Protein AF-0000000083209938 (afdb_homodimer)

Solvent-accessible surface area (backbone atoms only — not comparable to full-atom values): 76998 Å² total; per-residue (Å²): 127,81,77,77,72,76,79,45,46,26,78,59,35,55,93,40,58,71,62,52,54,50,41,40,48,50,58,47,51,44,37,54,56,54,29,53,53,51,48,52,48,28,53,51,32,37,50,50,14,53,53,43,36,55,52,38,52,55,51,51,53,55,46,64,75,40,44,52,48,70,21,43,37,85,83,45,68,52,85,83,86,76,76,69,24,39,56,56,51,21,52,51,48,40,43,50,37,49,39,51,47,17,49,46,33,37,51,49,21,50,47,46,43,60,68,35,33,48,43,35,55,52,51,36,54,52,54,50,51,46,51,52,53,53,50,52,46,54,54,48,54,53,50,54,54,49,49,45,48,47,51,31,52,51,30,46,48,50,21,40,51,28,49,51,50,35,54,54,42,52,56,51,44,73,66,46,81,53,74,69,51,40,52,52,37,50,52,49,43,52,53,36,46,43,49,21,39,34,28,43,37,50,26,55,49,31,37,55,36,38,40,51,50,51,51,42,41,71,69,44,54,48,23,50,52,36,35,49,48,51,49,52,43,41,50,51,46,52,51,50,40,53,44,53,50,47,49,39,51,55,51,50,55,48,52,52,52,49,52,51,38,43,51,50,36,44,56,29,50,68,56,48,42,53,66,63,31,49,41,48,24,49,71,30,46,49,58,92,75,77,81,77,79,74,69,72,88,71,63,44,92,90,45,95,68,71,94,63,74,50,62,83,49,64,60,32,34,33,37,50,30,46,48,35,47,50,30,46,53,53,35,60,64,46,49,61,56,48,52,52,39,54,50,50,37,54,53,35,51,52,49,39,55,51,21,71,76,35,64,85,76,45,63,49,66,60,40,49,45,53,32,52,50,40,48,53,52,39,53,56,52,48,50,54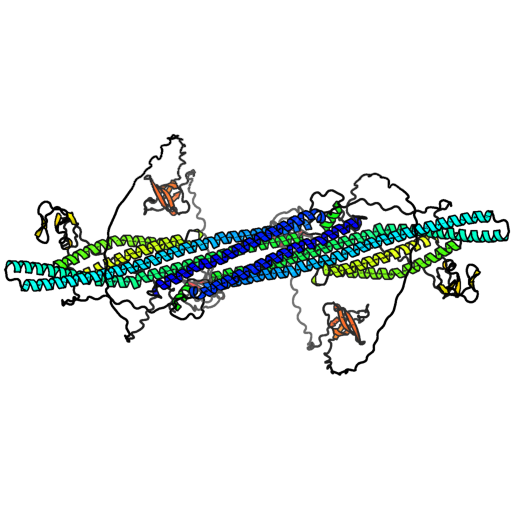,39,49,48,27,49,44,48,31,53,54,43,46,66,71,40,55,89,67,43,69,61,29,5,64,67,56,66,37,80,33,60,33,92,58,76,39,60,19,75,80,84,60,46,70,42,67,40,83,55,69,57,24,28,34,19,76,66,68,66,49,39,26,38,62,83,46,46,66,52,52,68,30,65,32,82,66,38,71,61,64,70,73,73,72,72,65,73,70,76,60,71,82,69,76,76,65,63,73,43,55,77,76,80,71,82,73,83,82,75,82,82,78,85,79,81,85,86,95,80,86,92,84,92,85,87,90,84,85,90,83,84,90,84,86,88,81,87,81,88,84,90,81,92,83,88,87,78,85,84,79,85,74,88,78,78,82,77,80,78,72,88,61,55,45,21,32,22,74,44,64,39,77,49,89,51,94,61,32,37,63,42,50,54,72,37,60,23,34,37,76,40,74,57,84,78,82,52,41,20,35,31,29,39,84,84,72,46,72,17,36,36,55,38,91,31,50,46,73,62,78,79,72,79,76,78,75,82,80,78,77,76,75,83,75,78,81,75,82,82,82,78,80,85,78,72,52,37,25,31,21,70,38,70,39,78,49,88,50,93,57,34,47,63,40,49,60,71,43,74,38,34,43,41,92,66,12,80,67,68,48,100,57,33,24,28,30,38,56,97,89,36,77,23,35,36,57,42,89,36,46,40,82,99,126,25,49,77,60,78,79,46,46,24,78,58,33,55,92,41,58,72,64,53,53,50,41,39,47,51,58,46,52,46,37,54,57,54,28,53,54,50,49,53,49,28,52,52,32,37,51,50,14,53,53,44,37,53,51,36,51,55,51,50,53,55,48,65,73,41,43,53,47,71,22,44,37,84,82,44,68,51,84,83,86,75,75,69,24,40,55,56,52,22,50,50,48,39,44,51,37,49,39,50,47,17,49,46,34,38,50,51,21,51,48,47,43,60,66,36,34,50,44,36,54,52,50,38,54,52,54,50,52,47,50,52,55,52,51,52,45,53,54,49,54,52,50,53,54,49,49,46,48,49,52,31,51,50,30,46,50,52,21,42,49,28,48,51,50,34,52,53,43,53,56,49,46,74,66,46,79,54,72,68,53,39,52,53,36,49,52,49,44,52,52,35,46,42,49,21,38,34,28,42,38,52,25,55,50,32,38,55,35,39,40,49,51,52,52,40,41,69,68,45,54,48,23,50,51,36,35,48,49,52,47,51,42,41,51,51,48,50,52,49,40,52,44,53,48,49,50,38,51,53,51,49,55,48,53,52,52,48,52,50,38,43,51,49,36,45,56,29,50,69,55,47,42,53,66,61,31,50,41,47,24,47,70,30,47,48,59,92,76,77,80,79,79,74,68,73,88,73,62,46,91,88,44,95,67,72,94,63,73,50,62,82,48,65,60,33,32,32,36,52,29,45,48,34,47,50,28,45,54,53,36,62,64,47,49,61,57,48,52,52,41,52,51,50,37,54,53,35,52,51,49,36,54,51,21,71,77,35,64,87,76,46,64,48,67,59,40,50,45,52,32,52,52,41,48,52,52,39,53,56,52,48,52,55,38,50,48,27,48,45,48,31,53,55,42,46,66,72,41,54,87,67,42,69,63,31,5,63,67,55,65,39,79,32,59,32,93,56,75,39,59,17,76,81,83,62,45,71,42,68,38,84,54,67,57,24,27,35,21,76,65,70,66,48,37,26,37,60,86,48,45,68,51,51,68,29,64,32,82,66,38,71,61,64,70,72,73,71,73,61,73,67,75,58,72,81,68,74,78,70,83,70,83,64,79,70,77,78,76,84,78,75,85,76,75,78,80,88,79,89,86,90,86,88,81,84,86,85,89,88,85,90,83,87,90,82,83,81,85,78,83,79,87,73,81,75,80,82,84,89,78,84,83,77,84,79,82,80,75,81,76,78,77,71,87,61,54,42,22,32,22,74,45,63,40,78,49,89,52,95,62,31,36,62,44,50,52,70,39,60,22,36,39,77,41,74,59,85,80,82,52,41,20,35,30,27,40,84,86,72,47,71,17,36,36,57,38,91,31,52,47,75,57,79,76,75,77,78,76,72,80,80,71,77,79,71,79,74,74,79,67,80,77,78,74,73,82,72,60,51,33,24,32,20,72,40,73,39,78,49,88,48,94,58,33,47,62,40,50,59,71,42,76,38,32,40,40,92,67,12,79,67,70,48,100,58,32,24,28,30,39,59,97,90,37,77,22,35,34,57,40,89,36,42,41,80,100

pLDDT: mean 80.4, std 26.32, range [13.74, 98.69]

Nearest PDB structures (foldseek):
  5i6r-assembly1_A-2  TM=5.014E-01  e=6.071E-10  Homo sapiens
  5c1f-assembly1_B  TM=7.187E-01  e=3.461E-07  Schizosaccharomyces pombe 972h-
  5i6j-assembly1_A-2  TM=4.526E-01  e=1.290E-10  Homo sapiens
  3qwe-assembly1_A-2  TM=7.228E-01  e=3.972E-04  Homo sapiens
  2d1l-assembly1_A  TM=3.333E-01  e=7.574E-03  Mus musculus

Foldseek 3Di:
DPPPPPDACLVPPFPPQPVLLVVLLVLLCVLVVVLVVLLVVLVVLLVVLVVLLVVLVVVVVVLVVCQCCQQARDDWPDDDPPDGALVSQLVNLLSVLSNVLSVLSNVLSVCCVPQFNVVSVVSSVVLVVVSVVLVVVLVVLVVVLVVLVVVLVVLVVQLVVLVVVLVVLVVVLVVDDDPVRNVVSVVVNVVSVVSNVVSVVVNVVSVVVSVVSVCCVRNPVVSVSSRVSVVSSVVSVVVNVVSVVVSVVSVVVSVVSSVVSVVSSVVSVVSRDPVRSVVSNCVGHDDDDDDDDDDDDDDDPVDDDDPAQDCPDQQSVLLLLLLLLVLLVVLVVLVVVLVVLVVVLVVLVVVLVVCVVPVVVDDNVVSVVVNVVSVVVNVVSVVSSVVSVVSNVVSCVRCPPNSAQQAAFAKDQDADCDFDAAPPPRGTDHDRPSQWIAGPQQGHIHGPVCRSSDHRPRPRGDHDDPPPCPVPVPDPPPPPDDDDDDPPDDDDDDDDDDDDDDDDDDDDDDDDDDDYDDDDDDDDDDDDDDDDDDDDPDPPPPPDQFFKKFFCAFDDDPDPQADTDHHRWIWTFPAADPPPQWTWTQTPVRDTHIDGNVGIGTDDPDDDPPDDPDDPPDDDDDDPDPDDFWKKAFCDFADDPDPQADTHDHGDIWGFDDCQVVPDDQWGWTADPNDTHIGGNVRIGID/DPPPDPDACLVPPFPPQPVLLVVLLVLLCVLVVVLVVLLVVLVVLLVVLVVLLVVLVVVVVVLVVCQCCQQARDDWPDDDPPDGALVSQLVVLLSVLSNVLSVLSNVLSVCCVPQFNVVSVVSSVVLVVVSVVLVVVLVVLVVVLVVLVVVLVVLVVQLVVLVVVLVVLVVVLVVDDDPVVNVVSVVVNVVSVVSNVVSVVVNVVSVVVSVVSVCCVRNPVVSVSSRVSVVSSVVSVVVNVVSVVVSVVSVVVSVVSSVVSVVSSVVSVVSRDPVRSVVSNCVGHDDDDDDDDDDDDDDDPVDDDDPADDCPDQQSVLLLLLLLLVLLVVLVVLVVVLVVLVVVLVVLVVVLVVCVVPVVVDDNVVSVVVNVVSVVVNVVSVVSNVVSVVSNVVSCVRCPPNSAQQQAFAKDQDADCDFDAAPPPRGTDHDRPSQKIAGPQQGHIHGPVCRSRDHRPGPRGDHDDDDPCPVPVPPPPPPDDCPPPPPDDDDDDPDDDDDDYDDDDDDDDDDDDDYDDDDDDDDDDPDDDDDDDDDDPPPDPPPDQFWKKFFQAFDDDPDPQADTDHHRWIWGFPAADPPPQWTWTQTPVRDTHIDGNVGIGTDDPDDDPPDDPDPPDPPPPDDPDPPDQWKKAFCDFADDPDPQADTHDHGDIWGFDDCQVVPDDQWGWTADPNDIHIHGNVRIGTD

Structure (mmCIF, N/CA/C/O backbone):
data_AF-0000000083209938-model_v1
#
loop_
_entity.id
_entity.type
_entity.pdbx_description
1 polymer 'Uncharacterized protein'
#
loop_
_atom_site.group_PDB
_atom_site.id
_atom_site.type_symbol
_atom_site.label_atom_id
_atom_site.label_alt_id
_atom_site.label_comp_id
_atom_site.label_asym_id
_atom_site.label_entity_id
_atom_site.label_seq_id
_atom_site.pdbx_PDB_ins_code
_atom_site.Cartn_x
_atom_site.Cartn_y
_atom_site.Cartn_z
_atom_site.occupancy
_atom_site.B_iso_or_equiv
_atom_site.auth_seq_id
_atom_site.auth_comp_id
_atom_site.auth_asym_id
_atom_site.auth_atom_id
_atom_site.pdbx_PDB_model_num
ATOM 1 N N . MET A 1 1 ? -8.195 -50.188 11.664 1 29.23 1 MET A N 1
ATOM 2 C CA . MET A 1 1 ? -8.602 -49.062 10.828 1 29.23 1 MET A CA 1
ATOM 3 C C . MET A 1 1 ? -7.801 -49.031 9.531 1 29.23 1 MET A C 1
ATOM 5 O O . MET A 1 1 ? -6.57 -49 9.555 1 29.23 1 MET A O 1
ATOM 9 N N . ALA A 1 2 ? -8.273 -49.625 8.523 1 42.94 2 ALA A N 1
ATOM 10 C CA . ALA A 1 2 ? -7.543 -49.906 7.285 1 42.94 2 ALA A CA 1
ATOM 11 C C . ALA A 1 2 ? -6.781 -48.688 6.797 1 42.94 2 ALA A C 1
ATOM 13 O O . ALA A 1 2 ? -7.355 -47.594 6.684 1 42.94 2 ALA A O 1
ATOM 14 N N . LEU A 1 3 ? -5.621 -48.5 7.059 1 46.94 3 LEU A N 1
ATOM 15 C CA . LEU A 1 3 ? -4.715 -47.438 6.625 1 46.94 3 LEU A CA 1
ATOM 16 C C . LEU A 1 3 ? -5.031 -47 5.199 1 46.94 3 LEU A C 1
ATOM 18 O O . LEU A 1 3 ? -5.035 -47.812 4.277 1 46.94 3 LEU A O 1
ATOM 22 N N . ALA A 1 4 ? -5.926 -46.031 5.039 1 58.09 4 ALA A N 1
ATOM 23 C CA . ALA A 1 4 ? -6.523 -45.531 3.799 1 58.09 4 ALA A CA 1
ATOM 24 C C . ALA A 1 4 ? -5.469 -45.375 2.711 1 58.09 4 ALA A C 1
ATOM 26 O O . ALA A 1 4 ? -4.484 -44.656 2.906 1 58.09 4 ALA A O 1
ATOM 27 N N . GLN A 1 5 ? -5.156 -46.188 1.823 1 77 5 GLN A N 1
ATOM 28 C CA . GLN A 1 5 ? -4.238 -46.125 0.692 1 77 5 GLN A CA 1
ATOM 29 C C . GLN A 1 5 ? -4.355 -44.812 -0.048 1 77 5 GLN A C 1
ATOM 31 O O . GLN A 1 5 ? -5.453 -44.25 -0.161 1 77 5 GLN A O 1
ATOM 36 N N . PRO A 1 6 ? -3.221 -44.062 -0.327 1 87.31 6 PRO A N 1
ATOM 37 C CA . PRO A 1 6 ? -3.275 -42.812 -1.073 1 87.31 6 PRO A CA 1
ATOM 38 C C . PRO A 1 6 ? -4.055 -42.938 -2.381 1 87.31 6 PRO A C 1
ATOM 40 O O . PRO A 1 6 ? -4.105 -44.031 -2.975 1 87.31 6 PRO A O 1
ATOM 43 N N . PRO A 1 7 ? -4.781 -41.938 -2.699 1 92 7 PRO A N 1
ATOM 44 C CA . PRO A 1 7 ? -5.543 -41.969 -3.949 1 92 7 PRO A CA 1
ATOM 45 C C . PRO A 1 7 ? -4.672 -42.281 -5.16 1 92 7 PRO A C 1
ATOM 47 O O . PRO A 1 7 ? -3.535 -41.812 -5.254 1 92 7 PRO A O 1
ATOM 50 N N . SER A 1 8 ? -5.07 -43.219 -5.988 1 96.19 8 SER A N 1
ATOM 51 C CA . SER A 1 8 ? -4.422 -43.594 -7.242 1 96.19 8 SER A CA 1
ATOM 52 C C . SER A 1 8 ? -5.414 -43.562 -8.398 1 96.19 8 SER A C 1
ATOM 54 O O . SER A 1 8 ? -6.414 -44.281 -8.375 1 96.19 8 SER A O 1
ATOM 56 N N . PHE A 1 9 ? -5.129 -42.844 -9.391 1 97.88 9 PHE A N 1
ATOM 57 C CA . PHE A 1 9 ? -6.027 -42.781 -10.539 1 97.88 9 PHE A CA 1
ATOM 58 C C . PHE A 1 9 ? -6.07 -44.094 -11.281 1 97.88 9 PHE A C 1
ATOM 60 O O . PHE A 1 9 ? -7.141 -44.562 -11.711 1 97.88 9 PHE A O 1
ATOM 67 N N . GLY A 1 10 ? -4.852 -44.688 -11.375 1 96.88 10 GLY A N 1
ATOM 68 C CA . GLY A 1 10 ? -4.789 -45.969 -12.062 1 96.88 10 GLY A CA 1
ATOM 69 C C . GLY A 1 10 ? -5.641 -47.031 -11.414 1 96.88 10 GLY A C 1
ATOM 70 O O . GLY A 1 10 ? -6.293 -47.812 -12.102 1 96.88 10 GLY A O 1
ATOM 71 N N . ARG A 1 11 ? -5.707 -47.094 -10.133 1 95.06 11 ARG A N 1
ATOM 72 C CA . ARG A 1 11 ? -6.434 -48.094 -9.367 1 95.06 11 ARG A CA 1
ATOM 73 C C . ARG A 1 11 ? -7.91 -47.75 -9.242 1 95.06 11 ARG A C 1
ATOM 75 O O . ARG A 1 11 ? -8.781 -48.594 -9.422 1 95.06 11 ARG A O 1
ATOM 82 N N . ASP A 1 12 ? -8.195 -46.5 -9.016 1 96.25 12 ASP A N 1
ATOM 83 C CA . ASP A 1 12 ? -9.531 -46.094 -8.586 1 96.25 12 ASP A CA 1
ATOM 84 C C . ASP A 1 12 ? -10.375 -45.625 -9.781 1 96.25 12 ASP A C 1
ATOM 86 O O . ASP A 1 12 ? -11.602 -45.562 -9.68 1 96.25 12 ASP A O 1
ATOM 90 N N . LEU A 1 13 ? -9.703 -45.312 -10.883 1 97.06 13 LEU A N 1
ATOM 91 C CA . LEU A 1 13 ? -10.414 -44.844 -12.07 1 97.06 13 LEU A CA 1
ATOM 92 C C . LEU A 1 13 ? -10.008 -45.656 -13.297 1 97.06 13 LEU A C 1
ATOM 94 O O . LEU A 1 13 ? -9.445 -45.094 -14.25 1 97.06 13 LEU A O 1
ATOM 98 N N . PRO A 1 14 ? -10.391 -46.844 -13.336 1 95.5 14 PRO A N 1
ATOM 99 C CA . PRO A 1 14 ? -9.961 -47.688 -14.445 1 95.5 14 PRO A CA 1
ATOM 100 C C . PRO A 1 14 ? -10.516 -47.219 -15.789 1 95.5 14 PRO A C 1
ATOM 102 O O . PRO A 1 14 ? -11.695 -46.875 -15.891 1 95.5 14 PRO A O 1
ATOM 105 N N . ASP A 1 15 ? -9.688 -47.156 -16.828 1 95.12 15 ASP A N 1
ATOM 106 C CA . ASP A 1 15 ? -10.016 -46.906 -18.234 1 95.12 15 ASP A CA 1
ATOM 107 C C . ASP A 1 15 ? -10.648 -45.531 -18.406 1 95.12 15 ASP A C 1
ATOM 109 O O . ASP A 1 15 ? -11.711 -45.406 -19.031 1 95.12 15 ASP A O 1
ATOM 113 N N . GLN A 1 16 ? -10.125 -44.562 -17.797 1 95.88 16 GLN A N 1
ATOM 114 C CA . GLN A 1 16 ? -10.656 -43.219 -17.891 1 95.88 16 GLN A CA 1
ATOM 115 C C . GLN A 1 16 ? -9.57 -42.219 -18.266 1 95.88 16 GLN A C 1
ATOM 117 O O . GLN A 1 16 ? -9.531 -41.094 -17.734 1 95.88 16 GLN A O 1
ATOM 122 N N . LEU A 1 17 ? -8.688 -42.594 -19.078 1 96.12 17 LEU A N 1
ATOM 123 C CA . LEU A 1 17 ? -7.523 -41.781 -19.469 1 96.12 17 LEU A CA 1
ATOM 124 C C . LEU A 1 17 ? -7.949 -40.438 -20.016 1 96.12 17 LEU A C 1
ATOM 126 O O . LEU A 1 17 ? -7.371 -39.406 -19.656 1 96.12 17 LEU A O 1
ATOM 130 N N . ASN A 1 18 ? -8.977 -40.375 -20.859 1 95.44 18 ASN A N 1
ATOM 131 C CA . ASN A 1 18 ? -9.406 -39.125 -21.5 1 95.44 18 ASN A CA 1
ATOM 132 C C . ASN A 1 18 ? -9.922 -38.125 -20.469 1 95.44 18 ASN A C 1
ATOM 134 O O . ASN A 1 18 ? -9.594 -36.938 -20.531 1 95.44 18 ASN A O 1
ATOM 138 N N . ARG A 1 19 ? -10.695 -38.5 -19.531 1 96.12 19 ARG A N 1
ATOM 139 C CA . ARG A 1 19 ? -11.234 -37.625 -18.484 1 96.12 19 ARG A CA 1
ATOM 140 C C . ARG A 1 19 ? -10.125 -37.156 -17.562 1 96.12 19 ARG A C 1
ATOM 142 O O . ARG A 1 19 ? -10.117 -36 -17.141 1 96.12 19 ARG A O 1
ATOM 149 N N . ILE A 1 20 ? -9.195 -38.062 -17.281 1 97.25 20 ILE A N 1
ATOM 150 C CA . ILE A 1 20 ? -8.102 -37.75 -16.375 1 97.25 20 ILE A CA 1
ATOM 151 C C . ILE A 1 20 ? -7.195 -36.688 -17 1 97.25 20 ILE A C 1
ATOM 153 O O . ILE A 1 20 ? -6.828 -35.719 -16.344 1 97.25 20 ILE A O 1
ATOM 157 N N . GLN A 1 21 ? -6.828 -36.875 -18.25 1 96.88 21 GLN A N 1
ATOM 158 C CA . GLN A 1 21 ? -5.941 -35.906 -18.875 1 96.88 21 GLN A CA 1
ATOM 159 C C . GLN A 1 21 ? -6.621 -34.531 -19.016 1 96.88 21 GLN A C 1
ATOM 161 O O . GLN A 1 21 ? -5.965 -33.5 -18.922 1 96.88 21 GLN A O 1
ATOM 166 N N . ASN A 1 22 ? -7.957 -34.469 -19.156 1 96.81 22 ASN A N 1
ATOM 167 C CA . ASN A 1 22 ? -8.688 -33.219 -19.266 1 96.81 22 ASN A CA 1
ATOM 168 C C . ASN A 1 22 ? -8.656 -32.438 -17.953 1 96.81 22 ASN A C 1
ATOM 170 O O . ASN A 1 22 ? -8.5 -31.219 -17.953 1 96.81 22 ASN A O 1
ATOM 174 N N . VAL A 1 23 ? -8.875 -33.094 -16.828 1 97 23 VAL A N 1
ATOM 175 C CA . VAL A 1 23 ? -8.859 -32.406 -15.555 1 97 23 VAL A CA 1
ATOM 176 C C . VAL A 1 23 ? -7.453 -31.875 -15.273 1 97 23 VAL A C 1
ATOM 178 O O . VAL A 1 23 ? -7.293 -30.797 -14.695 1 97 23 VAL A O 1
ATOM 181 N N . VAL A 1 24 ? -6.43 -32.688 -15.641 1 97.81 24 VAL A N 1
ATOM 182 C CA . VAL A 1 24 ? -5.059 -32.219 -15.445 1 97.81 24 VAL A CA 1
ATOM 183 C C . VAL A 1 24 ? -4.801 -30.984 -16.312 1 97.81 24 VAL A C 1
ATOM 185 O O . VAL A 1 24 ? -4.133 -30.047 -15.875 1 97.81 24 VAL A O 1
ATOM 188 N N . HIS A 1 25 ? -5.367 -31.016 -17.531 1 97.69 25 HIS A N 1
ATOM 189 C CA . HIS A 1 25 ? -5.289 -29.828 -18.391 1 97.69 25 HIS A CA 1
ATOM 190 C C . HIS A 1 25 ? -5.895 -28.609 -17.719 1 97.69 25 HIS A C 1
ATOM 192 O O . HIS A 1 25 ? -5.32 -27.516 -17.766 1 97.69 25 HIS A O 1
ATOM 198 N N . ASP A 1 26 ? -6.996 -28.766 -17.109 1 96.88 26 ASP A N 1
ATOM 199 C CA . ASP A 1 26 ? -7.68 -27.656 -16.453 1 96.88 26 ASP A CA 1
ATOM 200 C C . ASP A 1 26 ? -6.855 -27.125 -15.281 1 96.88 26 ASP A C 1
ATOM 202 O O . ASP A 1 26 ? -6.809 -25.922 -15.047 1 96.88 26 ASP A O 1
ATOM 206 N N . GLN A 1 27 ? -6.277 -28.062 -14.539 1 97.31 27 GLN A N 1
ATOM 207 C CA . GLN A 1 27 ? -5.426 -27.656 -13.422 1 97.31 27 GLN A CA 1
ATOM 208 C C . GLN A 1 27 ? -4.242 -26.828 -13.906 1 97.31 27 GLN A C 1
ATOM 210 O O . GLN A 1 27 ? -3.879 -25.828 -13.281 1 97.31 27 GLN A O 1
ATOM 215 N N . ILE A 1 28 ? -3.641 -27.234 -15.016 1 97.94 28 ILE A N 1
ATOM 216 C CA . ILE A 1 28 ? -2.508 -26.516 -15.586 1 97.94 28 ILE A CA 1
ATOM 217 C C . ILE A 1 28 ? -2.977 -25.156 -16.125 1 97.94 28 ILE A C 1
ATOM 219 O O . ILE A 1 28 ? -2.318 -24.141 -15.922 1 97.94 28 ILE A O 1
ATOM 223 N N . ALA A 1 29 ? -4.121 -25.141 -16.75 1 97.19 29 ALA A N 1
ATOM 224 C CA . ALA A 1 29 ? -4.668 -23.938 -17.344 1 97.19 29 ALA A CA 1
ATOM 225 C C . ALA A 1 29 ? -4.98 -22.891 -16.281 1 97.19 29 ALA A C 1
ATOM 227 O O . ALA A 1 29 ? -4.996 -21.688 -16.562 1 97.19 29 ALA A O 1
ATOM 228 N N . PHE A 1 30 ? -5.168 -23.328 -15.07 1 97.88 30 PHE A N 1
ATOM 229 C CA . PHE A 1 30 ? -5.457 -22.422 -13.969 1 97.88 30 PHE A CA 1
ATOM 230 C C . PHE A 1 30 ? -4.281 -21.484 -13.719 1 97.88 30 PHE A C 1
ATOM 232 O O . PHE A 1 30 ? -4.465 -20.359 -13.227 1 97.88 30 PHE A O 1
ATOM 239 N N . TYR A 1 31 ? -3.055 -21.922 -14.055 1 98.06 31 TYR A N 1
ATOM 240 C CA . TYR A 1 31 ? -1.893 -21.031 -14 1 98.06 31 TYR A CA 1
ATOM 241 C C . TYR A 1 31 ? -2.152 -19.75 -14.766 1 98.06 31 TYR A C 1
ATOM 243 O O . TYR A 1 31 ? -1.738 -18.672 -14.328 1 98.06 31 TYR A O 1
ATOM 251 N N . GLY A 1 32 ? -2.799 -19.859 -15.891 1 97.81 32 GLY A N 1
ATOM 252 C CA . GLY A 1 32 ? -3.107 -18.688 -16.703 1 97.81 32 GLY A CA 1
ATOM 253 C C . GLY A 1 32 ? -4.02 -17.703 -16 1 97.81 32 GLY A C 1
ATOM 254 O O . GLY A 1 32 ? -3.828 -16.5 -16.109 1 97.81 32 GLY A O 1
ATOM 255 N N . ASP A 1 33 ? -4.973 -18.156 -15.281 1 97.25 33 ASP A N 1
ATOM 256 C CA . ASP A 1 33 ? -5.879 -17.297 -14.531 1 97.25 33 ASP A CA 1
ATOM 257 C C . ASP A 1 33 ? -5.137 -16.547 -13.43 1 97.25 33 ASP A C 1
ATOM 259 O O . ASP A 1 33 ? -5.352 -15.344 -13.234 1 97.25 33 ASP A O 1
ATOM 263 N N . VAL A 1 34 ? -4.328 -17.281 -12.719 1 98.31 34 VAL A N 1
ATOM 264 C CA . VAL A 1 34 ? -3.551 -16.672 -11.648 1 98.31 34 VAL A CA 1
ATOM 265 C C . VAL A 1 34 ? -2.586 -15.641 -12.227 1 98.31 34 VAL A C 1
ATOM 267 O O . VAL A 1 34 ? -2.449 -14.539 -11.688 1 98.31 34 VAL A O 1
ATOM 270 N N . ARG A 1 35 ? -1.945 -15.984 -13.32 1 98.44 35 ARG A N 1
ATOM 271 C CA . ARG A 1 35 ? -1.018 -15.078 -13.992 1 98.44 35 ARG A CA 1
ATOM 272 C C . ARG A 1 35 ? -1.717 -13.789 -14.406 1 98.44 35 ARG A C 1
ATOM 274 O O . ARG A 1 35 ? -1.2 -12.695 -14.172 1 98.44 35 ARG A O 1
ATOM 281 N N . ASP A 1 36 ? -2.877 -13.891 -15.008 1 97.94 36 ASP A N 1
ATOM 282 C CA . ASP A 1 36 ? -3.625 -12.727 -15.461 1 97.94 36 ASP A CA 1
ATOM 283 C C . ASP A 1 36 ? -3.98 -11.812 -14.289 1 97.94 36 ASP A C 1
ATOM 285 O O . ASP A 1 36 ? -3.893 -10.586 -14.406 1 97.94 36 ASP A O 1
ATOM 289 N N . TYR A 1 37 ? -4.391 -12.422 -13.195 1 98.5 37 TYR A N 1
ATOM 290 C CA . TYR A 1 37 ? -4.707 -11.641 -12 1 98.5 37 TYR A CA 1
ATOM 291 C C . TYR A 1 37 ? -3.49 -10.852 -11.523 1 98.5 37 TYR A C 1
ATOM 293 O O . TYR A 1 37 ? -3.584 -9.656 -11.266 1 98.5 37 TYR A O 1
ATOM 301 N N . PHE A 1 38 ? -2.365 -11.492 -11.43 1 98.62 38 PHE A N 1
ATOM 302 C CA . PHE A 1 38 ? -1.188 -10.82 -10.883 1 98.62 38 PHE A CA 1
ATOM 303 C C . PHE A 1 38 ? -0.609 -9.844 -11.898 1 98.62 38 PHE A C 1
ATOM 305 O O . PHE A 1 38 ? -0.019 -8.828 -11.516 1 98.62 38 PHE A O 1
ATOM 312 N N . LYS A 1 39 ? -0.765 -10.125 -13.172 1 98.5 39 LYS A N 1
ATOM 313 C CA . LYS A 1 39 ? -0.349 -9.156 -14.18 1 98.5 39 LYS A CA 1
ATOM 314 C C . LYS A 1 39 ? -1.095 -7.832 -14.016 1 98.5 39 LYS A C 1
ATOM 316 O O . LYS A 1 39 ? -0.5 -6.758 -14.133 1 98.5 39 LYS A O 1
ATOM 321 N N . GLU A 1 40 ? -2.361 -7.922 -13.828 1 98.5 40 GLU A N 1
ATOM 322 C CA . GLU A 1 40 ? -3.148 -6.715 -13.609 1 98.5 40 GLU A CA 1
ATOM 323 C C . GLU A 1 40 ? -2.783 -6.051 -12.281 1 98.5 40 GLU A C 1
ATOM 325 O O . GLU A 1 40 ? -2.807 -4.824 -12.172 1 98.5 40 GLU A O 1
ATOM 330 N N . ARG A 1 41 ? -2.486 -6.879 -11.25 1 98.12 41 ARG A N 1
ATOM 331 C CA . ARG A 1 41 ? -1.996 -6.34 -9.984 1 98.12 41 ARG A CA 1
ATOM 332 C C . ARG A 1 41 ? -0.7 -5.562 -10.188 1 98.12 41 ARG A C 1
ATOM 334 O O . ARG A 1 41 ? -0.508 -4.5 -9.594 1 98.12 41 ARG A O 1
ATOM 341 N N . VAL A 1 42 ? 0.173 -6.121 -10.992 1 98.5 42 VAL A N 1
ATOM 342 C CA . VAL A 1 42 ? 1.444 -5.484 -11.32 1 98.5 42 VAL A CA 1
ATOM 343 C C . VAL A 1 42 ? 1.188 -4.137 -11.984 1 98.5 42 VAL A C 1
ATOM 345 O O . VAL A 1 42 ? 1.828 -3.137 -11.648 1 98.5 42 VAL A O 1
ATOM 348 N N . ALA A 1 43 ? 0.274 -4.059 -12.898 1 98.44 43 ALA A N 1
ATOM 349 C CA . ALA A 1 43 ? -0.059 -2.818 -13.594 1 98.44 43 ALA A CA 1
ATOM 350 C C . ALA A 1 43 ? -0.591 -1.771 -12.617 1 98.44 43 ALA A C 1
ATOM 352 O O . ALA A 1 43 ? -0.263 -0.586 -12.727 1 98.44 43 ALA A O 1
ATOM 353 N N . LEU A 1 44 ? -1.431 -2.174 -11.664 1 98 44 LEU A N 1
ATOM 354 C CA . LEU A 1 44 ? -1.982 -1.267 -10.664 1 98 44 LEU A CA 1
ATOM 355 C C . LEU A 1 44 ? -0.878 -0.695 -9.781 1 98 44 LEU A C 1
ATOM 357 O O . LEU A 1 44 ? -0.872 0.501 -9.484 1 98 44 LEU A O 1
ATOM 361 N N . GLU A 1 45 ? 0.037 -1.551 -9.359 1 97.94 45 GLU A N 1
ATOM 362 C CA . GLU A 1 45 ? 1.146 -1.121 -8.516 1 97.94 45 GLU A CA 1
ATOM 363 C C . GLU A 1 45 ? 2.049 -0.133 -9.242 1 97.94 45 GLU A C 1
ATOM 365 O O . GLU A 1 45 ? 2.51 0.847 -8.656 1 97.94 45 GLU A O 1
ATOM 370 N N . ARG A 1 46 ? 2.299 -0.389 -10.484 1 97.69 46 ARG A N 1
ATOM 371 C CA . ARG A 1 46 ? 3.123 0.497 -11.297 1 97.69 46 ARG A CA 1
ATOM 372 C C . ARG A 1 46 ? 2.471 1.866 -11.453 1 97.69 46 ARG A C 1
ATOM 374 O O . ARG A 1 46 ? 3.145 2.895 -11.367 1 97.69 46 ARG A O 1
ATOM 381 N N . GLN A 1 47 ? 1.227 1.859 -11.703 1 97.94 47 GLN A N 1
ATOM 382 C CA . GLN A 1 47 ? 0.493 3.111 -11.859 1 97.94 47 GLN A CA 1
ATOM 383 C C . GLN A 1 47 ? 0.497 3.918 -10.57 1 97.94 47 GLN A C 1
ATOM 385 O O . GLN A 1 47 ? 0.691 5.133 -10.586 1 97.94 47 GLN A O 1
ATOM 390 N N . TYR A 1 48 ? 0.264 3.285 -9.461 1 98 48 TYR A N 1
ATOM 391 C CA . TYR A 1 48 ? 0.272 3.959 -8.172 1 98 48 TYR A CA 1
ATOM 392 C C . TYR A 1 48 ? 1.64 4.57 -7.879 1 98 48 TYR A C 1
ATOM 394 O O . TYR A 1 48 ? 1.736 5.734 -7.488 1 98 48 TYR A O 1
ATOM 402 N N . GLY A 1 49 ? 2.697 3.762 -8.047 1 98 49 GLY A N 1
ATOM 403 C CA . GLY A 1 49 ? 4.043 4.262 -7.82 1 98 49 GLY A CA 1
ATOM 404 C C . GLY A 1 49 ? 4.387 5.461 -8.68 1 98 49 GLY A C 1
ATOM 405 O O . GLY A 1 49 ? 4.945 6.445 -8.195 1 98 49 GLY A O 1
ATOM 406 N N . ALA A 1 50 ? 4.043 5.445 -9.938 1 97.88 50 ALA A N 1
ATOM 407 C CA . ALA A 1 50 ? 4.328 6.527 -10.867 1 97.88 50 ALA A CA 1
ATOM 408 C C . ALA A 1 50 ? 3.562 7.793 -10.492 1 97.88 50 ALA A C 1
ATOM 410 O O . ALA A 1 50 ? 4.113 8.898 -10.547 1 97.88 50 ALA A O 1
ATOM 411 N N . SER A 1 51 ? 2.268 7.668 -10.164 1 98.5 51 SER A N 1
ATOM 412 C CA . SER A 1 51 ? 1.438 8.812 -9.797 1 98.5 51 SER A CA 1
ATOM 413 C C . SER A 1 51 ? 1.932 9.453 -8.5 1 98.5 51 SER A C 1
ATOM 415 O O . SER A 1 51 ? 1.914 10.672 -8.359 1 98.5 51 SER A O 1
ATOM 417 N N . LEU A 1 52 ? 2.34 8.609 -7.531 1 98.06 52 LEU A N 1
ATOM 418 C CA . LEU A 1 52 ? 2.871 9.133 -6.277 1 98.06 52 LEU A CA 1
ATOM 419 C C . LEU A 1 52 ? 4.176 9.883 -6.512 1 98.06 52 LEU A C 1
ATOM 421 O O . LEU A 1 52 ? 4.41 10.93 -5.898 1 98.06 52 LEU A O 1
ATOM 425 N N . GLN A 1 53 ? 4.996 9.391 -7.387 1 97.94 53 GLN A N 1
ATOM 426 C CA . GLN A 1 53 ? 6.246 10.07 -7.719 1 97.94 53 GLN A CA 1
ATOM 427 C C . GLN A 1 53 ? 5.988 11.438 -8.336 1 97.94 53 GLN A C 1
ATOM 429 O O . GLN A 1 53 ? 6.695 12.406 -8.031 1 97.94 53 GLN A O 1
ATOM 434 N N . LEU A 1 54 ? 5.031 11.516 -9.211 1 98.19 54 LEU A N 1
ATOM 435 C CA . LEU A 1 54 ? 4.66 12.789 -9.828 1 98.19 54 LEU A CA 1
ATOM 436 C C . LEU A 1 54 ? 4.152 13.773 -8.781 1 98.19 54 LEU A C 1
ATOM 438 O O . LEU A 1 54 ? 4.484 14.961 -8.828 1 98.19 54 LEU A O 1
ATOM 442 N N . LEU A 1 55 ? 3.348 13.281 -7.867 1 98.31 55 LEU A N 1
ATOM 443 C CA . LEU A 1 55 ? 2.82 14.109 -6.789 1 98.31 55 LEU A CA 1
ATOM 444 C C . LEU A 1 55 ? 3.951 14.656 -5.922 1 98.31 55 LEU A C 1
ATOM 446 O O . LEU A 1 55 ? 3.938 15.828 -5.551 1 98.31 55 LEU A O 1
ATOM 450 N N . VAL A 1 56 ? 4.934 13.844 -5.582 1 98.5 56 VAL A N 1
ATOM 451 C CA . VAL A 1 56 ? 6.051 14.234 -4.734 1 98.5 56 VAL A CA 1
ATOM 452 C C . VAL A 1 56 ? 6.898 15.289 -5.453 1 98.5 56 VAL A C 1
ATOM 454 O O . VAL A 1 56 ? 7.332 16.266 -4.844 1 98.5 56 VAL A O 1
ATOM 457 N N . ARG A 1 57 ? 7.105 15.148 -6.727 1 97.81 57 ARG A N 1
ATOM 458 C CA . ARG A 1 57 ? 7.875 16.109 -7.508 1 97.81 57 ARG A CA 1
ATOM 459 C C . ARG A 1 57 ? 7.203 17.484 -7.504 1 97.81 57 ARG A C 1
ATOM 461 O O . ARG A 1 57 ? 7.871 18.5 -7.34 1 97.81 57 ARG A O 1
ATOM 468 N N . LYS A 1 58 ? 5.938 17.484 -7.684 1 98.06 58 LYS A N 1
ATOM 469 C CA . LYS A 1 58 ? 5.172 18.734 -7.645 1 98.06 58 LYS A CA 1
ATOM 470 C C . LYS A 1 58 ? 5.281 19.406 -6.277 1 98.06 58 LYS A C 1
ATOM 472 O O . LYS A 1 58 ? 5.457 20.625 -6.188 1 98.06 58 LYS A O 1
ATOM 477 N N . ALA A 1 59 ? 5.184 18.609 -5.215 1 98 59 ALA A N 1
ATOM 478 C CA . ALA A 1 59 ? 5.258 19.125 -3.854 1 98 59 ALA A CA 1
ATOM 479 C C . ALA A 1 59 ? 6.66 19.641 -3.545 1 98 59 ALA A C 1
ATOM 481 O O . ALA A 1 59 ? 6.82 20.641 -2.842 1 98 59 ALA A O 1
ATOM 482 N N . MET A 1 60 ? 7.68 18.984 -4.074 1 97.56 60 MET A N 1
ATOM 483 C CA . MET A 1 60 ? 9.062 19.406 -3.877 1 97.56 60 MET A CA 1
ATOM 484 C C . MET A 1 60 ? 9.328 20.75 -4.566 1 97.56 60 MET A C 1
ATOM 486 O O . MET A 1 60 ? 10.07 21.578 -4.047 1 97.56 60 MET A O 1
ATOM 490 N N . GLU A 1 61 ? 8.75 20.938 -5.723 1 97.19 61 GLU A N 1
ATOM 491 C CA . GLU A 1 61 ? 8.883 22.203 -6.43 1 97.19 61 GLU A CA 1
ATOM 492 C C . GLU A 1 61 ? 8.234 23.344 -5.648 1 97.19 61 GLU A C 1
ATOM 494 O O . GLU A 1 61 ? 8.805 24.422 -5.535 1 97.19 61 GLU A O 1
ATOM 499 N N . LYS A 1 62 ? 7.062 23.094 -5.145 1 96.81 62 LYS A N 1
ATOM 500 C CA . LYS A 1 62 ? 6.371 24.094 -4.328 1 96.81 62 LYS A CA 1
ATOM 501 C C . LYS A 1 62 ? 7.176 24.422 -3.072 1 96.81 62 LYS A C 1
ATOM 503 O O . LYS A 1 62 ? 7.266 25.578 -2.674 1 96.81 62 LYS A O 1
ATOM 508 N N . ARG A 1 63 ? 7.762 23.406 -2.42 1 96.31 63 ARG A N 1
ATOM 509 C CA . ARG A 1 63 ? 8.586 23.578 -1.229 1 96.31 63 ARG A CA 1
ATOM 510 C C . ARG A 1 63 ? 9.789 24.469 -1.525 1 96.31 63 ARG A C 1
ATOM 512 O O . ARG A 1 63 ? 10.102 25.375 -0.754 1 96.31 63 ARG A O 1
ATOM 519 N N . THR A 1 64 ? 10.484 24.219 -2.648 1 95.69 64 THR A N 1
ATOM 520 C CA . THR A 1 64 ? 11.688 24.953 -3.012 1 95.69 64 THR A CA 1
ATOM 521 C C . THR A 1 64 ? 11.375 26.438 -3.225 1 95.69 64 THR A C 1
ATOM 523 O O . THR A 1 64 ? 12.164 27.297 -2.846 1 95.69 64 THR A O 1
ATOM 526 N N . LYS A 1 65 ? 10.203 26.797 -3.723 1 94.38 65 LYS A N 1
ATOM 527 C CA . LYS A 1 65 ? 9.789 28.172 -3.969 1 94.38 65 LYS A CA 1
ATOM 528 C C . LYS A 1 65 ? 9.5 28.906 -2.66 1 94.38 65 LYS A C 1
ATOM 530 O O . LYS A 1 65 ? 9.672 30.125 -2.57 1 94.38 65 LYS A O 1
ATOM 535 N N . ARG A 1 66 ? 9.125 28.156 -1.623 1 93.62 66 ARG A N 1
ATOM 536 C CA . ARG A 1 66 ? 8.695 28.781 -0.371 1 93.62 66 ARG A CA 1
ATOM 537 C C . ARG A 1 66 ? 9.781 28.656 0.699 1 93.62 66 ARG A C 1
ATOM 539 O O . ARG A 1 66 ? 9.609 29.125 1.821 1 93.62 66 ARG A O 1
ATOM 546 N N . GLU A 1 67 ? 10.867 28.031 0.424 1 94.38 67 GLU A N 1
ATOM 547 C CA . GLU A 1 67 ? 11.891 27.688 1.409 1 94.38 67 GLU A CA 1
ATOM 548 C C . GLU A 1 67 ? 12.406 28.922 2.127 1 94.38 67 GLU A C 1
ATOM 550 O O . GLU A 1 67 ? 12.492 28.938 3.357 1 94.38 67 GLU A O 1
ATOM 555 N N . GLU A 1 68 ? 12.711 29.938 1.355 1 94.25 68 GLU A N 1
ATOM 556 C CA . GLU A 1 68 ? 13.25 31.172 1.939 1 94.25 68 GLU A CA 1
ATOM 557 C C . GLU A 1 68 ? 12.211 31.859 2.812 1 94.25 68 GLU A C 1
ATOM 559 O O . GLU A 1 68 ? 12.5 32.25 3.947 1 94.25 68 GLU A O 1
ATOM 564 N N . ALA A 1 69 ? 11 32 2.33 1 93.88 69 ALA A N 1
ATOM 565 C CA . ALA A 1 69 ? 9.914 32.688 3.037 1 93.88 69 ALA A CA 1
ATOM 566 C C . ALA A 1 69 ? 9.594 31.969 4.355 1 93.88 69 ALA A C 1
ATOM 568 O O . ALA A 1 69 ? 9.344 32.625 5.371 1 93.88 69 ALA A O 1
ATOM 569 N N . LEU A 1 70 ? 9.672 30.641 4.406 1 94.19 70 LEU A N 1
ATOM 570 C CA . LEU A 1 70 ? 9.289 29.859 5.578 1 94.19 70 LEU A CA 1
ATOM 571 C C . LEU A 1 70 ? 10.453 29.766 6.562 1 94.19 70 LEU A C 1
ATOM 573 O O . LEU A 1 70 ? 10.242 29.5 7.75 1 94.19 70 LEU A O 1
ATOM 577 N N . SER A 1 71 ? 11.68 30 6.07 1 95.56 71 SER A N 1
ATOM 578 C CA . SER A 1 71 ? 12.836 29.828 6.938 1 95.56 71 SER A CA 1
ATOM 579 C C . SER A 1 71 ? 13.266 31.156 7.559 1 95.56 71 SER A C 1
ATOM 581 O O . SER A 1 71 ? 13.391 31.266 8.781 1 95.56 71 SER A O 1
ATOM 583 N N . VAL A 1 72 ? 13.406 32.188 6.672 1 95.75 72 VAL A N 1
ATOM 584 C CA . VAL A 1 72 ? 14.008 33.406 7.184 1 95.75 72 VAL A CA 1
ATOM 585 C C . VAL A 1 72 ? 13.156 34.594 6.781 1 95.75 72 VAL A C 1
ATOM 587 O O . VAL A 1 72 ? 13.43 35.75 7.188 1 95.75 72 VAL A O 1
ATOM 590 N N . GLY A 1 73 ? 12.125 34.469 6.078 1 94.06 73 GLY A N 1
ATOM 591 C CA . GLY A 1 73 ? 11.336 35.562 5.57 1 94.06 73 GLY A CA 1
ATOM 592 C C . GLY A 1 73 ? 11.883 36.156 4.285 1 94.06 73 GLY A C 1
ATOM 593 O O . GLY A 1 73 ? 13 35.812 3.869 1 94.06 73 GLY A O 1
ATOM 594 N N . LEU A 1 74 ? 11.141 37.062 3.529 1 90.5 74 LEU A N 1
ATOM 595 C CA . LEU A 1 74 ? 11.523 37.562 2.219 1 90.5 74 LEU A CA 1
ATOM 596 C C . LEU A 1 74 ? 12.281 38.906 2.35 1 90.5 74 LEU A C 1
ATOM 598 O O . LEU A 1 74 ? 13.031 39.281 1.451 1 90.5 74 LEU A O 1
ATOM 602 N N . GLU A 1 75 ? 12.102 39.625 3.396 1 90.44 75 GLU A N 1
ATOM 603 C CA . GLU A 1 75 ? 12.758 40.906 3.574 1 90.44 75 GLU A CA 1
ATOM 604 C C . GLU A 1 75 ? 13.758 40.875 4.723 1 90.44 75 GLU A C 1
ATOM 606 O O . GLU A 1 75 ? 13.695 41.656 5.648 1 90.44 75 GLU A O 1
ATOM 611 N N . THR A 1 76 ? 14.844 40.125 4.527 1 93.44 76 THR A N 1
ATOM 612 C CA . THR A 1 76 ? 15.805 39.875 5.605 1 93.44 76 THR A CA 1
ATOM 613 C C . THR A 1 76 ? 16.812 41.031 5.68 1 93.44 76 THR A C 1
ATOM 615 O O . THR A 1 76 ? 17 41.75 4.707 1 93.44 76 THR A O 1
ATOM 618 N N . SER A 1 77 ? 17.328 41.219 6.844 1 94.44 77 SER A N 1
ATOM 619 C CA . SER A 1 77 ? 18.344 42.219 7.074 1 94.44 77 SER A CA 1
ATOM 620 C C . SER A 1 77 ? 19.703 41.781 6.574 1 94.44 77 SER A C 1
ATOM 622 O O . SER A 1 77 ? 20.578 42.594 6.281 1 94.44 77 SER A O 1
ATOM 624 N N . LYS A 1 78 ? 19.938 40.438 6.43 1 92.44 78 LYS A N 1
ATOM 625 C CA . LYS A 1 78 ? 21.156 39.875 5.871 1 92.44 78 LYS A CA 1
ATOM 626 C C . LYS A 1 78 ? 20.828 38.844 4.789 1 92.44 78 LYS A C 1
ATOM 628 O O . LYS A 1 78 ? 19.719 38.312 4.754 1 92.44 78 LYS A O 1
ATOM 633 N N . SER A 1 79 ? 21.828 38.625 3.977 1 92.69 79 SER A N 1
ATOM 634 C CA . SER A 1 79 ? 21.625 37.719 2.863 1 92.69 79 SER A CA 1
ATOM 635 C C . SER A 1 79 ? 21.438 36.281 3.354 1 92.69 79 SER A C 1
ATOM 637 O O . SER A 1 79 ? 22.141 35.844 4.258 1 92.69 79 SER A O 1
ATOM 639 N N . TRP A 1 80 ? 20.516 35.688 2.805 1 92.69 80 TRP A N 1
ATOM 640 C CA . TRP A 1 80 ? 20.203 34.312 3.162 1 92.69 80 TRP A CA 1
ATOM 641 C C . TRP A 1 80 ? 21.266 33.344 2.621 1 92.69 80 TRP A C 1
ATOM 643 O O . TRP A 1 80 ? 21.625 33.438 1.443 1 92.69 80 TRP A O 1
ATOM 653 N N . ASN A 1 81 ? 21.812 32.406 3.357 1 92.06 81 ASN A N 1
ATOM 654 C CA . ASN A 1 81 ? 22.906 31.531 2.969 1 92.06 81 ASN A CA 1
ATOM 655 C C . ASN A 1 81 ? 22.406 30.125 2.67 1 92.06 81 ASN A C 1
ATOM 657 O O . ASN A 1 81 ? 23.203 29.188 2.514 1 92.06 81 ASN A O 1
ATOM 661 N N . GLY A 1 82 ? 21.141 29.875 2.779 1 91.31 82 GLY A N 1
ATOM 662 C CA . GLY A 1 82 ? 20.609 28.562 2.473 1 91.31 82 GLY A CA 1
ATOM 663 C C . GLY A 1 82 ? 20.219 27.766 3.709 1 91.31 82 GLY A C 1
ATOM 664 O O . GLY A 1 82 ? 19.844 26.594 3.611 1 91.31 82 GLY A O 1
ATOM 665 N N . THR A 1 83 ? 20.328 28.406 4.836 1 91.56 83 THR A N 1
ATOM 666 C CA . THR A 1 83 ? 19.938 27.734 6.066 1 91.56 83 THR A CA 1
ATOM 667 C C . THR A 1 83 ? 18.422 27.484 6.09 1 91.56 83 THR A C 1
ATOM 669 O O . THR A 1 83 ? 17.641 28.375 5.785 1 91.56 83 THR A O 1
ATOM 672 N N . SER A 1 84 ? 18.109 26.25 6.414 1 93.69 84 SER A N 1
ATOM 673 C CA . SER A 1 84 ? 16.703 25.875 6.391 1 93.69 84 SER A CA 1
ATOM 674 C C . SER A 1 84 ? 16.141 25.734 7.805 1 93.69 84 SER A C 1
ATOM 676 O O . SER A 1 84 ? 16.859 25.359 8.727 1 93.69 84 SER A O 1
ATOM 678 N N . SER A 1 85 ? 14.93 26.094 7.941 1 96.69 85 SER A N 1
ATOM 679 C CA . SER A 1 85 ? 14.227 25.891 9.203 1 96.69 85 SER A CA 1
ATOM 680 C C . SER A 1 85 ? 14.008 24.406 9.484 1 96.69 85 SER A C 1
ATOM 682 O O . SER A 1 85 ? 14.172 23.562 8.586 1 96.69 85 SER A O 1
ATOM 684 N N . THR A 1 86 ? 13.703 24.031 10.742 1 97.88 86 THR A N 1
ATOM 685 C CA . THR A 1 86 ? 13.375 22.656 11.078 1 97.88 86 THR A CA 1
ATOM 686 C C . THR A 1 86 ? 12.102 22.203 10.375 1 97.88 86 THR A C 1
ATOM 688 O O . THR A 1 86 ? 11.945 21.031 10.055 1 97.88 86 THR A O 1
ATOM 691 N N . LEU A 1 87 ? 11.172 23.125 10.164 1 97.75 87 LEU A N 1
ATOM 692 C CA . LEU A 1 87 ? 9.938 22.828 9.453 1 97.75 87 LEU A CA 1
ATOM 693 C C . LEU A 1 87 ? 10.227 22.422 8.008 1 97.75 87 LEU A C 1
ATOM 695 O O . LEU A 1 87 ? 9.727 21.391 7.535 1 97.75 87 LEU A O 1
ATOM 699 N N . ASP A 1 88 ? 11 23.203 7.348 1 97.19 88 ASP A N 1
ATOM 700 C CA . ASP A 1 88 ? 11.328 22.906 5.957 1 97.19 88 ASP A CA 1
ATOM 701 C C . ASP A 1 88 ? 12.117 21.609 5.848 1 97.19 88 ASP A C 1
ATOM 703 O O . ASP A 1 88 ? 11.883 20.812 4.93 1 97.19 88 ASP A O 1
ATOM 707 N N . THR A 1 89 ? 13.07 21.406 6.703 1 97.56 89 THR A N 1
ATOM 708 C CA . THR A 1 89 ? 13.867 20.172 6.699 1 97.56 89 THR A CA 1
ATOM 709 C C . THR A 1 89 ? 12.984 18.953 6.914 1 97.56 89 THR A C 1
ATOM 711 O O . THR A 1 89 ? 13.156 17.938 6.242 1 97.56 89 THR A O 1
ATOM 714 N N . ALA A 1 90 ? 12.094 19.078 7.875 1 98.25 90 ALA A N 1
ATOM 715 C CA . ALA A 1 90 ? 11.18 17.969 8.148 1 98.25 90 ALA A CA 1
ATOM 716 C C . ALA A 1 90 ? 10.281 17.688 6.949 1 98.25 90 ALA A C 1
ATOM 718 O O . ALA A 1 90 ? 10.086 16.531 6.57 1 98.25 90 ALA A O 1
ATOM 719 N N . TRP A 1 91 ? 9.727 18.734 6.367 1 98.19 91 TRP A N 1
ATOM 720 C CA . TRP A 1 91 ? 8.836 18.562 5.219 1 98.19 91 TRP A CA 1
ATOM 721 C C . TRP A 1 91 ? 9.586 17.953 4.039 1 98.19 91 TRP A C 1
ATOM 723 O O . TRP A 1 91 ? 9.047 17.094 3.332 1 98.19 91 TRP A O 1
ATOM 733 N N . SER A 1 92 ? 10.828 18.391 3.846 1 97.81 92 SER A N 1
ATOM 734 C CA . SER A 1 92 ? 11.664 17.797 2.809 1 97.81 92 SER A CA 1
ATOM 735 C C . SER A 1 92 ? 11.875 16.312 3.047 1 97.81 92 SER A C 1
ATOM 737 O O . SER A 1 92 ? 11.812 15.516 2.111 1 97.81 92 SER A O 1
ATOM 739 N N . LYS A 1 93 ? 12.133 15.992 4.258 1 98.25 93 LYS A N 1
ATOM 740 C CA . LYS A 1 93 ? 12.344 14.594 4.602 1 98.25 93 LYS A CA 1
ATOM 741 C C . LYS A 1 93 ? 11.062 13.781 4.398 1 98.25 93 LYS A C 1
ATOM 743 O O . LYS A 1 93 ? 11.109 12.648 3.908 1 98.25 93 LYS A O 1
ATOM 748 N N . ILE A 1 94 ? 9.945 14.289 4.77 1 98.5 94 ILE A N 1
ATOM 749 C CA . ILE A 1 94 ? 8.656 13.625 4.605 1 98.5 94 ILE A CA 1
ATOM 750 C C . ILE A 1 94 ? 8.398 13.352 3.125 1 98.5 94 ILE A C 1
ATOM 752 O O . ILE A 1 94 ? 8 12.25 2.752 1 98.5 94 ILE A O 1
ATOM 756 N N . LEU A 1 95 ? 8.672 14.328 2.285 1 98.5 95 LEU A N 1
ATOM 757 C CA . LEU A 1 95 ? 8.477 14.164 0.848 1 98.5 95 LEU A CA 1
ATOM 758 C C . LEU A 1 95 ? 9.461 13.156 0.276 1 98.5 95 LEU A C 1
ATOM 760 O O . LEU A 1 95 ? 9.117 12.375 -0.618 1 98.5 95 LEU A O 1
ATOM 764 N N . SER A 1 96 ? 10.695 13.172 0.796 1 98.56 96 SER A N 1
ATOM 765 C CA . SER A 1 96 ? 11.688 12.203 0.347 1 98.56 96 SER A CA 1
ATOM 766 C C . SER A 1 96 ? 11.258 10.781 0.686 1 98.56 96 SER A C 1
ATOM 768 O O . SER A 1 96 ? 11.469 9.859 -0.109 1 98.56 96 SER A O 1
ATOM 770 N N . GLU A 1 97 ? 10.727 10.625 1.871 1 98.56 97 GLU A N 1
ATOM 771 C CA . GLU A 1 97 ? 10.227 9.312 2.254 1 98.56 97 GLU A CA 1
ATOM 772 C C . GLU A 1 97 ? 9.086 8.867 1.341 1 98.56 97 GLU A C 1
ATOM 774 O O . GLU A 1 97 ? 8.961 7.68 1.026 1 98.56 97 GLU A O 1
ATOM 779 N N . ALA A 1 98 ? 8.219 9.766 0.959 1 98.44 98 ALA A N 1
ATOM 780 C CA . ALA A 1 98 ? 7.137 9.453 0.026 1 98.44 98 ALA A CA 1
ATOM 781 C C . ALA A 1 98 ? 7.691 9.039 -1.335 1 98.44 98 ALA A C 1
ATOM 783 O O . ALA A 1 98 ? 7.125 8.18 -2.01 1 98.44 98 ALA A O 1
ATOM 784 N N . ASP A 1 99 ? 8.734 9.695 -1.761 1 98.5 99 ASP A N 1
ATOM 785 C CA . ASP A 1 99 ? 9.391 9.32 -3.012 1 98.5 99 ASP A CA 1
ATOM 786 C C . ASP A 1 99 ? 9.922 7.891 -2.949 1 98.5 99 ASP A C 1
ATOM 788 O O . ASP A 1 99 ? 9.836 7.148 -3.928 1 98.5 99 ASP A O 1
ATOM 792 N N . GLU A 1 100 ? 10.539 7.508 -1.84 1 98.56 100 GLU A N 1
ATOM 793 C CA . GLU A 1 100 ? 11.008 6.145 -1.641 1 98.56 100 GLU A CA 1
ATOM 794 C C . GLU A 1 100 ? 9.852 5.152 -1.631 1 98.56 100 GLU A C 1
ATOM 796 O O . GLU A 1 100 ? 9.969 4.039 -2.145 1 98.56 100 GLU A O 1
ATOM 801 N N . GLU A 1 101 ? 8.781 5.551 -0.964 1 98.31 101 GLU A N 1
ATOM 802 C CA . GLU A 1 101 ? 7.574 4.734 -1.01 1 98.31 101 GLU A CA 1
ATOM 803 C C . GLU A 1 101 ? 7.148 4.457 -2.449 1 98.31 101 GLU A C 1
ATOM 805 O O . GLU A 1 101 ? 6.785 3.33 -2.787 1 98.31 101 GLU A O 1
ATOM 810 N N . ALA A 1 102 ? 7.133 5.484 -3.305 1 98.19 102 ALA A N 1
ATOM 811 C CA . ALA A 1 102 ? 6.797 5.328 -4.719 1 98.19 102 ALA A CA 1
ATOM 812 C C . ALA A 1 102 ? 7.715 4.312 -5.395 1 98.19 102 ALA A C 1
ATOM 814 O O . ALA A 1 102 ? 7.258 3.467 -6.164 1 98.19 102 ALA A O 1
ATOM 815 N N . SER A 1 103 ? 8.977 4.355 -5.109 1 98.31 103 SER A N 1
ATOM 816 C CA . SER A 1 103 ? 9.953 3.424 -5.668 1 98.31 103 SER A CA 1
ATOM 817 C C . SER A 1 103 ? 9.695 2 -5.184 1 98.31 103 SER A C 1
ATOM 819 O O . SER A 1 103 ? 9.898 1.041 -5.934 1 98.31 103 SER A O 1
ATOM 821 N N . ASP A 1 104 ? 9.297 1.862 -3.918 1 98.5 104 ASP A N 1
ATOM 822 C CA . ASP A 1 104 ? 8.984 0.544 -3.375 1 98.5 104 ASP A CA 1
ATOM 823 C C . ASP A 1 104 ? 7.844 -0.115 -4.148 1 98.5 104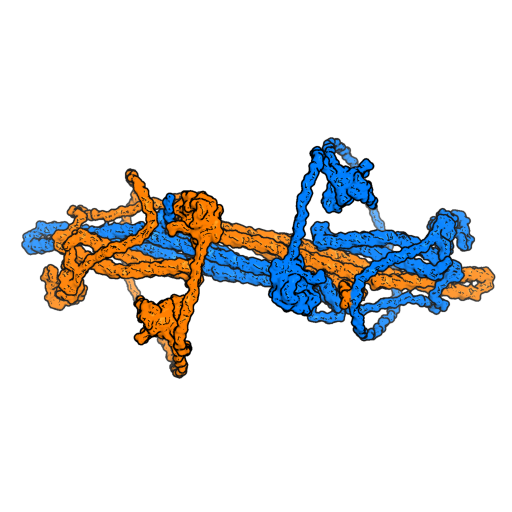 ASP A C 1
ATOM 825 O O . ASP A 1 104 ? 7.891 -1.314 -4.426 1 98.5 104 ASP A O 1
ATOM 829 N N . HIS A 1 105 ? 6.848 0.622 -4.453 1 98.19 105 HIS A N 1
ATOM 830 C CA . HIS A 1 105 ? 5.73 0.09 -5.23 1 98.19 105 HIS A CA 1
ATOM 831 C C . HIS A 1 105 ? 6.184 -0.331 -6.625 1 98.19 105 HIS A C 1
ATOM 833 O O . HIS A 1 105 ? 5.762 -1.374 -7.129 1 98.19 105 HIS A O 1
ATOM 839 N N . THR A 1 106 ? 7.012 0.451 -7.234 1 97.88 106 THR A N 1
ATOM 840 C CA . THR A 1 106 ? 7.543 0.12 -8.547 1 97.88 106 THR A CA 1
ATOM 841 C C . THR A 1 106 ? 8.406 -1.137 -8.484 1 97.88 106 THR A C 1
ATOM 843 O O . THR A 1 106 ? 8.328 -1.998 -9.359 1 97.88 106 THR A O 1
ATOM 846 N N . ASN A 1 107 ? 9.211 -1.244 -7.48 1 98.19 107 ASN A N 1
ATOM 847 C CA . ASN A 1 107 ? 10.055 -2.418 -7.289 1 98.19 107 ASN A CA 1
ATOM 848 C C . ASN A 1 107 ? 9.227 -3.674 -7.043 1 98.19 107 ASN A C 1
ATOM 850 O O . ASN A 1 107 ? 9.555 -4.75 -7.539 1 98.19 107 ASN A O 1
ATOM 854 N N . LEU A 1 108 ? 8.195 -3.539 -6.223 1 98.44 108 LEU A N 1
ATOM 855 C CA . LEU A 1 108 ? 7.293 -4.668 -6 1 98.44 108 LEU A CA 1
ATOM 856 C C . LEU A 1 108 ? 6.68 -5.137 -7.316 1 98.44 108 LEU A C 1
ATOM 858 O O . LEU A 1 108 ? 6.621 -6.336 -7.586 1 98.44 108 LEU A O 1
ATOM 862 N N . ALA A 1 109 ? 6.211 -4.176 -8.125 1 98.44 109 ALA A N 1
ATOM 863 C CA . ALA A 1 109 ? 5.629 -4.5 -9.43 1 98.44 109 ALA A CA 1
ATOM 864 C C . ALA A 1 109 ? 6.621 -5.27 -10.297 1 98.44 109 ALA A C 1
ATOM 866 O O . ALA A 1 109 ? 6.27 -6.277 -10.906 1 98.44 109 ALA A O 1
ATOM 867 N N . GLU A 1 110 ? 7.832 -4.852 -10.289 1 98.5 110 GLU A N 1
ATOM 868 C CA . GLU A 1 110 ? 8.859 -5.5 -11.102 1 98.5 110 GLU A CA 1
ATOM 869 C C . GLU A 1 110 ? 9.164 -6.906 -10.586 1 98.5 110 GLU A C 1
ATOM 871 O O . GLU A 1 110 ? 9.312 -7.84 -11.375 1 98.5 110 GLU A O 1
ATOM 876 N N . SER A 1 111 ? 9.258 -7.074 -9.32 1 98.62 111 SER A N 1
ATOM 877 C CA . SER A 1 111 ? 9.523 -8.383 -8.727 1 98.62 111 SER A CA 1
ATOM 878 C C . SER A 1 111 ? 8.375 -9.352 -9 1 98.62 111 SER A C 1
ATOM 880 O O . SER A 1 111 ? 8.609 -10.516 -9.344 1 98.62 111 SER A O 1
ATOM 882 N N . LEU A 1 112 ? 7.145 -8.922 -8.844 1 98.69 112 LEU A N 1
ATOM 883 C CA . LEU A 1 112 ? 5.984 -9.766 -9.125 1 98.69 112 LEU A CA 1
ATOM 884 C C . LEU A 1 112 ? 5.945 -10.164 -10.594 1 98.69 112 LEU A C 1
ATOM 886 O O . LEU A 1 112 ? 5.594 -11.305 -10.922 1 98.69 112 LEU A O 1
ATOM 890 N N . GLN A 1 113 ? 6.32 -9.242 -11.477 1 98.5 113 GLN A N 1
ATOM 891 C CA . GLN A 1 113 ? 6.34 -9.516 -12.906 1 98.5 113 GLN A CA 1
ATOM 892 C C . GLN A 1 113 ? 7.379 -10.578 -13.25 1 98.5 113 GLN A C 1
ATOM 894 O O . GLN A 1 113 ? 7.082 -11.539 -13.969 1 98.5 113 GLN A O 1
ATOM 899 N N . ASN A 1 114 ? 8.531 -10.484 -12.711 1 98.19 114 ASN A N 1
ATOM 900 C CA . ASN A 1 114 ? 9.656 -11.328 -13.094 1 98.19 114 ASN A CA 1
ATOM 901 C C . ASN A 1 114 ? 9.641 -12.656 -12.344 1 98.19 114 ASN A C 1
ATOM 903 O O . ASN A 1 114 ? 9.953 -13.703 -12.914 1 98.19 114 ASN A O 1
ATOM 907 N N . GLU A 1 115 ? 9.234 -12.648 -11.094 1 97.5 115 GLU A N 1
ATOM 908 C CA . GLU A 1 115 ? 9.398 -13.828 -10.25 1 97.5 115 GLU A CA 1
ATOM 909 C C . GLU A 1 115 ? 8.109 -14.641 -10.18 1 97.5 115 GLU A C 1
ATOM 911 O O . GLU A 1 115 ? 8.125 -15.797 -9.758 1 97.5 115 GLU A O 1
ATOM 916 N N . VAL A 1 116 ? 7.031 -14.023 -10.57 1 98.25 116 VAL A N 1
ATOM 917 C CA . VAL A 1 116 ? 5.773 -14.75 -10.438 1 98.25 116 VAL A CA 1
ATOM 918 C C . VAL A 1 116 ? 5.102 -14.875 -11.805 1 98.25 116 VAL A C 1
ATOM 920 O O . VAL A 1 116 ? 4.938 -15.984 -12.32 1 98.25 116 VAL A O 1
ATOM 923 N N . CYS A 1 117 ? 4.809 -13.773 -12.484 1 98.38 117 CYS A N 1
ATOM 924 C CA . CYS A 1 117 ? 4.051 -13.797 -13.727 1 98.38 117 CYS A CA 1
ATOM 925 C C . CYS A 1 117 ? 4.824 -14.523 -14.828 1 98.38 117 CYS A C 1
ATOM 927 O O . CYS A 1 117 ? 4.289 -15.422 -15.477 1 98.38 117 CYS A O 1
ATOM 929 N N . GLU A 1 118 ? 6.094 -14.164 -14.984 1 98.25 118 GLU A N 1
ATOM 930 C CA . GLU A 1 118 ? 6.895 -14.805 -16.016 1 98.25 118 GLU A CA 1
ATOM 931 C C . GLU A 1 118 ? 7.129 -16.281 -15.711 1 98.25 118 GLU A C 1
ATOM 933 O O . GLU A 1 118 ? 7.141 -17.109 -16.625 1 98.25 118 GLU A O 1
ATOM 938 N N . VAL A 1 119 ? 7.312 -16.594 -14.492 1 96.94 119 VAL A N 1
ATOM 939 C CA . VAL A 1 119 ? 7.523 -17.984 -14.086 1 96.94 119 VAL A CA 1
ATOM 940 C C . VAL A 1 119 ? 6.246 -18.797 -14.305 1 96.94 119 VAL A C 1
ATOM 942 O O . VAL A 1 119 ? 6.293 -19.906 -14.812 1 96.94 119 VAL A O 1
ATOM 945 N N . LEU A 1 120 ? 5.082 -18.25 -13.938 1 97.94 120 LEU A N 1
ATOM 946 C CA . LEU A 1 120 ? 3.797 -18.906 -14.18 1 97.94 120 LEU A CA 1
ATOM 947 C C . LEU A 1 120 ? 3.604 -19.203 -15.656 1 97.94 120 LEU A C 1
ATOM 949 O O . LEU A 1 120 ? 3.16 -20.281 -16.031 1 97.94 120 LEU A O 1
ATOM 953 N N . LYS A 1 121 ? 3.955 -18.25 -16.5 1 98 121 LYS A N 1
ATOM 954 C CA . LYS A 1 121 ? 3.83 -18.406 -17.938 1 98 121 LYS A CA 1
ATOM 955 C C . LYS A 1 121 ? 4.699 -19.562 -18.438 1 98 121 LYS A C 1
ATOM 957 O O . LYS A 1 121 ? 4.227 -20.422 -19.188 1 98 121 LYS A O 1
ATOM 962 N N . ASN A 1 122 ? 5.941 -19.625 -18.047 1 96.81 122 ASN A N 1
ATOM 963 C CA . ASN A 1 122 ? 6.883 -20.656 -18.484 1 96.81 122 ASN A CA 1
ATOM 964 C C . ASN A 1 122 ? 6.484 -22.047 -17.969 1 96.81 122 ASN A C 1
ATOM 966 O O . ASN A 1 122 ? 6.539 -23.031 -18.703 1 96.81 122 ASN A O 1
ATOM 970 N N . CYS A 1 123 ? 6.082 -22.109 -16.672 1 95.81 123 CYS A N 1
ATOM 971 C CA . CYS A 1 123 ? 5.664 -23.375 -16.078 1 95.81 123 CYS A CA 1
ATOM 972 C C . CYS A 1 123 ? 4.426 -23.906 -16.781 1 95.81 123 CYS A C 1
ATOM 974 O O . CYS A 1 123 ? 4.328 -25.109 -17.031 1 95.81 123 CYS A O 1
ATOM 976 N N . GLU A 1 124 ? 3.469 -23.031 -17.047 1 97.38 124 GLU A N 1
ATOM 977 C CA . GLU A 1 124 ? 2.258 -23.438 -17.75 1 97.38 124 GLU A CA 1
ATOM 978 C C . GLU A 1 124 ? 2.59 -24.062 -19.109 1 97.38 124 GLU A C 1
ATOM 980 O O . GLU A 1 124 ? 2.072 -25.125 -19.453 1 97.38 124 GLU A O 1
ATOM 985 N N . LYS A 1 125 ? 3.449 -23.438 -19.875 1 97.5 125 LYS A N 1
ATOM 986 C CA . LYS A 1 125 ? 3.838 -23.906 -21.203 1 97.5 125 LYS A CA 1
ATOM 987 C C . LYS A 1 125 ? 4.543 -25.25 -21.141 1 97.5 125 LYS A C 1
ATOM 989 O O . LYS A 1 125 ? 4.215 -26.172 -21.891 1 97.5 125 LYS A O 1
ATOM 994 N N . LYS A 1 126 ? 5.469 -25.438 -20.234 1 96.75 126 LYS A N 1
ATOM 995 C CA . LYS A 1 126 ? 6.242 -26.672 -20.109 1 96.75 126 LYS A CA 1
ATOM 996 C C . LYS A 1 126 ? 5.359 -27.828 -19.656 1 96.75 126 LYS A C 1
ATOM 998 O O . LYS A 1 126 ? 5.422 -28.922 -20.219 1 96.75 126 LYS A O 1
ATOM 1003 N N . LYS A 1 127 ? 4.547 -27.625 -18.625 1 97.44 127 LYS A N 1
ATOM 1004 C CA . LYS A 1 127 ? 3.691 -28.688 -18.094 1 97.44 127 LYS A CA 1
ATOM 1005 C C . LYS A 1 127 ? 2.641 -29.109 -19.109 1 97.44 127 LYS A C 1
ATOM 1007 O O . LYS A 1 127 ? 2.281 -30.297 -19.188 1 97.44 127 LYS A O 1
ATOM 1012 N N . GLU A 1 128 ? 2.143 -28.062 -19.844 1 97.5 128 GLU A N 1
ATOM 1013 C CA . GLU A 1 128 ? 1.184 -28.391 -20.891 1 97.5 128 GLU A CA 1
ATOM 1014 C C . GLU A 1 128 ? 1.841 -29.203 -22.016 1 97.5 128 GLU A C 1
ATOM 1016 O O . GLU A 1 128 ? 1.237 -30.141 -22.547 1 97.5 128 GLU A O 1
ATOM 1021 N N . ALA A 1 129 ? 3.08 -28.906 -22.375 1 97.44 129 ALA A N 1
ATOM 1022 C CA . ALA A 1 129 ? 3.812 -29.688 -23.375 1 97.44 129 ALA A CA 1
ATOM 1023 C C . ALA A 1 129 ? 4.031 -31.125 -22.906 1 97.44 129 ALA A C 1
ATOM 1025 O O . ALA A 1 129 ? 3.879 -32.062 -23.672 1 97.44 129 ALA A O 1
ATOM 1026 N N . THR A 1 130 ? 4.379 -31.25 -21.656 1 96.81 130 THR A N 1
ATOM 1027 C CA . THR A 1 130 ? 4.582 -32.562 -21.078 1 96.81 130 THR A CA 1
ATOM 1028 C C . THR A 1 130 ? 3.285 -33.375 -21.078 1 96.81 130 THR A C 1
ATOM 1030 O O . THR A 1 130 ? 3.281 -34.562 -21.438 1 96.81 130 THR A O 1
ATOM 1033 N N . ARG A 1 131 ? 2.199 -32.75 -20.625 1 97.12 131 ARG A N 1
ATOM 1034 C CA . ARG A 1 131 ? 0.897 -33.406 -20.641 1 97.12 131 ARG A CA 1
ATOM 1035 C C . ARG A 1 131 ? 0.545 -33.906 -22.031 1 97.12 131 ARG A C 1
ATOM 1037 O O . ARG A 1 131 ? 0.134 -35.062 -22.203 1 97.12 131 ARG A O 1
ATOM 1044 N N . LYS A 1 132 ? 0.734 -33.062 -23.078 1 97.56 132 LYS A N 1
ATOM 1045 C CA . LYS A 1 132 ? 0.387 -33.406 -24.453 1 97.56 132 LYS A CA 1
ATOM 1046 C C . LYS A 1 132 ? 1.205 -34.594 -24.953 1 97.56 132 LYS A C 1
ATOM 1048 O O . LYS A 1 132 ? 0.682 -35.469 -25.641 1 97.56 132 LYS A O 1
ATOM 1053 N N . ARG A 1 133 ? 2.486 -34.688 -24.641 1 96.94 133 ARG A N 1
ATOM 1054 C CA . ARG A 1 133 ? 3.334 -35.812 -25.031 1 96.94 133 ARG A CA 1
ATOM 1055 C C . ARG A 1 133 ? 2.848 -37.094 -24.422 1 96.94 133 ARG A C 1
ATOM 1057 O O . ARG A 1 133 ? 2.887 -38.156 -25.047 1 96.94 133 ARG A O 1
ATOM 1064 N N . HIS A 1 134 ? 2.398 -37 -23.188 1 96.38 134 HIS A N 1
ATOM 1065 C CA . HIS A 1 134 ? 1.924 -38.188 -22.5 1 96.38 134 HIS A CA 1
ATOM 1066 C C . HIS A 1 134 ? 0.571 -38.625 -23.047 1 96.38 134 HIS A C 1
ATOM 1068 O O . HIS A 1 134 ? 0.268 -39.844 -23.062 1 96.38 134 HIS A O 1
ATOM 1074 N N . VAL A 1 135 ? -0.23 -37.656 -23.469 1 97.25 135 VAL A N 1
ATOM 1075 C CA . VAL A 1 135 ? -1.491 -37.969 -24.125 1 97.25 135 VAL A CA 1
ATOM 1076 C C . VAL A 1 135 ? -1.216 -38.688 -25.438 1 97.25 135 VAL A C 1
ATOM 1078 O O . VAL A 1 135 ? -1.849 -39.719 -25.75 1 97.25 135 VAL A O 1
ATOM 1081 N N . GLU A 1 136 ? -0.242 -38.188 -26.219 1 97.31 136 GLU A N 1
ATOM 1082 C CA . GLU A 1 136 ? 0.131 -38.812 -27.484 1 97.31 136 GLU A CA 1
ATOM 1083 C C . GLU A 1 136 ? 0.638 -40.25 -27.266 1 97.31 136 GLU A C 1
ATOM 1085 O O . GLU A 1 136 ? 0.34 -41.156 -28.062 1 97.31 136 GLU A O 1
ATOM 1090 N N . PHE A 1 137 ? 1.306 -40.438 -26.203 1 97.62 137 PHE A N 1
ATOM 1091 C CA . PHE A 1 137 ? 1.804 -41.781 -25.891 1 97.62 137 PHE A CA 1
ATOM 1092 C C . PHE A 1 137 ? 0.654 -42.719 -25.562 1 97.62 137 PHE A C 1
ATOM 1094 O O . PHE A 1 137 ? 0.685 -43.906 -25.922 1 97.62 137 PHE A O 1
ATOM 1101 N N . GLY A 1 138 ? -0.297 -42.219 -24.766 1 96.5 138 GLY A N 1
ATOM 1102 C CA . GLY A 1 138 ? -1.481 -43 -24.5 1 96.5 138 GLY A CA 1
ATOM 1103 C C . GLY A 1 138 ? -2.164 -43.5 -25.766 1 96.5 138 GLY A C 1
ATOM 1104 O O . GLY A 1 138 ? -2.574 -44.656 -25.859 1 96.5 138 GLY A O 1
ATOM 1105 N N . VAL A 1 139 ? -2.221 -42.656 -26.781 1 96.12 139 VAL A N 1
ATOM 1106 C CA . VAL A 1 139 ? -2.809 -43 -28.078 1 96.12 139 VAL A CA 1
ATOM 1107 C C . VAL A 1 139 ? -1.941 -44.062 -28.766 1 96.12 139 VAL A C 1
ATOM 1109 O O . VAL A 1 139 ? -2.459 -45 -29.344 1 96.12 139 VAL A O 1
ATOM 1112 N N . LYS A 1 140 ? -0.649 -43.875 -28.688 1 96.81 140 LYS A N 1
ATOM 1113 C CA . LYS A 1 140 ? 0.278 -44.812 -29.297 1 96.81 140 LYS A CA 1
ATOM 1114 C C . LYS A 1 140 ? 0.155 -46.188 -28.656 1 96.81 140 LYS A C 1
ATOM 1116 O O . LYS A 1 140 ? 0.223 -47.219 -29.328 1 96.81 140 LYS A O 1
ATOM 1121 N N . LEU A 1 141 ? 0.046 -46.219 -27.344 1 95.94 141 LEU A N 1
ATOM 1122 C CA . LEU A 1 141 ? -0.092 -47.469 -26.609 1 95.94 141 LEU A CA 1
ATOM 1123 C C . LEU A 1 141 ? -1.351 -48.219 -27.047 1 95.94 141 LEU A C 1
ATOM 1125 O O . LEU A 1 141 ? -1.335 -49.438 -27.188 1 95.94 141 LEU A O 1
ATOM 1129 N N . LEU A 1 142 ? -2.396 -47.531 -27.219 1 95.19 142 LEU A N 1
ATOM 1130 C CA . LEU A 1 142 ? -3.641 -48.125 -27.703 1 95.19 142 LEU A CA 1
ATOM 1131 C C . LEU A 1 142 ? -3.463 -48.656 -29.125 1 95.19 142 LEU A C 1
ATOM 1133 O O . LEU A 1 142 ? -3.975 -49.75 -29.438 1 95.19 142 LEU A O 1
ATOM 1137 N N . ALA A 1 143 ? -2.754 -47.969 -29.969 1 96.69 143 ALA A N 1
ATOM 1138 C CA . ALA A 1 143 ? -2.498 -48.406 -31.344 1 96.69 143 ALA A CA 1
ATOM 1139 C C . ALA A 1 143 ? -1.673 -49.688 -31.359 1 96.69 143 ALA A C 1
ATOM 1141 O O . ALA A 1 143 ? -1.891 -50.531 -32.219 1 96.69 143 ALA A O 1
ATOM 1142 N N . GLU A 1 144 ? -0.699 -49.719 -30.469 1 96.19 144 GLU A N 1
ATOM 1143 C CA . GLU A 1 144 ? 0.13 -50.906 -30.391 1 96.19 144 GLU A CA 1
ATOM 1144 C C . GLU A 1 144 ? -0.694 -52.125 -29.969 1 96.19 144 GLU A C 1
ATOM 1146 O O . GLU A 1 144 ? -0.496 -53.219 -30.484 1 96.19 144 GLU A O 1
ATOM 1151 N N . ARG A 1 145 ? -1.542 -52 -28.984 1 95.38 145 ARG A N 1
ATOM 1152 C CA . ARG A 1 145 ? -2.449 -53.062 -28.594 1 95.38 145 ARG A CA 1
ATOM 1153 C C . ARG A 1 145 ? -3.311 -53.531 -29.766 1 95.38 145 ARG A C 1
ATOM 1155 O O . ARG A 1 145 ? -3.43 -54.719 -30.031 1 95.38 145 ARG A O 1
ATOM 1162 N N . ASP A 1 146 ? -3.875 -52.562 -30.516 1 96.69 146 ASP A N 1
ATOM 1163 C CA . ASP A 1 146 ? -4.758 -52.875 -31.641 1 96.69 146 ASP A CA 1
ATOM 1164 C C . ASP A 1 146 ? -3.996 -53.562 -32.781 1 96.69 146 ASP A C 1
ATOM 1166 O O . ASP A 1 146 ? -4.559 -54.406 -33.469 1 96.69 146 ASP A O 1
ATOM 1170 N N . LYS A 1 147 ? -2.764 -53.219 -32.938 1 97.75 147 LYS A N 1
ATOM 1171 C CA . LYS A 1 147 ? -1.938 -53.875 -33.938 1 97.75 147 LYS A CA 1
ATOM 1172 C C . LYS A 1 147 ? -1.823 -55.375 -33.625 1 97.75 147 LYS A C 1
ATOM 1174 O O . LYS A 1 147 ? -1.897 -56.219 -34.531 1 97.75 147 LYS A O 1
ATOM 1179 N N . ILE A 1 148 ? -1.633 -55.688 -32.344 1 97.62 148 ILE A N 1
ATOM 1180 C CA . ILE A 1 148 ? -1.524 -57.094 -31.938 1 97.62 148 ILE A CA 1
ATOM 1181 C C . ILE A 1 148 ? -2.854 -57.812 -32.156 1 97.62 148 ILE A C 1
ATOM 1183 O O . ILE A 1 148 ? -2.875 -58.969 -32.594 1 97.62 148 ILE A O 1
ATOM 1187 N N . TYR A 1 149 ? -3.951 -57.188 -31.906 1 97.38 149 TYR A N 1
ATOM 1188 C CA . TYR A 1 149 ? -5.273 -57.75 -32.188 1 97.38 149 TYR A CA 1
ATOM 1189 C C . TYR A 1 149 ? -5.445 -58 -33.688 1 97.38 149 TYR A C 1
ATOM 1191 O O . TYR A 1 149 ? -6.012 -59 -34.094 1 97.38 149 TYR A O 1
ATOM 1199 N N . HIS A 1 150 ? -4.969 -57.031 -34.469 1 97.69 150 HIS A N 1
ATOM 1200 C CA . HIS A 1 150 ? -5.043 -57.188 -35.906 1 97.69 150 HIS A CA 1
ATOM 1201 C C . HIS A 1 150 ? -4.215 -58.344 -36.406 1 97.69 150 HIS A C 1
ATOM 1203 O O . HIS A 1 150 ? -4.637 -59.094 -37.281 1 97.69 150 HIS A O 1
ATOM 1209 N N . ASP A 1 151 ? -3.037 -58.5 -35.844 1 97.44 151 ASP A N 1
ATOM 1210 C CA . ASP A 1 151 ? -2.188 -59.625 -36.188 1 97.44 151 ASP A CA 1
ATOM 1211 C C . ASP A 1 151 ? -2.883 -60.938 -35.844 1 97.44 151 ASP A C 1
ATOM 1213 O O . ASP A 1 151 ? -2.748 -61.938 -36.594 1 97.44 151 ASP A O 1
ATOM 1217 N N . ARG A 1 152 ? -3.559 -61.031 -34.719 1 97.69 152 ARG A N 1
ATOM 1218 C CA . ARG A 1 152 ? -4.34 -62.219 -34.375 1 97.69 152 ARG A CA 1
ATOM 1219 C C . ARG A 1 152 ? -5.422 -62.5 -35.406 1 97.69 152 ARG A C 1
ATOM 1221 O O . ARG A 1 152 ? -5.621 -63.625 -35.812 1 97.69 152 ARG A O 1
ATOM 1228 N N . ALA A 1 153 ? -6.066 -61.469 -35.844 1 97.62 153 ALA A N 1
ATOM 1229 C CA . ALA A 1 153 ? -7.117 -61.594 -36.844 1 97.62 153 ALA A CA 1
ATOM 1230 C C . ALA A 1 153 ? -6.543 -62.094 -38.156 1 97.62 153 ALA A C 1
ATOM 1232 O O . ALA A 1 153 ? -7.164 -62.906 -38.844 1 97.62 153 ALA A O 1
ATOM 1233 N N . LYS A 1 154 ? -5.434 -61.594 -38.531 1 98.06 154 LYS A N 1
ATOM 1234 C CA . LYS A 1 154 ? -4.766 -62.031 -39.75 1 98.06 154 LYS A CA 1
ATOM 1235 C C . LYS A 1 154 ? -4.379 -63.5 -39.688 1 98.06 154 LYS A C 1
ATOM 1237 O O . LYS A 1 154 ? -4.473 -64.188 -40.656 1 98.06 154 LYS A O 1
ATOM 1242 N N . ALA A 1 155 ? -3.879 -63.875 -38.5 1 97.81 155 ALA A N 1
ATOM 1243 C CA . ALA A 1 155 ? -3.531 -65.25 -38.281 1 97.81 155 ALA A CA 1
ATOM 1244 C C . ALA A 1 155 ? -4.758 -66.188 -38.438 1 97.81 155 ALA A C 1
ATOM 1246 O O . ALA A 1 155 ? -4.668 -67.25 -39 1 97.81 155 ALA A O 1
ATOM 1247 N N . LYS A 1 156 ? -5.852 -65.75 -37.906 1 97.5 156 LYS A N 1
ATOM 1248 C CA . LYS A 1 156 ? -7.09 -66.5 -38.094 1 97.5 156 LYS A CA 1
ATOM 1249 C C . LYS A 1 156 ? -7.469 -66.625 -39.562 1 97.5 156 LYS A C 1
ATOM 1251 O O . LYS A 1 156 ? -7.871 -67.688 -40.031 1 97.5 156 LYS A O 1
ATOM 1256 N N . GLN A 1 157 ? -7.328 -65.625 -40.312 1 97.44 157 GLN A N 1
ATOM 1257 C CA . GLN A 1 157 ? -7.645 -65.625 -41.719 1 97.44 157 GLN A CA 1
ATOM 1258 C C . GLN A 1 157 ? -6.762 -66.562 -42.5 1 97.44 157 GLN A C 1
ATOM 1260 O O . GLN A 1 157 ? -7.242 -67.312 -43.375 1 97.44 157 GLN A O 1
ATOM 1265 N N . ARG A 1 158 ? -5.477 -66.5 -42.188 1 97.56 158 ARG A N 1
ATOM 1266 C CA . ARG A 1 158 ? -4.547 -67.438 -42.812 1 97.56 158 ARG A CA 1
ATOM 1267 C C . ARG A 1 158 ? -4.914 -68.875 -42.531 1 97.56 158 ARG A C 1
ATOM 1269 O O . ARG A 1 158 ? -4.812 -69.75 -43.406 1 97.56 158 ARG A O 1
ATOM 1276 N N . TYR A 1 159 ? -5.27 -69.125 -41.281 1 97.25 159 TYR A N 1
ATOM 1277 C CA . TYR A 1 159 ? -5.719 -70.5 -40.906 1 97.25 159 TYR A CA 1
ATOM 1278 C C . TYR A 1 159 ? -6.961 -70.875 -41.688 1 97.25 159 TYR A C 1
ATOM 1280 O O . TYR A 1 159 ? -7.027 -72 -42.219 1 97.25 159 TYR A O 1
ATOM 1288 N N . ASP A 1 160 ? -7.938 -70 -41.812 1 96.94 160 ASP A N 1
ATOM 1289 C CA . ASP A 1 160 ? -9.164 -70.25 -42.562 1 96.94 160 ASP A CA 1
ATOM 1290 C C . ASP A 1 160 ? -8.867 -70.562 -44.031 1 96.94 160 ASP A C 1
ATOM 1292 O O . ASP A 1 160 ? -9.445 -71.438 -44.625 1 96.94 160 ASP A O 1
ATOM 1296 N N . GLU A 1 161 ? -7.969 -69.812 -44.594 1 96.69 161 GLU A N 1
ATOM 1297 C CA . GLU A 1 161 ? -7.59 -69.938 -46 1 96.69 161 GLU A CA 1
ATOM 1298 C C . GLU A 1 161 ? -6.883 -71.312 -46.219 1 96.69 161 GLU A C 1
ATOM 1300 O O . GLU A 1 161 ? -7.117 -71.938 -47.219 1 96.69 161 GLU A O 1
ATOM 1305 N N . ALA A 1 162 ? -5.973 -71.562 -45.281 1 96.38 162 ALA A N 1
ATOM 1306 C CA . ALA A 1 162 ? -5.266 -72.875 -45.375 1 96.38 162 ALA A CA 1
ATOM 1307 C C . ALA A 1 162 ? -6.23 -74.062 -45.25 1 96.38 162 ALA A C 1
ATOM 1309 O O . ALA A 1 162 ? -6.051 -75.062 -45.938 1 96.38 162 ALA A O 1
ATOM 1310 N N . CYS A 1 163 ? -7.242 -73.938 -44.438 1 95.38 163 CYS A N 1
ATOM 1311 C CA . CYS A 1 163 ? -8.266 -74.938 -44.312 1 95.38 163 CYS A CA 1
ATOM 1312 C C . CYS A 1 163 ? -9.031 -75.125 -45.625 1 95.38 163 CYS A C 1
ATOM 1314 O O . CYS A 1 163 ? -9.281 -76.25 -46.062 1 95.38 163 CYS A O 1
ATOM 1316 N N . SER A 1 164 ? -9.367 -74.062 -46.25 1 95.06 164 SER A N 1
ATOM 1317 C CA . SER A 1 164 ? -10.086 -74.062 -47.531 1 95.06 164 SER A CA 1
ATOM 1318 C C . SER A 1 164 ? -9.234 -74.688 -48.625 1 95.06 164 SER A C 1
ATOM 1320 O O . SER A 1 164 ? -9.75 -75.438 -49.5 1 95.06 164 SER A O 1
ATOM 1322 N N . LEU A 1 165 ? -7.965 -74.438 -48.594 1 95 165 LEU A N 1
ATOM 1323 C CA . LEU A 1 165 ? -7.055 -74.938 -49.594 1 95 165 LEU A CA 1
ATOM 1324 C C . LEU A 1 165 ? -6.938 -76.5 -49.438 1 95 165 LEU A C 1
ATOM 1326 O O . LEU A 1 165 ? -6.879 -77.188 -50.438 1 95 165 LEU A O 1
ATOM 1330 N N . VAL A 1 166 ? -6.852 -76.938 -48.219 1 94.56 166 VAL A N 1
ATOM 1331 C CA . VAL A 1 166 ? -6.793 -78.375 -47.969 1 94.56 166 VAL A CA 1
ATOM 1332 C C . VAL A 1 166 ? -8.062 -79.062 -48.469 1 94.56 166 VAL A C 1
ATOM 1334 O O . VAL A 1 166 ? -8.008 -80.125 -49.094 1 94.56 166 VAL A O 1
ATOM 1337 N N . GLU A 1 167 ? -9.172 -78.438 -48.219 1 92.25 167 GLU A N 1
ATOM 1338 C CA . GLU A 1 167 ? -10.445 -79 -48.688 1 92.25 167 GLU A CA 1
ATOM 1339 C C . GLU A 1 167 ? -10.523 -79 -50.219 1 92.25 167 GLU A C 1
ATOM 1341 O O . GLU A 1 167 ? -10.984 -79.938 -50.812 1 92.25 167 GLU A O 1
ATOM 1346 N N . SER A 1 168 ? -10.039 -78 -50.875 1 92.56 168 SER A N 1
ATOM 1347 C CA . SER A 1 168 ? -10.031 -77.938 -52.344 1 92.56 168 SER A CA 1
ATOM 1348 C C . SER A 1 168 ? -9.109 -79 -52.938 1 92.56 168 SER A C 1
ATOM 1350 O O . SER A 1 168 ? -9.414 -79.625 -53.969 1 92.56 168 SER A O 1
ATOM 1352 N N . THR A 1 169 ? -7.973 -79.188 -52.281 1 93.38 169 THR A N 1
ATOM 1353 C CA . THR A 1 169 ? -7.023 -80.188 -52.75 1 93.38 169 THR A CA 1
ATOM 1354 C C . THR A 1 169 ? -7.582 -81.562 -52.531 1 93.38 169 THR A C 1
ATOM 1356 O O . THR A 1 169 ? -7.336 -82.5 -53.344 1 93.38 169 THR A O 1
ATOM 1359 N N . ARG A 1 170 ? -8.281 -81.812 -51.469 1 90.69 170 ARG A N 1
ATOM 1360 C CA . ARG A 1 170 ? -8.914 -83.125 -51.188 1 90.69 170 ARG A CA 1
ATOM 1361 C C . ARG A 1 170 ? -9.922 -83.438 -52.281 1 90.69 170 ARG A C 1
ATOM 1363 O O . ARG A 1 170 ? -9.969 -84.625 -52.75 1 90.69 170 ARG A O 1
ATOM 1370 N N . VAL A 1 171 ? -10.625 -82.5 -52.781 1 89 171 VAL A N 1
ATOM 1371 C CA . VAL A 1 171 ? -11.617 -82.688 -53.812 1 89 171 VAL A CA 1
ATOM 1372 C C . VAL A 1 171 ? -10.914 -83 -55.125 1 89 171 VAL A C 1
ATOM 1374 O O . VAL A 1 171 ? -11.336 -83.875 -55.875 1 89 171 VAL A O 1
ATOM 1377 N N . LYS A 1 172 ? -9.836 -82.438 -55.406 1 87.38 172 LYS A N 1
ATOM 1378 C CA . LYS A 1 172 ? -9.078 -82.625 -56.656 1 87.38 172 LYS A CA 1
ATOM 1379 C C . LYS A 1 172 ? -8.406 -84 -56.625 1 87.38 172 LYS A C 1
ATOM 1381 O O . LYS A 1 172 ? -8.32 -84.688 -57.688 1 87.38 172 LYS A O 1
ATOM 1386 N N . GLN A 1 173 ? -7.883 -84.375 -55.5 1 86.44 173 GLN A N 1
ATOM 1387 C CA . GLN A 1 173 ? -7.258 -85.688 -55.375 1 86.44 173 GLN A CA 1
ATOM 1388 C C . GLN A 1 173 ? -8.266 -86.812 -55.625 1 86.44 173 GLN A C 1
ATOM 1390 O O . GLN A 1 173 ? -7.922 -87.875 -56.219 1 86.44 173 GLN A O 1
ATOM 1395 N N . GLY A 1 174 ? -9.5 -86.688 -55.188 1 83.94 174 GLY A N 1
ATOM 1396 C CA . GLY A 1 174 ? -10.547 -87.625 -55.406 1 83.94 174 GLY A CA 1
ATOM 1397 C C . GLY A 1 174 ? -10.922 -87.812 -56.875 1 83.94 174 GLY A C 1
ATOM 1398 O O . GLY A 1 174 ? -11.375 -88.875 -57.312 1 83.94 174 GLY A O 1
ATOM 1399 N N . GLN A 1 175 ? -10.531 -86.875 -57.688 1 83.5 175 GLN A N 1
ATOM 1400 C CA . GLN A 1 175 ? -10.914 -86.875 -59.094 1 83.5 175 GLN A CA 1
ATOM 1401 C C . GLN A 1 175 ? -9.758 -87.312 -60 1 83.5 175 GLN A C 1
ATOM 1403 O O . GLN A 1 175 ? -9.938 -87.5 -61.188 1 83.5 175 GLN A O 1
ATOM 1408 N N . ALA A 1 176 ? -8.5 -87.438 -59.375 1 81.62 176 ALA A N 1
ATOM 1409 C CA . ALA A 1 176 ? -7.312 -87.75 -60.125 1 81.62 176 ALA A CA 1
ATOM 1410 C C . ALA A 1 176 ? -7.352 -89.25 -60.594 1 81.62 176 ALA A C 1
ATOM 1412 O O . ALA A 1 176 ? -7.594 -90.125 -59.781 1 81.62 176 ALA A O 1
ATOM 1413 N N . LYS A 1 177 ? -7.34 -89.562 -61.906 1 83.56 177 LYS A N 1
ATOM 1414 C CA . LYS A 1 177 ? -7.48 -90.875 -62.469 1 83.56 177 LYS A CA 1
ATOM 1415 C C . LYS A 1 177 ? -6.129 -91.438 -62.906 1 83.56 177 LYS A C 1
ATOM 1417 O O . LYS A 1 177 ? -5.887 -92.688 -62.812 1 83.56 177 LYS A O 1
ATOM 1422 N N . ASP A 1 178 ? -5.309 -90.625 -63.438 1 80.19 178 ASP A N 1
ATOM 1423 C CA . ASP A 1 178 ? -4.02 -91.125 -63.938 1 80.19 178 ASP A CA 1
ATOM 1424 C C . ASP A 1 178 ? -2.994 -91.188 -62.812 1 80.19 178 ASP A C 1
ATOM 1426 O O . ASP A 1 178 ? -3.062 -90.438 -61.844 1 80.19 178 ASP A O 1
ATOM 1430 N N . ASP A 1 179 ? -1.979 -92.125 -62.812 1 78.88 179 ASP A N 1
ATOM 1431 C CA . ASP A 1 179 ? -1.038 -92.438 -61.75 1 78.88 179 ASP A CA 1
ATOM 1432 C C . ASP A 1 179 ? -0.144 -91.25 -61.438 1 78.88 179 ASP A C 1
ATOM 1434 O O . ASP A 1 179 ? 0.187 -91 -60.281 1 78.88 179 ASP A O 1
ATOM 1438 N N . ARG A 1 180 ? 0.207 -90.438 -62.344 1 73.5 180 ARG A N 1
ATOM 1439 C CA . ARG A 1 180 ? 1.111 -89.312 -62.156 1 73.5 180 ARG A CA 1
ATOM 1440 C C . ARG A 1 180 ? 0.419 -88.188 -61.438 1 73.5 180 ARG A C 1
ATOM 1442 O O . ARG A 1 180 ? 1.028 -87.5 -60.594 1 73.5 180 ARG A O 1
ATOM 1449 N N . HIS A 1 181 ? -0.677 -88.188 -61.75 1 80.81 181 HIS A N 1
ATOM 1450 C CA . HIS A 1 181 ? -1.489 -87.125 -61.188 1 80.81 181 HIS A CA 1
ATOM 1451 C C . HIS A 1 181 ? -1.898 -87.438 -59.75 1 80.81 181 HIS A C 1
ATOM 1453 O O . HIS A 1 181 ? -2.049 -86.562 -58.906 1 80.81 181 HIS A O 1
ATOM 1459 N N . VAL A 1 182 ? -1.989 -88.688 -59.469 1 83.19 182 VAL A N 1
ATOM 1460 C CA . VAL A 1 182 ? -2.34 -89.125 -58.125 1 83.19 182 VAL A CA 1
ATOM 1461 C C . VAL A 1 182 ? -1.173 -88.875 -57.188 1 83.19 182 VAL A C 1
ATOM 1463 O O . VAL A 1 182 ? -1.373 -88.438 -56.031 1 83.19 182 VAL A O 1
ATOM 1466 N N . GLU A 1 183 ? -0.027 -89.125 -57.656 1 83.06 183 GLU A N 1
ATOM 1467 C CA . GLU A 1 183 ? 1.153 -88.875 -56.812 1 83.06 183 GLU A CA 1
ATOM 1468 C C . GLU A 1 183 ? 1.368 -87.438 -56.531 1 83.06 183 GLU A C 1
ATOM 1470 O O . GLU A 1 183 ? 1.7 -87.062 -55.406 1 83.06 183 GLU A O 1
ATOM 1475 N N . LYS A 1 184 ? 1.25 -86.688 -57.562 1 83.75 184 LYS A N 1
ATOM 1476 C CA . LYS A 1 184 ? 1.391 -85.25 -57.406 1 83.75 184 LYS A CA 1
ATOM 1477 C C . LYS A 1 184 ? 0.313 -84.688 -56.469 1 83.75 184 LYS A C 1
ATOM 1479 O O . LYS A 1 184 ? 0.588 -83.812 -55.656 1 83.75 184 LYS A O 1
ATOM 1484 N N . ALA A 1 185 ? -0.877 -85.125 -56.625 1 84 185 ALA A N 1
ATOM 1485 C CA . ALA A 1 185 ? -1.987 -84.688 -55.781 1 84 185 ALA A CA 1
ATOM 1486 C C . ALA A 1 185 ? -1.759 -85.062 -54.312 1 84 185 ALA A C 1
ATOM 1488 O O . ALA A 1 185 ? -2.123 -84.312 -53.406 1 84 185 ALA A O 1
ATOM 1489 N N . ALA A 1 186 ? -1.143 -86.188 -54.156 1 85.94 186 ALA A N 1
ATOM 1490 C CA . ALA A 1 186 ? -0.842 -86.688 -52.812 1 85.94 186 ALA A CA 1
ATOM 1491 C C . ALA A 1 186 ? 0.23 -85.812 -52.156 1 85.94 186 ALA A C 1
ATOM 1493 O O . ALA A 1 186 ? 0.146 -85.5 -50.969 1 85.94 186 ALA A O 1
ATOM 1494 N N . LYS A 1 187 ? 1.159 -85.5 -52.875 1 86.44 187 LYS A N 1
ATOM 1495 C CA . LYS A 1 187 ? 2.215 -84.625 -52.375 1 86.44 187 LYS A CA 1
ATOM 1496 C C . LYS A 1 187 ? 1.67 -83.25 -52.031 1 86.44 187 LYS A C 1
ATOM 1498 O O . LYS A 1 187 ? 2.025 -82.688 -51 1 86.44 187 LYS A O 1
ATOM 1503 N N . ASN A 1 188 ? 0.826 -82.75 -52.906 1 89.38 188 ASN A N 1
ATOM 1504 C CA . ASN A 1 188 ? 0.2 -81.5 -52.625 1 89.38 188 ASN A CA 1
ATOM 1505 C C . ASN A 1 188 ? -0.679 -81.5 -51.375 1 89.38 188 ASN A C 1
ATOM 1507 O O . ASN A 1 188 ? -0.735 -80.562 -50.625 1 89.38 188 ASN A O 1
ATOM 1511 N N . MET A 1 189 ? -1.352 -82.562 -51.219 1 91.75 189 MET A N 1
ATOM 1512 C CA . MET A 1 189 ? -2.201 -82.75 -50.062 1 91.75 189 MET A CA 1
ATOM 1513 C C . MET A 1 189 ? -1.372 -82.688 -48.781 1 91.75 189 MET A C 1
ATOM 1515 O O . MET A 1 189 ? -1.782 -82.125 -47.781 1 91.75 189 MET A O 1
ATOM 1519 N N . ASP A 1 190 ? -0.258 -83.25 -48.812 1 90.75 190 ASP A N 1
ATOM 1520 C CA . ASP A 1 190 ? 0.622 -83.312 -47.656 1 90.75 190 ASP A CA 1
ATOM 1521 C C . ASP A 1 190 ? 1.149 -81.875 -47.344 1 90.75 190 ASP A C 1
ATOM 1523 O O . ASP A 1 190 ? 1.167 -81.438 -46.188 1 90.75 190 ASP A O 1
ATOM 1527 N N . VAL A 1 191 ? 1.539 -81.188 -48.344 1 91.06 191 VAL A N 1
ATOM 1528 C CA . VAL A 1 191 ? 2.086 -79.875 -48.188 1 91.06 191 VAL A CA 1
ATOM 1529 C C . VAL A 1 191 ? 1.014 -78.938 -47.625 1 91.06 191 VAL A C 1
ATOM 1531 O O . VAL A 1 191 ? 1.262 -78.188 -46.688 1 91.06 191 VAL A O 1
ATOM 1534 N N . HIS A 1 192 ? -0.197 -79 -48.188 1 94.25 192 HIS A N 1
ATOM 1535 C CA . HIS A 1 192 ? -1.275 -78.125 -47.781 1 94.25 192 HIS A CA 1
ATOM 1536 C C . HIS A 1 192 ? -1.755 -78.438 -46.344 1 94.25 192 HIS A C 1
ATOM 1538 O O . HIS A 1 192 ? -2.152 -77.562 -45.594 1 94.25 192 HIS A O 1
ATOM 1544 N N . THR A 1 193 ? -1.762 -79.688 -46.062 1 94.62 193 THR A N 1
ATOM 1545 C CA . THR A 1 193 ? -2.143 -80.125 -44.719 1 94.62 193 THR A CA 1
ATOM 1546 C C . THR A 1 193 ? -1.137 -79.562 -43.688 1 94.62 193 THR A C 1
ATOM 1548 O O . THR A 1 193 ? -1.521 -79.062 -42.625 1 94.62 193 THR A O 1
ATOM 1551 N N . ASN A 1 194 ? 0.133 -79.625 -43.969 1 94 194 ASN A N 1
ATOM 1552 C CA . ASN A 1 194 ? 1.166 -79.125 -43.094 1 94 194 ASN A CA 1
ATOM 1553 C C . ASN A 1 194 ? 1.057 -77.625 -42.938 1 94 194 ASN A C 1
ATOM 1555 O O . ASN A 1 194 ? 1.252 -77.062 -41.844 1 94 194 ASN A O 1
ATOM 1559 N N . ASP A 1 195 ? 0.764 -77 -43.969 1 94.12 195 ASP A N 1
ATOM 1560 C CA . ASP A 1 195 ? 0.58 -75.5 -43.938 1 94.12 195 ASP A CA 1
ATOM 1561 C C . ASP A 1 195 ? -0.608 -75.125 -43.031 1 94.12 195 ASP A C 1
ATOM 1563 O O . ASP A 1 195 ? -0.553 -74.188 -42.312 1 94.12 195 ASP A O 1
ATOM 1567 N N . MET A 1 196 ? -1.684 -75.875 -43.188 1 95.75 196 MET A N 1
ATOM 1568 C CA . MET A 1 196 ? -2.873 -75.625 -42.375 1 95.75 196 MET A CA 1
ATOM 1569 C C . MET A 1 196 ? -2.574 -75.812 -40.875 1 95.75 196 MET A C 1
ATOM 1571 O O . MET A 1 196 ? -2.959 -75 -40.062 1 95.75 196 MET A O 1
ATOM 1575 N N . LEU A 1 197 ? -1.841 -76.938 -40.594 1 95.94 197 LEU A N 1
ATOM 1576 C CA . LEU A 1 197 ? -1.503 -77.188 -39.219 1 95.94 197 LEU A CA 1
ATOM 1577 C C . LEU A 1 197 ? -0.562 -76.125 -38.656 1 95.94 197 LEU A C 1
ATOM 1579 O O . LEU A 1 197 ? -0.677 -75.75 -37.5 1 95.94 197 LEU A O 1
ATOM 1583 N N . SER A 1 198 ? 0.336 -75.688 -39.469 1 96.06 198 SER A N 1
ATOM 1584 C CA . SER A 1 198 ? 1.232 -74.625 -39.062 1 96.06 198 SER A CA 1
ATOM 1585 C C . SER A 1 198 ? 0.466 -73.312 -38.812 1 96.06 198 SER A C 1
ATOM 1587 O O . SER A 1 198 ? 0.748 -72.562 -37.875 1 96.06 198 SER A O 1
ATOM 1589 N N . ALA A 1 199 ? -0.435 -73 -39.688 1 96.38 199 ALA A N 1
ATOM 1590 C CA . ALA A 1 199 ? -1.258 -71.812 -39.531 1 96.38 199 ALA A CA 1
ATOM 1591 C C . ALA A 1 199 ? -2.113 -71.875 -38.281 1 96.38 199 ALA A C 1
ATOM 1593 O O . ALA A 1 199 ? -2.324 -70.875 -37.594 1 96.38 199 ALA A O 1
ATOM 1594 N N . LYS A 1 200 ? -2.674 -73.062 -38.031 1 97 200 LYS A N 1
ATOM 1595 C CA . LYS A 1 200 ? -3.443 -73.25 -36.812 1 97 200 LYS A CA 1
ATOM 1596 C C . LYS A 1 200 ? -2.596 -72.938 -35.562 1 97 200 LYS A C 1
ATOM 1598 O O . LYS A 1 200 ? -3.043 -72.25 -34.656 1 97 200 LYS A O 1
ATOM 1603 N N . ASN A 1 201 ? -1.42 -73.562 -35.562 1 97.38 201 ASN A N 1
ATOM 1604 C CA . ASN A 1 201 ? -0.502 -73.312 -34.438 1 97.38 201 ASN A CA 1
ATOM 1605 C C . ASN A 1 201 ? -0.229 -71.812 -34.25 1 97.38 201 ASN A C 1
ATOM 1607 O O . ASN A 1 201 ? -0.239 -71.312 -33.125 1 97.38 201 ASN A O 1
ATOM 1611 N N . ALA A 1 202 ? 0.033 -71.125 -35.312 1 97.06 202 ALA A N 1
ATOM 1612 C CA . ALA A 1 202 ? 0.29 -69.688 -35.25 1 97.06 202 ALA A CA 1
ATOM 1613 C C . ALA A 1 202 ? -0.925 -68.938 -34.719 1 97.06 202 ALA A C 1
ATOM 1615 O O . ALA A 1 202 ? -0.783 -68 -33.938 1 97.06 202 ALA A O 1
ATOM 1616 N N . TYR A 1 203 ? -2.096 -69.312 -35.125 1 97.69 203 TYR A N 1
ATOM 1617 C CA . TYR A 1 203 ? -3.336 -68.688 -34.656 1 97.69 203 TYR A CA 1
ATOM 1618 C C . TYR A 1 203 ? -3.523 -68.938 -33.156 1 97.69 203 TYR A C 1
ATOM 1620 O O . TYR A 1 203 ? -3.826 -68 -32.438 1 97.69 203 TYR A O 1
ATOM 1628 N N . LEU A 1 204 ? -3.307 -70.062 -32.781 1 97.81 204 LEU A N 1
ATOM 1629 C CA . LEU A 1 204 ? -3.428 -70.375 -31.359 1 97.81 204 LEU A CA 1
ATOM 1630 C C . LEU A 1 204 ? -2.439 -69.562 -30.531 1 97.81 204 LEU A C 1
ATOM 1632 O O . LEU A 1 204 ? -2.795 -69 -29.484 1 97.81 204 LEU A O 1
ATOM 1636 N N . LEU A 1 205 ? -1.282 -69.5 -30.984 1 97.69 205 LEU A N 1
ATOM 1637 C CA . LEU A 1 205 ? -0.262 -68.688 -30.312 1 97.69 205 LEU A CA 1
ATOM 1638 C C . LEU A 1 205 ? -0.658 -67.25 -30.266 1 97.69 205 LEU A C 1
ATOM 1640 O O . LEU A 1 205 ? -0.487 -66.562 -29.234 1 97.69 205 LEU A O 1
ATOM 1644 N N . SER A 1 206 ? -1.165 -66.75 -31.375 1 97.94 206 SER A N 1
ATOM 1645 C CA . SER A 1 206 ? -1.557 -65.312 -31.453 1 97.94 206 SER A CA 1
ATOM 1646 C C . SER A 1 206 ? -2.674 -65 -30.469 1 97.94 206 SER A C 1
ATOM 1648 O O . SER A 1 206 ? -2.762 -63.906 -29.969 1 97.94 206 SER A O 1
ATOM 1650 N N . ILE A 1 207 ? -3.588 -65.875 -30.203 1 98.19 207 ILE A N 1
ATOM 1651 C CA . ILE A 1 207 ? -4.668 -65.688 -29.234 1 98.19 207 ILE A CA 1
ATOM 1652 C C . ILE A 1 207 ? -4.082 -65.5 -27.828 1 98.19 207 ILE A C 1
ATOM 1654 O O . ILE A 1 207 ? -4.484 -64.625 -27.109 1 98.19 207 ILE A O 1
ATOM 1658 N N . SER A 1 208 ? -3.127 -66.375 -27.516 1 98 208 SER A N 1
ATOM 1659 C CA . SER A 1 208 ? -2.498 -66.312 -26.203 1 98 208 SER A CA 1
ATOM 1660 C C . SER A 1 208 ? -1.77 -65 -26.016 1 98 208 SER A C 1
ATOM 1662 O O . SER A 1 208 ? -1.853 -64.375 -24.969 1 98 208 SER A O 1
ATOM 1664 N N . VAL A 1 209 ? -1.095 -64.625 -27.016 1 97.88 209 VAL A N 1
ATOM 1665 C CA . VAL A 1 209 ? -0.349 -63.375 -26.969 1 97.88 209 VAL A CA 1
ATOM 1666 C C . VAL A 1 209 ? -1.318 -62.188 -26.875 1 97.88 209 VAL A C 1
ATOM 1668 O O . VAL A 1 209 ? -1.103 -61.281 -26.078 1 97.88 209 VAL A O 1
ATOM 1671 N N . ALA A 1 210 ? -2.348 -62.156 -27.656 1 98.25 210 ALA A N 1
ATOM 1672 C CA . ALA A 1 210 ? -3.336 -61.062 -27.641 1 98.25 210 ALA A CA 1
ATOM 1673 C C . ALA A 1 210 ? -3.969 -60.938 -26.25 1 98.25 210 ALA A C 1
ATOM 1675 O O . ALA A 1 210 ? -4.184 -59.812 -25.766 1 98.25 210 ALA A O 1
ATOM 1676 N N . ASN A 1 211 ? -4.305 -62.031 -25.625 1 98.06 211 ASN A N 1
ATOM 1677 C CA . ASN A 1 211 ? -4.918 -62 -24.297 1 98.06 211 ASN A CA 1
ATOM 1678 C C . ASN A 1 211 ? -3.947 -61.469 -23.25 1 98.06 211 ASN A C 1
ATOM 1680 O O . ASN A 1 211 ? -4.352 -60.781 -22.312 1 98.06 211 ASN A O 1
ATOM 1684 N N . GLU A 1 212 ? -2.697 -61.875 -23.406 1 97.94 212 GLU A N 1
ATOM 1685 C CA . GLU A 1 212 ? -1.691 -61.344 -22.484 1 97.94 212 GLU A CA 1
ATOM 1686 C C . GLU A 1 212 ? -1.531 -59.844 -22.625 1 97.94 212 GLU A C 1
ATOM 1688 O O . GLU A 1 212 ? -1.429 -59.125 -21.625 1 97.94 212 GLU A O 1
ATOM 1693 N N . VAL A 1 213 ? -1.472 -59.375 -23.812 1 97.62 213 VAL A N 1
ATOM 1694 C CA . VAL A 1 213 ? -1.303 -57.969 -24.062 1 97.62 213 VAL A CA 1
ATOM 1695 C C . VAL A 1 213 ? -2.527 -57.188 -23.562 1 97.62 213 VAL A C 1
ATOM 1697 O O . VAL A 1 213 ? -2.402 -56.094 -23.047 1 97.62 213 VAL A O 1
ATOM 1700 N N . LYS A 1 214 ? -3.719 -57.719 -23.75 1 97 214 LYS A N 1
ATOM 1701 C CA . LYS A 1 214 ? -4.938 -57.125 -23.219 1 97 214 LYS A CA 1
ATOM 1702 C C . LYS A 1 214 ? -4.852 -56.938 -21.703 1 97 214 LYS A C 1
ATOM 1704 O O . LYS A 1 214 ? -5.164 -55.875 -21.172 1 97 214 LYS A O 1
ATOM 1709 N N . GLU A 1 215 ? -4.402 -58.031 -21.031 1 96.94 215 GLU A N 1
ATOM 1710 C CA . GLU A 1 215 ? -4.277 -57.969 -19.578 1 96.94 215 GLU A CA 1
ATOM 1711 C C . GLU A 1 215 ? -3.262 -56.938 -19.141 1 96.94 215 GLU A C 1
ATOM 1713 O O . GLU A 1 215 ? -3.514 -56.156 -18.219 1 96.94 215 GLU A O 1
ATOM 1718 N N . ARG A 1 216 ? -2.184 -56.906 -19.797 1 97.12 216 ARG A N 1
ATOM 1719 C CA . ARG A 1 216 ? -1.152 -55.906 -19.469 1 97.12 216 ARG A CA 1
ATOM 1720 C C . ARG A 1 216 ? -1.645 -54.5 -19.703 1 97.12 216 ARG A C 1
ATOM 1722 O O . ARG A 1 216 ? -1.396 -53.594 -18.891 1 97.12 216 ARG A O 1
ATOM 1729 N N . PHE A 1 217 ? -2.283 -54.281 -20.797 1 96.69 217 PHE A N 1
ATOM 1730 C CA . PHE A 1 217 ? -2.758 -52.969 -21.156 1 96.69 217 PHE A CA 1
ATOM 1731 C C . PHE A 1 217 ? -3.674 -52.406 -20.078 1 96.69 217 PHE A C 1
ATOM 1733 O O . PHE A 1 217 ? -3.457 -51.281 -19.578 1 96.69 217 PHE A O 1
ATOM 1740 N N . TYR A 1 218 ? -4.66 -53.156 -19.625 1 96.5 218 TYR A N 1
ATOM 1741 C CA . TYR A 1 218 ? -5.707 -52.625 -18.75 1 96.5 218 TYR A CA 1
ATOM 1742 C C . TYR A 1 218 ? -5.27 -52.656 -17.297 1 96.5 218 TYR A C 1
ATOM 1744 O O . TYR A 1 218 ? -5.797 -51.906 -16.453 1 96.5 218 TYR A O 1
ATOM 1752 N N . HIS A 1 219 ? -4.246 -53.406 -17 1 96.44 219 HIS A N 1
ATOM 1753 C CA . HIS A 1 219 ? -3.963 -53.594 -15.578 1 96.44 219 HIS A CA 1
ATOM 1754 C C . HIS A 1 219 ? -2.553 -53.125 -15.234 1 96.44 219 HIS A C 1
ATOM 1756 O O . HIS A 1 219 ? -2.219 -52.969 -14.055 1 96.44 219 HIS A O 1
ATOM 1762 N N . VAL A 1 220 ? -1.753 -52.812 -16.234 1 96.94 220 VAL A N 1
ATOM 1763 C CA . VAL A 1 220 ? -0.394 -52.375 -15.938 1 96.94 220 VAL A CA 1
ATOM 1764 C C . VAL A 1 220 ? -0.115 -51.031 -16.641 1 96.94 220 VAL A C 1
ATOM 1766 O O . VAL A 1 220 ? 0.058 -50 -15.977 1 96.94 220 VAL A O 1
ATOM 1769 N N . ASP A 1 221 ? -0.226 -50.969 -17.922 1 96.5 221 ASP A N 1
ATOM 1770 C CA . ASP A 1 221 ? 0.221 -49.812 -18.703 1 96.5 221 ASP A CA 1
ATOM 1771 C C . ASP A 1 221 ? -0.732 -48.625 -18.516 1 96.5 221 ASP A C 1
ATOM 1773 O O . ASP A 1 221 ? -0.3 -47.531 -18.219 1 96.5 221 ASP A O 1
ATOM 1777 N N . LEU A 1 222 ? -1.981 -48.906 -18.703 1 96.19 222 LEU A N 1
ATOM 1778 C CA . LEU A 1 222 ? -2.965 -47.844 -18.625 1 96.19 222 LEU A CA 1
ATOM 1779 C C . LEU A 1 222 ? -3.02 -47.25 -17.219 1 96.19 222 LEU A C 1
ATOM 1781 O O . LEU A 1 222 ? -2.973 -46.031 -17.031 1 96.19 222 LEU A O 1
ATOM 1785 N N . PRO A 1 223 ? -3.131 -48.062 -16.172 1 96.5 223 PRO A N 1
ATOM 1786 C CA . PRO A 1 223 ? -3.111 -47.5 -14.82 1 96.5 223 PRO A CA 1
ATOM 1787 C C . PRO A 1 223 ? -1.837 -46.719 -14.523 1 96.5 223 PRO A C 1
ATOM 1789 O O . PRO A 1 223 ? -1.888 -45.688 -13.852 1 96.5 223 PRO A O 1
ATOM 1792 N N . SER A 1 224 ? -0.736 -47.188 -15.062 1 95.69 224 SER A N 1
ATOM 1793 C CA . SER A 1 224 ? 0.521 -46.469 -14.867 1 95.69 224 SER A CA 1
ATOM 1794 C C . SER A 1 224 ? 0.481 -45.094 -15.523 1 95.69 224 SER A C 1
ATOM 1796 O O . SER A 1 224 ? 0.964 -44.094 -14.945 1 95.69 224 SER A O 1
ATOM 1798 N N . LEU A 1 225 ? -0.048 -45.031 -16.672 1 96.19 225 LEU A N 1
ATOM 1799 C CA . LEU A 1 225 ? -0.195 -43.75 -17.375 1 96.19 225 LEU A CA 1
ATOM 1800 C C . LEU A 1 225 ? -1.11 -42.812 -16.594 1 96.19 225 LEU A C 1
ATOM 1802 O O . LEU A 1 225 ? -0.834 -41.594 -16.5 1 96.19 225 LEU A O 1
ATOM 1806 N N . GLU A 1 226 ? -2.191 -43.312 -16.141 1 97.44 226 GLU A N 1
ATOM 1807 C CA . GLU A 1 226 ? -3.15 -42.531 -15.375 1 97.44 226 GLU A CA 1
ATOM 1808 C C . GLU A 1 226 ? -2.525 -41.969 -14.102 1 97.44 226 GLU A C 1
ATOM 1810 O O . GLU A 1 226 ? -2.771 -40.812 -13.727 1 97.44 226 GLU A O 1
ATOM 1815 N N . ASP A 1 227 ? -1.725 -42.75 -13.492 1 97.12 227 ASP A N 1
ATOM 1816 C CA . ASP A 1 227 ? -1.016 -42.281 -12.305 1 97.12 227 ASP A CA 1
ATOM 1817 C C . ASP A 1 227 ? 0.015 -41.219 -12.656 1 97.12 227 ASP A C 1
ATOM 1819 O O . ASP A 1 227 ? 0.301 -40.344 -11.844 1 97.12 227 ASP A O 1
ATOM 1823 N N . ASP A 1 228 ? 0.621 -41.312 -13.789 1 96.75 228 ASP A N 1
ATOM 1824 C CA . ASP A 1 228 ? 1.55 -40.281 -14.234 1 96.75 228 ASP A CA 1
ATOM 1825 C C . ASP A 1 228 ? 0.853 -38.938 -14.344 1 96.75 228 ASP A C 1
ATOM 1827 O O . ASP A 1 228 ? 1.42 -37.906 -13.961 1 96.75 228 ASP A O 1
ATOM 1831 N N . PHE A 1 229 ? -0.314 -38.969 -14.867 1 97.62 229 PHE A N 1
ATOM 1832 C CA . PHE A 1 229 ? -1.081 -37.719 -14.945 1 97.62 229 PHE A CA 1
ATOM 1833 C C . PHE A 1 229 ? -1.375 -37.188 -13.547 1 97.62 229 PHE A C 1
ATOM 1835 O O . PHE A 1 229 ? -1.362 -35.969 -13.336 1 97.62 229 PHE A O 1
ATOM 1842 N N . GLN A 1 230 ? -1.678 -38.094 -12.641 1 96.88 230 GLN A N 1
ATOM 1843 C CA . GLN A 1 230 ? -1.872 -37.688 -11.25 1 96.88 230 GLN A CA 1
ATOM 1844 C C . GLN A 1 230 ? -0.634 -37 -10.695 1 96.88 230 GLN A C 1
ATOM 1846 O O . GLN A 1 230 ? -0.745 -36 -9.977 1 96.88 230 GLN A O 1
ATOM 1851 N N . SER A 1 231 ? 0.476 -37.5 -11.047 1 94.75 231 SER A N 1
ATOM 1852 C CA . SER A 1 231 ? 1.739 -36.906 -10.609 1 94.75 231 SER A CA 1
ATOM 1853 C C . SER A 1 231 ? 1.938 -35.531 -11.211 1 94.75 231 SER A C 1
ATOM 1855 O O . SER A 1 231 ? 2.439 -34.625 -10.531 1 94.75 231 SER A O 1
ATOM 1857 N N . ILE A 1 232 ? 1.617 -35.406 -12.445 1 95.94 232 ILE A N 1
ATOM 1858 C CA . ILE A 1 232 ? 1.721 -34.094 -13.086 1 95.94 232 ILE A CA 1
ATOM 1859 C C . ILE A 1 232 ? 0.855 -33.094 -12.344 1 95.94 232 ILE A C 1
ATOM 1861 O O . ILE A 1 232 ? 1.28 -31.953 -12.102 1 95.94 232 ILE A O 1
ATOM 1865 N N . TRP A 1 233 ? -0.334 -33.5 -11.969 1 96.94 233 TRP A N 1
ATOM 1866 C CA . TRP A 1 233 ? -1.238 -32.656 -11.195 1 96.94 233 TRP A CA 1
ATOM 1867 C C . TRP A 1 233 ? -0.608 -32.281 -9.867 1 96.94 233 TRP A C 1
ATOM 1869 O O . TRP A 1 233 ? -0.629 -31.094 -9.484 1 96.94 233 TRP A O 1
ATOM 1879 N N . SER A 1 234 ? -0.073 -33.188 -9.188 1 95.19 234 SER A N 1
ATOM 1880 C CA . SER A 1 234 ? 0.544 -32.938 -7.891 1 95.19 234 SER A CA 1
ATOM 1881 C C . SER A 1 234 ? 1.702 -31.953 -8.008 1 95.19 234 SER A C 1
ATOM 1883 O O . SER A 1 234 ? 1.854 -31.047 -7.176 1 95.19 234 SER A O 1
ATOM 1885 N N . LEU A 1 235 ? 2.457 -32.094 -8.992 1 92.38 235 LEU A N 1
ATOM 1886 C CA . LEU A 1 235 ? 3.6 -31.219 -9.203 1 92.38 235 LEU A CA 1
ATOM 1887 C C . LEU A 1 235 ? 3.139 -29.812 -9.578 1 92.38 235 LEU A C 1
ATOM 1889 O O . LEU A 1 235 ? 3.742 -28.828 -9.156 1 92.38 235 LEU A O 1
ATOM 1893 N N . ALA A 1 236 ? 2.15 -29.781 -10.406 1 95.5 236 ALA A N 1
ATOM 1894 C CA . ALA A 1 236 ? 1.582 -28.484 -10.758 1 95.5 236 ALA A CA 1
ATOM 1895 C C . ALA A 1 236 ? 1.062 -27.75 -9.523 1 95.5 236 ALA A C 1
ATOM 1897 O O . ALA A 1 236 ? 1.288 -26.547 -9.359 1 95.5 236 ALA A O 1
ATOM 1898 N N . ALA A 1 237 ? 0.35 -28.453 -8.656 1 96.38 237 ALA A N 1
ATOM 1899 C CA . ALA A 1 237 ? -0.183 -27.844 -7.438 1 96.38 237 ALA A CA 1
ATOM 1900 C C . ALA A 1 237 ? 0.943 -27.375 -6.523 1 96.38 237 ALA A C 1
ATOM 1902 O O . ALA A 1 237 ? 0.866 -26.281 -5.953 1 96.38 237 ALA A O 1
ATOM 1903 N N . SER A 1 238 ? 1.948 -28.156 -6.395 1 94.19 238 SER A N 1
ATOM 1904 C CA . SER A 1 238 ? 3.076 -27.812 -5.539 1 94.19 238 SER A CA 1
ATOM 1905 C C . SER A 1 238 ? 3.775 -26.547 -6.035 1 94.19 238 SER A C 1
ATOM 1907 O O . SER A 1 238 ? 4.16 -25.688 -5.234 1 94.19 238 SER A O 1
ATOM 1909 N N . LYS A 1 239 ? 4.027 -26.516 -7.301 1 94.19 239 LYS A N 1
ATOM 1910 C CA . LYS A 1 239 ? 4.672 -25.328 -7.867 1 94.19 239 LYS A CA 1
ATOM 1911 C C . LYS A 1 239 ? 3.811 -24.078 -7.672 1 94.19 239 LYS A C 1
ATOM 1913 O O . LYS A 1 239 ? 4.328 -23 -7.391 1 94.19 239 LYS A O 1
ATOM 1918 N N . LEU A 1 240 ? 2.527 -24.188 -7.883 1 97.12 240 LEU A N 1
ATOM 1919 C CA . LEU A 1 240 ? 1.615 -23.062 -7.668 1 97.12 240 LEU A CA 1
ATOM 1920 C C . LEU A 1 240 ? 1.714 -22.547 -6.238 1 97.12 240 LEU A C 1
ATOM 1922 O O . LEU A 1 240 ? 1.78 -21.344 -6.016 1 97.12 240 LEU A O 1
ATOM 1926 N N . VAL A 1 241 ? 1.691 -23.469 -5.293 1 96.88 241 VAL A N 1
ATOM 1927 C CA . VAL A 1 241 ? 1.802 -23.094 -3.885 1 96.88 241 VAL A CA 1
ATOM 1928 C C . VAL A 1 241 ? 3.107 -22.344 -3.652 1 96.88 241 VAL A C 1
ATOM 1930 O O . VAL A 1 241 ? 3.125 -21.312 -2.971 1 96.88 241 VAL A O 1
ATOM 1933 N N . SER A 1 242 ? 4.168 -22.844 -4.207 1 95.31 242 SER A N 1
ATOM 1934 C CA . SER A 1 242 ? 5.469 -22.203 -4.066 1 95.31 242 SER A CA 1
ATOM 1935 C C . SER A 1 242 ? 5.445 -20.781 -4.605 1 95.31 242 SER A C 1
ATOM 1937 O O . SER A 1 242 ? 5.988 -19.859 -3.986 1 95.31 242 SER A O 1
ATOM 1939 N N . LEU A 1 243 ? 4.828 -20.578 -5.695 1 97.06 243 LEU A N 1
ATOM 1940 C CA . LEU A 1 243 ? 4.77 -19.266 -6.32 1 97.06 243 LEU A CA 1
ATOM 1941 C C . LEU A 1 243 ? 3.9 -18.312 -5.504 1 97.06 243 LEU A C 1
ATOM 1943 O O . LEU A 1 243 ? 4.23 -17.125 -5.355 1 97.06 243 LEU A O 1
ATOM 1947 N N . LEU A 1 244 ? 2.795 -18.781 -4.988 1 98.31 244 LEU A N 1
ATOM 1948 C CA . LEU A 1 244 ? 1.938 -17.953 -4.148 1 98.31 244 LEU A CA 1
ATOM 1949 C C . LEU A 1 244 ? 2.654 -17.562 -2.859 1 98.31 244 LEU A C 1
ATOM 1951 O O . LEU A 1 244 ? 2.477 -16.438 -2.357 1 98.31 244 LEU A O 1
ATOM 1955 N N . LYS A 1 245 ? 3.43 -18.5 -2.336 1 97.25 245 LYS A N 1
ATOM 1956 C CA . LYS A 1 245 ? 4.246 -18.172 -1.171 1 97.25 245 LYS A CA 1
ATOM 1957 C C . LYS A 1 245 ? 5.266 -17.094 -1.502 1 97.25 245 LYS A C 1
ATOM 1959 O O . LYS A 1 245 ? 5.547 -16.219 -0.673 1 97.25 245 LYS A O 1
ATOM 1964 N N . THR A 1 246 ? 5.832 -17.156 -2.68 1 97.69 246 THR A N 1
ATOM 1965 C CA . THR A 1 246 ? 6.738 -16.109 -3.141 1 97.69 246 THR A CA 1
ATOM 1966 C C . THR A 1 246 ? 6.035 -14.758 -3.17 1 97.69 246 THR A C 1
ATOM 1968 O O . THR A 1 246 ? 6.617 -13.75 -2.775 1 97.69 246 THR A O 1
ATOM 1971 N N . VAL A 1 247 ? 4.801 -14.719 -3.65 1 98.56 247 VAL A N 1
ATOM 1972 C CA . VAL A 1 247 ? 4.023 -13.484 -3.674 1 98.56 247 VAL A CA 1
ATOM 1973 C C . VAL A 1 247 ? 3.906 -12.922 -2.26 1 98.56 247 VAL A C 1
ATOM 1975 O O . VAL A 1 247 ? 4.109 -11.727 -2.045 1 98.56 247 VAL A O 1
ATOM 1978 N N . SER A 1 248 ? 3.533 -13.766 -1.312 1 98.44 248 SER A N 1
ATOM 1979 C CA . SER A 1 248 ? 3.385 -13.344 0.075 1 98.44 248 SER A CA 1
ATOM 1980 C C . SER A 1 248 ? 4.688 -12.773 0.623 1 98.44 248 SER A C 1
ATOM 1982 O O . SER A 1 248 ? 4.68 -11.766 1.337 1 98.44 248 SER A O 1
ATOM 1984 N N . THR A 1 249 ? 5.766 -13.391 0.265 1 98.44 249 THR A N 1
ATOM 1985 C CA . THR A 1 249 ? 7.074 -12.945 0.729 1 98.44 249 THR A CA 1
ATOM 1986 C C . THR A 1 249 ? 7.418 -11.578 0.149 1 98.44 249 THR A C 1
ATOM 1988 O O . THR A 1 249 ? 7.918 -10.703 0.86 1 98.44 249 THR A O 1
ATOM 1991 N N . LEU A 1 250 ? 7.184 -11.414 -1.13 1 98.56 250 LEU A N 1
ATOM 1992 C CA . LEU A 1 250 ? 7.434 -10.133 -1.782 1 98.56 250 LEU A CA 1
ATOM 1993 C C . LEU A 1 250 ? 6.57 -9.039 -1.171 1 98.56 250 LEU A C 1
ATOM 1995 O O . LEU A 1 250 ? 7.055 -7.926 -0.925 1 98.56 250 LEU A O 1
ATOM 1999 N N . ASN A 1 251 ? 5.297 -9.328 -0.942 1 98.31 251 ASN A N 1
ATOM 2000 C CA . ASN A 1 251 ? 4.398 -8.375 -0.301 1 98.31 251 ASN A CA 1
ATOM 2001 C C . ASN A 1 251 ? 4.898 -7.984 1.087 1 98.31 251 ASN A C 1
ATOM 2003 O O . ASN A 1 251 ? 4.875 -6.805 1.449 1 98.31 251 ASN A O 1
ATOM 2007 N N . LEU A 1 252 ? 5.293 -8.961 1.861 1 97.62 252 LEU A N 1
ATOM 2008 C CA . LEU A 1 252 ? 5.754 -8.711 3.223 1 97.62 252 LEU A CA 1
ATOM 2009 C C . LEU A 1 252 ? 6.98 -7.805 3.221 1 97.62 252 LEU A C 1
ATOM 2011 O O . LEU A 1 252 ? 7.086 -6.895 4.043 1 97.62 252 LEU A O 1
ATOM 2015 N N . ARG A 1 253 ? 7.906 -8.055 2.352 1 97.81 253 ARG A N 1
ATOM 2016 C CA . ARG A 1 253 ? 9.094 -7.223 2.227 1 97.81 253 ARG A CA 1
ATOM 2017 C C . ARG A 1 253 ? 8.727 -5.777 1.912 1 97.81 253 ARG A C 1
ATOM 2019 O O . ARG A 1 253 ? 9.289 -4.844 2.484 1 97.81 253 ARG A O 1
ATOM 2026 N N . CYS A 1 254 ? 7.832 -5.57 0.99 1 98.12 254 CYS A N 1
ATOM 2027 C CA . CYS A 1 254 ? 7.367 -4.234 0.631 1 98.12 254 CYS A CA 1
ATOM 2028 C C . CYS A 1 254 ? 6.715 -3.545 1.822 1 98.12 254 CYS A C 1
ATOM 2030 O O . CYS A 1 254 ? 6.98 -2.373 2.092 1 98.12 254 CYS A O 1
ATOM 2032 N N . LEU A 1 255 ? 5.84 -4.273 2.564 1 98 255 LEU A N 1
ATOM 2033 C CA . LEU A 1 255 ? 5.145 -3.717 3.719 1 98 255 LEU A CA 1
ATOM 2034 C C . LEU A 1 255 ? 6.133 -3.293 4.801 1 98 255 LEU A C 1
ATOM 2036 O O . LEU A 1 255 ? 5.938 -2.27 5.461 1 98 255 LEU A O 1
ATOM 2040 N N . ASP A 1 256 ? 7.18 -4.016 4.973 1 98.06 256 ASP A N 1
ATOM 2041 C CA . ASP A 1 256 ? 8.203 -3.682 5.953 1 98.06 256 ASP A CA 1
ATOM 2042 C C . ASP A 1 256 ? 8.93 -2.393 5.574 1 98.06 256 ASP A C 1
ATOM 2044 O O . ASP A 1 256 ? 9.227 -1.565 6.438 1 98.06 256 ASP A O 1
ATOM 2048 N N . GLN A 1 257 ? 9.242 -2.26 4.316 1 98.44 257 GLN A N 1
ATOM 2049 C CA . GLN A 1 257 ? 9.867 -1.027 3.846 1 98.44 257 GLN A CA 1
ATOM 2050 C C . GLN A 1 257 ? 8.945 0.17 4.059 1 98.44 257 GLN A C 1
ATOM 2052 O O . GLN A 1 257 ? 9.391 1.233 4.496 1 98.44 257 GLN A O 1
ATOM 2057 N N . LEU A 1 258 ? 7.672 0.024 3.758 1 98.38 258 LEU A N 1
ATOM 2058 C CA . LEU A 1 258 ? 6.695 1.095 3.936 1 98.38 258 LEU A CA 1
ATOM 2059 C C . LEU A 1 258 ? 6.578 1.487 5.402 1 98.38 258 LEU A C 1
ATOM 2061 O O . LEU A 1 258 ? 6.422 2.668 5.727 1 98.38 258 LEU A O 1
ATOM 2065 N N . ARG A 1 259 ? 6.613 0.494 6.289 1 97.88 259 ARG A N 1
ATOM 2066 C CA . ARG A 1 259 ? 6.578 0.761 7.723 1 97.88 259 ARG A CA 1
ATOM 2067 C C . ARG A 1 259 ? 7.781 1.587 8.156 1 97.88 259 ARG A C 1
ATOM 2069 O O . ARG A 1 259 ? 7.652 2.512 8.961 1 97.88 259 ARG A O 1
ATOM 2076 N N . THR A 1 260 ? 8.922 1.272 7.617 1 98.62 260 THR A N 1
ATOM 2077 C CA . THR A 1 260 ? 10.141 2.014 7.926 1 98.62 260 THR A CA 1
ATOM 2078 C C . THR A 1 260 ? 10.023 3.463 7.461 1 98.62 260 THR A C 1
ATOM 2080 O O . THR A 1 260 ? 10.414 4.387 8.18 1 98.62 260 THR A O 1
ATOM 2083 N N . HIS A 1 261 ? 9.492 3.693 6.277 1 98.56 261 HIS A N 1
ATOM 2084 C CA . HIS A 1 261 ? 9.297 5.047 5.77 1 98.56 261 HIS A CA 1
ATOM 2085 C C . HIS A 1 261 ? 8.344 5.836 6.66 1 98.56 261 HIS A C 1
ATOM 2087 O O . HIS A 1 261 ? 8.531 7.035 6.867 1 98.56 261 HIS A O 1
ATOM 2093 N N . ASN A 1 262 ? 7.262 5.195 7.176 1 98.44 262 ASN A N 1
ATOM 2094 C CA . ASN A 1 262 ? 6.328 5.863 8.078 1 98.44 262 ASN A CA 1
ATOM 2095 C C . ASN A 1 262 ? 6.988 6.234 9.398 1 98.44 262 ASN A C 1
ATOM 2097 O O . ASN A 1 262 ? 6.684 7.277 9.984 1 98.44 262 ASN A O 1
ATOM 2101 N N . GLU A 1 263 ? 7.887 5.359 9.852 1 98.38 263 GLU A N 1
ATOM 2102 C CA . GLU A 1 263 ? 8.648 5.664 11.062 1 98.38 263 GLU A CA 1
ATOM 2103 C C . GLU A 1 263 ? 9.555 6.871 10.852 1 98.38 263 GLU A C 1
ATOM 2105 O O . GLU A 1 263 ? 9.688 7.723 11.734 1 98.38 263 GLU A O 1
ATOM 2110 N N . ASN A 1 264 ? 10.164 6.918 9.719 1 98.69 264 ASN A N 1
ATOM 2111 C CA . ASN A 1 264 ? 11 8.062 9.367 1 98.69 264 ASN A CA 1
ATOM 2112 C C . ASN A 1 264 ? 10.172 9.336 9.242 1 98.69 264 ASN A C 1
ATOM 2114 O O . ASN A 1 264 ? 10.617 10.422 9.625 1 98.69 264 ASN A O 1
ATOM 2118 N N . PHE A 1 265 ? 8.969 9.195 8.648 1 98.56 265 PHE A N 1
ATOM 2119 C CA . PHE A 1 265 ? 8.008 10.289 8.578 1 98.56 265 PHE A CA 1
ATOM 2120 C C . PHE A 1 265 ? 7.715 10.852 9.961 1 98.56 265 PHE A C 1
ATOM 2122 O O . PHE A 1 265 ? 7.766 12.062 10.172 1 98.56 265 PHE A O 1
ATOM 2129 N N . LEU A 1 266 ? 7.465 9.977 10.891 1 98.38 266 LEU A N 1
ATOM 2130 C CA . LEU A 1 266 ? 7.152 10.375 12.258 1 98.38 266 LEU A CA 1
ATOM 2131 C C . LEU A 1 266 ? 8.359 11.023 12.922 1 98.38 266 LEU A C 1
ATOM 2133 O O . LEU A 1 266 ? 8.227 12.039 13.609 1 98.38 266 LEU A O 1
ATOM 2137 N N . ALA A 1 267 ? 9.523 10.469 12.711 1 98.5 267 ALA A N 1
ATOM 2138 C CA . ALA A 1 267 ? 10.758 11.016 13.273 1 98.5 267 ALA A CA 1
ATOM 2139 C C . ALA A 1 267 ? 11.016 12.43 12.75 1 98.5 267 ALA A C 1
ATOM 2141 O O . ALA A 1 267 ? 11.406 13.312 13.516 1 98.5 267 ALA A O 1
ATOM 2142 N N . ALA A 1 268 ? 10.797 12.609 11.43 1 98.5 268 ALA A N 1
ATOM 2143 C CA . ALA A 1 268 ? 10.969 13.93 10.828 1 98.5 268 ALA A CA 1
ATOM 2144 C C . ALA A 1 268 ? 9.977 14.93 11.414 1 98.5 268 ALA A C 1
ATOM 2146 O O . ALA A 1 268 ? 10.336 16.078 11.688 1 98.5 268 ALA A O 1
ATOM 2147 N N . THR A 1 269 ? 8.695 14.531 11.609 1 98.56 269 THR A N 1
ATOM 2148 C CA . THR A 1 269 ? 7.645 15.367 12.18 1 98.56 269 THR A CA 1
ATOM 2149 C C . THR A 1 269 ? 8.031 15.844 13.578 1 98.56 269 THR A C 1
ATOM 2151 O O . THR A 1 269 ? 7.797 17 13.922 1 98.56 269 THR A O 1
ATOM 2154 N N . ASN A 1 270 ? 8.719 15.047 14.32 1 98 270 ASN A N 1
ATOM 2155 C CA . ASN A 1 270 ? 9.078 15.336 15.703 1 98 270 ASN A CA 1
ATOM 2156 C C . ASN A 1 270 ? 10.242 16.312 15.789 1 98 270 ASN A C 1
ATOM 2158 O O . ASN A 1 270 ? 10.508 16.891 16.844 1 98 270 ASN A O 1
ATOM 2162 N N . THR A 1 271 ? 10.93 16.578 14.68 1 98.25 271 THR A N 1
ATOM 2163 C CA . THR A 1 271 ? 12.07 17.5 14.68 1 98.25 271 THR A CA 1
ATOM 2164 C C . THR A 1 271 ? 11.617 18.938 14.492 1 98.25 271 THR A C 1
ATOM 2166 O O . THR A 1 271 ? 12.406 19.875 14.656 1 98.25 271 THR A O 1
ATOM 2169 N N . ILE A 1 272 ? 10.328 19.156 14.164 1 98 272 ILE A N 1
ATOM 2170 C CA . ILE A 1 272 ? 9.812 20.5 13.945 1 98 272 ILE A CA 1
ATOM 2171 C C . ILE A 1 272 ? 9.773 21.266 15.266 1 98 272 ILE A C 1
ATOM 2173 O O . ILE A 1 272 ? 9.109 20.828 16.219 1 98 272 ILE A O 1
ATOM 2177 N N . ASP A 1 273 ? 10.484 22.375 15.336 1 97 273 ASP A N 1
ATOM 2178 C CA . ASP A 1 273 ? 10.586 23.172 16.547 1 97 273 ASP A CA 1
ATOM 2179 C C . ASP A 1 273 ? 10.367 24.656 16.266 1 97 273 ASP A C 1
ATOM 2181 O O . ASP A 1 273 ? 11.25 25.328 15.727 1 97 273 ASP A O 1
ATOM 2185 N N . ALA A 1 274 ? 9.234 25.156 16.75 1 95.69 274 ALA A N 1
ATOM 2186 C CA . ALA A 1 274 ? 8.852 26.547 16.469 1 95.69 274 ALA A CA 1
ATOM 2187 C C . ALA A 1 274 ? 9.859 27.516 17.078 1 95.69 274 ALA A C 1
ATOM 2189 O O . ALA A 1 274 ? 10.18 28.547 16.469 1 95.69 274 ALA A O 1
ATOM 2190 N N . GLN A 1 275 ? 10.398 27.266 18.25 1 96.06 275 GLN A N 1
ATOM 2191 C CA . GLN A 1 275 ? 11.336 28.156 18.922 1 96.06 275 GLN A CA 1
ATOM 2192 C C . GLN A 1 275 ? 12.633 28.297 18.141 1 96.06 275 GLN A C 1
ATOM 2194 O O . GLN A 1 275 ? 13.164 29.391 17.984 1 96.06 275 GLN A O 1
ATOM 2199 N N . SER A 1 276 ? 13.117 27.172 17.656 1 96.69 276 SER A N 1
ATOM 2200 C CA . SER A 1 276 ? 14.32 27.203 16.844 1 96.69 276 SER A CA 1
ATOM 2201 C C . SER A 1 276 ? 14.094 27.969 15.547 1 96.69 276 SER A C 1
ATOM 2203 O O . SER A 1 276 ? 14.992 28.672 15.07 1 96.69 276 SER A O 1
ATOM 2205 N N . ASN A 1 277 ? 12.953 27.828 14.984 1 97.5 277 ASN A N 1
ATOM 2206 C CA . ASN A 1 277 ? 12.625 28.531 13.75 1 97.5 277 ASN A CA 1
ATOM 2207 C C . ASN A 1 277 ? 12.5 30.031 13.977 1 97.5 277 ASN A C 1
ATOM 2209 O O . ASN A 1 277 ? 12.938 30.828 13.148 1 97.5 277 ASN A O 1
ATOM 2213 N N . GLN A 1 278 ? 11.859 30.359 15.062 1 97.44 278 GLN A N 1
ATOM 2214 C CA . GLN A 1 278 ? 11.711 31.766 15.414 1 97.44 278 GLN A CA 1
ATOM 2215 C C . GLN A 1 278 ? 13.062 32.406 15.703 1 97.44 278 GLN A C 1
ATOM 2217 O O . GLN A 1 278 ? 13.312 33.562 15.328 1 97.44 278 GLN A O 1
ATOM 2222 N N . ALA A 1 279 ? 13.953 31.688 16.391 1 97 279 ALA A N 1
ATOM 2223 C CA . ALA A 1 279 ? 15.305 32.156 16.656 1 97 279 ALA A CA 1
ATOM 2224 C C . ALA A 1 279 ? 16.062 32.406 15.344 1 97 279 ALA A C 1
ATOM 2226 O O . ALA A 1 279 ? 16.797 33.406 15.219 1 97 279 ALA A O 1
ATOM 2227 N N . LEU A 1 280 ? 15.875 31.469 14.445 1 96.69 280 LEU A N 1
ATOM 2228 C CA . LEU A 1 280 ? 16.5 31.641 13.141 1 96.69 280 LEU A CA 1
ATOM 2229 C C . LEU A 1 280 ? 15.977 32.906 12.445 1 96.69 280 LEU A C 1
ATOM 2231 O O . LEU A 1 280 ? 16.766 33.656 11.859 1 96.69 280 LEU A O 1
ATOM 2235 N N . TYR A 1 281 ? 14.688 33.062 12.484 1 97.5 281 TYR A N 1
ATOM 2236 C CA . TYR A 1 281 ? 14.094 34.281 11.891 1 97.5 281 TYR A CA 1
ATOM 2237 C C . TYR A 1 281 ? 14.672 35.531 12.516 1 97.5 281 TYR A C 1
ATOM 2239 O O . TYR A 1 281 ? 15.008 36.5 11.805 1 97.5 281 TYR A O 1
ATOM 2247 N N . ILE A 1 282 ? 14.742 35.594 13.859 1 97.38 282 ILE A N 1
ATOM 2248 C CA . ILE A 1 282 ? 15.266 36.75 14.578 1 97.38 282 ILE A CA 1
ATOM 2249 C C . ILE A 1 282 ? 16.703 37.031 14.125 1 97.38 282 ILE A C 1
ATOM 2251 O O . ILE A 1 282 ? 17.062 38.188 13.891 1 97.38 282 ILE A O 1
ATOM 2255 N N . GLU A 1 283 ? 17.484 36.031 13.969 1 95.88 283 GLU A N 1
ATOM 2256 C CA . GLU A 1 283 ? 18.891 36.156 13.562 1 95.88 283 GLU A CA 1
ATOM 2257 C C . GLU A 1 283 ? 19 36.875 12.219 1 95.88 283 GLU A C 1
ATOM 2259 O O . GLU A 1 283 ? 19.906 37.688 12.023 1 95.88 283 GLU A O 1
ATOM 2264 N N . TYR A 1 284 ? 18.094 36.656 11.359 1 96.69 284 TYR A N 1
ATOM 2265 C CA . TYR A 1 284 ? 18.188 37.188 10.008 1 96.69 284 TYR A CA 1
ATOM 2266 C C . TYR A 1 284 ? 17.422 38.5 9.875 1 96.69 284 TYR A C 1
ATOM 2268 O O . TYR A 1 284 ? 17.469 39.156 8.828 1 96.69 284 TYR A O 1
ATOM 2276 N N . ASN A 1 285 ? 16.672 38.906 10.914 1 96.62 285 ASN A N 1
ATOM 2277 C CA . ASN A 1 285 ? 15.82 40.094 10.758 1 96.62 285 ASN A CA 1
ATOM 2278 C C . ASN A 1 285 ? 16.062 41.094 11.867 1 96.62 285 ASN A C 1
ATOM 2280 O O . ASN A 1 285 ? 15.227 41.969 12.109 1 96.62 285 ASN A O 1
ATOM 2284 N N . ARG A 1 286 ? 17.125 41 12.57 1 95.5 286 ARG A N 1
ATOM 2285 C CA . ARG A 1 286 ? 17.5 42 13.547 1 95.5 286 ARG A CA 1
ATOM 2286 C C . ARG A 1 286 ? 17.844 43.344 12.852 1 95.5 286 ARG A C 1
ATOM 2288 O O . ARG A 1 286 ? 18.609 43.344 11.891 1 95.5 286 ARG A O 1
ATOM 2295 N N . ARG A 1 287 ? 17.25 44.438 13.273 1 94.69 287 ARG A N 1
ATOM 2296 C CA . ARG A 1 287 ? 17.484 45.781 12.742 1 94.69 287 ARG A CA 1
ATOM 2297 C C . ARG A 1 287 ? 17.641 46.781 13.875 1 94.69 287 ARG A C 1
ATOM 2299 O O . ARG A 1 287 ? 17 46.656 14.922 1 94.69 287 ARG A O 1
ATOM 2306 N N . PRO A 1 288 ? 18.547 47.688 13.68 1 92.94 288 PRO A N 1
ATOM 2307 C CA . PRO A 1 288 ? 18.703 48.688 14.711 1 92.94 288 PRO A CA 1
ATOM 2308 C C . PRO A 1 288 ? 17.469 49.594 14.852 1 92.94 288 PRO A C 1
ATOM 2310 O O . PRO A 1 288 ? 16.812 49.906 13.852 1 92.94 288 PRO A O 1
ATOM 2313 N N . PHE A 1 289 ? 17.109 49.906 16.078 1 93.88 289 PHE A N 1
ATOM 2314 C CA . PHE A 1 289 ? 15.969 50.75 16.359 1 93.88 289 PHE A CA 1
ATOM 2315 C C . PHE A 1 289 ? 16.328 51.844 17.359 1 93.88 289 PHE A C 1
ATOM 2317 O O . PHE A 1 289 ? 17 51.594 18.359 1 93.88 289 PHE A O 1
ATOM 2324 N N . THR A 1 290 ? 15.992 53.094 16.984 1 94.06 290 THR A N 1
ATOM 2325 C CA . THR A 1 290 ? 16.141 54.219 17.875 1 94.06 290 THR A CA 1
ATOM 2326 C C . THR A 1 290 ? 14.789 54.875 18.172 1 94.06 290 THR A C 1
ATOM 2328 O O . THR A 1 290 ? 14.008 55.125 17.25 1 94.06 290 THR A O 1
ATOM 2331 N N . ASP A 1 291 ? 14.539 55.156 19.406 1 92.75 291 ASP A N 1
ATOM 2332 C CA . ASP A 1 291 ? 13.281 55.781 19.812 1 92.75 291 ASP A CA 1
ATOM 2333 C C . ASP A 1 291 ? 13.133 57.156 19.203 1 92.75 291 ASP A C 1
ATOM 2335 O O . ASP A 1 291 ? 14.109 57.906 19.094 1 92.75 291 ASP A O 1
ATOM 2339 N N . PRO A 1 292 ? 11.953 57.438 18.844 1 94.19 292 PRO A N 1
ATOM 2340 C CA . PRO A 1 292 ? 11.719 58.812 18.453 1 94.19 292 PRO A CA 1
ATOM 2341 C C . PRO A 1 292 ? 12.008 59.812 19.578 1 94.19 292 PRO A C 1
ATOM 2343 O O . PRO A 1 292 ? 11.734 59.5 20.75 1 94.19 292 PRO A O 1
ATOM 2346 N N . PRO A 1 293 ? 12.484 60.938 19.266 1 95.5 293 PRO A N 1
ATOM 2347 C CA . PRO A 1 293 ? 12.805 61.906 20.312 1 95.5 293 PRO A CA 1
ATOM 2348 C C . PRO A 1 293 ? 11.562 62.438 21.047 1 95.5 293 PRO A C 1
ATOM 2350 O O . PRO A 1 293 ? 10.469 62.469 20.469 1 95.5 293 PRO A O 1
ATOM 2353 N N . ASP A 1 294 ? 11.719 62.812 22.281 1 96 294 ASP A N 1
ATOM 2354 C CA . ASP A 1 294 ? 10.625 63.375 23.094 1 96 294 ASP A CA 1
ATOM 2355 C C . ASP A 1 294 ? 10.164 64.688 22.562 1 96 294 ASP A C 1
ATOM 2357 O O . ASP A 1 294 ? 10.961 65.5 22.031 1 96 294 ASP A O 1
ATOM 2361 N N . PHE A 1 295 ? 8.906 64.938 22.734 1 97 295 PHE A N 1
ATOM 2362 C CA . PHE A 1 295 ? 8.367 66.25 22.469 1 97 295 PHE A CA 1
ATOM 2363 C C . PHE A 1 295 ? 8.812 67.25 23.531 1 97 295 PHE A C 1
ATOM 2365 O O . PHE A 1 295 ? 8.898 66.938 24.719 1 97 295 PHE A O 1
ATOM 2372 N N . VAL A 1 296 ? 9.172 68.438 23.094 1 96.06 296 VAL A N 1
ATOM 2373 C CA . VAL A 1 296 ? 9.617 69.5 24.031 1 96.06 296 VAL A CA 1
ATOM 2374 C C . VAL A 1 296 ? 8.781 70.75 23.828 1 96.06 296 VAL A C 1
ATOM 2376 O O . VAL A 1 296 ? 8.164 70.938 22.766 1 96.06 296 VAL A O 1
ATOM 2379 N N . PHE A 1 297 ? 8.688 71.562 24.891 1 96.88 297 PHE A N 1
ATOM 2380 C CA . PHE A 1 297 ? 7.934 72.812 24.844 1 96.88 297 PHE A CA 1
ATOM 2381 C C . PHE A 1 297 ? 8.562 73.75 23.859 1 96.88 297 PHE A C 1
ATOM 2383 O O . PHE A 1 297 ? 9.766 74 23.922 1 96.88 297 PHE A O 1
ATOM 2390 N N . GLU A 1 298 ? 7.777 74.25 22.938 1 95.31 298 GLU A N 1
ATOM 2391 C CA . GLU A 1 298 ? 8.164 75.312 22 1 95.31 298 GLU A CA 1
ATOM 2392 C C . GLU A 1 298 ? 7.379 76.562 22.234 1 95.31 298 GLU A C 1
ATOM 2394 O O . GLU A 1 298 ? 6.168 76.625 22.016 1 95.31 298 GLU A O 1
ATOM 2399 N N . PRO A 1 299 ? 8.086 77.5 22.688 1 93.75 299 PRO A N 1
ATOM 2400 C CA . PRO A 1 299 ? 7.363 78.75 22.969 1 93.75 299 PRO A CA 1
ATOM 2401 C C . PRO A 1 299 ? 6.789 79.375 21.703 1 93.75 299 PRO A C 1
ATOM 2403 O O . PRO A 1 299 ? 7.246 79.125 20.594 1 93.75 299 PRO A O 1
ATOM 2406 N N . CYS A 1 300 ? 5.711 80.188 21.969 1 92.81 300 CYS A N 1
ATOM 2407 C CA . CYS A 1 300 ? 5.152 81 20.859 1 92.81 300 CYS A CA 1
ATOM 2408 C C . CYS A 1 300 ? 6.199 81.875 20.25 1 92.81 300 CYS A C 1
ATOM 2410 O O . CYS A 1 300 ? 7 82.5 20.984 1 92.81 300 CYS A O 1
ATOM 2412 N N . PRO A 1 301 ? 6.207 82.125 19 1 90.06 301 PRO A N 1
ATOM 2413 C CA . PRO A 1 301 ? 7.227 82.938 18.344 1 90.06 301 PRO A CA 1
ATOM 2414 C C . PRO A 1 301 ? 7.129 84.438 18.719 1 90.06 301 PRO A C 1
ATOM 2416 O O . PRO A 1 301 ? 8.141 85.125 18.719 1 90.06 301 PRO A O 1
ATOM 2419 N N . ILE A 1 302 ? 6.016 84.812 19.094 1 89.31 302 ILE A N 1
ATOM 2420 C CA . ILE A 1 302 ? 5.848 86.25 19.344 1 89.31 302 ILE A CA 1
ATOM 2421 C C . ILE A 1 302 ? 5.93 86.562 20.844 1 89.31 302 ILE A C 1
ATOM 2423 O O . ILE A 1 302 ? 5.816 87.688 21.266 1 89.31 302 ILE A O 1
ATOM 2427 N N . TRP A 1 303 ? 6.023 85.562 21.609 1 82.25 303 TRP A N 1
ATOM 2428 C CA . TRP A 1 303 ? 5.965 85.688 23.062 1 82.25 303 TRP A CA 1
ATOM 2429 C C . TRP A 1 303 ? 7.113 84.875 23.719 1 82.25 303 TRP A C 1
ATOM 2431 O O . TRP A 1 303 ? 7.359 83.75 23.375 1 82.25 303 TRP A O 1
ATOM 2441 N N . HIS A 1 304 ? 7.953 85.625 24.453 1 83.75 304 HIS A N 1
ATOM 2442 C CA . HIS A 1 304 ? 9 84.938 25.188 1 83.75 304 HIS A CA 1
ATOM 2443 C C . HIS A 1 304 ? 8.43 84.25 26.422 1 83.75 304 HIS A C 1
ATOM 2445 O O . HIS A 1 304 ? 7.809 84.875 27.266 1 83.75 304 HIS A O 1
ATOM 2451 N N . ASP A 1 305 ? 8.508 82.938 26.453 1 89.69 305 ASP A N 1
ATOM 2452 C CA . ASP A 1 305 ? 7.945 82.125 27.562 1 89.69 305 ASP A CA 1
ATOM 2453 C C . ASP A 1 305 ? 8.844 80.938 27.906 1 89.69 305 ASP A C 1
ATOM 2455 O O . ASP A 1 305 ? 9.742 80.625 27.141 1 89.69 305 ASP A O 1
ATOM 2459 N N . SER A 1 306 ? 8.68 80.438 29.141 1 91.69 306 SER A N 1
ATOM 2460 C CA . SER A 1 306 ? 9.414 79.25 29.625 1 91.69 306 SER A CA 1
ATOM 2461 C C . SER A 1 306 ? 8.492 78.062 29.828 1 91.69 306 SER A C 1
ATOM 2463 O O . SER A 1 306 ? 7.27 78.25 29.844 1 91.69 306 SER A O 1
ATOM 2465 N N . ALA A 1 307 ? 9.133 76.938 30.031 1 93 307 ALA A N 1
ATOM 2466 C CA . ALA A 1 307 ? 8.383 75.688 30.172 1 93 307 ALA A CA 1
ATOM 2467 C C . ALA A 1 307 ? 7.887 75.5 31.609 1 93 307 ALA A C 1
ATOM 2469 O O . ALA A 1 307 ? 7.688 74.375 32.062 1 93 307 ALA A O 1
ATOM 2470 N N . GLU A 1 308 ? 7.598 76.5 32.219 1 93.25 308 GLU A N 1
ATOM 2471 C CA . GLU A 1 308 ? 7.086 76.438 33.594 1 93.25 308 GLU A CA 1
ATOM 2472 C C . GLU A 1 308 ? 5.574 76.625 33.625 1 93.25 308 GLU A C 1
ATOM 2474 O O . GLU A 1 308 ? 5.035 77.5 32.906 1 93.25 308 GLU A O 1
ATOM 2479 N N . TYR A 1 309 ? 4.918 75.938 34.406 1 95.5 309 TYR A N 1
ATOM 2480 C CA . TYR A 1 309 ? 3.475 76.062 34.562 1 95.5 309 TYR A CA 1
ATOM 2481 C C . TYR A 1 309 ? 3.111 77.438 35.188 1 95.5 309 TYR A C 1
ATOM 2483 O O . TYR A 1 309 ? 3.818 77.938 36.062 1 95.5 309 TYR A O 1
ATOM 2491 N N . ALA A 1 310 ? 2.027 77.938 34.656 1 94.25 310 ALA A N 1
ATOM 2492 C CA . ALA A 1 310 ? 1.519 79.188 35.219 1 94.25 310 ALA A CA 1
ATOM 2493 C C . ALA A 1 310 ? 0.663 78.938 36.469 1 94.25 310 ALA A C 1
ATOM 2495 O O . ALA A 1 310 ? -0.527 78.625 36.344 1 94.25 310 ALA A O 1
ATOM 2496 N N . LEU A 1 311 ? 1.247 79.188 37.688 1 93.94 311 LEU A N 1
ATOM 2497 C CA . LEU A 1 311 ? 0.562 78.875 38.938 1 93.94 311 LEU A CA 1
ATOM 2498 C C . LEU A 1 311 ? 0.277 80.125 39.75 1 93.94 311 LEU A C 1
ATOM 2500 O O . LEU A 1 311 ? -0.454 80.062 40.75 1 93.94 311 LEU A O 1
ATOM 2504 N N . SER A 1 312 ? 0.821 81.125 39.281 1 90.94 312 SER A N 1
ATOM 2505 C CA . SER A 1 312 ? 0.674 82.375 40.031 1 90.94 312 SER A CA 1
ATOM 2506 C C . SER A 1 312 ? -0.719 82.938 39.875 1 90.94 312 SER A C 1
ATOM 2508 O O . SER A 1 312 ? -1.253 83.562 40.781 1 90.94 312 SER A O 1
ATOM 2510 N N . ALA A 1 313 ? -1.225 82.75 38.75 1 90.94 313 ALA A N 1
ATOM 2511 C CA . ALA A 1 313 ? -2.572 83.312 38.5 1 90.94 313 ALA A CA 1
ATOM 2512 C C . ALA A 1 313 ? -3.627 82.312 39.062 1 90.94 313 ALA A C 1
ATOM 2514 O O . ALA A 1 313 ? -3.506 81.125 38.906 1 90.94 313 ALA A O 1
ATOM 2515 N N . PRO A 1 314 ? -4.621 82.75 39.688 1 90.69 314 PRO A N 1
ATOM 2516 C CA . PRO A 1 314 ? -5.594 81.875 40.375 1 90.69 314 PRO A CA 1
ATOM 2517 C C . PRO A 1 314 ? -6.422 81.062 39.375 1 90.69 314 PRO A C 1
ATOM 2519 O O . PRO A 1 314 ? -6.598 79.875 39.594 1 90.69 314 PRO A O 1
ATOM 2522 N N . GLU A 1 315 ? -6.891 81.625 38.344 1 90.69 315 GLU A N 1
ATOM 2523 C CA . GLU A 1 315 ? -7.785 80.938 37.438 1 90.69 315 GLU A CA 1
ATOM 2524 C C . GLU A 1 315 ? -7.078 79.812 36.75 1 90.69 315 GLU A C 1
ATOM 2526 O O . GLU A 1 315 ? -7.574 78.688 36.75 1 90.69 315 GLU A O 1
ATOM 2531 N N . PRO A 1 316 ? -5.875 80 36.125 1 94.56 316 PRO A N 1
ATOM 2532 C CA . PRO A 1 316 ? -5.16 78.875 35.531 1 94.56 316 PRO A CA 1
ATOM 2533 C C . PRO A 1 316 ? -4.828 77.75 36.531 1 94.56 316 PRO A C 1
ATOM 2535 O O . PRO A 1 316 ? -4.836 76.562 36.156 1 94.56 316 PRO A O 1
ATOM 2538 N N . LYS A 1 317 ? -4.543 78.062 37.688 1 94.94 317 LYS A N 1
ATOM 2539 C CA . LYS A 1 317 ? -4.227 77.125 38.75 1 94.94 317 LYS A CA 1
ATOM 2540 C C . LYS A 1 317 ? -5.449 76.25 39.094 1 94.94 317 LYS A C 1
ATOM 2542 O O . LYS A 1 317 ? -5.344 75.062 39.25 1 94.94 317 LYS A O 1
ATOM 2547 N N . VAL A 1 318 ? -6.59 76.938 39.219 1 94.06 318 VAL A N 1
ATOM 2548 C CA . VAL A 1 318 ? -7.82 76.25 39.562 1 94.06 318 VAL A CA 1
ATOM 2549 C C . VAL A 1 318 ? -8.188 75.25 38.469 1 94.06 318 VAL A C 1
ATOM 2551 O O . VAL A 1 318 ? -8.664 74.125 38.75 1 94.06 318 VAL A O 1
ATOM 2554 N N . LEU A 1 319 ? -7.988 75.625 37.281 1 94.5 319 LEU A N 1
ATOM 2555 C CA . LEU A 1 319 ? -8.258 74.75 36.156 1 94.5 319 LEU A CA 1
ATOM 2556 C C . LEU A 1 319 ? -7.395 73.5 36.25 1 94.5 319 LEU A C 1
ATOM 2558 O O . LEU A 1 319 ? -7.859 72.375 35.938 1 94.5 319 LEU A O 1
ATOM 2562 N N . LEU A 1 320 ? -6.133 73.625 36.562 1 95.94 320 LEU A N 1
ATOM 2563 C CA . LEU A 1 320 ? -5.238 72.5 36.75 1 95.94 320 LEU A CA 1
ATOM 2564 C C . LEU A 1 320 ? -5.695 71.625 37.906 1 95.94 320 LEU A C 1
ATOM 2566 O O . LEU A 1 320 ? -5.637 70.375 37.812 1 95.94 320 LEU A O 1
ATOM 2570 N N . GLN A 1 321 ? -6.121 72.25 39 1 94.69 321 GLN A N 1
ATOM 2571 C CA . GLN A 1 321 ? -6.602 71.5 40.156 1 94.69 321 GLN A CA 1
ATOM 2572 C C . GLN A 1 321 ? -7.84 70.688 39.812 1 94.69 321 GLN A C 1
ATOM 2574 O O . GLN A 1 321 ? -7.969 69.562 40.25 1 94.69 321 GLN A O 1
ATOM 2579 N N . ASN A 1 322 ? -8.742 71.312 39.094 1 93.81 322 ASN A N 1
ATOM 2580 C CA . ASN A 1 322 ? -9.945 70.562 38.688 1 93.81 322 ASN A CA 1
ATOM 2581 C C . ASN A 1 322 ? -9.625 69.438 37.75 1 93.81 322 ASN A C 1
ATOM 2583 O O . ASN A 1 322 ? -10.234 68.375 37.844 1 93.81 322 ASN A O 1
ATOM 2587 N N . ARG A 1 323 ? -8.75 69.625 36.875 1 95.31 323 ARG A N 1
ATOM 2588 C CA . ARG A 1 323 ? -8.32 68.562 35.938 1 95.31 323 ARG A CA 1
ATOM 2589 C C . ARG A 1 323 ? -7.699 67.438 36.719 1 95.31 323 ARG A C 1
ATOM 2591 O O . ARG A 1 323 ? -7.867 66.25 36.344 1 95.31 323 ARG A O 1
ATOM 2598 N N . LEU A 1 324 ? -6.875 67.688 37.719 1 95.94 324 LEU A N 1
ATOM 2599 C CA . LEU A 1 324 ? -6.293 66.625 38.562 1 95.94 324 LEU A CA 1
ATOM 2600 C C . LEU A 1 324 ? -7.383 65.75 39.188 1 95.94 324 LEU A C 1
ATOM 2602 O O . LEU A 1 324 ? -7.285 64.562 39.156 1 95.94 324 LEU A O 1
ATOM 2606 N N . GLY A 1 325 ? -8.422 66.438 39.75 1 93 325 GLY A N 1
ATOM 2607 C CA . GLY A 1 325 ? -9.523 65.688 40.344 1 93 325 GLY A CA 1
ATOM 2608 C C . GLY A 1 325 ? -10.25 64.812 39.344 1 93 325 GLY A C 1
ATOM 2609 O O . GLY A 1 325 ? -10.625 63.656 39.656 1 93 325 GLY A O 1
ATOM 2610 N N . GLN A 1 326 ? -10.5 65.312 38.188 1 93.5 326 GLN A N 1
ATOM 2611 C CA . GLN A 1 326 ? -11.164 64.562 37.094 1 93.5 326 GLN A CA 1
ATOM 2612 C C . GLN A 1 326 ? -10.328 63.375 36.688 1 93.5 326 GLN A C 1
ATOM 2614 O O . GLN A 1 326 ? -10.859 62.281 36.469 1 93.5 326 GLN A O 1
ATOM 2619 N N . ALA A 1 327 ? -9.078 63.562 36.406 1 96.06 327 ALA A N 1
ATOM 2620 C CA . ALA A 1 327 ? -8.164 62.5 36 1 96.06 327 ALA A CA 1
ATOM 2621 C C . ALA A 1 327 ? -8.109 61.375 37.031 1 96.06 327 ALA A C 1
ATOM 2623 O O . ALA A 1 327 ? -8.086 60.188 36.688 1 96.06 327 ALA A O 1
ATOM 2624 N N . ARG A 1 328 ? -8.07 61.781 38.312 1 95.19 328 ARG A N 1
ATOM 2625 C CA . ARG A 1 328 ? -8.055 60.812 39.406 1 95.19 328 ARG A CA 1
ATOM 2626 C C . ARG A 1 328 ? -9.32 59.969 39.375 1 95.19 328 ARG A C 1
ATOM 2628 O O . ARG A 1 328 ? -9.258 58.719 39.531 1 95.19 328 ARG A O 1
ATOM 2635 N N . SER A 1 329 ? -10.438 60.594 39.281 1 93.75 329 SER A N 1
ATOM 2636 C CA . SER A 1 329 ? -11.727 59.906 39.312 1 93.75 329 SER A CA 1
ATOM 2637 C C . SER A 1 329 ? -11.844 58.938 38.125 1 93.75 329 SER A C 1
ATOM 2639 O O . SER A 1 329 ? -12.242 57.781 38.312 1 93.75 329 SER A O 1
ATOM 2641 N N . LYS A 1 330 ? -11.484 59.375 37 1 96 330 LYS A N 1
ATOM 2642 C CA . LYS A 1 330 ? -11.57 58.531 35.812 1 96 330 LYS A CA 1
ATOM 2643 C C . LYS A 1 330 ? -10.602 57.375 35.875 1 96 330 LYS A C 1
ATOM 2645 O O . LYS A 1 330 ? -10.922 56.25 35.469 1 96 330 LYS A O 1
ATOM 2650 N N . ALA A 1 331 ? -9.359 57.531 36.281 1 96.19 331 ALA A N 1
ATOM 2651 C CA . ALA A 1 331 ? -8.375 56.469 36.469 1 96.19 331 ALA A CA 1
ATOM 2652 C C . ALA A 1 331 ? -8.867 55.438 37.469 1 96.19 331 ALA A C 1
ATOM 2654 O O . ALA A 1 331 ? -8.664 54.219 37.25 1 96.19 331 ALA A O 1
ATOM 2655 N N . ALA A 1 332 ? -9.492 55.844 38.531 1 94.38 332 ALA A N 1
ATOM 2656 C CA . ALA A 1 332 ? -10.031 54.938 39.531 1 94.38 332 ALA A CA 1
ATOM 2657 C C . ALA A 1 332 ? -11.141 54.062 38.969 1 94.38 332 ALA A C 1
ATOM 2659 O O . ALA A 1 332 ? -11.297 52.906 39.344 1 94.38 332 ALA A O 1
ATOM 2660 N N . ASP A 1 333 ? -11.922 54.594 38.062 1 95 333 ASP A N 1
ATOM 2661 C CA . ASP A 1 333 ? -13.016 53.875 37.438 1 95 333 ASP A CA 1
ATOM 2662 C C . ASP A 1 333 ? -12.492 52.781 36.5 1 95 333 ASP A C 1
ATOM 2664 O O . ASP A 1 333 ? -13.117 51.75 36.344 1 95 333 ASP A O 1
ATOM 2668 N N . LEU A 1 334 ? -11.359 52.969 35.875 1 96.75 334 LEU A N 1
ATOM 2669 C CA . LEU A 1 334 ? -10.805 52.062 34.906 1 96.75 334 LEU A CA 1
ATOM 2670 C C . LEU A 1 334 ? -10.07 50.906 35.562 1 96.75 334 LEU A C 1
ATOM 2672 O O . LEU A 1 334 ? -9.961 49.812 35 1 96.75 334 LEU A O 1
ATOM 2676 N N . GLU A 1 335 ? -9.57 51.094 36.719 1 95.06 335 GLU A N 1
ATOM 2677 C CA . GLU A 1 335 ? -8.672 50.156 37.375 1 95.06 335 GLU A CA 1
ATOM 2678 C C . GLU A 1 335 ? -9.344 48.812 37.625 1 95.06 335 GLU A C 1
ATOM 2680 O O . GLU A 1 335 ? -8.766 47.75 37.312 1 95.06 335 GLU A O 1
ATOM 2685 N N . PRO A 1 336 ? -10.633 48.781 38.094 1 95.62 336 PRO A N 1
ATOM 2686 C CA . PRO A 1 336 ? -11.266 47.469 38.312 1 95.62 336 PRO A CA 1
ATOM 2687 C C . PRO A 1 336 ? -11.523 46.719 37 1 95.62 336 PRO A C 1
ATOM 2689 O O . PRO A 1 336 ? -11.406 45.5 36.938 1 95.62 336 PRO A O 1
ATOM 2692 N N . THR A 1 337 ? -11.859 47.438 35.969 1 96.69 337 THR A N 1
ATOM 2693 C CA . THR A 1 337 ? -12.102 46.812 34.656 1 96.69 337 THR A CA 1
ATOM 2694 C C . THR A 1 337 ? -10.82 46.219 34.125 1 96.69 337 THR A C 1
ATOM 2696 O O . THR A 1 337 ? -10.836 45.125 33.531 1 96.69 337 THR A O 1
ATOM 2699 N N . ILE A 1 338 ? -9.727 46.844 34.25 1 97.25 338 ILE A N 1
ATOM 2700 C CA . ILE A 1 338 ? -8.43 46.344 33.781 1 97.25 338 ILE A CA 1
ATOM 2701 C C . ILE A 1 338 ? -8.047 45.094 34.562 1 97.25 338 ILE A C 1
ATOM 2703 O O . ILE A 1 338 ? -7.566 44.125 34 1 97.25 338 ILE A O 1
ATOM 2707 N N . ALA A 1 339 ? -8.289 45.125 35.844 1 96.06 339 ALA A N 1
ATOM 2708 C CA . ALA A 1 339 ? -7.977 43.969 36.688 1 96.06 339 ALA A CA 1
ATOM 2709 C C . ALA A 1 339 ? -8.82 42.75 36.312 1 96.06 339 ALA A C 1
ATOM 2711 O O . ALA A 1 339 ? -8.328 41.625 36.312 1 96.06 339 ALA A O 1
ATOM 2712 N N . ALA A 1 340 ? -10.055 43.031 36.031 1 96.25 340 ALA A N 1
ATOM 2713 C CA . ALA A 1 340 ? -10.945 41.969 35.594 1 96.25 340 ALA A CA 1
ATOM 2714 C C . ALA A 1 340 ? -10.477 41.344 34.281 1 96.25 340 ALA A C 1
ATOM 2716 O O . ALA A 1 340 ? -10.508 40.125 34.125 1 96.25 340 ALA A O 1
ATOM 2717 N N . LYS A 1 341 ? -10.086 42.156 33.375 1 96.38 341 LYS A N 1
ATOM 2718 C CA . LYS A 1 341 ? -9.617 41.656 32.094 1 96.38 341 LYS A CA 1
ATOM 2719 C C . LYS A 1 341 ? -8.305 40.875 32.219 1 96.38 341 LYS A C 1
ATOM 2721 O O . LYS A 1 341 ? -8.078 39.906 31.516 1 96.38 341 LYS A O 1
ATOM 2726 N N . ARG A 1 342 ? -7.449 41.25 33.094 1 96.06 342 ARG A N 1
ATOM 2727 C CA . ARG A 1 342 ? -6.195 40.562 33.344 1 96.06 342 ARG A CA 1
ATOM 2728 C C . ARG A 1 342 ? -6.457 39.156 33.906 1 96.06 342 ARG A C 1
ATOM 2730 O O . ARG A 1 342 ? -5.762 38.219 33.562 1 96.06 342 ARG A O 1
ATOM 2737 N N . HIS A 1 343 ? -7.457 39.156 34.75 1 96.5 343 HIS A N 1
ATOM 2738 C CA . HIS A 1 343 ? -7.852 37.844 35.312 1 96.5 343 HIS A CA 1
ATOM 2739 C C . HIS A 1 343 ? -8.422 36.938 34.219 1 96.5 343 HIS A C 1
ATOM 2741 O O . HIS A 1 343 ? -8.164 35.75 34.219 1 96.5 343 HIS A O 1
ATOM 2747 N N . GLU A 1 344 ? -9.195 37.5 33.375 1 96.44 344 GLU A N 1
ATOM 2748 C CA . GLU A 1 344 ? -9.734 36.781 32.25 1 96.44 344 GLU A CA 1
ATOM 2749 C C . GLU A 1 344 ? -8.617 36.219 31.359 1 96.44 344 GLU A C 1
ATOM 2751 O O . GLU A 1 344 ? -8.672 35.094 30.891 1 96.44 344 GLU A O 1
ATOM 2756 N N . ILE A 1 345 ? -7.641 36.938 31.094 1 96.5 345 ILE A N 1
ATOM 2757 C CA . ILE A 1 345 ? -6.504 36.562 30.266 1 96.5 345 ILE A CA 1
ATOM 2758 C C . ILE A 1 345 ? -5.773 35.375 30.891 1 96.5 345 ILE A C 1
ATOM 2760 O O . ILE A 1 345 ? -5.422 34.438 30.203 1 96.5 345 ILE A O 1
ATOM 2764 N N . THR A 1 346 ? -5.559 35.438 32.188 1 95.62 346 THR A N 1
ATOM 2765 C CA . THR A 1 346 ? -4.887 34.375 32.875 1 95.62 346 THR A CA 1
ATOM 2766 C C . THR A 1 346 ? -5.684 33.062 32.75 1 95.62 346 THR A C 1
ATOM 2768 O O . THR A 1 346 ? -5.113 32 32.531 1 95.62 346 THR A O 1
ATOM 2771 N N . GLY A 1 347 ? -6.977 33.188 32.938 1 94.69 347 GLY A N 1
ATOM 2772 C CA . GLY A 1 347 ? -7.828 32.031 32.781 1 94.69 347 GLY A CA 1
ATOM 2773 C C . GLY A 1 347 ? -7.762 31.438 31.391 1 94.69 347 GLY A C 1
ATOM 2774 O O . GLY A 1 347 ? -7.695 30.219 31.219 1 94.69 347 GLY A O 1
ATOM 2775 N N . LEU A 1 348 ? -7.785 32.219 30.406 1 95.12 348 LEU A N 1
ATOM 2776 C CA . LEU A 1 348 ? -7.75 31.781 29.016 1 95.12 348 LEU A CA 1
ATOM 2777 C C . LEU A 1 348 ? -6.383 31.203 28.656 1 95.12 348 LEU A C 1
ATOM 2779 O O . LEU A 1 348 ? -6.281 30.281 27.844 1 95.12 348 LEU A O 1
ATOM 2783 N N . GLU A 1 349 ? -5.309 31.75 29.203 1 93.62 349 GLU A N 1
ATOM 2784 C CA . GLU A 1 349 ? -3.971 31.188 29.016 1 93.62 349 GLU A CA 1
ATOM 2785 C C . GLU A 1 349 ? -3.873 29.766 29.547 1 93.62 349 GLU A C 1
ATOM 2787 O O . GLU A 1 349 ? -3.277 28.906 28.922 1 93.62 349 GLU A O 1
ATOM 2792 N N . ASN A 1 350 ? -4.465 29.531 30.688 1 92.88 350 ASN A N 1
ATOM 2793 C CA . ASN A 1 350 ? -4.492 28.203 31.266 1 92.88 350 ASN A CA 1
ATOM 2794 C C . ASN A 1 350 ? -5.281 27.219 30.391 1 92.88 350 ASN A C 1
ATOM 2796 O O . ASN A 1 350 ? -4.871 26.078 30.203 1 92.88 350 ASN A O 1
ATOM 2800 N N . LEU A 1 351 ? -6.344 27.703 29.922 1 91.62 351 LEU A N 1
ATOM 2801 C CA . LEU A 1 351 ? -7.164 26.875 29.047 1 91.62 351 LEU A CA 1
ATOM 2802 C C . LEU A 1 351 ? -6.41 26.531 27.75 1 91.62 351 LEU A C 1
ATOM 2804 O O . LEU A 1 351 ? -6.508 25.422 27.25 1 91.62 351 LEU A O 1
ATOM 2808 N N . ARG A 1 352 ? -5.758 27.5 27.219 1 91 352 ARG A N 1
ATOM 2809 C CA . ARG A 1 352 ? -4.965 27.281 26.016 1 91 352 ARG A CA 1
ATOM 2810 C C . ARG A 1 352 ? -3.914 26.203 26.234 1 91 352 ARG A C 1
ATOM 2812 O O . ARG A 1 352 ? -3.719 25.328 25.391 1 91 352 ARG A O 1
ATOM 2819 N N . GLU A 1 353 ? -3.203 26.281 27.375 1 88.25 353 GLU A N 1
ATOM 2820 C CA . GLU A 1 353 ? -2.178 25.297 27.703 1 88.25 353 GLU A CA 1
ATOM 2821 C C . GLU A 1 353 ? -2.781 23.906 27.859 1 88.25 353 GLU A C 1
ATOM 2823 O O . GLU A 1 353 ? -2.209 22.906 27.391 1 88.25 353 GLU A O 1
ATOM 2828 N N . ALA A 1 354 ? -3.914 23.844 28.453 1 88.5 354 ALA A N 1
ATOM 2829 C CA . ALA A 1 354 ? -4.586 22.562 28.656 1 88.5 354 ALA A CA 1
ATOM 2830 C C . ALA A 1 354 ? -5.016 21.953 27.328 1 88.5 354 ALA A C 1
ATOM 2832 O O . ALA A 1 354 ? -4.824 20.766 27.109 1 88.5 354 ALA A O 1
ATOM 2833 N N . TYR A 1 355 ? -5.551 22.812 26.469 1 86.38 355 TYR A N 1
ATOM 2834 C CA . TYR A 1 355 ? -6.055 22.328 25.188 1 86.38 355 TYR A CA 1
ATOM 2835 C C . TYR A 1 355 ? -4.91 21.953 24.266 1 86.38 355 TYR A C 1
ATOM 2837 O O . TYR A 1 355 ? -5.066 21.094 23.391 1 86.38 355 TYR A O 1
ATOM 2845 N N . SER A 1 356 ? -3.768 22.625 24.453 1 81.81 356 SER A N 1
ATOM 2846 C CA . SER A 1 356 ? -2.609 22.312 23.609 1 81.81 356 SER A CA 1
ATOM 2847 C C . SER A 1 356 ? -2.027 20.953 23.953 1 81.81 356 SER A C 1
ATOM 2849 O O . SER A 1 356 ? -1.431 20.281 23.109 1 81.81 356 SER A O 1
ATOM 2851 N N . GLN A 1 357 ? -2.211 20.516 25.156 1 79.75 357 GLN A N 1
ATOM 2852 C CA . GLN A 1 357 ? -1.686 19.219 25.609 1 79.75 357 GLN A CA 1
ATOM 2853 C C . GLN A 1 357 ? -2.645 18.094 25.266 1 79.75 357 GLN A C 1
ATOM 2855 O O . GLN A 1 357 ? -2.219 16.953 25.031 1 79.75 357 GLN A O 1
ATOM 2860 N N . ASN A 1 358 ? -3.912 18.531 25.297 1 81.25 358 ASN A N 1
ATOM 2861 C CA . ASN A 1 358 ? -4.93 17.531 24.984 1 81.25 358 ASN A CA 1
ATOM 2862 C C . ASN A 1 358 ? -5.992 18.094 24.047 1 81.25 358 ASN A C 1
ATOM 2864 O O . ASN A 1 358 ? -6.93 18.766 24.5 1 81.25 358 ASN A O 1
ATOM 2868 N N . ASP A 1 359 ? -5.938 17.75 22.844 1 76 359 ASP A N 1
ATOM 2869 C CA . ASP A 1 359 ? -6.781 18.297 21.797 1 76 359 ASP A CA 1
ATOM 2870 C C . ASP A 1 359 ? -8.234 17.875 21.984 1 76 359 ASP A C 1
ATOM 2872 O O . ASP A 1 359 ? -9.148 18.5 21.438 1 76 359 ASP A O 1
ATOM 2876 N N . SER A 1 360 ? -8.484 16.922 22.75 1 79.38 360 SER A N 1
ATOM 2877 C CA . SER A 1 360 ? -9.844 16.422 22.891 1 79.38 360 SER A CA 1
ATOM 2878 C C . SER A 1 360 ? -10.664 17.297 23.828 1 79.38 360 SER A C 1
ATOM 2880 O O . SER A 1 360 ? -11.891 17.234 23.844 1 79.38 360 SER A O 1
ATOM 2882 N N . LEU A 1 361 ? -10.023 18.125 24.469 1 83.31 361 LEU A N 1
ATOM 2883 C CA . LEU A 1 361 ? -10.68 18.938 25.484 1 83.31 361 LEU A CA 1
ATOM 2884 C C . LEU A 1 361 ? -11.445 20.094 24.859 1 83.31 361 LEU A C 1
ATOM 2886 O O . LEU A 1 361 ? -12.383 20.625 25.453 1 83.31 361 LEU A O 1
ATOM 2890 N N . GLY A 1 362 ? -11.039 20.516 23.688 1 85.06 362 GLY A N 1
ATOM 2891 C CA . GLY A 1 362 ? -11.766 21.609 23.078 1 85.06 362 GLY A CA 1
ATOM 2892 C C . GLY A 1 362 ? -11.047 22.188 21.875 1 85.06 362 GLY A C 1
ATOM 2893 O O . GLY A 1 362 ? -10.039 21.656 21.422 1 85.06 362 GLY A O 1
ATOM 2894 N N . ASP A 1 363 ? -11.625 23.312 21.422 1 87.81 363 ASP A N 1
ATOM 2895 C CA . ASP A 1 363 ? -11.094 24 20.25 1 87.81 363 ASP A CA 1
ATOM 2896 C C . ASP A 1 363 ? -10.031 25.016 20.641 1 87.81 363 ASP A C 1
ATOM 2898 O O . ASP A 1 363 ? -10.367 26.141 21.047 1 87.81 363 ASP A O 1
ATOM 2902 N N . THR A 1 364 ? -8.828 24.688 20.453 1 88.38 364 THR A N 1
ATOM 2903 C CA . THR A 1 364 ? -7.699 25.531 20.828 1 88.38 364 THR A CA 1
ATOM 2904 C C . THR A 1 364 ? -7.75 26.859 20.094 1 88.38 364 THR A C 1
ATOM 2906 O O . THR A 1 364 ? -7.391 27.906 20.656 1 88.38 364 THR A O 1
ATOM 2909 N N . ASP A 1 365 ? -8.211 26.938 18.875 1 90.38 365 ASP A N 1
ATOM 2910 C CA . ASP A 1 365 ? -8.242 28.156 18.094 1 90.38 365 ASP A CA 1
ATOM 2911 C C . ASP A 1 365 ? -9.266 29.141 18.641 1 90.38 365 ASP A C 1
ATOM 2913 O O . ASP A 1 365 ? -9.039 30.359 18.641 1 90.38 365 ASP A O 1
ATOM 2917 N N . GLU A 1 366 ? -10.32 28.625 19.109 1 91.75 366 GLU A N 1
ATOM 2918 C CA . GLU A 1 366 ? -11.336 29.484 19.703 1 91.75 366 GLU A CA 1
ATOM 2919 C C . GLU A 1 366 ? -10.836 30.125 21 1 91.75 366 GLU A C 1
ATOM 2921 O O . GLU A 1 366 ? -11.094 31.297 21.25 1 91.75 366 GLU A O 1
ATOM 2926 N N . VAL A 1 367 ? -10.156 29.344 21.734 1 93.75 367 VAL A N 1
ATOM 2927 C CA . VAL A 1 367 ? -9.609 29.844 22.984 1 93.75 367 VAL A CA 1
ATOM 2928 C C . VAL A 1 367 ? -8.562 30.922 22.703 1 93.75 367 VAL A C 1
ATOM 2930 O O . VAL A 1 367 ? -8.508 31.953 23.375 1 93.75 367 VAL A O 1
ATOM 2933 N N . VAL A 1 368 ? -7.738 30.672 21.734 1 93.38 368 VAL A N 1
ATOM 2934 C CA . VAL A 1 368 ? -6.691 31.625 21.375 1 93.38 368 VAL A CA 1
ATOM 2935 C C . VAL A 1 368 ? -7.32 32.938 20.891 1 93.38 368 VAL A C 1
ATOM 2937 O O . VAL A 1 368 ? -6.855 34.031 21.25 1 93.38 368 VAL A O 1
ATOM 2940 N N . GLU A 1 369 ? -8.422 32.844 20.141 1 93.94 369 GLU A N 1
ATOM 2941 C CA . GLU A 1 369 ? -9.109 34.062 19.672 1 93.94 369 GLU A CA 1
ATOM 2942 C C . GLU A 1 369 ? -9.703 34.844 20.828 1 93.94 369 GLU A C 1
ATOM 2944 O O . GLU A 1 369 ? -9.594 36.062 20.891 1 93.94 369 GLU A O 1
ATOM 2949 N N . ASN A 1 370 ? -10.289 34.156 21.734 1 95.56 370 ASN A N 1
ATOM 2950 C CA . ASN A 1 370 ? -10.844 34.812 22.922 1 95.56 370 ASN A CA 1
ATOM 2951 C C . ASN A 1 370 ? -9.75 35.469 23.766 1 95.56 370 ASN A C 1
ATOM 2953 O O . ASN A 1 370 ? -9.93 36.562 24.297 1 95.56 370 ASN A O 1
ATOM 2957 N N . LEU A 1 371 ? -8.664 34.75 23.875 1 96.19 371 LEU A N 1
ATOM 2958 C CA . LEU A 1 371 ? -7.516 35.25 24.625 1 96.19 371 LEU A CA 1
ATOM 2959 C C . LEU A 1 371 ? -6.996 36.531 24 1 96.19 371 LEU A C 1
ATOM 2961 O O . LEU A 1 371 ? -6.824 37.562 24.703 1 96.19 371 LEU A O 1
ATOM 2965 N N . LEU A 1 372 ? -6.816 36.531 22.719 1 96.19 372 LEU A N 1
ATOM 2966 C CA . LEU A 1 372 ? -6.246 37.688 22.047 1 96.19 372 LEU A CA 1
ATOM 2967 C C . LEU A 1 372 ? -7.238 38.844 22.016 1 96.19 372 LEU A C 1
ATOM 2969 O O . LEU A 1 372 ? -6.844 40.031 22.078 1 96.19 372 LEU A O 1
ATOM 2973 N N . GLU A 1 373 ? -8.547 38.5 22 1 96.06 373 GLU A N 1
ATOM 2974 C CA . GLU A 1 373 ? -9.57 39.531 22.109 1 96.06 373 GLU A CA 1
ATOM 2975 C C . GLU A 1 373 ? -9.492 40.25 23.469 1 96.06 373 GLU A C 1
ATOM 2977 O O . GLU A 1 373 ? -9.562 41.469 23.547 1 96.06 373 GLU A O 1
ATOM 2982 N N . SER A 1 374 ? -9.328 39.469 24.453 1 96.88 374 SER A N 1
ATOM 2983 C CA . SER A 1 374 ? -9.203 40.031 25.797 1 96.88 374 SER A CA 1
ATOM 2984 C C . SER A 1 374 ? -7.93 40.844 25.938 1 96.88 374 SER A C 1
ATOM 2986 O O . SER A 1 374 ? -7.926 41.906 26.609 1 96.88 374 SER A O 1
ATOM 2988 N N . VAL A 1 375 ? -6.887 40.406 25.344 1 96.38 375 VAL A N 1
ATOM 2989 C CA . VAL A 1 375 ? -5.621 41.125 25.375 1 96.38 375 VAL A CA 1
ATOM 2990 C C . VAL A 1 375 ? -5.781 42.469 24.672 1 96.38 375 VAL A C 1
ATOM 2992 O O . VAL A 1 375 ? -5.34 43.5 25.188 1 96.38 375 VAL A O 1
ATOM 2995 N N . ARG A 1 376 ? -6.434 42.5 23.516 1 96.38 376 ARG A N 1
ATOM 2996 C CA . ARG A 1 376 ? -6.652 43.719 22.781 1 96.38 376 ARG A CA 1
ATOM 2997 C C . ARG A 1 376 ? -7.469 44.719 23.609 1 96.38 376 ARG A C 1
ATOM 2999 O O . ARG A 1 376 ? -7.141 45.906 23.672 1 96.38 376 ARG A O 1
ATOM 3006 N N . GLN A 1 377 ? -8.477 44.25 24.25 1 96.75 377 GLN A N 1
ATOM 3007 C CA . GLN A 1 377 ? -9.297 45.125 25.109 1 96.75 377 GLN A CA 1
ATOM 3008 C C . GLN A 1 377 ? -8.484 45.688 26.266 1 96.75 377 GLN A C 1
ATOM 3010 O O . GLN A 1 377 ? -8.609 46.844 26.609 1 96.75 377 GLN A O 1
ATOM 3015 N N . THR A 1 378 ? -7.695 44.875 26.812 1 97.12 378 THR A N 1
ATOM 3016 C CA . THR A 1 378 ? -6.895 45.281 27.953 1 97.12 378 THR A CA 1
ATOM 3017 C C . THR A 1 378 ? -5.883 46.344 27.562 1 97.12 378 THR A C 1
ATOM 3019 O O . THR A 1 378 ? -5.688 47.312 28.281 1 97.12 378 THR A O 1
ATOM 3022 N N . ILE A 1 379 ? -5.246 46.125 26.453 1 96 379 ILE A N 1
ATOM 3023 C CA . ILE A 1 379 ? -4.266 47.094 25.969 1 96 379 ILE A CA 1
ATOM 3024 C C . ILE A 1 379 ? -4.934 48.469 25.766 1 96 379 ILE A C 1
ATOM 3026 O O . ILE A 1 379 ? -4.375 49.5 26.141 1 96 379 ILE A O 1
ATOM 3030 N N . THR A 1 380 ? -6.156 48.469 25.203 1 96.25 380 THR A N 1
ATOM 3031 C CA . THR A 1 380 ? -6.898 49.688 24.969 1 96.25 380 THR A CA 1
ATOM 3032 C C . THR A 1 380 ? -7.219 50.406 26.281 1 96.25 380 THR A C 1
ATOM 3034 O O . THR A 1 380 ? -7.035 51.625 26.406 1 96.25 380 THR A O 1
ATOM 3037 N N . LEU A 1 381 ? -7.641 49.688 27.281 1 97.31 381 LEU A N 1
ATOM 3038 C CA . LEU A 1 381 ? -7.973 50.25 28.578 1 97.31 381 LEU A CA 1
ATOM 3039 C C . LEU A 1 381 ? -6.723 50.75 29.297 1 97.31 381 LEU A C 1
ATOM 3041 O O . LEU A 1 381 ? -6.754 51.781 29.938 1 97.31 381 LEU A O 1
ATOM 3045 N N . GLU A 1 382 ? -5.699 50 29.156 1 96.81 382 GLU A N 1
ATOM 3046 C CA . GLU A 1 382 ? -4.449 50.375 29.812 1 96.81 382 GLU A CA 1
ATOM 3047 C C . GLU A 1 382 ? -3.863 51.656 29.203 1 96.81 382 GLU A C 1
ATOM 3049 O O . GLU A 1 382 ? -3.236 52.438 29.891 1 96.81 382 GLU A O 1
ATOM 3054 N N . LEU A 1 383 ? -4.008 51.75 27.953 1 96.25 383 LEU A N 1
ATOM 3055 C CA . LEU A 1 383 ? -3.564 53 27.297 1 96.25 383 LEU A CA 1
ATOM 3056 C C . LEU A 1 383 ? -4.285 54.188 27.891 1 96.25 383 LEU A C 1
ATOM 3058 O O . LEU A 1 383 ? -3.652 55.219 28.219 1 96.25 383 LEU A O 1
ATOM 3062 N N . GLN A 1 384 ? -5.609 54.094 28.031 1 96.81 384 GLN A N 1
ATOM 3063 C CA . GLN A 1 384 ? -6.395 55.188 28.641 1 96.81 384 GLN A CA 1
ATOM 3064 C C . GLN A 1 384 ? -5.949 55.438 30.078 1 96.81 384 GLN A C 1
ATOM 3066 O O . GLN A 1 384 ? -5.824 56.594 30.484 1 96.81 384 GLN A O 1
ATOM 3071 N N . TYR A 1 385 ? -5.738 54.406 30.734 1 97.38 385 TYR A N 1
ATOM 3072 C CA . TYR A 1 385 ? -5.293 54.5 32.125 1 97.38 385 TYR A CA 1
ATOM 3073 C C . TYR A 1 385 ? -3.939 55.219 32.219 1 97.38 385 TYR A C 1
ATOM 3075 O O . TYR A 1 385 ? -3.715 56.031 33.094 1 97.38 385 TYR A O 1
ATOM 3083 N N . THR A 1 386 ? -3.057 54.875 31.328 1 97.25 386 THR A N 1
ATOM 3084 C CA . THR A 1 386 ? -1.718 55.469 31.312 1 97.25 386 THR A CA 1
ATOM 3085 C C . THR A 1 386 ? -1.786 56.969 31.062 1 97.25 386 THR A C 1
ATOM 3087 O O . THR A 1 386 ? -1.049 57.719 31.688 1 97.25 386 THR A O 1
ATOM 3090 N N . VAL A 1 387 ? -2.617 57.375 30.172 1 97.5 387 VAL A N 1
ATOM 3091 C CA . VAL A 1 387 ? -2.797 58.781 29.875 1 97.5 387 VAL A CA 1
ATOM 3092 C C . VAL A 1 387 ? -3.264 59.531 31.125 1 97.5 387 VAL A C 1
ATOM 3094 O O . VAL A 1 387 ? -2.697 60.562 31.5 1 97.5 387 VAL A O 1
ATOM 3097 N N . LEU A 1 388 ? -4.242 59 31.828 1 97.62 388 LEU A N 1
ATOM 3098 C CA . LEU A 1 388 ? -4.832 59.594 33 1 97.62 388 LEU A CA 1
ATOM 3099 C C . LEU A 1 388 ? -3.844 59.625 34.156 1 97.62 388 LEU A C 1
ATOM 3101 O O . LEU A 1 388 ? -3.744 60.594 34.875 1 97.62 388 LEU A O 1
ATOM 3105 N N . THR A 1 389 ? -3.172 58.594 34.375 1 97.25 389 THR A N 1
ATOM 3106 C CA . THR A 1 389 ? -2.234 58.5 35.469 1 97.25 389 THR A CA 1
ATOM 3107 C C . THR A 1 389 ? -1.052 59.438 35.281 1 97.25 389 THR A C 1
ATOM 3109 O O . THR A 1 389 ? -0.514 60 36.25 1 97.25 389 THR A O 1
ATOM 3112 N N . LYS A 1 390 ? -0.625 59.531 34.031 1 97.62 390 LYS A N 1
ATOM 3113 C CA . LYS A 1 390 ? 0.448 60.5 33.75 1 97.62 390 LYS A CA 1
ATOM 3114 C C . LYS A 1 390 ? -0.002 61.938 34.062 1 97.62 390 LYS A C 1
ATOM 3116 O O . LYS A 1 390 ? 0.765 62.719 34.594 1 97.62 390 LYS A O 1
ATOM 3121 N N . GLU A 1 391 ? -1.228 62.25 33.688 1 97.38 391 GLU A N 1
ATOM 3122 C CA . GLU A 1 391 ? -1.787 63.562 34.031 1 97.38 391 GLU A CA 1
ATOM 3123 C C . GLU A 1 391 ? -1.778 63.812 35.531 1 97.38 391 GLU A C 1
ATOM 3125 O O . GLU A 1 391 ? -1.385 64.875 36 1 97.38 391 GLU A O 1
ATOM 3130 N N . VAL A 1 392 ? -2.174 62.844 36.219 1 96.94 392 VAL A N 1
ATOM 3131 C CA . VAL A 1 392 ? -2.234 62.938 37.688 1 96.94 392 VAL A CA 1
ATOM 3132 C C . VAL A 1 392 ? -0.832 63.156 38.25 1 96.94 392 VAL A C 1
ATOM 3134 O O . VAL A 1 392 ? -0.63 64 39.094 1 96.94 392 VAL A O 1
ATOM 3137 N N . GLU A 1 393 ? 0.004 62.344 37.812 1 96.81 393 GLU A N 1
ATOM 3138 C CA . GLU A 1 393 ? 1.382 62.438 38.281 1 96.81 393 GLU A CA 1
ATOM 3139 C C . GLU A 1 393 ? 1.963 63.844 38.031 1 96.81 393 GLU A C 1
ATOM 3141 O O . GLU A 1 393 ? 2.537 64.438 38.938 1 96.81 393 GLU A O 1
ATOM 3146 N N . VAL A 1 394 ? 1.864 64.312 36.812 1 97.62 394 VAL A N 1
ATOM 3147 C CA . VAL A 1 394 ? 2.42 65.625 36.438 1 97.62 394 VAL A CA 1
ATOM 3148 C C . VAL A 1 394 ? 1.752 66.75 37.25 1 97.62 394 VAL A C 1
ATOM 3150 O O . VAL A 1 394 ? 2.422 67.625 37.75 1 97.62 394 VAL A O 1
ATOM 3153 N N . LEU A 1 395 ? 0.43 66.688 37.406 1 96.88 395 LEU A N 1
ATOM 3154 C CA . LEU A 1 395 ? -0.323 67.688 38.125 1 96.88 395 LEU A CA 1
ATOM 3155 C C . LEU A 1 395 ? -0.032 67.688 39.625 1 96.88 395 LEU A C 1
ATOM 3157 O O . LEU A 1 395 ? 0.016 68.688 40.25 1 96.88 395 LEU A O 1
ATOM 3161 N N . GLU A 1 396 ? 0.108 66.562 40.156 1 95.75 396 GLU A N 1
ATOM 3162 C CA . GLU A 1 396 ? 0.49 66.438 41.562 1 95.75 396 GLU A CA 1
ATOM 3163 C C . GLU A 1 396 ? 1.866 67.062 41.812 1 95.75 396 GLU A C 1
ATOM 3165 O O . GLU A 1 396 ? 2.082 67.75 42.812 1 95.75 396 GLU A O 1
ATOM 3170 N N . GLN A 1 397 ? 2.766 66.75 40.906 1 95.56 397 GLN A N 1
ATOM 3171 C CA . GLN A 1 397 ? 4.113 67.312 41.031 1 95.56 397 GLN A CA 1
ATOM 3172 C C . GLN A 1 397 ? 4.109 68.812 40.875 1 95.56 397 GLN A C 1
ATOM 3174 O O . GLN A 1 397 ? 4.852 69.5 41.562 1 95.56 397 GLN A O 1
ATOM 3179 N N . THR A 1 398 ? 3.326 69.25 39.938 1 95.5 398 THR A N 1
ATOM 3180 C CA . THR A 1 398 ? 3.283 70.688 39.594 1 95.5 398 THR A CA 1
ATOM 3181 C C . THR A 1 398 ? 2.572 71.5 40.688 1 95.5 398 THR A C 1
ATOM 3183 O O . THR A 1 398 ? 3.031 72.562 41.094 1 95.5 398 THR A O 1
ATOM 3186 N N . LEU A 1 399 ? 1.454 71 41.25 1 95.06 399 LEU A N 1
ATOM 3187 C CA . LEU A 1 399 ? 0.618 71.75 42.188 1 95.06 399 LEU A CA 1
ATOM 3188 C C . LEU A 1 399 ? 1.134 71.562 43.625 1 95.06 399 LEU A C 1
ATOM 3190 O O . LEU A 1 399 ? 0.828 72.312 44.5 1 95.06 399 LEU A O 1
ATOM 3194 N N . GLY A 1 400 ? 1.873 70.438 43.875 1 93 400 GLY A N 1
ATOM 3195 C CA . GLY A 1 400 ? 2.357 70.125 45.219 1 93 400 GLY A CA 1
ATOM 3196 C C . GLY A 1 400 ? 1.242 70 46.25 1 93 400 GLY A C 1
ATOM 3197 O O . GLY A 1 400 ? 0.293 69.25 46.031 1 93 400 GLY A O 1
ATOM 3198 N N . ASP A 1 401 ? 1.343 70.938 47.25 1 89.19 401 ASP A N 1
ATOM 3199 C CA . ASP A 1 401 ? 0.364 70.875 48.312 1 89.19 401 ASP A CA 1
ATOM 3200 C C . ASP A 1 401 ? -0.889 71.688 47.969 1 89.19 401 ASP A C 1
ATOM 3202 O O . ASP A 1 401 ? -1.938 71.5 48.594 1 89.19 401 ASP A O 1
ATOM 3206 N N . ASP A 1 402 ? -0.823 72.562 46.969 1 92.31 402 ASP A N 1
ATOM 3207 C CA . ASP A 1 402 ? -1.947 73.375 46.562 1 92.31 402 ASP A CA 1
ATOM 3208 C C . ASP A 1 402 ? -2.834 72.688 45.531 1 92.31 402 ASP A C 1
ATOM 3210 O O . ASP A 1 402 ? -3.021 73.188 44.438 1 92.31 402 ASP A O 1
ATOM 3214 N N . GLN A 1 403 ? -3.449 71.625 45.906 1 91.5 403 GLN A N 1
ATOM 3215 C CA . GLN A 1 403 ? -4.242 70.812 45 1 91.5 403 GLN A CA 1
ATOM 3216 C C . GLN A 1 403 ? -5.723 71.125 45.094 1 91.5 403 GLN A C 1
ATOM 3218 O O . GLN A 1 403 ? -6.547 70.562 44.375 1 91.5 403 GLN A O 1
ATOM 3223 N N . GLY A 1 404 ? -5.953 72.125 45.844 1 86.62 404 GLY A N 1
ATOM 3224 C CA . GLY A 1 404 ? -7.352 72.438 46.062 1 86.62 404 GLY A CA 1
ATOM 3225 C C . GLY A 1 404 ? -8.07 71.5 47 1 86.62 404 GLY A C 1
ATOM 3226 O O . GLY A 1 404 ? -7.473 70.562 47.5 1 86.62 404 GLY A O 1
ATOM 3227 N N . SER A 1 405 ? -9.305 71.688 47.219 1 86.38 405 SER A N 1
ATOM 3228 C CA . SER A 1 405 ? -10.055 70.875 48.156 1 86.38 405 SER A CA 1
ATOM 3229 C C . SER A 1 405 ? -10.43 69.5 47.531 1 86.38 405 SER A C 1
ATOM 3231 O O . SER A 1 405 ? -10.75 68.562 48.219 1 86.38 405 SER A O 1
ATOM 3233 N N . GLN A 1 406 ? -10.328 69.438 46.25 1 88.25 406 GLN A N 1
ATOM 3234 C CA . GLN A 1 406 ? -10.609 68.25 45.5 1 88.25 406 GLN A CA 1
ATOM 3235 C C . GLN A 1 406 ? -11.992 67.688 45.844 1 88.25 406 GLN A C 1
ATOM 3237 O O . GLN A 1 406 ? -12.141 66.5 46.094 1 88.25 406 GLN A O 1
ATOM 3242 N N . ARG A 1 407 ? -12.906 68.5 45.969 1 89.12 407 ARG A N 1
ATOM 3243 C CA . ARG A 1 407 ? -14.328 68.188 46.125 1 89.12 407 ARG A CA 1
ATOM 3244 C C . ARG A 1 407 ? -15.133 68.75 44.938 1 89.12 407 ARG A C 1
ATOM 3246 O O . ARG A 1 407 ? -15.758 69.812 45.031 1 89.12 407 ARG A O 1
ATOM 3253 N N . PRO A 1 408 ? -15.195 67.812 43.938 1 87.19 408 PRO A N 1
ATOM 3254 C CA . PRO A 1 408 ? -15.773 68.312 42.688 1 87.19 408 PRO A CA 1
ATOM 3255 C C . PRO A 1 408 ? -17.281 68.562 42.781 1 87.19 408 PRO A C 1
ATOM 3257 O O . PRO A 1 408 ? -17.984 67.812 43.5 1 87.19 408 PRO A O 1
ATOM 3260 N N . HIS A 1 409 ? -17.672 69.562 42 1 88.19 409 HIS A N 1
ATOM 3261 C CA . HIS A 1 409 ? -19.094 69.875 41.906 1 88.19 409 HIS A CA 1
ATOM 3262 C C . HIS A 1 409 ? -19.766 68.938 40.906 1 88.19 409 HIS A C 1
ATOM 3264 O O . HIS A 1 409 ? -19.156 68.562 39.906 1 88.19 409 HIS A O 1
ATOM 3270 N N . THR A 1 410 ? -21.031 68.625 41.188 1 87.81 410 THR A N 1
ATOM 3271 C CA . THR A 1 410 ? -21.844 67.875 40.219 1 87.81 410 THR A CA 1
ATOM 3272 C C . THR A 1 410 ? -22.75 68.875 39.406 1 87.81 410 THR A C 1
ATOM 3274 O O . THR A 1 410 ? -23.953 68.875 39.656 1 87.81 410 THR A O 1
ATOM 3277 N N . PHE A 1 411 ? -22.109 69.312 38.375 1 88.31 411 PHE A N 1
ATOM 3278 C CA . PHE A 1 411 ? -22.828 70.312 37.594 1 88.31 411 PHE A CA 1
ATOM 3279 C C . PHE A 1 411 ? -23.734 69.688 36.562 1 88.31 411 PHE A C 1
ATOM 3281 O O . PHE A 1 411 ? -23.359 68.688 35.938 1 88.31 411 PHE A O 1
ATOM 3288 N N . LYS A 1 412 ? -24.891 70.188 36.406 1 89.06 412 LYS A N 1
ATOM 3289 C CA . LYS A 1 412 ? -25.844 69.812 35.375 1 89.06 412 LYS A CA 1
ATOM 3290 C C . LYS A 1 412 ? -26.359 71 34.594 1 89.06 412 LYS A C 1
ATOM 3292 O O . LYS A 1 412 ? -26.5 72.062 35.188 1 89.06 412 LYS A O 1
ATOM 3297 N N . SER A 1 413 ? -26.469 70.875 33.344 1 89.06 413 SER A N 1
ATOM 3298 C CA . SER A 1 413 ? -26.984 71.938 32.531 1 89.06 413 SER A CA 1
ATOM 3299 C C . SER A 1 413 ? -28.375 72.375 33.031 1 89.06 413 SER A C 1
ATOM 3301 O O . SER A 1 413 ? -29.203 71.562 33.406 1 89.06 413 SER A O 1
ATOM 3303 N N . ALA A 1 414 ? -28.469 73.75 33.188 1 85.62 414 ALA A N 1
ATOM 3304 C CA . ALA A 1 414 ? -29.734 74.25 33.719 1 85.62 414 ALA A CA 1
ATOM 3305 C C . ALA A 1 414 ? -30.125 75.562 33 1 85.62 414 ALA A C 1
ATOM 3307 O O . ALA A 1 414 ? -29.266 76.25 32.469 1 85.62 414 ALA A O 1
ATOM 3308 N N . SER A 1 415 ? -31.375 75.75 32.875 1 85.69 415 SER A N 1
ATOM 3309 C CA . SER A 1 415 ? -31.922 77 32.406 1 85.69 415 SER A CA 1
ATOM 3310 C C . SER A 1 415 ? -32.375 77.938 33.531 1 85.69 415 SER A C 1
ATOM 3312 O O . SER A 1 415 ? -32.812 77.438 34.594 1 85.69 415 SER A O 1
ATOM 3314 N N . PHE A 1 416 ? -32.219 79.188 33.406 1 85.5 416 PHE A N 1
ATOM 3315 C CA . PHE A 1 416 ? -32.531 80.125 34.469 1 85.5 416 PHE A CA 1
ATOM 3316 C C . PHE A 1 416 ? -33.625 81.125 34.031 1 85.5 416 PHE A C 1
ATOM 3318 O O . PHE A 1 416 ? -33.406 82 33.188 1 85.5 416 PHE A O 1
ATOM 3325 N N . VAL A 1 417 ? -34.781 81.062 34.594 1 81.12 417 VAL A N 1
ATOM 3326 C CA . VAL A 1 417 ? -35.906 81.938 34.281 1 81.12 417 VAL A CA 1
ATOM 3327 C C . VAL A 1 417 ? -35.719 83.312 35 1 81.12 417 VAL A C 1
ATOM 3329 O O . VAL A 1 417 ? -36.094 84.312 34.469 1 81.12 417 VAL A O 1
ATOM 3332 N N . THR A 1 418 ? -35.219 83.312 36.188 1 84.25 418 THR A N 1
ATOM 3333 C CA . THR A 1 418 ? -34.875 84.5 36.938 1 84.25 418 THR A CA 1
ATOM 3334 C C . THR A 1 418 ? -33.375 84.75 36.875 1 84.25 418 THR A C 1
ATOM 3336 O O . THR A 1 418 ? -32.562 83.812 36.969 1 84.25 418 THR A O 1
ATOM 3339 N N . PRO A 1 419 ? -33.125 86 36.656 1 86.44 419 PRO A N 1
ATOM 3340 C CA . PRO A 1 419 ? -31.688 86.25 36.594 1 86.44 419 PRO A CA 1
ATOM 3341 C C . PRO A 1 419 ? -30.969 85.875 37.875 1 86.44 419 PRO A C 1
ATOM 3343 O O . PRO A 1 419 ? -31.359 86.25 38.969 1 86.44 419 PRO A O 1
ATOM 3346 N N . THR A 1 420 ? -30.078 84.875 37.719 1 88.31 420 THR A N 1
ATOM 3347 C CA . THR A 1 420 ? -29.25 84.438 38.844 1 88.31 420 THR A CA 1
ATOM 3348 C C . THR A 1 420 ? -27.797 84.812 38.625 1 88.31 420 THR A C 1
ATOM 3350 O O . THR A 1 420 ? -27.281 84.75 37.5 1 88.31 420 THR A O 1
ATOM 3353 N N . SER A 1 421 ? -27.109 85.188 39.656 1 89.56 421 SER A N 1
ATOM 3354 C CA . SER A 1 421 ? -25.719 85.625 39.562 1 89.56 421 SER A CA 1
ATOM 3355 C C . SER A 1 421 ? -24.75 84.438 39.5 1 89.56 421 SER A C 1
ATOM 3357 O O . SER A 1 421 ? -24.875 83.5 40.25 1 89.56 421 SER A O 1
ATOM 3359 N N . CYS A 1 422 ? -23.891 84.438 38.562 1 91.44 422 CYS A N 1
ATOM 3360 C CA . CYS A 1 422 ? -22.828 83.438 38.469 1 91.44 422 CYS A CA 1
ATOM 3361 C C . CYS A 1 422 ? -21.891 83.5 39.656 1 91.44 422 CYS A C 1
ATOM 3363 O O . CYS A 1 422 ? -21.484 84.625 40.062 1 91.44 422 CYS A O 1
ATOM 3365 N N . CYS A 1 423 ? -21.516 82.5 40.156 1 88.06 423 CYS A N 1
ATOM 3366 C CA . CYS A 1 423 ? -20.703 82.438 41.375 1 88.06 423 CYS A CA 1
ATOM 3367 C C . CYS A 1 423 ? -19.266 82.875 41.094 1 88.06 423 CYS A C 1
ATOM 3369 O O . CYS A 1 423 ? -18.531 83.188 42.031 1 88.06 423 CYS A O 1
ATOM 3371 N N . LEU A 1 424 ? -18.844 82.875 39.844 1 87.81 424 LEU A N 1
ATOM 3372 C CA . LEU A 1 424 ? -17.453 83.25 39.531 1 87.81 424 LEU A CA 1
ATOM 3373 C C . LEU A 1 424 ? -17.344 84.625 39 1 87.81 424 LEU A C 1
ATOM 3375 O O . LEU A 1 424 ? -16.625 85.5 39.562 1 87.81 424 LEU A O 1
ATOM 3379 N N . CYS A 1 425 ? -18.062 84.938 37.906 1 84.5 425 CYS A N 1
ATOM 3380 C CA . CYS A 1 425 ? -17.922 86.25 37.281 1 84.5 425 CYS A CA 1
ATOM 3381 C C . CYS A 1 425 ? -18.906 87.25 37.875 1 84.5 425 CYS A C 1
ATOM 3383 O O . CYS A 1 425 ? -18.812 88.5 37.625 1 84.5 425 CYS A O 1
ATOM 3385 N N . ASN A 1 426 ? -19.953 86.875 38.594 1 86.38 426 ASN A N 1
ATOM 3386 C CA . ASN A 1 426 ? -20.938 87.688 39.281 1 86.38 426 ASN A CA 1
ATOM 3387 C C . ASN A 1 426 ? -21.891 88.375 38.312 1 86.38 426 ASN A C 1
ATOM 3389 O O . ASN A 1 426 ? -22.594 89.312 38.656 1 86.38 426 ASN A O 1
ATOM 3393 N N . SER A 1 427 ? -21.766 87.938 37.094 1 86.25 427 SER A N 1
ATOM 3394 C CA . SER A 1 427 ? -22.734 88.438 36.125 1 86.25 427 SER A CA 1
ATOM 3395 C C . SER A 1 427 ? -23.984 87.5 36.094 1 86.25 427 SER A C 1
ATOM 3397 O O . SER A 1 427 ? -23.953 86.375 36.531 1 86.25 427 SER A O 1
ATOM 3399 N N . ASN A 1 428 ? -25 88.125 35.594 1 87.56 428 ASN A N 1
ATOM 3400 C CA . ASN A 1 428 ? -26.281 87.438 35.625 1 87.56 428 ASN A CA 1
ATOM 3401 C C . ASN A 1 428 ? -26.375 86.375 34.531 1 87.56 428 ASN A C 1
ATOM 3403 O O . ASN A 1 428 ? -25.938 86.625 33.406 1 87.56 428 ASN A O 1
ATOM 3407 N N . ILE A 1 429 ? -26.859 85.25 34.969 1 87.25 429 ILE A N 1
ATOM 3408 C CA . ILE A 1 429 ? -27.219 84.188 34.031 1 87.25 429 ILE A CA 1
ATOM 3409 C C . ILE A 1 429 ? -28.703 84.25 33.719 1 87.25 429 ILE A C 1
ATOM 3411 O O . ILE A 1 429 ? -29.547 84.25 34.625 1 87.25 429 ILE A O 1
ATOM 3415 N N . TRP A 1 430 ? -28.969 84.5 32.531 1 82 430 TRP A N 1
ATOM 3416 C CA . TRP A 1 430 ? -30.375 84.625 32.188 1 82 430 TRP A CA 1
ATOM 3417 C C . TRP A 1 430 ? -30.672 84.062 30.797 1 82 430 TRP A C 1
ATOM 3419 O O . TRP A 1 430 ? -29.891 84.188 29.875 1 82 430 TRP A O 1
ATOM 3429 N N . GLY A 1 431 ? -31.688 83.312 30.656 1 73.94 431 GLY A N 1
ATOM 3430 C CA . GLY A 1 431 ? -32.156 82.875 29.359 1 73.94 431 GLY A CA 1
ATOM 3431 C C . GLY A 1 431 ? -32.688 81.438 29.375 1 73.94 431 GLY A C 1
ATOM 3432 O O . GLY A 1 431 ? -32.375 80.688 30.312 1 73.94 431 GLY A O 1
ATOM 3433 N N . ILE A 1 432 ? -33.5 81.188 28.453 1 69.56 432 ILE A N 1
ATOM 3434 C CA . ILE A 1 432 ? -34.188 79.875 28.344 1 69.56 432 ILE A CA 1
ATOM 3435 C C . ILE A 1 432 ? -33.281 78.875 27.719 1 69.56 432 ILE A C 1
ATOM 3437 O O . ILE A 1 432 ? -33.531 77.625 27.828 1 69.56 432 ILE A O 1
ATOM 3441 N N . THR A 1 433 ? -32.312 79.375 27.219 1 66.44 433 THR A N 1
ATOM 3442 C CA . THR A 1 433 ? -31.391 78.375 26.656 1 66.44 433 THR A CA 1
ATOM 3443 C C . THR A 1 433 ? -30.391 77.875 27.719 1 66.44 433 THR A C 1
ATOM 3445 O O . THR A 1 433 ? -30.094 78.625 28.672 1 66.44 433 THR A O 1
ATOM 3448 N N . LYS A 1 434 ? -30.172 76.625 27.891 1 69.75 434 LYS A N 1
ATOM 3449 C CA . LYS A 1 434 ? -29.266 76 28.859 1 69.75 434 LYS A CA 1
ATOM 3450 C C . LYS A 1 434 ? -27.906 76.688 28.859 1 69.75 434 LYS A C 1
ATOM 3452 O O . LYS A 1 434 ? -26.906 76.062 28.406 1 69.75 434 LYS A O 1
ATOM 3457 N N . GLN A 1 435 ? -27.875 77.875 29.312 1 74.31 435 GLN A N 1
ATOM 3458 C CA . GLN A 1 435 ? -26.703 78.75 29.297 1 74.31 435 GLN A CA 1
ATOM 3459 C C . GLN A 1 435 ? -25.906 78.625 30.594 1 74.31 435 GLN A C 1
ATOM 3461 O O . GLN A 1 435 ? -24.797 79.125 30.703 1 74.31 435 GLN A O 1
ATOM 3466 N N . GLY A 1 436 ? -26.453 77.812 31.453 1 87 436 GLY A N 1
ATOM 3467 C CA . GLY A 1 436 ? -25.766 77.688 32.719 1 87 436 GLY A CA 1
ATOM 3468 C C . GLY A 1 436 ? -25.766 76.312 33.312 1 87 436 GLY A C 1
ATOM 3469 O O . GLY A 1 436 ? -26.328 75.375 32.688 1 87 436 GLY A O 1
ATOM 3470 N N . VAL A 1 437 ? -24.906 76.188 34.375 1 91.19 437 VAL A N 1
ATOM 3471 C CA . VAL A 1 437 ? -24.828 74.938 35.094 1 91.19 437 VAL A CA 1
ATOM 3472 C C . VAL A 1 437 ? -25.109 75.125 36.562 1 91.19 437 VAL A C 1
ATOM 3474 O O . VAL A 1 437 ? -24.844 76.25 37.094 1 91.19 437 VAL A O 1
ATOM 3477 N N . THR A 1 438 ? -25.828 74.062 37.125 1 90.75 438 THR A N 1
ATOM 3478 C CA . THR A 1 438 ? -26.109 74.125 38.562 1 90.75 438 THR A CA 1
ATOM 3479 C C . THR A 1 438 ? -25.641 72.875 39.25 1 90.75 438 THR A C 1
ATOM 3481 O O . THR A 1 438 ? -25.828 71.75 38.719 1 90.75 438 THR A O 1
ATOM 3484 N N . CYS A 1 439 ? -24.922 73.062 40.344 1 92.5 439 CYS A N 1
ATOM 3485 C CA . CYS A 1 439 ? -24.453 71.875 41.094 1 92.5 439 CYS A CA 1
ATOM 3486 C C . CYS A 1 439 ? -25.562 71.312 41.938 1 92.5 439 CYS A C 1
ATOM 3488 O O . CYS A 1 439 ? -26.234 72 42.688 1 92.5 439 CYS A O 1
ATOM 3490 N N . LYS A 1 440 ? -25.797 70.125 41.844 1 88.19 440 LYS A N 1
ATOM 3491 C CA . LYS A 1 440 ? -26.859 69.438 42.562 1 88.19 440 LYS A CA 1
ATOM 3492 C C . LYS A 1 440 ? -26.562 69.375 44.062 1 88.19 440 LYS A C 1
ATOM 3494 O O . LYS A 1 440 ? -27.484 69.375 44.906 1 88.19 440 LYS A O 1
ATOM 3499 N N . ALA A 1 441 ? -25.328 69.375 44.438 1 87.19 441 ALA A N 1
ATOM 3500 C CA . ALA A 1 441 ? -24.938 69.188 45.812 1 87.19 441 ALA A CA 1
ATOM 3501 C C . ALA A 1 441 ? -24.953 70.5 46.625 1 87.19 441 ALA A C 1
ATOM 3503 O O . ALA A 1 441 ? -25.422 70.562 47.75 1 87.19 441 ALA A O 1
ATOM 3504 N N . CYS A 1 442 ? -24.406 71.562 46.031 1 87.44 442 CYS A N 1
ATOM 3505 C CA . CYS A 1 442 ? -24.297 72.812 46.812 1 87.44 442 CYS A CA 1
ATOM 3506 C C . CYS A 1 442 ? -25.172 73.938 46.219 1 87.44 442 CYS A C 1
ATOM 3508 O O . CYS A 1 442 ? -25.219 75 46.75 1 87.44 442 CYS A O 1
ATOM 3510 N N . SER A 1 443 ? -25.797 73.812 45.094 1 85.44 443 SER A N 1
ATOM 3511 C CA . SER A 1 443 ? -26.828 74.625 44.469 1 85.44 443 SER A CA 1
ATOM 3512 C C . SER A 1 443 ? -26.219 75.938 43.938 1 85.44 443 SER A C 1
ATOM 3514 O O . SER A 1 443 ? -26.938 76.875 43.719 1 85.44 443 SER A O 1
ATOM 3516 N N . ILE A 1 444 ? -24.938 75.812 43.781 1 89.56 444 ILE A N 1
ATOM 3517 C CA . ILE A 1 444 ? -24.328 77 43.156 1 89.56 444 ILE A CA 1
ATOM 3518 C C . ILE A 1 444 ? -24.562 76.938 41.656 1 89.56 444 ILE A C 1
ATOM 3520 O O . ILE A 1 444 ? -24.75 75.875 41.094 1 89.56 444 ILE A O 1
ATOM 3524 N N . SER A 1 445 ? -24.547 78.188 41 1 90.5 445 SER A N 1
ATOM 3525 C CA . SER A 1 445 ? -24.797 78.25 39.562 1 90.5 445 SER A CA 1
ATOM 3526 C C . SER A 1 445 ? -23.672 79 38.875 1 90.5 445 SER A C 1
ATOM 3528 O O . SER A 1 445 ? -23.094 79.938 39.438 1 90.5 445 SER A O 1
ATOM 3530 N N . ALA A 1 446 ? -23.344 78.562 37.781 1 91.19 446 ALA A N 1
ATOM 3531 C CA . ALA A 1 446 ? -22.312 79.188 36.969 1 91.19 446 ALA A CA 1
ATOM 3532 C C . ALA A 1 446 ? -22.625 79.125 35.5 1 91.19 446 ALA A C 1
ATOM 3534 O O . ALA A 1 446 ? -23.469 78.312 35.062 1 91.19 446 ALA A O 1
ATOM 3535 N N . HIS A 1 447 ? -22.016 80.062 34.688 1 89.12 447 HIS A N 1
ATOM 3536 C CA . HIS A 1 447 ? -22.078 79.938 33.219 1 89.12 447 HIS A CA 1
ATOM 3537 C C . HIS A 1 447 ? -21.422 78.625 32.75 1 89.12 447 HIS A C 1
ATOM 3539 O O . HIS A 1 447 ? -20.531 78.125 33.438 1 89.12 447 HIS A O 1
ATOM 3545 N N . VAL A 1 448 ? -21.828 78.25 31.594 1 87.94 448 VAL A N 1
ATOM 3546 C CA . VAL A 1 448 ? -21.25 77 31.016 1 87.94 448 VAL A CA 1
ATOM 3547 C C . VAL A 1 448 ? -19.734 77.188 30.859 1 87.94 448 VAL A C 1
ATOM 3549 O O . VAL A 1 448 ? -18.953 76.25 31.094 1 87.94 448 VAL A O 1
ATOM 3552 N N . LYS A 1 449 ? -19.281 78.375 30.438 1 84.69 449 LYS A N 1
ATOM 3553 C CA . LYS A 1 449 ? -17.875 78.625 30.234 1 84.69 449 LYS A CA 1
ATOM 3554 C C . LYS A 1 449 ? -17.156 78.812 31.578 1 84.69 449 LYS A C 1
ATOM 3556 O O . LYS A 1 449 ? -15.938 78.625 31.672 1 84.69 449 LYS A O 1
ATOM 3561 N N . CYS A 1 450 ? -17.891 79.312 32.625 1 89.12 450 CYS A N 1
ATOM 3562 C CA . CYS A 1 450 ? -17.312 79.562 33.938 1 89.12 450 CYS A CA 1
ATOM 3563 C C . CYS A 1 450 ? -17.25 78.25 34.781 1 89.12 450 CYS A C 1
ATOM 3565 O O . CYS A 1 450 ? -16.453 78.188 35.719 1 89.12 450 CYS A O 1
ATOM 3567 N N . GLY A 1 451 ? -18.016 77.312 34.406 1 85.94 451 GLY A N 1
ATOM 3568 C CA . GLY A 1 451 ? -18.172 76.062 35.156 1 85.94 451 GLY A CA 1
ATOM 3569 C C . GLY A 1 451 ? -16.844 75.438 35.469 1 85.94 451 GLY A C 1
ATOM 3570 O O . GLY A 1 451 ? -16.5 75.188 36.625 1 85.94 451 GLY A O 1
ATOM 3571 N N . PRO A 1 452 ? -16.062 75.25 34.438 1 87.25 452 PRO A N 1
ATOM 3572 C CA . PRO A 1 452 ? -14.789 74.562 34.656 1 87.25 452 PRO A CA 1
ATOM 3573 C C . PRO A 1 452 ? -13.805 75.375 35.5 1 87.25 452 PRO A C 1
ATOM 3575 O O . PRO A 1 452 ? -12.844 74.812 36.031 1 87.25 452 PRO A O 1
ATOM 3578 N N . LYS A 1 453 ? -14.039 76.562 35.656 1 90.06 453 LYS A N 1
ATOM 3579 C CA . LYS A 1 453 ? -13.117 77.5 36.344 1 90.06 453 LYS A CA 1
ATOM 3580 C C . LYS A 1 453 ? -13.5 77.625 37.812 1 90.06 453 LYS A C 1
ATOM 3582 O O . LYS A 1 453 ? -12.789 78.312 38.594 1 90.06 453 LYS A O 1
ATOM 3587 N N . VAL A 1 454 ? -14.602 77 38.156 1 91.62 454 VAL A N 1
ATOM 3588 C CA . VAL A 1 454 ? -15.031 77.125 39.531 1 91.62 454 VAL A CA 1
ATOM 3589 C C . VAL A 1 454 ? -14.195 76.125 40.406 1 91.62 454 VAL A C 1
ATOM 3591 O O . VAL A 1 454 ? -14.047 75 40.062 1 91.62 454 VAL A O 1
ATOM 3594 N N . PRO A 1 455 ? -13.594 76.688 41.469 1 91.62 455 PRO A N 1
ATOM 3595 C CA . PRO A 1 455 ? -12.805 75.812 42.344 1 91.62 455 PRO A CA 1
ATOM 3596 C C . PRO A 1 455 ? -13.602 74.625 42.875 1 91.62 455 PRO A C 1
ATOM 3598 O O . PRO A 1 455 ? -14.781 74.75 43.219 1 91.62 455 PRO A O 1
ATOM 3601 N N . SER A 1 456 ? -12.984 73.562 43.062 1 89.75 456 SER A N 1
ATOM 3602 C CA . SER A 1 456 ? -13.602 72.312 43.531 1 89.75 456 SER A CA 1
ATOM 3603 C C . SER A 1 456 ? -13.719 72.25 45.031 1 89.75 456 SER A C 1
ATOM 3605 O O . SER A 1 456 ? -13.086 71.438 45.719 1 89.75 456 SER A O 1
ATOM 3607 N N . ASN A 1 457 ? -14.492 73.062 45.562 1 87.88 457 ASN A N 1
ATOM 3608 C CA . ASN A 1 457 ? -14.719 73.125 47 1 87.88 457 ASN A CA 1
ATOM 3609 C C . ASN A 1 457 ? -16.188 72.938 47.344 1 87.88 457 ASN A C 1
ATOM 3611 O O . ASN A 1 457 ? -16.75 73.625 48.156 1 87.88 457 ASN A O 1
ATOM 3615 N N . CYS A 1 458 ? -16.703 71.938 46.719 1 88.06 458 CYS A N 1
ATOM 3616 C CA . CYS A 1 458 ? -18.109 71.688 46.938 1 88.06 458 CYS A CA 1
ATOM 3617 C C . CYS A 1 458 ? -18.328 71.125 48.344 1 88.06 458 CYS A C 1
ATOM 3619 O O . CYS A 1 458 ? -17.719 70.125 48.75 1 88.06 458 CYS A O 1
ATOM 3621 N N . ALA A 1 459 ? -19.156 71.625 49.156 1 80.44 459 ALA A N 1
ATOM 3622 C CA . ALA A 1 459 ? -19.422 71.188 50.531 1 80.44 459 ALA A CA 1
ATOM 3623 C C . ALA A 1 459 ? -20.156 69.875 50.594 1 80.44 459 ALA A C 1
ATOM 3625 O O . ALA A 1 459 ? -20.062 69.125 51.562 1 80.44 459 ALA A O 1
ATOM 3626 N N . GLY A 1 460 ? -20.781 69.438 49.625 1 74.69 460 GLY A N 1
ATOM 3627 C CA . GLY A 1 460 ? -21.594 68.188 49.656 1 74.69 460 GLY A CA 1
ATOM 3628 C C . GLY A 1 460 ? -20.875 67 49.125 1 74.69 460 GLY A C 1
ATOM 3629 O O . GLY A 1 460 ? -21.438 65.875 49.094 1 74.69 460 GLY A O 1
ATOM 3630 N N . THR A 1 461 ? -19.703 67.188 48.719 1 76 461 THR A N 1
ATOM 3631 C CA . THR A 1 461 ? -19 66.062 48.156 1 76 461 THR A CA 1
ATOM 3632 C C . THR A 1 461 ? -17.75 65.75 48.938 1 76 461 THR A C 1
ATOM 3634 O O . THR A 1 461 ? -17.109 66.625 49.5 1 76 461 THR A O 1
ATOM 3637 N N . ALA A 1 462 ? -17.438 64.5 49.062 1 75.19 462 ALA A N 1
ATOM 3638 C CA . ALA A 1 462 ? -16.234 64 49.75 1 75.19 462 ALA A CA 1
ATOM 3639 C C . ALA A 1 462 ? -14.992 64.312 48.938 1 75.19 462 ALA A C 1
ATOM 3641 O O . ALA A 1 462 ? -15.039 64.312 47.688 1 75.19 462 ALA A O 1
ATOM 3642 N N . PRO A 1 463 ? -13.898 64.562 49.688 1 72.62 463 PRO A N 1
ATOM 3643 C CA . PRO A 1 463 ? -12.664 64.812 48.969 1 72.62 463 PRO A CA 1
ATOM 3644 C C . PRO A 1 463 ? -12.133 63.625 48.188 1 72.62 463 PRO A C 1
ATOM 3646 O O . PRO A 1 463 ? -12.242 62.5 48.656 1 72.62 463 PRO A O 1
ATOM 3649 N N . LEU A 1 464 ? -11.781 63.906 47.031 1 69.69 464 LEU A N 1
ATOM 3650 C CA . LEU A 1 464 ? -11.141 62.875 46.219 1 69.69 464 LEU A CA 1
ATOM 3651 C C . LEU A 1 464 ? -9.695 62.656 46.656 1 69.69 464 LEU A C 1
ATOM 3653 O O . LEU A 1 464 ? -8.945 63.625 46.844 1 69.69 464 LEU A O 1
ATOM 3657 N N . HIS A 1 465 ? -9.398 61.625 47.469 1 60.62 465 HIS A N 1
ATOM 3658 C CA . HIS A 1 465 ? -8.047 61.312 47.938 1 60.62 465 HIS A CA 1
ATOM 3659 C C . HIS A 1 465 ? -7.195 60.75 46.812 1 60.62 465 HIS A C 1
ATOM 3661 O O . HIS A 1 465 ? -7.723 60.219 45.812 1 60.62 465 HIS A O 1
ATOM 3667 N N . GLY A 1 466 ? -5.922 61.188 46.812 1 57.03 466 GLY A N 1
ATOM 3668 C CA . GLY A 1 466 ? -4.906 60.781 45.844 1 57.03 466 GLY A CA 1
ATOM 3669 C C . GLY A 1 466 ? -4.922 59.281 45.562 1 57.03 466 GLY A C 1
ATOM 3670 O O . GLY A 1 466 ? -5.465 58.5 46.344 1 57.03 466 GLY A O 1
ATOM 3671 N N . LEU A 1 467 ? -4.934 59 44.281 1 51.22 467 LEU A N 1
ATOM 3672 C CA . LEU A 1 467 ? -4.734 57.594 43.875 1 51.22 467 LEU A CA 1
ATOM 3673 C C . LEU A 1 467 ? -3.783 56.875 44.812 1 51.22 467 LEU A C 1
ATOM 3675 O O . LEU A 1 467 ? -2.729 57.406 45.156 1 51.22 467 LEU A O 1
ATOM 3679 N N . ARG A 1 468 ? -4.227 56.344 45.906 1 42.62 468 ARG A N 1
ATOM 3680 C CA . ARG A 1 468 ? -3.303 55.469 46.625 1 42.62 468 ARG A CA 1
ATOM 3681 C C . ARG A 1 468 ? -2.316 54.812 45.688 1 42.62 468 ARG A C 1
ATOM 3683 O O . ARG A 1 468 ? -2.721 54.188 44.688 1 42.62 468 ARG A O 1
ATOM 3690 N N . ARG A 1 469 ? -1.2 55.469 45.531 1 41.28 469 ARG A N 1
ATOM 3691 C CA . ARG A 1 469 ? -0.143 54.656 44.938 1 41.28 469 ARG A CA 1
ATOM 3692 C C . ARG A 1 469 ? -0.227 53.219 45.375 1 41.28 469 ARG A C 1
ATOM 3694 O O . ARG A 1 469 ? 0.242 52.844 46.438 1 41.28 469 ARG A O 1
ATOM 3701 N N . ASN A 1 470 ? -1.238 52.656 45.312 1 30.45 470 ASN A N 1
ATOM 3702 C CA . ASN A 1 470 ? -0.976 51.25 45.438 1 30.45 470 ASN A CA 1
ATOM 3703 C C . ASN A 1 470 ? 0.28 50.844 44.688 1 30.45 470 ASN A C 1
ATOM 3705 O O . ASN A 1 470 ? 0.366 51.031 43.469 1 30.45 470 ASN A O 1
ATOM 3709 N N . ALA A 1 471 ? 1.407 50.906 45.344 1 29.16 471 ALA A N 1
ATOM 3710 C CA . ALA A 1 471 ? 2.758 50.5 45 1 29.16 471 ALA A CA 1
ATOM 3711 C C . ALA A 1 471 ? 2.727 49.312 44.031 1 29.16 471 ALA A C 1
ATOM 3713 O O . ALA A 1 471 ? 3.734 49 43.406 1 29.16 471 ALA A O 1
ATOM 3714 N N . SER A 1 472 ? 1.861 48.375 44.344 1 28.17 472 SER A N 1
ATOM 3715 C CA . SER A 1 472 ? 2.182 47.031 43.906 1 28.17 472 SER A CA 1
ATOM 3716 C C . SER A 1 472 ? 2.076 46.906 42.375 1 28.17 472 SER A C 1
ATOM 3718 O O . SER A 1 472 ? 1.812 45.812 41.875 1 28.17 472 SER A O 1
ATOM 3720 N N . LEU A 1 473 ? 1.64 47.938 41.719 1 28.64 473 LEU A N 1
ATOM 3721 C CA . LEU A 1 473 ? 1.602 47.406 40.375 1 28.64 473 LEU A CA 1
ATOM 3722 C C . LEU A 1 473 ? 2.977 46.875 39.938 1 28.64 473 LEU A C 1
ATOM 3724 O O . LEU A 1 473 ? 3.826 47.656 39.5 1 28.64 473 LEU A O 1
ATOM 3728 N N . ALA A 1 474 ? 3.658 46.156 40.781 1 25.44 474 ALA A N 1
ATOM 3729 C CA . ALA A 1 474 ? 4.863 45.406 40.438 1 25.44 474 ALA A CA 1
ATOM 3730 C C . ALA A 1 474 ? 4.848 44.969 38.969 1 25.44 474 ALA A C 1
ATOM 3732 O O . ALA A 1 474 ? 3.803 44.562 38.469 1 25.44 474 ALA A O 1
ATOM 3733 N N . ALA A 1 475 ? 5.672 45.5 38.188 1 28.69 475 ALA A N 1
ATOM 3734 C CA . ALA A 1 475 ? 6.191 44.969 36.938 1 28.69 475 ALA A CA 1
ATOM 3735 C C . ALA A 1 475 ? 6.203 43.438 36.969 1 28.69 475 ALA A C 1
ATOM 3737 O O . ALA A 1 475 ? 6.781 42.844 37.875 1 28.69 475 ALA A O 1
ATOM 3738 N N . LEU A 1 476 ? 5.203 42.719 36.75 1 24.59 476 LEU A N 1
ATOM 3739 C CA . LEU A 1 476 ? 5.441 41.344 36.281 1 24.59 476 LEU A CA 1
ATOM 3740 C C . LEU A 1 476 ? 6.762 41.25 35.531 1 24.59 476 LEU A C 1
ATOM 3742 O O . LEU A 1 476 ? 6.879 41.781 34.406 1 24.59 476 LEU A O 1
ATOM 3746 N N . SER A 1 477 ? 7.91 41.594 36.219 1 23.31 477 SER A N 1
ATOM 3747 C CA . SER A 1 477 ? 9.25 41.188 35.812 1 23.31 477 SER A CA 1
ATOM 3748 C C . SER A 1 477 ? 9.25 39.781 35.188 1 23.31 477 SER A C 1
ATOM 3750 O O . SER A 1 477 ? 8.836 38.812 35.844 1 23.31 477 SER A O 1
ATOM 3752 N N . THR A 1 478 ? 8.992 39.688 33.938 1 23.03 478 THR A N 1
ATOM 3753 C CA . THR A 1 478 ? 9.555 38.562 33.219 1 23.03 478 THR A CA 1
ATOM 3754 C C . THR A 1 478 ? 11 38.312 33.656 1 23.03 478 THR A C 1
ATOM 3756 O O . THR A 1 478 ? 11.844 39.188 33.562 1 23.03 478 THR A O 1
ATOM 3759 N N . SER A 1 479 ? 11.234 37.625 34.688 1 22.61 479 SER A N 1
ATOM 3760 C CA . SER A 1 479 ? 12.461 36.938 35.094 1 22.61 479 SER A CA 1
ATOM 3761 C C . SER A 1 479 ? 13.188 36.344 33.906 1 22.61 479 SER A C 1
ATOM 3763 O O . SER A 1 479 ? 12.82 35.281 33.438 1 22.61 479 SER A O 1
ATOM 3765 N N . VAL A 1 480 ? 13.266 37 32.719 1 20.23 480 VAL A N 1
ATOM 3766 C CA . VAL A 1 480 ? 14.352 36.469 31.906 1 20.23 480 VAL A CA 1
ATOM 3767 C C . VAL A 1 480 ? 15.633 36.406 32.75 1 20.23 480 VAL A C 1
ATOM 3769 O O . VAL A 1 480 ? 15.977 37.375 33.438 1 20.23 480 VAL A O 1
ATOM 3772 N N . THR A 1 481 ? 16.109 35.188 33.125 1 19.36 481 THR A N 1
ATOM 3773 C CA . THR A 1 481 ? 17.438 34.688 33.469 1 19.36 481 THR A CA 1
ATOM 3774 C C . THR A 1 481 ? 18.531 35.469 32.781 1 19.36 481 THR A C 1
ATOM 3776 O O . THR A 1 481 ? 18.391 35.844 31.609 1 19.36 481 THR A O 1
ATOM 3779 N N . ARG A 1 482 ? 19.547 36 33.562 1 19.33 482 ARG A N 1
ATOM 3780 C CA . ARG A 1 482 ? 20.75 36.812 33.625 1 19.33 482 ARG A CA 1
ATOM 3781 C C . ARG A 1 482 ? 21.766 36.406 32.562 1 19.33 482 ARG A C 1
ATOM 3783 O O . ARG A 1 482 ? 22.656 37.156 32.219 1 19.33 482 ARG A O 1
ATOM 3790 N N . GLN A 1 483 ? 21.984 35.156 32.219 1 18.19 483 GLN A N 1
ATOM 3791 C CA . GLN A 1 483 ? 23.438 35.062 32.188 1 18.19 483 GLN A CA 1
ATOM 3792 C C . GLN A 1 483 ? 24.031 35.875 31.047 1 18.19 483 GLN A C 1
ATOM 3794 O O . GLN A 1 483 ? 25.172 36.344 31.156 1 18.19 483 GLN A O 1
ATOM 3799 N N . GLN A 1 484 ? 23.391 35.781 29.891 1 17.44 484 GLN A N 1
ATOM 3800 C CA . GLN A 1 484 ? 24.422 35.75 28.859 1 17.44 484 GLN A CA 1
ATOM 3801 C C . GLN A 1 484 ? 25.172 37.062 28.75 1 17.44 484 GLN A C 1
ATOM 3803 O O . GLN A 1 484 ? 24.594 38.125 29.016 1 17.44 484 GLN A O 1
ATOM 3808 N N . ALA A 1 485 ? 26.406 37 28.375 1 19.38 485 ALA A N 1
ATOM 3809 C CA . ALA A 1 485 ? 27.719 37.625 28.188 1 19.38 485 ALA A CA 1
ATOM 3810 C C . ALA A 1 485 ? 27.609 38.844 27.266 1 19.38 485 ALA A C 1
ATOM 3812 O O . ALA A 1 485 ? 26.734 38.906 26.422 1 19.38 485 ALA A O 1
ATOM 3813 N N . THR A 1 486 ? 28.203 39.906 27.703 1 17.98 486 THR A N 1
ATOM 3814 C CA . THR A 1 486 ? 28.484 41.312 27.469 1 17.98 486 THR A CA 1
ATOM 3815 C C . THR A 1 486 ? 29.047 41.531 26.078 1 17.98 486 THR A C 1
ATOM 3817 O O . THR A 1 486 ? 29.438 42.625 25.719 1 17.98 486 THR A O 1
ATOM 3820 N N . VAL A 1 487 ? 28.766 40.531 25.109 1 18.77 487 VAL A N 1
ATOM 3821 C CA . VAL A 1 487 ? 29.781 40.844 24.094 1 18.77 487 VAL A CA 1
ATOM 3822 C C . VAL A 1 487 ? 29.516 42.219 23.5 1 18.77 487 VAL A C 1
ATOM 3824 O O . VAL A 1 487 ? 28.359 42.625 23.375 1 18.77 487 VAL A O 1
ATOM 3827 N N . ASP A 1 488 ? 30.516 43.062 23.453 1 17.22 488 ASP A N 1
ATOM 3828 C CA . ASP A 1 488 ? 30.922 44.469 23.203 1 17.22 488 ASP A CA 1
ATOM 3829 C C . ASP A 1 488 ? 30.672 44.844 21.75 1 17.22 488 ASP A C 1
ATOM 3831 O O . ASP A 1 488 ? 31.016 45.938 21.328 1 17.22 488 ASP A O 1
ATOM 3835 N N . SER A 1 489 ? 29.953 44.062 20.922 1 18.58 489 SER A N 1
ATOM 3836 C CA . SER A 1 489 ? 30.438 44.375 19.578 1 18.58 489 SER A CA 1
ATOM 3837 C C . SER A 1 489 ? 30.047 45.781 19.172 1 18.58 489 SER A C 1
ATOM 3839 O O . SER A 1 489 ? 29 46.281 19.578 1 18.58 489 SER A O 1
ATOM 3841 N N . VAL A 1 490 ? 30.938 46.562 18.469 1 18.7 490 VAL A N 1
ATOM 3842 C CA . VAL A 1 490 ? 31.375 47.875 18.078 1 18.7 490 VAL A CA 1
ATOM 3843 C C . VAL A 1 490 ? 30.469 48.438 16.969 1 18.7 490 VAL A C 1
ATOM 3845 O O . VAL A 1 490 ? 30.562 49.594 16.594 1 18.7 490 VAL A O 1
ATOM 3848 N N . SER A 1 491 ? 29.422 47.719 16.547 1 18.23 491 SER A N 1
ATOM 3849 C CA . SER A 1 491 ? 29.281 48.094 15.133 1 18.23 491 SER A CA 1
ATOM 3850 C C . SER A 1 491 ? 28.906 49.562 14.984 1 18.23 491 SER A C 1
ATOM 3852 O O . SER A 1 491 ? 28.234 50.125 15.852 1 18.23 491 SER A O 1
ATOM 3854 N N . ARG A 1 492 ? 29.391 50.219 13.836 1 19.05 492 ARG A N 1
ATOM 3855 C CA . ARG A 1 492 ? 29.719 51.531 13.242 1 19.05 492 ARG A CA 1
ATOM 3856 C C . ARG A 1 492 ? 28.438 52.312 12.914 1 19.05 492 ARG A C 1
ATOM 3858 O O . ARG A 1 492 ? 27.375 51.719 12.75 1 19.05 492 ARG A O 1
ATOM 3865 N N . GLU A 1 493 ? 28.641 53.594 12.648 1 17.16 493 GLU A N 1
ATOM 3866 C CA . GLU A 1 493 ? 28.078 54.938 12.734 1 17.16 493 GLU A CA 1
ATOM 3867 C C . GLU A 1 493 ? 27.172 55.219 11.555 1 17.16 493 GLU A C 1
ATOM 3869 O O . GLU A 1 493 ? 26.516 56.281 11.516 1 17.16 493 GLU A O 1
ATOM 3874 N N . PRO A 1 494 ? 26.406 54.219 10.977 1 17.7 494 PRO A N 1
ATOM 3875 C CA . PRO A 1 494 ? 26.125 54.812 9.664 1 17.7 494 PRO A CA 1
ATOM 3876 C C . PRO A 1 494 ? 25.391 56.125 9.758 1 17.7 494 PRO A C 1
ATOM 3878 O O . PRO A 1 494 ? 24.703 56.406 10.75 1 17.7 494 PRO A O 1
ATOM 3881 N N . GLN A 1 495 ? 25.578 56.969 8.75 1 17.25 495 GLN A N 1
ATOM 3882 C CA . GLN A 1 495 ? 25.469 58.375 8.352 1 17.25 495 GLN A CA 1
ATOM 3883 C C . GLN A 1 495 ? 24 58.781 8.203 1 17.25 495 GLN A C 1
ATOM 3885 O O . GLN A 1 495 ? 23.141 57.938 7.945 1 17.25 495 GLN A O 1
ATOM 3890 N N . ASN A 1 496 ? 23.734 60.094 8.234 1 16.08 496 ASN A N 1
ATOM 3891 C CA . ASN A 1 496 ? 22.781 61.125 8.641 1 16.08 496 ASN A CA 1
ATOM 3892 C C . ASN A 1 496 ? 21.703 61.312 7.578 1 16.08 496 ASN A C 1
ATOM 3894 O O . ASN A 1 496 ? 20.75 62.062 7.801 1 16.08 496 ASN A O 1
ATOM 3898 N N . GLN A 1 497 ? 21.562 60.562 6.48 1 16.67 497 GLN A N 1
ATOM 3899 C CA . GLN A 1 497 ? 21.156 61.438 5.387 1 16.67 497 GLN A CA 1
ATOM 3900 C C . GLN A 1 497 ? 19.797 62.062 5.664 1 16.67 497 GLN A C 1
ATOM 3902 O O . GLN A 1 497 ? 18.922 61.438 6.277 1 16.67 497 GLN A O 1
ATOM 3907 N N . THR A 1 498 ? 19.547 63.406 5.242 1 16.27 498 THR A N 1
ATOM 3908 C CA . THR A 1 498 ? 18.766 64.625 5.457 1 16.27 498 THR A CA 1
ATOM 3909 C C . THR A 1 498 ? 17.359 64.5 4.883 1 16.27 498 THR A C 1
ATOM 3911 O O . THR A 1 498 ? 17.188 63.938 3.787 1 16.27 498 THR A O 1
ATOM 3914 N N . GLY A 1 499 ? 16.344 64.438 5.629 1 16.33 499 GLY A N 1
ATOM 3915 C CA . GLY A 1 499 ? 14.914 64.312 5.41 1 16.33 499 GLY A CA 1
ATOM 3916 C C . GLY A 1 499 ? 14.328 65.562 4.727 1 16.33 499 GLY A C 1
ATOM 3917 O O . GLY A 1 499 ? 14.266 66.625 5.32 1 16.33 499 GLY A O 1
ATOM 3918 N N . LEU A 1 500 ? 14.594 65.875 3.447 1 15.99 500 LEU A N 1
ATOM 3919 C CA . LEU A 1 500 ? 14.172 67.125 2.928 1 15.99 500 LEU A CA 1
ATOM 3920 C C . LEU A 1 500 ? 12.695 67.375 3.205 1 15.99 500 LEU A C 1
ATOM 3922 O O . LEU A 1 500 ? 11.922 66.438 3.375 1 15.99 500 LEU A O 1
ATOM 3926 N N . SER A 1 501 ? 12.039 68.75 2.986 1 15.68 501 SER A N 1
ATOM 3927 C CA . SER A 1 501 ? 11.234 69.875 3.49 1 15.68 501 SER A CA 1
ATOM 3928 C C . SER A 1 501 ? 9.789 69.75 3.012 1 15.68 501 SER A C 1
ATOM 3930 O O . SER A 1 501 ? 8.859 69.75 3.822 1 15.68 501 SER A O 1
ATOM 3932 N N . ARG A 1 502 ? 9.258 70.5 1.858 1 15.91 502 ARG A N 1
ATOM 3933 C CA . ARG A 1 502 ? 8.43 71.75 1.924 1 15.91 502 ARG A CA 1
ATOM 3934 C C . ARG A 1 502 ? 6.945 71.375 1.954 1 15.91 502 ARG A C 1
ATOM 3936 O O . ARG A 1 502 ? 6.578 70.188 1.687 1 15.91 502 ARG A O 1
ATOM 3943 N N . ALA A 1 503 ? 5.914 72.312 1.204 1 15.85 503 ALA A N 1
ATOM 3944 C CA . ALA A 1 503 ? 4.992 73.375 1.425 1 15.85 503 ALA A CA 1
ATOM 3945 C C . ALA A 1 503 ? 3.598 73.062 0.91 1 15.85 503 ALA A C 1
ATOM 3947 O O . ALA A 1 503 ? 2.596 73.5 1.471 1 15.85 503 ALA A O 1
ATOM 3948 N N . VAL A 1 504 ? 3.299 72.312 -0.113 1 15.26 504 VAL A N 1
ATOM 3949 C CA . VAL A 1 504 ? 2.541 72.938 -1.167 1 15.26 504 VAL A CA 1
ATOM 3950 C C . VAL A 1 504 ? 1.101 73.188 -0.71 1 15.26 504 VAL A C 1
ATOM 3952 O O . VAL A 1 504 ? 0.573 72.375 0.089 1 15.26 504 VAL A O 1
ATOM 3955 N N . SER A 1 505 ? 0.244 74 -1.568 1 15.21 505 SER A N 1
ATOM 3956 C CA . SER A 1 505 ? -0.749 75.125 -1.596 1 15.21 505 SER A CA 1
ATOM 3957 C C . SER A 1 505 ? -2.162 74.562 -1.462 1 15.21 505 SER A C 1
ATOM 3959 O O . SER A 1 505 ? -2.375 73.312 -1.588 1 15.21 505 SER A O 1
ATOM 3961 N N . THR A 1 506 ? -3.209 75.188 -2.268 1 14.95 506 THR A N 1
ATOM 3962 C CA . THR A 1 506 ? -4.348 76.062 -1.996 1 14.95 506 THR A CA 1
ATOM 3963 C C . THR A 1 506 ? -5.66 75.25 -2.131 1 14.95 506 THR A C 1
ATOM 3965 O O . THR A 1 506 ? -6.504 75.312 -1.235 1 14.95 506 THR A O 1
ATOM 3968 N N . SER A 1 507 ? -6.297 75 -3.459 1 14.9 507 SER A N 1
ATOM 3969 C CA . SER A 1 507 ? -7.477 75.75 -3.889 1 14.9 507 SER A CA 1
ATOM 3970 C C . SER A 1 507 ? -8.758 75.062 -3.43 1 14.9 507 SER A C 1
ATOM 3972 O O . SER A 1 507 ? -8.75 73.875 -3.086 1 14.9 507 SER A O 1
ATOM 3974 N N . HIS A 1 508 ? -10.023 75.625 -4.027 1 14.43 508 HIS A N 1
ATOM 3975 C CA . HIS A 1 508 ? -11.305 76.188 -3.604 1 14.43 508 HIS A CA 1
ATOM 3976 C C . HIS A 1 508 ? -12.414 75.188 -3.688 1 14.43 508 HIS A C 1
ATOM 3978 O O . HIS A 1 508 ? -13.156 74.938 -2.723 1 14.43 508 HIS A O 1
ATOM 3984 N N . ARG A 1 509 ? -13.062 74.625 -4.922 1 14.81 509 ARG A N 1
ATOM 3985 C CA . ARG A 1 509 ? -14.344 75.188 -5.305 1 14.81 509 ARG A CA 1
ATOM 3986 C C . ARG A 1 509 ? -15.508 74.438 -4.645 1 14.81 509 ARG A C 1
ATOM 3988 O O . ARG A 1 509 ? -15.367 73.312 -4.25 1 14.81 509 ARG A O 1
ATOM 3995 N N . PRO A 1 510 ? -16.812 74.75 -5.305 1 14.49 510 PRO A N 1
ATOM 3996 C CA . PRO A 1 510 ? -18.109 75.25 -4.832 1 14.49 510 PRO A CA 1
ATOM 3997 C C . PRO A 1 510 ? -19.031 74.062 -4.426 1 14.49 510 PRO A C 1
ATOM 3999 O O . PRO A 1 510 ? -18.562 72.938 -4.152 1 14.49 510 PRO A O 1
ATOM 4002 N N . SER A 1 511 ? -20.266 74 -5.223 1 13.74 511 SER A N 1
ATOM 4003 C CA . SER A 1 511 ? -21.641 74.375 -4.875 1 13.74 511 SER A CA 1
ATOM 4004 C C . SER A 1 511 ? -22.469 73.062 -4.695 1 13.74 511 SER A C 1
ATOM 4006 O O . SER A 1 511 ? -23.172 72.938 -3.688 1 13.74 511 SER A O 1
ATOM 4008 N N . ALA A 1 512 ? -22.891 72.312 -5.848 1 14.02 512 ALA A N 1
ATOM 4009 C CA . ALA A 1 512 ? -24.281 72.438 -6.277 1 14.02 512 ALA A CA 1
ATOM 4010 C C . ALA A 1 512 ? -25.203 71.562 -5.5 1 14.02 512 ALA A C 1
ATOM 4012 O O . ALA A 1 512 ? -24.766 70.625 -4.84 1 14.02 512 ALA A O 1
ATOM 4013 N N . ALA A 1 513 ? -26.328 71 -6.246 1 14.49 513 ALA A N 1
ATOM 4014 C CA . ALA A 1 513 ? -27.75 71.312 -6.246 1 14.49 513 ALA A CA 1
ATOM 4015 C C . ALA A 1 513 ? -28.516 70.25 -5.426 1 14.49 513 ALA A C 1
ATOM 4017 O O . ALA A 1 513 ? -28 69.188 -5.156 1 14.49 513 ALA A O 1
ATOM 4018 N N . PRO A 1 514 ? -29.844 70.375 -5.605 1 14.07 514 PRO A N 1
ATOM 4019 C CA . PRO A 1 514 ? -31.062 70.5 -4.797 1 14.07 514 PRO A CA 1
ATOM 4020 C C . PRO A 1 514 ? -31.672 69.125 -4.473 1 14.07 514 PRO A C 1
ATOM 4022 O O . PRO A 1 514 ? -31.953 68.812 -3.309 1 14.07 514 PRO A O 1
ATOM 4025 N N . ASN A 1 515 ? -32.281 68.438 -5.578 1 13.8 515 ASN A N 1
ATOM 4026 C CA . ASN A 1 515 ? -33.75 68.5 -5.594 1 13.8 515 ASN A CA 1
ATOM 4027 C C . ASN A 1 515 ? -34.344 67.375 -4.785 1 13.8 515 ASN A C 1
ATOM 4029 O O . ASN A 1 515 ? -33.625 66.438 -4.395 1 13.8 515 ASN A O 1
ATOM 4033 N N . GLY A 1 516 ? -35.469 66.688 -5.473 1 13.8 516 GLY A N 1
ATOM 4034 C CA . GLY A 1 516 ? -36.875 66.625 -5.23 1 13.8 516 GLY A CA 1
ATOM 4035 C C . GLY A 1 516 ? -37.344 65.438 -4.41 1 13.8 516 GLY A C 1
ATOM 4036 O O . GLY A 1 516 ? -36.531 64.625 -4.031 1 13.8 516 GLY A O 1
ATOM 4037 N N . GLY A 1 517 ? -38.469 64.812 -4.961 1 13.82 517 GLY A N 1
ATOM 4038 C CA . GLY A 1 517 ? -39.844 64.688 -4.512 1 13.82 517 GLY A CA 1
ATOM 4039 C C . GLY A 1 517 ? -40.156 63.438 -3.748 1 13.82 517 GLY A C 1
ATOM 4040 O O . GLY A 1 517 ? -40.375 63.469 -2.535 1 13.82 517 GLY A O 1
ATOM 4041 N N . GLU A 1 518 ? -40.719 62.344 -4.512 1 14.18 518 GLU A N 1
ATOM 4042 C CA . GLU A 1 518 ? -42.156 62.062 -4.402 1 14.18 518 GLU A CA 1
ATOM 4043 C C . GLU A 1 518 ? -42.406 61 -3.324 1 14.18 518 GLU A C 1
ATOM 4045 O O . GLU A 1 518 ? -41.5 60.312 -2.896 1 14.18 518 GLU A O 1
ATOM 4050 N N . GLY A 1 519 ? -43.531 60.25 -3.521 1 13.91 519 GLY A N 1
ATOM 4051 C CA . GLY A 1 519 ? -44.844 60.094 -2.902 1 13.91 519 GLY A CA 1
ATOM 4052 C C . GLY A 1 519 ? -44.906 58.844 -2.012 1 13.91 519 GLY A C 1
ATOM 4053 O O . GLY A 1 519 ? -43.938 58.094 -1.905 1 13.91 519 GLY A O 1
ATOM 4054 N N . LEU A 1 520 ? -46.062 58.062 -2.24 1 14.02 520 LEU A N 1
ATOM 4055 C CA . LEU A 1 520 ? -47.25 57.844 -1.425 1 14.02 520 LEU A CA 1
ATOM 4056 C C . LEU A 1 520 ? -47.156 56.469 -0.729 1 14.02 520 LEU A C 1
ATOM 4058 O O . LEU A 1 520 ? -47.344 56.375 0.49 1 14.02 520 LEU A O 1
ATOM 4062 N N . ALA A 1 521 ? -47.625 55.312 -1.444 1 14.23 521 ALA A N 1
ATOM 4063 C CA . ALA A 1 521 ? -48.969 54.875 -1.062 1 14.23 521 ALA A CA 1
ATOM 4064 C C . ALA A 1 521 ? -48.906 53.875 0.064 1 14.23 521 ALA A C 1
ATOM 4066 O O . ALA A 1 521 ? -47.844 53.375 0.412 1 14.23 521 ALA A O 1
ATOM 4067 N N . ARG A 1 522 ? -49.656 52.656 -0.133 1 14.06 522 ARG A N 1
ATOM 4068 C CA . ARG A 1 522 ? -50.969 52.344 0.433 1 14.06 522 ARG A CA 1
ATOM 4069 C C . ARG A 1 522 ? -50.844 51.344 1.571 1 14.06 522 ARG A C 1
ATOM 4071 O O . ARG A 1 522 ? -51.344 51.562 2.666 1 14.06 522 ARG A O 1
ATOM 4078 N N . SER A 1 523 ? -50.969 50.031 1.227 1 13.91 523 SER A N 1
ATOM 4079 C CA . SER A 1 523 ? -52.219 49.375 1.583 1 13.91 523 SER A CA 1
ATOM 4080 C C . SER A 1 523 ? -52.125 48.688 2.945 1 13.91 523 SER A C 1
ATOM 4082 O O . SER A 1 523 ? -51 48.406 3.428 1 13.91 523 SER A O 1
ATOM 4084 N N . THR A 1 524 ? -53.094 47.781 3.223 1 14.02 524 THR A N 1
ATOM 4085 C CA . THR A 1 524 ? -54.188 47.594 4.172 1 14.02 524 THR A CA 1
ATOM 4086 C C . THR A 1 524 ? -53.781 46.625 5.266 1 14.02 524 THR A C 1
ATOM 4088 O O . THR A 1 524 ? -53.906 46.938 6.457 1 14.02 524 THR A O 1
ATOM 4091 N N . THR A 1 525 ? -54.469 45.375 5.25 1 14.09 525 THR A N 1
ATOM 4092 C CA . THR A 1 525 ? -55.531 45 6.176 1 14.09 525 THR A CA 1
ATOM 4093 C C . THR A 1 525 ? -55 44.156 7.309 1 14.09 525 THR A C 1
ATOM 4095 O O . THR A 1 525 ? -53.938 43.5 7.164 1 14.09 525 THR A O 1
ATOM 4098 N N . THR A 1 526 ? -55.906 43.438 8.031 1 14.23 526 THR A N 1
ATOM 4099 C CA . THR A 1 526 ? -56.469 43.344 9.383 1 14.23 526 THR A CA 1
ATOM 4100 C C . THR A 1 526 ? -56.031 42.062 10.055 1 14.23 526 THR A C 1
ATOM 4102 O O . THR A 1 526 ? -55.531 42.062 11.188 1 14.23 526 THR A O 1
ATOM 4105 N N . VAL A 1 527 ? -56.5 40.719 9.633 1 13.8 527 VAL A N 1
ATOM 4106 C CA . VAL A 1 527 ? -57.5 40.094 10.516 1 13.8 527 VAL A CA 1
ATOM 4107 C C . VAL A 1 527 ? -56.781 39.281 11.594 1 13.8 527 VAL A C 1
ATOM 4109 O O . VAL A 1 527 ? -55.594 38.938 11.445 1 13.8 527 VAL A O 1
ATOM 4112 N N . ASN A 1 528 ? -57.531 38.094 12.18 1 13.95 528 ASN A N 1
ATOM 4113 C CA . ASN A 1 528 ? -58.25 37.719 13.406 1 13.95 528 ASN A CA 1
ATOM 4114 C C . ASN A 1 528 ? -57.531 36.594 14.148 1 13.95 528 ASN A C 1
ATOM 4116 O O . ASN A 1 528 ? -57.312 36.656 15.359 1 13.95 528 ASN A O 1
ATOM 4120 N N . LYS A 1 529 ? -57.469 35.25 13.539 1 14.88 529 LYS A N 1
ATOM 4121 C CA . LYS A 1 529 ? -58.188 34.156 14.195 1 14.88 529 LYS A CA 1
ATOM 4122 C C . LYS A 1 529 ? -57.438 33.688 15.438 1 14.88 529 LYS A C 1
ATOM 4124 O O . LYS A 1 529 ? -56.25 33.875 15.562 1 14.88 529 LYS A O 1
ATOM 4129 N N . MET A 1 530 ? -57.812 32.281 15.883 1 14.57 530 MET A N 1
ATOM 4130 C CA . MET A 1 530 ? -58.438 31.625 17 1 14.57 530 MET A CA 1
ATOM 4131 C C . MET A 1 530 ? -57.438 30.938 17.906 1 14.57 530 MET A C 1
ATOM 4133 O O . MET A 1 530 ? -56.312 30.656 17.469 1 14.57 530 MET A O 1
ATOM 4137 N N . ALA A 1 531 ? -57.969 30.016 18.922 1 15.13 531 ALA A N 1
ATOM 4138 C CA . ALA A 1 531 ? -58.031 29.75 20.344 1 15.13 531 ALA A CA 1
ATOM 4139 C C . ALA A 1 531 ? -57.219 28.516 20.703 1 15.13 531 ALA A C 1
ATOM 4141 O O . ALA A 1 531 ? -56.875 28.312 21.875 1 15.13 531 ALA A O 1
ATOM 4142 N N . ALA A 1 532 ? -56.531 27.734 19.859 1 15.93 532 ALA A N 1
ATOM 4143 C CA . ALA A 1 532 ? -56.688 26.344 20.281 1 15.93 532 ALA A CA 1
ATOM 4144 C C . ALA A 1 532 ? -56.031 26.094 21.625 1 15.93 532 ALA A C 1
ATOM 4146 O O . ALA A 1 532 ? -55.031 26.75 21.969 1 15.93 532 ALA A O 1
ATOM 4147 N N . PRO A 1 533 ? -56.562 24.891 22.359 1 16.34 533 PRO A N 1
ATOM 4148 C CA . PRO A 1 533 ? -56.75 24.422 23.734 1 16.34 533 PRO A CA 1
ATOM 4149 C C . PRO A 1 533 ? -55.469 23.859 24.359 1 16.34 533 PRO A C 1
ATOM 4151 O O . PRO A 1 533 ? -54.562 23.453 23.641 1 16.34 533 PRO A O 1
ATOM 4154 N N . LEU A 1 534 ? -55.344 23.938 25.688 1 16.19 534 LEU A N 1
ATOM 4155 C CA . LEU A 1 534 ? -54.375 23.875 26.797 1 16.19 534 LEU A CA 1
ATOM 4156 C C . LEU A 1 534 ? -54.156 22.438 27.25 1 16.19 534 LEU A C 1
ATOM 4158 O O . LEU A 1 534 ? -53.5 22.203 28.25 1 16.19 534 LEU A O 1
ATOM 4162 N N . SER A 1 535 ? -54.281 21.344 26.422 1 17.06 535 SER A N 1
ATOM 4163 C CA . SER A 1 535 ? -54.5 20.125 27.203 1 17.06 535 SER A CA 1
ATOM 4164 C C . SER A 1 535 ? -53.312 19.844 28.125 1 17.06 535 SER A C 1
ATOM 4166 O O . SER A 1 535 ? -52.188 20.203 27.797 1 17.06 535 SER A O 1
ATOM 4168 N N . SER A 1 536 ? -53.531 19.203 29.453 1 16.58 536 SER A N 1
ATOM 4169 C CA . SER A 1 536 ? -53.188 19 30.844 1 16.58 536 SER A CA 1
ATOM 4170 C C . SER A 1 536 ? -52.219 17.828 31.016 1 16.58 536 SER A C 1
ATOM 4172 O O . SER A 1 536 ? -51.906 17.438 32.125 1 16.58 536 SER A O 1
ATOM 4174 N N . ARG A 1 537 ? -51.562 17.203 30.016 1 18.2 537 ARG A N 1
ATOM 4175 C CA . ARG A 1 537 ? -51.156 15.844 30.359 1 18.2 537 ARG A CA 1
ATOM 4176 C C . ARG A 1 537 ? -50.219 15.844 31.562 1 18.2 537 ARG A C 1
ATOM 4178 O O . ARG A 1 537 ? -49.344 16.719 31.672 1 18.2 537 ARG A O 1
ATOM 4185 N N . ASN A 1 538 ? -50.562 15.047 32.75 1 17.16 538 ASN A N 1
ATOM 4186 C CA . ASN A 1 538 ? -50.25 14.734 34.125 1 17.16 538 ASN A CA 1
ATOM 4187 C C . ASN A 1 538 ? -48.906 14.055 34.25 1 17.16 538 ASN A C 1
ATOM 4189 O O . ASN A 1 538 ? -48.719 12.914 33.844 1 17.16 538 ASN A O 1
ATOM 4193 N N . ALA A 1 539 ? -47.844 14.438 33.844 1 19.95 539 ALA A N 1
ATOM 4194 C CA . ALA A 1 539 ? -46.562 13.695 33.875 1 19.95 539 ALA A CA 1
ATOM 4195 C C . ALA A 1 539 ? -46.188 13.328 35.312 1 19.95 539 ALA A C 1
ATOM 4197 O O . ALA A 1 539 ? -46.156 14.188 36.188 1 19.95 539 ALA A O 1
ATOM 4198 N N . LEU A 1 540 ? -46.5 12.086 35.75 1 20.02 540 LEU A N 1
ATOM 4199 C CA . LEU A 1 540 ? -46.219 11.406 37.031 1 20.02 540 LEU A CA 1
ATOM 4200 C C . LEU A 1 540 ? -44.75 11.531 37.406 1 20.02 540 LEU A C 1
ATOM 4202 O O . LEU A 1 540 ? -43.875 11.266 36.562 1 20.02 540 LEU A O 1
ATOM 4206 N N . ASN A 1 541 ? -44.312 12.406 38.281 1 21.86 541 ASN A N 1
ATOM 4207 C CA . ASN A 1 541 ? -43.094 12.859 38.906 1 21.86 541 ASN A CA 1
ATOM 4208 C C . ASN A 1 541 ? -42.469 11.773 39.781 1 21.86 541 ASN A C 1
ATOM 4210 O O . ASN A 1 541 ? -43 11.484 40.875 1 21.86 541 ASN A O 1
ATOM 4214 N N . ARG A 1 542 ? -42.188 10.539 39.344 1 24.02 542 ARG A N 1
ATOM 4215 C CA . ARG A 1 542 ? -41.562 9.586 40.25 1 24.02 542 ARG A CA 1
ATOM 4216 C C . ARG A 1 542 ? -40.281 10.156 40.875 1 24.02 542 ARG A C 1
ATOM 4218 O O . ARG A 1 542 ? -39.406 10.609 40.125 1 24.02 542 ARG A O 1
ATOM 4225 N N . THR A 1 543 ? -40.312 10.625 42.125 1 28.77 543 THR A N 1
ATOM 4226 C CA . THR A 1 543 ? -39.344 11.242 43 1 28.77 543 THR A CA 1
ATOM 4227 C C . THR A 1 543 ? -38.219 10.258 43.375 1 28.77 543 THR A C 1
ATOM 4229 O O . THR A 1 543 ? -38.469 9.266 44.062 1 28.77 543 THR A O 1
ATOM 4232 N N . GLU A 1 544 ? -37.406 9.789 42.531 1 36.94 544 GLU A N 1
ATOM 4233 C CA . GLU A 1 544 ? -36.312 8.922 42.938 1 36.94 544 GLU A CA 1
ATOM 4234 C C . GLU A 1 544 ? -35.469 9.57 44.031 1 36.94 544 GLU A C 1
ATOM 4236 O O . GLU A 1 544 ? -35.25 10.781 44.031 1 36.94 544 GLU A O 1
ATOM 4241 N N . PRO A 1 545 ? -35.281 8.883 45.281 1 45.47 545 PRO A N 1
ATOM 4242 C CA . PRO A 1 545 ? -34.562 9.406 46.438 1 45.47 545 PRO A CA 1
ATOM 4243 C C . PRO A 1 545 ? -33.156 9.844 46.125 1 45.47 545 PRO A C 1
ATOM 4245 O O . PRO A 1 545 ? -32.438 9.148 45.375 1 45.47 545 PRO A O 1
ATOM 4248 N N . LYS A 1 546 ? -32.719 11.078 46.219 1 56 546 LYS A N 1
ATOM 4249 C CA . LYS A 1 546 ? -31.453 11.727 45.875 1 56 546 LYS A CA 1
ATOM 4250 C C . LYS A 1 546 ? -30.375 11.375 46.906 1 56 546 LYS A C 1
ATOM 4252 O O . LYS A 1 546 ? -30.625 11.391 48.094 1 56 546 LYS A O 1
ATOM 4257 N N . PRO A 1 547 ? -29.312 10.867 46.5 1 72.5 547 PRO A N 1
ATOM 4258 C CA . PRO A 1 547 ? -28.219 10.43 47.375 1 72.5 547 PRO A CA 1
ATOM 4259 C C . PRO A 1 547 ? -27.656 11.562 48.219 1 72.5 547 PRO A C 1
ATOM 4261 O O . PRO A 1 547 ? -27.578 12.711 47.781 1 72.5 547 PRO A O 1
ATOM 4264 N N . LYS A 1 548 ? -27.406 11.281 49.562 1 79.25 548 LYS A N 1
ATOM 4265 C CA . LYS A 1 548 ? -26.859 12.242 50.5 1 79.25 548 LYS A CA 1
ATOM 4266 C C . LYS A 1 548 ? -25.344 12.188 50.531 1 79.25 548 LYS A C 1
ATOM 4268 O O . LYS A 1 548 ? -24.75 11.125 50.312 1 79.25 548 LYS A O 1
ATOM 4273 N N . ALA A 1 549 ? -24.672 13.414 50.531 1 80.62 549 ALA A N 1
ATOM 4274 C CA . ALA A 1 549 ? -23.219 13.531 50.594 1 80.62 549 ALA A CA 1
ATOM 4275 C C . ALA A 1 549 ? -22.781 14.461 51.719 1 80.62 549 ALA A C 1
ATOM 4277 O O . ALA A 1 549 ? -23.547 15.328 52.156 1 80.62 549 ALA A O 1
ATOM 4278 N N . ARG A 1 550 ? -21.672 14.203 52.312 1 82.88 550 ARG A N 1
ATOM 4279 C CA . ARG A 1 550 ? -21.094 15.023 53.344 1 82.88 550 ARG A CA 1
ATOM 4280 C C . ARG A 1 550 ? -19.984 15.914 52.812 1 82.88 550 ARG A C 1
ATOM 4282 O O . ARG A 1 550 ? -19.125 15.453 52.062 1 82.88 550 ARG A O 1
ATOM 4289 N N . MET A 1 551 ? -20.016 17.25 53.188 1 81.44 551 MET A N 1
ATOM 4290 C CA . MET A 1 551 ? -18.953 18.188 52.812 1 81.44 551 MET A CA 1
ATOM 4291 C C . MET A 1 551 ? -17.688 17.922 53.594 1 81.44 551 MET A C 1
ATOM 4293 O O . MET A 1 551 ? -17.703 17.922 54.844 1 81.44 551 MET A O 1
ATOM 4297 N N . ILE A 1 552 ? -16.5 17.641 53 1 84.56 552 ILE A N 1
ATOM 4298 C CA . ILE A 1 552 ? -15.203 17.375 53.625 1 84.56 552 ILE A CA 1
ATOM 4299 C C . ILE A 1 552 ? -14.539 18.703 54 1 84.56 552 ILE A C 1
ATOM 4301 O O . ILE A 1 552 ? -13.859 18.797 55.031 1 84.56 552 ILE A O 1
ATOM 4305 N N . TYR A 1 553 ? -14.727 19.766 53.25 1 81.88 553 TYR A N 1
ATOM 4306 C CA . TYR A 1 553 ? -14.219 21.125 53.469 1 81.88 553 TYR A CA 1
ATOM 4307 C C . TYR A 1 553 ? -15.328 22.156 53.344 1 81.88 553 TYR A C 1
ATOM 4309 O O . TYR A 1 553 ? -16.297 21.938 52.594 1 81.88 553 TYR A O 1
ATOM 4317 N N . SER A 1 554 ? -15.18 23.266 54.094 1 83.25 554 SER A N 1
ATOM 4318 C CA . SER A 1 554 ? -16.109 24.375 53.906 1 83.25 554 SER A CA 1
ATOM 4319 C C . SER A 1 554 ? -15.898 25.031 52.531 1 83.25 554 SER A C 1
ATOM 4321 O O . SER A 1 554 ? -14.773 25.141 52.062 1 83.25 554 SER A O 1
ATOM 4323 N N . TYR A 1 555 ? -16.984 25.234 51.875 1 81.06 555 TYR A N 1
ATOM 4324 C CA . TYR A 1 555 ? -16.984 25.953 50.594 1 81.06 555 TYR A CA 1
ATOM 4325 C C . TYR A 1 555 ? -17.844 27.203 50.656 1 81.06 555 TYR A C 1
ATOM 4327 O O . TYR A 1 555 ? -19.016 27.141 51.094 1 81.06 555 TYR A O 1
ATOM 4335 N N . GLU A 1 556 ? -17.188 28.281 50.344 1 82.38 556 GLU A N 1
ATOM 4336 C CA . GLU A 1 556 ? -17.906 29.547 50.25 1 82.38 556 GLU A CA 1
ATOM 4337 C C . GLU A 1 556 ? -18.188 29.891 48.781 1 82.38 556 GLU A C 1
ATOM 4339 O O . GLU A 1 556 ? -17.266 29.938 47.969 1 82.38 556 GLU A O 1
ATOM 4344 N N . ALA A 1 557 ? -19.438 30.031 48.375 1 78.44 557 ALA A N 1
ATOM 4345 C CA . ALA A 1 557 ? -19.859 30.328 47 1 78.44 557 ALA A CA 1
ATOM 4346 C C . ALA A 1 557 ? -19.281 31.641 46.531 1 78.44 557 ALA A C 1
ATOM 4348 O O . ALA A 1 557 ? -19.297 32.656 47.25 1 78.44 557 ALA A O 1
ATOM 4349 N N . SER A 1 558 ? -18.547 31.688 45.438 1 76.94 558 SER A N 1
ATOM 4350 C CA . SER A 1 558 ? -18 32.906 44.844 1 76.94 558 SER A CA 1
ATOM 4351 C C . SER A 1 558 ? -18.891 33.438 43.719 1 76.94 558 SER A C 1
ATOM 4353 O O . SER A 1 558 ? -18.828 34.625 43.375 1 76.94 558 SER A O 1
ATOM 4355 N N . THR A 1 559 ? -19.766 32.5 43.094 1 75.94 559 THR A N 1
ATOM 4356 C CA . THR A 1 559 ? -20.688 32.875 42.031 1 75.94 559 THR A CA 1
ATOM 4357 C C . THR A 1 559 ? -22.125 32.469 42.375 1 75.94 559 THR A C 1
ATOM 4359 O O . THR A 1 559 ? -22.344 31.688 43.312 1 75.94 559 THR A O 1
ATOM 4362 N N . GLY A 1 560 ? -23.125 33.062 41.719 1 79.19 560 GLY A N 1
ATOM 4363 C CA . GLY A 1 560 ? -24.531 32.875 41.969 1 79.19 560 GLY A CA 1
ATOM 4364 C C . GLY A 1 560 ? -25 31.438 41.719 1 79.19 560 GLY A C 1
ATOM 4365 O O . GLY A 1 560 ? -26.078 31.047 42.156 1 79.19 560 GLY A O 1
ATOM 4366 N N . PHE A 1 561 ? -24.25 30.578 41.094 1 80.69 561 PHE A N 1
ATOM 4367 C CA . PHE A 1 561 ? -24.625 29.203 40.781 1 80.69 561 PHE A CA 1
ATOM 4368 C C . PHE A 1 561 ? -24.078 28.25 41.812 1 80.69 561 PHE A C 1
ATOM 4370 O O . PHE A 1 561 ? -24.438 27.062 41.844 1 80.69 561 PHE A O 1
ATOM 4377 N N . GLU A 1 562 ? -23.125 28.812 42.625 1 83.56 562 GLU A N 1
ATOM 4378 C CA . GLU A 1 562 ? -22.5 28 43.656 1 83.56 562 GLU A CA 1
ATOM 4379 C C . GLU A 1 562 ? -23.234 28.141 45 1 83.56 562 GLU A C 1
ATOM 4381 O O . GLU A 1 562 ? -23.969 29.125 45.188 1 83.56 562 GLU A O 1
ATOM 4386 N N . VAL A 1 563 ? -23.078 27.156 45.875 1 87 563 VAL A N 1
ATOM 4387 C CA . VAL A 1 563 ? -23.688 27.219 47.219 1 87 563 VAL A CA 1
ATOM 4388 C C . VAL A 1 563 ? -22.594 27.031 48.281 1 87 563 VAL A C 1
ATOM 4390 O O . VAL A 1 563 ? -21.656 26.266 48.094 1 87 563 VAL A O 1
ATOM 4393 N N . SER A 1 564 ? -22.672 27.906 49.281 1 84.38 564 SER A N 1
ATOM 4394 C CA . SER A 1 564 ? -21.766 27.781 50.406 1 84.38 564 SER A CA 1
ATOM 4395 C C . SER A 1 564 ? -22.203 26.641 51.344 1 84.38 564 SER A C 1
ATOM 4397 O O . SER A 1 564 ? -23.391 26.5 51.625 1 84.38 564 SER A O 1
ATOM 4399 N N . ALA A 1 565 ? -21.297 25.719 51.625 1 84.19 565 ALA A N 1
ATOM 4400 C CA . ALA A 1 565 ? -21.547 24.609 52.531 1 84.19 565 ALA A CA 1
ATOM 4401 C C . ALA A 1 565 ? -20.406 24.438 53.531 1 84.19 565 ALA A C 1
ATOM 4403 O O . ALA A 1 565 ? -19.25 24.656 53.188 1 84.19 565 ALA A O 1
ATOM 4404 N N . LEU A 1 566 ? -20.719 24.266 54.75 1 81.69 566 LEU A N 1
ATOM 4405 C CA . LEU A 1 566 ? -19.734 24.125 55.812 1 81.69 566 LEU A CA 1
ATOM 4406 C C . LEU A 1 566 ? -19.188 22.703 55.875 1 81.69 566 LEU A C 1
ATOM 4408 O O . LEU A 1 566 ? -19.859 21.75 55.438 1 81.69 566 LEU A O 1
ATOM 4412 N N . GLU A 1 567 ? -17.984 22.641 56.344 1 82.19 567 GLU A N 1
ATOM 4413 C CA . GLU A 1 567 ? -17.391 21.344 56.594 1 82.19 567 GLU A CA 1
ATOM 4414 C C . GLU A 1 567 ? -18.281 20.469 57.469 1 82.19 567 GLU A C 1
ATOM 4416 O O . GLU A 1 567 ? -18.859 20.953 58.469 1 82.19 567 GLU A O 1
ATOM 4421 N N . SER A 1 568 ? -18.547 19.219 57.156 1 81.06 568 SER A N 1
ATOM 4422 C CA . SER A 1 568 ? -19.297 18.172 57.844 1 81.06 568 SER A CA 1
ATOM 4423 C C . SER A 1 568 ? -20.797 18.359 57.656 1 81.06 568 SER A C 1
ATOM 4425 O O . SER A 1 568 ? -21.609 17.672 58.312 1 81.06 568 SER A O 1
ATOM 4427 N N . GLU A 1 569 ? -21.203 19.344 56.781 1 82.25 569 GLU A N 1
ATOM 4428 C CA . GLU A 1 569 ? -22.609 19.5 56.469 1 82.25 569 GLU A CA 1
ATOM 4429 C C . GLU A 1 569 ? -23.094 18.422 55.5 1 82.25 569 GLU A C 1
ATOM 4431 O O . GLU A 1 569 ? -22.391 18.062 54.562 1 82.25 569 GLU A O 1
ATOM 4436 N N . ILE A 1 570 ? -24.219 17.75 55.875 1 82.25 570 ILE A N 1
ATOM 4437 C CA . ILE A 1 570 ? -24.812 16.75 55 1 82.25 570 ILE A CA 1
ATOM 4438 C C . ILE A 1 570 ? -25.609 17.453 53.906 1 82.25 570 ILE A C 1
ATOM 4440 O O . ILE A 1 570 ? -26.516 18.25 54.188 1 82.25 570 ILE A O 1
ATOM 4444 N N . VAL A 1 571 ? -25.234 17.25 52.625 1 84.06 571 VAL A N 1
ATOM 4445 C CA . VAL A 1 571 ? -25.906 17.828 51.469 1 84.06 571 VAL A CA 1
ATOM 4446 C C . VAL A 1 571 ? -26.547 16.734 50.625 1 84.06 571 VAL A C 1
ATOM 4448 O O . VAL A 1 571 ? -26.094 15.586 50.656 1 84.06 571 VAL A O 1
ATOM 4451 N N . THR A 1 572 ? -27.594 16.984 50.031 1 82.06 572 THR A N 1
ATOM 4452 C CA . THR A 1 572 ? -28.25 16.078 49.094 1 82.06 572 THR A CA 1
ATOM 4453 C C . THR A 1 572 ? -27.75 16.312 47.656 1 82.06 572 THR A C 1
ATOM 4455 O O . THR A 1 572 ? -27.781 17.438 47.156 1 82.06 572 THR A O 1
ATOM 4458 N N . VAL A 1 573 ? -27.188 15.266 47.094 1 81.5 573 VAL A N 1
ATOM 4459 C CA . VAL A 1 573 ? -26.688 15.352 45.719 1 81.5 573 VAL A CA 1
ATOM 4460 C C . VAL A 1 573 ? -27.844 15.367 44.719 1 81.5 573 VAL A C 1
ATOM 4462 O O . VAL A 1 573 ? -28.641 14.43 44.688 1 81.5 573 VAL A O 1
ATOM 4465 N N . ILE A 1 574 ? -28.016 16.375 44.031 1 81.94 574 ILE A N 1
ATOM 4466 C CA . ILE A 1 574 ? -29.047 16.516 43 1 81.94 574 ILE A CA 1
ATOM 4467 C C . ILE A 1 574 ? -28.547 15.945 41.688 1 81.94 574 ILE A C 1
ATOM 4469 O O . ILE A 1 574 ? -29.25 15.188 41.031 1 81.94 574 ILE A O 1
ATOM 4473 N N . SER A 1 575 ? -27.266 16.328 41.344 1 81.62 575 SER A N 1
ATOM 4474 C CA . SER A 1 575 ? -26.609 15.789 40.156 1 81.62 575 SER A CA 1
ATOM 4475 C C . SER A 1 575 ? -25.141 15.461 40.438 1 81.62 575 SER A C 1
ATOM 4477 O O . SER A 1 575 ? -24.406 16.281 41 1 81.62 575 SER A O 1
ATOM 4479 N N . PRO A 1 576 ? -24.75 14.18 40.219 1 77.94 576 PRO A N 1
ATOM 4480 C CA . PRO A 1 576 ? -23.359 13.805 40.438 1 77.94 576 PRO A CA 1
ATOM 4481 C C . PRO A 1 576 ? -22.391 14.555 39.531 1 77.94 576 PRO A C 1
ATOM 4483 O O . PRO A 1 576 ? -22.828 15.203 38.562 1 77.94 576 PRO A O 1
ATOM 4486 N N . ASP A 1 577 ? -21.109 14.609 39.906 1 75.44 577 ASP A N 1
ATOM 4487 C CA . ASP A 1 577 ? -20.078 15.203 39.062 1 75.44 577 ASP A CA 1
ATOM 4488 C C . ASP A 1 577 ? -20.125 14.656 37.625 1 75.44 577 ASP A C 1
ATOM 4490 O O . ASP A 1 577 ? -20.016 13.445 37.438 1 75.44 577 ASP A O 1
ATOM 4494 N N . ASP A 1 578 ? -20.406 15.344 36.625 1 73.75 578 ASP A N 1
ATOM 4495 C CA . ASP A 1 578 ? -20.469 14.977 35.219 1 73.75 578 ASP A CA 1
ATOM 4496 C C . ASP A 1 578 ? -19.094 15.016 34.594 1 73.75 578 ASP A C 1
ATOM 4498 O O . ASP A 1 578 ? -18.969 14.984 33.344 1 73.75 578 ASP A O 1
ATOM 4502 N N . GLY A 1 579 ? -17.922 15.211 35.344 1 78.56 579 GLY A N 1
ATOM 4503 C CA . GLY A 1 579 ? -16.562 15.367 34.844 1 78.56 579 GLY A CA 1
ATOM 4504 C C . GLY A 1 579 ? -16.047 16.797 34.938 1 78.56 579 GLY A C 1
ATOM 4505 O O . GLY A 1 579 ? -14.883 17.062 34.625 1 78.56 579 GLY A O 1
ATOM 4506 N N . SER A 1 580 ? -16.828 17.75 35.281 1 75 580 SER A N 1
ATOM 4507 C CA . SER A 1 580 ? -16.453 19.156 35.344 1 75 580 SER A CA 1
ATOM 4508 C C . SER A 1 580 ? -15.75 19.484 36.656 1 75 580 SER A C 1
ATOM 4510 O O . SER A 1 580 ? -15.172 20.562 36.812 1 75 580 SER A O 1
ATOM 4512 N N . GLY A 1 581 ? -15.766 18.562 37.625 1 80.06 581 GLY A N 1
ATOM 4513 C CA . GLY A 1 581 ? -15.195 18.75 38.969 1 80.06 581 GLY A CA 1
ATOM 4514 C C . GLY A 1 581 ? -16.156 19.422 39.938 1 80.06 581 GLY A C 1
ATOM 4515 O O . GLY A 1 581 ? -15.781 19.703 41.062 1 80.06 581 GLY A O 1
ATOM 4516 N N . TRP A 1 582 ? -17.453 19.672 39.438 1 82.31 582 TRP A N 1
ATOM 4517 C CA . TRP A 1 582 ? -18.453 20.328 40.281 1 82.31 582 TRP A CA 1
ATOM 4518 C C . TRP A 1 582 ? -19.656 19.406 40.5 1 82.31 582 TRP A C 1
ATOM 4520 O O . TRP A 1 582 ? -20.047 18.656 39.625 1 82.31 582 TRP A O 1
ATOM 4530 N N . ILE A 1 583 ? -20.219 19.312 41.625 1 85.06 583 ILE A N 1
ATOM 4531 C CA . ILE A 1 583 ? -21.406 18.547 42.031 1 85.06 583 ILE A CA 1
ATOM 4532 C C . ILE A 1 583 ? -22.5 19.516 42.469 1 85.06 583 ILE A C 1
ATOM 4534 O O . ILE A 1 583 ? -22.234 20.484 43.188 1 85.06 583 ILE A O 1
ATOM 4538 N N . LYS A 1 584 ? -23.688 19.297 41.906 1 88.38 584 LYS A N 1
ATOM 4539 C CA . LYS A 1 584 ? -24.844 20.078 42.344 1 88.38 584 LYS A CA 1
ATOM 4540 C C . LYS A 1 584 ? -25.469 19.5 43.625 1 88.38 584 LYS A C 1
ATOM 4542 O O . LYS A 1 584 ? -25.859 18.328 43.625 1 88.38 584 LYS A O 1
ATOM 4547 N N . VAL A 1 585 ? -25.359 20.297 44.625 1 87.62 585 VAL A N 1
ATOM 4548 C CA . VAL A 1 585 ? -25.812 19.781 45.906 1 87.62 585 VAL A CA 1
ATOM 4549 C C . VAL A 1 585 ? -26.906 20.688 46.469 1 87.62 585 VAL A C 1
ATOM 4551 O O . VAL A 1 585 ? -27 21.859 46.094 1 87.62 585 VAL A O 1
ATOM 4554 N N . GLU A 1 586 ? -27.812 20.109 47.25 1 85.88 586 GLU A N 1
ATOM 4555 C CA . GLU A 1 586 ? -28.766 20.828 48.094 1 85.88 586 GLU A CA 1
ATOM 4556 C C . GLU A 1 586 ? -28.344 20.828 49.531 1 85.88 586 GLU A C 1
ATOM 4558 O O . GLU A 1 586 ? -28.141 19.766 50.156 1 85.88 586 GLU A O 1
ATOM 4563 N N . THR A 1 587 ? -28.062 22.016 50.094 1 81.75 587 THR A N 1
ATOM 4564 C CA . THR A 1 587 ? -27.609 22.156 51.469 1 81.75 587 THR A CA 1
ATOM 4565 C C . THR A 1 587 ? -28.766 21.969 52.469 1 81.75 587 THR A C 1
ATOM 4567 O O . THR A 1 587 ? -29.938 21.906 52.031 1 81.75 587 THR A O 1
ATOM 4570 N N . SER A 1 588 ? -28.531 21.766 53.75 1 79.62 588 SER A N 1
ATOM 4571 C CA . SER A 1 588 ? -29.516 21.578 54.812 1 79.62 588 SER A CA 1
ATOM 4572 C C . SER A 1 588 ? -30.469 22.766 54.875 1 79.62 588 SER A C 1
ATOM 4574 O O . SER A 1 588 ? -31.609 22.641 55.344 1 79.62 588 SER A O 1
ATOM 4576 N N . SER A 1 589 ? -30.109 23.938 54.344 1 79.69 589 SER A N 1
ATOM 4577 C CA . SER A 1 589 ? -30.953 25.125 54.312 1 79.69 589 SER A CA 1
ATOM 4578 C C . SER A 1 589 ? -31.734 25.203 53.031 1 79.69 589 SER A C 1
ATOM 4580 O O . SER A 1 589 ? -32.281 26.266 52.688 1 79.69 589 SER A O 1
ATOM 4582 N N . ASN A 1 590 ? -31.812 24.062 52.188 1 79.88 590 ASN A N 1
ATOM 4583 C CA . ASN A 1 590 ? -32.562 23.922 50.938 1 79.88 590 ASN A CA 1
ATOM 4584 C C . ASN A 1 590 ? -32.031 24.844 49.844 1 79.88 590 ASN A C 1
ATOM 4586 O O . ASN A 1 590 ? -32.781 25.266 48.969 1 79.88 590 ASN A O 1
ATOM 4590 N N . GLN A 1 591 ? -30.781 25.281 49.969 1 81.31 591 GLN A N 1
ATOM 4591 C CA . GLN A 1 591 ? -30.141 26 48.875 1 81.31 591 GLN A CA 1
ATOM 4592 C C . GLN A 1 591 ? -29.453 25.047 47.906 1 81.31 591 GLN A C 1
ATOM 4594 O O . GLN A 1 591 ? -28.75 24.125 48.312 1 81.31 591 GLN A O 1
ATOM 4599 N N . ILE A 1 592 ? -29.781 25.172 46.594 1 83.31 592 ILE A N 1
ATOM 4600 C CA . ILE A 1 592 ? -29.234 24.328 45.562 1 83.31 592 ILE A CA 1
ATOM 4601 C C . ILE A 1 592 ? -28.109 25.062 44.812 1 83.31 592 ILE A C 1
ATOM 4603 O O . ILE A 1 592 ? -28.266 26.219 44.438 1 83.31 592 ILE A O 1
ATOM 4607 N N . GLY A 1 593 ? -27 24.531 44.656 1 85.06 593 GLY A N 1
ATOM 4608 C CA . GLY A 1 593 ? -25.891 25.109 43.906 1 85.06 593 GLY A CA 1
ATOM 4609 C C . GLY A 1 593 ? -24.75 24.125 43.688 1 85.06 593 GLY A C 1
ATOM 4610 O O . GLY A 1 593 ? -24.828 22.969 44.125 1 85.06 593 GLY A O 1
ATOM 4611 N N . LEU A 1 594 ? -23.734 24.609 43 1 85.75 594 LEU A N 1
ATOM 4612 C CA . LEU A 1 594 ? -22.562 23.797 42.656 1 85.75 594 LEU A CA 1
ATOM 4613 C C . LEU A 1 594 ? -21.516 23.875 43.75 1 85.75 594 LEU A C 1
ATOM 4615 O O . LEU A 1 594 ? -21.266 24.953 44.312 1 85.75 594 LEU A O 1
ATOM 4619 N N . VAL A 1 595 ? -20.938 22.766 44.156 1 87 595 VAL A N 1
ATOM 4620 C CA . VAL A 1 595 ? -19.766 22.672 45.031 1 87 595 VAL A CA 1
ATOM 4621 C C . VAL A 1 595 ? -18.703 21.812 44.375 1 87 595 VAL A C 1
ATOM 4623 O O . VAL A 1 595 ? -19.016 20.953 43.562 1 87 595 VAL A O 1
ATOM 4626 N N . PRO A 1 596 ? -17.438 22.125 44.562 1 82.94 596 PRO A N 1
ATOM 4627 C CA . PRO A 1 596 ? -16.422 21.25 43.969 1 82.94 596 PRO A CA 1
ATOM 4628 C C . PRO A 1 596 ? -16.594 19.781 44.344 1 82.94 596 PRO A C 1
ATOM 4630 O O . PRO A 1 596 ? -16.812 19.469 45.531 1 82.94 596 PRO A O 1
ATOM 4633 N N . ALA A 1 597 ? -16.484 18.859 43.469 1 81.94 597 ALA A N 1
ATOM 4634 C CA . ALA A 1 597 ? -16.688 17.438 43.656 1 81.94 597 ALA A CA 1
ATOM 4635 C C . ALA A 1 597 ? -15.703 16.875 44.688 1 81.94 597 ALA A C 1
ATOM 4637 O O . ALA A 1 597 ? -16.031 15.953 45.438 1 81.94 597 ALA A O 1
ATOM 4638 N N . THR A 1 598 ? -14.508 17.5 44.844 1 82.19 598 THR A N 1
ATOM 4639 C CA . THR A 1 598 ? -13.461 17.047 45.75 1 82.19 598 THR A CA 1
ATOM 4640 C C . THR A 1 598 ? -13.805 17.406 47.188 1 82.19 598 THR A C 1
ATOM 4642 O O . THR A 1 598 ? -13.18 16.906 48.125 1 82.19 598 THR A O 1
ATOM 4645 N N . TYR A 1 599 ? -14.898 18.188 47.375 1 82.19 599 TYR A N 1
ATOM 4646 C CA . TYR A 1 599 ? -15.25 18.641 48.719 1 82.19 599 TYR A CA 1
ATOM 4647 C C . TYR A 1 599 ? -16.391 17.828 49.281 1 82.19 599 TYR A C 1
ATOM 4649 O O . TYR A 1 599 ? -16.875 18.094 50.406 1 82.19 599 TYR A O 1
ATOM 4657 N N . VAL A 1 600 ? -16.984 16.797 48.594 1 80.56 600 VAL A N 1
ATOM 4658 C CA . VAL A 1 600 ? -18.188 16.078 48.969 1 80.56 600 VAL A CA 1
ATOM 4659 C C . VAL A 1 600 ? -17.906 14.578 49.031 1 80.56 600 VAL A C 1
ATOM 4661 O O . VAL A 1 600 ? -17.281 14.031 48.094 1 80.56 600 VAL A O 1
ATOM 4664 N N . GLN A 1 601 ? -18.203 13.891 50.125 1 82.56 601 GLN A N 1
ATOM 4665 C CA . GLN A 1 601 ? -18.141 12.445 50.25 1 82.56 601 GLN A CA 1
ATOM 4666 C C . GLN A 1 601 ? -19.531 11.828 50.281 1 82.56 601 GLN A C 1
ATOM 4668 O O . GLN A 1 601 ? -20.344 12.164 51.156 1 82.56 601 GLN A O 1
ATOM 4673 N N . ILE A 1 602 ? -19.891 10.945 49.406 1 73.88 602 ILE A N 1
ATOM 4674 C CA . ILE A 1 602 ? -21.188 10.297 49.281 1 73.88 602 ILE A CA 1
ATOM 4675 C C . ILE A 1 602 ? -21.359 9.258 50.375 1 73.88 602 ILE A C 1
ATOM 4677 O O . ILE A 1 602 ? -20.484 8.422 50.625 1 73.88 602 ILE A O 1
ATOM 4681 N N . ILE A 1 603 ? -22.375 9.383 51.25 1 61 603 ILE A N 1
ATOM 4682 C CA . ILE A 1 603 ? -22.688 8.461 52.344 1 61 603 ILE A CA 1
ATOM 4683 C C . ILE A 1 603 ? -23.453 7.262 51.812 1 61 603 ILE A C 1
ATOM 4685 O O . ILE A 1 603 ? -24.562 7.414 51.25 1 61 603 ILE A O 1
ATOM 4689 N N . SER A 1 604 ? -22.844 6.168 51.344 1 48.38 604 SER A N 1
ATOM 4690 C CA . SER A 1 604 ? -23.516 4.914 51 1 48.38 604 SER A CA 1
ATOM 4691 C C . SER A 1 604 ? -24.219 4.336 52.25 1 48.38 604 SER A C 1
ATOM 4693 O O . SER A 1 604 ? -23.656 4.316 53.344 1 48.38 604 SER A O 1
ATOM 4695 N N . THR A 1 605 ? -25.5 4.234 52.438 1 36.72 605 THR A N 1
ATOM 4696 C CA . THR A 1 605 ? -26.281 3.701 53.562 1 36.72 605 THR A CA 1
ATOM 4697 C C . THR A 1 605 ? -25.891 2.254 53.844 1 36.72 605 THR A C 1
ATOM 4699 O O . THR A 1 605 ? -26.312 1.679 54.844 1 36.72 605 THR A O 1
ATOM 4702 N N . ASN A 1 606 ? -25.578 1.311 53.062 1 31.38 606 ASN A N 1
ATOM 4703 C CA . ASN A 1 606 ? -25.906 -0.054 53.469 1 31.38 606 ASN A CA 1
ATOM 4704 C C . ASN A 1 606 ? -25.031 -0.517 54.625 1 31.38 606 ASN A C 1
ATOM 4706 O O . ASN A 1 606 ? -25.062 -1.689 55.031 1 31.38 606 ASN A O 1
ATOM 4710 N N . ALA A 1 607 ? -23.922 -0.141 54.969 1 27.52 607 ALA A N 1
ATOM 4711 C CA . ALA A 1 607 ? -23.078 -1.124 55.625 1 27.52 607 ALA A CA 1
ATOM 4712 C C . ALA A 1 607 ? -23.641 -1.442 57.031 1 27.52 607 ALA A C 1
ATOM 4714 O O . ALA A 1 607 ? -23.891 -0.536 57.812 1 27.52 607 ALA A O 1
ATOM 4715 N N . VAL A 1 608 ? -24.281 -2.646 57.219 1 23.69 608 VAL A N 1
ATOM 4716 C CA . VAL A 1 608 ? -24.641 -3.309 58.469 1 23.69 608 VAL A CA 1
ATOM 4717 C C . VAL A 1 608 ? -23.422 -3.389 59.375 1 23.69 608 VAL A C 1
ATOM 4719 O O . VAL A 1 608 ? -22.344 -3.791 58.938 1 23.69 608 VAL A O 1
ATOM 4722 N N . ILE A 1 609 ? -23.359 -2.738 60.406 1 25.75 609 ILE A N 1
ATOM 4723 C CA . ILE A 1 609 ? -22.328 -2.596 61.438 1 25.75 609 ILE A CA 1
ATOM 4724 C C . ILE A 1 609 ? -22.172 -3.912 62.188 1 25.75 609 ILE A C 1
ATOM 4726 O O . ILE A 1 609 ? -23.094 -4.332 62.906 1 25.75 609 ILE A O 1
ATOM 4730 N N . PRO A 1 610 ? -21.719 -5.078 61.531 1 24.95 610 PRO A N 1
ATOM 4731 C CA . PRO A 1 610 ? -21.734 -6.219 62.438 1 24.95 610 PRO A CA 1
ATOM 4732 C C . PRO A 1 610 ? -21.062 -5.91 63.781 1 24.95 610 PRO A C 1
ATOM 4734 O O . PRO A 1 610 ? -20.266 -4.977 63.875 1 24.95 610 PRO A O 1
ATOM 4737 N N . PRO A 1 611 ? -21.375 -6.723 64.812 1 21.64 611 PRO A N 1
ATOM 4738 C CA . PRO A 1 611 ? -21.172 -6.586 66.25 1 21.64 611 PRO A CA 1
ATOM 4739 C C . PRO A 1 611 ? -19.688 -6.539 66.625 1 21.64 611 PRO A C 1
ATOM 4741 O O . PRO A 1 611 ? -18.844 -7.02 65.875 1 21.64 611 PRO A O 1
ATOM 4744 N N . SER A 1 612 ? -19.281 -5.777 67.562 1 22.2 612 SER A N 1
ATOM 4745 C CA . SER A 1 612 ? -18.062 -5.336 68.25 1 22.2 612 SER A CA 1
ATOM 4746 C C . SER A 1 612 ? -17.406 -6.484 69 1 22.2 612 SER A C 1
ATOM 4748 O O . SER A 1 612 ? -17.672 -6.691 70.188 1 22.2 612 SER A O 1
ATOM 4750 N N . SER A 1 613 ? -17.5 -7.801 68.625 1 22.45 613 SER A N 1
ATOM 4751 C CA . SER A 1 613 ? -16.938 -8.594 69.688 1 22.45 613 SER A CA 1
ATOM 4752 C C . SER A 1 613 ? -15.539 -8.102 70.062 1 22.45 613 SER A C 1
ATOM 4754 O O . SER A 1 613 ? -14.875 -7.434 69.25 1 22.45 613 SER A O 1
ATOM 4756 N N . ALA A 1 614 ? -15.094 -8.516 71.312 1 24.03 614 ALA A N 1
ATOM 4757 C CA . ALA A 1 614 ? -14.148 -8.219 72.375 1 24.03 614 ALA A CA 1
ATOM 4758 C C . ALA A 1 614 ? -12.711 -8.414 71.875 1 24.03 614 ALA A C 1
ATOM 4760 O O . ALA A 1 614 ? -12.445 -9.195 71 1 24.03 614 ALA A O 1
ATOM 4761 N N . PRO A 1 615 ? -11.82 -7.57 72.25 1 24.2 615 PRO A N 1
ATOM 4762 C CA . PRO A 1 615 ? -10.43 -7.328 71.875 1 24.2 615 PRO A CA 1
ATOM 4763 C C . PRO A 1 615 ? -9.516 -8.508 72.188 1 24.2 615 PRO A C 1
ATOM 4765 O O . PRO A 1 615 ? -8.305 -8.438 72 1 24.2 615 PRO A O 1
ATOM 4768 N N . PRO A 1 616 ? -9.773 -9.789 71.812 1 22.06 616 PRO A N 1
ATOM 4769 C CA . PRO A 1 616 ? -8.82 -10.617 72.562 1 22.06 616 PRO A CA 1
ATOM 4770 C C . PRO A 1 616 ? -7.375 -10.18 72.375 1 22.06 616 PRO A C 1
ATOM 4772 O O . PRO A 1 616 ? -7.055 -9.5 71.438 1 22.06 616 PRO A O 1
ATOM 4775 N N . GLU A 1 617 ? -6.461 -10.383 73.375 1 23.2 617 GLU A N 1
ATOM 4776 C CA . GLU A 1 617 ? -5.148 -10.023 73.875 1 23.2 617 GLU A CA 1
ATOM 4777 C C . GLU A 1 617 ? -4.035 -10.523 73 1 23.2 617 GLU A C 1
ATOM 4779 O O . GLU A 1 617 ? -2.852 -10.375 73.312 1 23.2 617 GLU A O 1
ATOM 4784 N N . PRO A 1 618 ? -4.316 -10.539 71.625 1 21.23 618 PRO A N 1
ATOM 4785 C CA . PRO A 1 618 ? -3.438 -11.531 71 1 21.23 618 PRO A CA 1
ATOM 4786 C C . PRO A 1 618 ? -1.957 -11.219 71.25 1 21.23 618 PRO A C 1
ATOM 4788 O O . PRO A 1 618 ? -1.591 -10.062 71.438 1 21.23 618 PRO A O 1
ATOM 4791 N N . ALA A 1 619 ? -1.084 -12.211 71.188 1 21.95 619 ALA A N 1
ATOM 4792 C CA . ALA A 1 619 ? 0.282 -12.57 71.562 1 21.95 619 ALA A CA 1
ATOM 4793 C C . ALA A 1 619 ? 1.3 -11.789 70.75 1 21.95 619 ALA A C 1
ATOM 4795 O O . ALA A 1 619 ? 0.994 -11.328 69.625 1 21.95 619 ALA A O 1
ATOM 4796 N N . THR A 1 620 ? 2.408 -11.422 71.25 1 23.67 620 THR A N 1
ATOM 4797 C CA . THR A 1 620 ? 3.625 -10.617 71.25 1 23.67 620 THR A CA 1
ATOM 4798 C C . THR A 1 620 ? 4.527 -11.016 70.062 1 23.67 620 THR A C 1
ATOM 4800 O O . THR A 1 620 ? 5.66 -10.539 69.938 1 23.67 620 THR A O 1
ATOM 4803 N N . GLY A 1 621 ? 3.887 -11.492 68.875 1 21.23 621 GLY A N 1
ATOM 4804 C CA . GLY A 1 621 ? 4.836 -12.25 68.125 1 21.23 621 GLY A CA 1
ATOM 4805 C C . GLY A 1 621 ? 6.02 -11.43 67.625 1 21.23 621 GLY A C 1
ATOM 4806 O O . GLY A 1 621 ? 5.98 -10.195 67.688 1 21.23 621 GLY A O 1
ATOM 4807 N N . PRO A 1 622 ? 7.191 -12.062 67.312 1 25.88 622 PRO A N 1
ATOM 4808 C CA . PRO A 1 622 ? 8.609 -11.703 67.25 1 25.88 622 PRO A CA 1
ATOM 4809 C C . PRO A 1 622 ? 8.914 -10.773 66.062 1 25.88 622 PRO A C 1
ATOM 4811 O O . PRO A 1 622 ? 8.133 -10.695 65.125 1 25.88 622 PRO A O 1
ATOM 4814 N N . THR A 1 623 ? 9.891 -9.891 66.25 1 25.42 623 THR A N 1
ATOM 4815 C CA . THR A 1 623 ? 10.547 -8.711 65.688 1 25.42 623 THR A CA 1
ATOM 4816 C C . THR A 1 623 ? 11.133 -9.023 64.312 1 25.42 623 THR A C 1
ATOM 4818 O O . THR A 1 623 ? 11.938 -9.953 64.125 1 25.42 623 THR A O 1
ATOM 4821 N N . PRO A 1 624 ? 10.422 -8.906 63.156 1 25.5 624 PRO A N 1
ATOM 4822 C CA . PRO A 1 624 ? 10.883 -9.305 61.844 1 25.5 624 PRO A CA 1
ATOM 4823 C C . PRO A 1 624 ? 12.211 -8.656 61.469 1 25.5 624 PRO A C 1
ATOM 4825 O O . PRO A 1 624 ? 12.43 -7.477 61.75 1 25.5 624 PRO A O 1
ATOM 4828 N N . VAL A 1 625 ? 13.297 -9.391 61.219 1 28.36 625 VAL A N 1
ATOM 4829 C CA . VAL A 1 625 ? 14.719 -9.227 60.969 1 28.36 625 VAL A CA 1
ATOM 4830 C C . VAL A 1 625 ? 14.922 -8.391 59.719 1 28.36 625 VAL A C 1
ATOM 4832 O O . VAL A 1 625 ? 14.227 -8.586 58.719 1 28.36 625 VAL A O 1
ATOM 4835 N N . PRO A 1 626 ? 15.656 -7.199 59.812 1 31.58 626 PRO A N 1
ATOM 4836 C CA . PRO A 1 626 ? 16.016 -6.152 58.844 1 31.58 626 PRO A CA 1
ATOM 4837 C C . PRO A 1 626 ? 16.672 -6.707 57.562 1 31.58 626 PRO A C 1
ATOM 4839 O O . PRO A 1 626 ? 17.438 -7.668 57.656 1 31.58 626 PRO A O 1
ATOM 4842 N N . SER A 1 627 ? 16.109 -6.707 56.469 1 35.84 627 SER A N 1
ATOM 4843 C CA . SER A 1 627 ? 16.578 -7.145 55.156 1 35.84 627 SER A CA 1
ATOM 4844 C C . SER A 1 627 ? 17.938 -6.562 54.844 1 35.84 627 SER A C 1
ATOM 4846 O O . SER A 1 627 ? 18.125 -5.344 54.875 1 35.84 627 SER A O 1
ATOM 4848 N N . ARG A 1 628 ? 19.078 -7.211 55.094 1 44.19 628 ARG A N 1
ATOM 4849 C CA . ARG A 1 628 ? 20.531 -6.98 55 1 44.19 628 ARG A CA 1
ATOM 4850 C C . ARG A 1 628 ? 20.922 -6.523 53.594 1 44.19 628 ARG A C 1
ATOM 4852 O O . ARG A 1 628 ? 20.531 -7.129 52.594 1 44.19 628 ARG A O 1
ATOM 4859 N N . LEU A 1 629 ? 21.391 -5.297 53.375 1 55.28 629 LEU A N 1
ATOM 4860 C CA . LEU A 1 629 ? 22.047 -4.711 52.219 1 55.28 629 LEU A CA 1
ATOM 4861 C C . LEU A 1 629 ? 23.219 -5.578 51.75 1 55.28 629 LEU A C 1
ATOM 4863 O O . LEU A 1 629 ? 23.953 -6.125 52.594 1 55.28 629 LEU A O 1
ATOM 4867 N N . ARG A 1 630 ? 23.297 -5.949 50.594 1 71.5 630 ARG A N 1
ATOM 4868 C CA . ARG A 1 630 ? 24.297 -6.859 50.062 1 71.5 630 ARG A CA 1
ATOM 4869 C C . ARG A 1 630 ? 25.688 -6.227 50.094 1 71.5 630 ARG A C 1
ATOM 4871 O O . ARG A 1 630 ? 25.859 -5.047 49.781 1 71.5 630 ARG A O 1
ATOM 4878 N N . ARG A 1 631 ? 26.641 -6.926 50.656 1 79.75 631 ARG A N 1
ATOM 4879 C CA . ARG A 1 631 ? 28.031 -6.492 50.812 1 79.75 631 ARG A CA 1
ATOM 4880 C C . ARG A 1 631 ? 28.922 -7.094 49.75 1 79.75 631 ARG A C 1
ATOM 4882 O O . ARG A 1 631 ? 28.672 -8.203 49.25 1 79.75 631 ARG A O 1
ATOM 4889 N N . ALA A 1 632 ? 29.812 -6.293 49.188 1 83.5 632 ALA A N 1
ATOM 4890 C CA . ALA A 1 632 ? 30.781 -6.766 48.188 1 83.5 632 ALA A CA 1
ATOM 4891 C C . ALA A 1 632 ? 32.219 -6.555 48.719 1 83.5 632 ALA A C 1
ATOM 4893 O O . ALA A 1 632 ? 32.469 -5.625 49.469 1 83.5 632 ALA A O 1
ATOM 4894 N N . LYS A 1 633 ? 33.062 -7.48 48.469 1 86.38 633 LYS A N 1
ATOM 4895 C CA . LYS A 1 633 ? 34.469 -7.445 48.875 1 86.38 633 LYS A CA 1
ATOM 4896 C C . LYS A 1 633 ? 35.375 -7.047 47.688 1 86.38 633 LYS A C 1
ATOM 4898 O O . LYS A 1 633 ? 35.219 -7.57 46.594 1 86.38 633 LYS A O 1
ATOM 4903 N N . ALA A 1 634 ? 36.25 -6.109 47.969 1 85.38 634 ALA A N 1
ATOM 4904 C CA . ALA A 1 634 ? 37.188 -5.637 46.938 1 85.38 634 ALA A CA 1
ATOM 4905 C C . ALA A 1 634 ? 38.25 -6.672 46.656 1 85.38 634 ALA A C 1
ATOM 4907 O O . ALA A 1 634 ? 38.969 -7.094 47.594 1 85.38 634 ALA A O 1
ATOM 4908 N N . LEU A 1 635 ? 38.438 -7.102 45.5 1 84.5 635 LEU A N 1
ATOM 4909 C CA . LEU A 1 635 ? 39.438 -8.086 45.062 1 84.5 635 LEU A CA 1
ATOM 4910 C C . LEU A 1 635 ? 40.75 -7.418 44.719 1 84.5 635 LEU A C 1
ATOM 4912 O O . LEU A 1 635 ? 41.812 -8.016 44.906 1 84.5 635 LEU A O 1
ATOM 4916 N N . TYR A 1 636 ? 40.719 -6.242 44.219 1 84.56 636 TYR A N 1
ATOM 4917 C CA . TYR A 1 636 ? 41.906 -5.523 43.812 1 84.56 636 TYR A CA 1
ATOM 4918 C C . TYR A 1 636 ? 41.875 -4.078 44.281 1 84.56 636 TYR A C 1
ATOM 4920 O O . TYR A 1 636 ? 40.781 -3.533 44.562 1 84.56 636 TYR A O 1
ATOM 4928 N N . ASP A 1 637 ? 43.031 -3.467 44.469 1 83.88 637 ASP A N 1
ATOM 4929 C CA . ASP A 1 637 ? 43.156 -2.045 44.781 1 83.88 637 ASP A CA 1
ATOM 4930 C C . ASP A 1 637 ? 42.688 -1.186 43.625 1 83.88 637 ASP A C 1
ATOM 4932 O O . ASP A 1 637 ? 43 -1.48 42.469 1 83.88 637 ASP A O 1
ATOM 4936 N N . TRP A 1 638 ? 41.781 -0.253 43.844 1 83.56 638 TRP A N 1
ATOM 4937 C CA . TRP A 1 638 ? 41.344 0.754 42.875 1 83.56 638 TRP A CA 1
ATOM 4938 C C . TRP A 1 638 ? 41.469 2.156 43.469 1 83.56 638 TRP A C 1
ATOM 4940 O O . TRP A 1 638 ? 40.969 2.436 44.562 1 83.56 638 TRP A O 1
ATOM 4950 N N . ALA A 1 639 ? 42.156 2.975 42.812 1 83.31 639 ALA A N 1
ATOM 4951 C CA . ALA A 1 639 ? 42.25 4.395 43.156 1 83.31 639 ALA A CA 1
ATOM 4952 C C . ALA A 1 639 ? 41.25 5.203 42.344 1 83.31 639 ALA A C 1
ATOM 4954 O O . ALA A 1 639 ? 41.219 5.148 41.094 1 83.31 639 ALA A O 1
ATOM 4955 N N . ALA A 1 640 ? 40.281 5.934 42.938 1 80.12 640 ALA A N 1
ATOM 4956 C CA . ALA A 1 640 ? 39.25 6.758 42.281 1 80.12 640 ALA A CA 1
ATOM 4957 C C . ALA A 1 640 ? 39.906 7.746 41.312 1 80.12 640 ALA A C 1
ATOM 4959 O O . ALA A 1 640 ? 40.875 8.422 41.656 1 80.12 640 ALA A O 1
ATOM 4960 N N . GLN A 1 641 ? 39.5 7.766 40.062 1 81.25 641 GLN A N 1
ATOM 4961 C CA . GLN A 1 641 ? 40.062 8.656 39.031 1 81.25 641 GLN A CA 1
ATOM 4962 C C . GLN A 1 641 ? 39.125 9.844 38.781 1 81.25 641 GLN A C 1
ATOM 4964 O O . GLN A 1 641 ? 39.5 10.828 38.156 1 81.25 641 GLN A O 1
ATOM 4969 N N . ALA A 1 642 ? 37.844 9.789 39.281 1 79.88 642 ALA A N 1
ATOM 4970 C CA . ALA A 1 642 ? 36.844 10.836 39.156 1 79.88 642 ALA A CA 1
ATOM 4971 C C . ALA A 1 642 ? 36.125 11.062 40.469 1 79.88 642 ALA A C 1
ATOM 4973 O O . ALA A 1 642 ? 36.125 10.188 41.344 1 79.88 642 ALA A O 1
ATOM 4974 N N . PRO A 1 643 ? 35.438 12.227 40.625 1 81.62 643 PRO A N 1
ATOM 4975 C CA . PRO A 1 643 ? 34.781 12.547 41.906 1 81.62 643 PRO A CA 1
ATOM 4976 C C . PRO A 1 643 ? 33.625 11.617 42.219 1 81.62 643 PRO A C 1
ATOM 4978 O O . PRO A 1 643 ? 33.281 11.438 43.406 1 81.62 643 PRO A O 1
ATOM 4981 N N . ASP A 1 644 ? 33.094 10.914 41.281 1 82.12 644 ASP A N 1
ATOM 4982 C CA . ASP A 1 644 ? 31.938 10.047 41.5 1 82.12 644 ASP A CA 1
ATOM 4983 C C . ASP A 1 644 ? 32.375 8.594 41.719 1 82.12 644 ASP A C 1
ATOM 4985 O O . ASP A 1 644 ? 31.531 7.715 41.938 1 82.12 644 ASP A O 1
ATOM 4989 N N . GLU A 1 645 ? 33.719 8.43 41.719 1 87 645 GLU A N 1
ATOM 4990 C CA . GLU A 1 645 ? 34.25 7.09 41.938 1 87 645 GLU A CA 1
ATOM 4991 C C . GLU A 1 645 ? 34.719 6.906 43.375 1 87 645 GLU A C 1
ATOM 4993 O O . GLU A 1 645 ? 35.125 7.867 44.031 1 87 645 GLU A O 1
ATOM 4998 N N . HIS A 1 646 ? 34.656 5.699 43.906 1 87.56 646 HIS A N 1
ATOM 4999 C CA . HIS A 1 646 ? 35.219 5.359 45.219 1 87.56 646 HIS A CA 1
ATOM 5000 C C . HIS A 1 646 ? 36.531 4.57 45.031 1 87.56 646 HIS A C 1
ATOM 5002 O O . HIS A 1 646 ? 36.656 3.758 44.125 1 87.56 646 HIS A O 1
ATOM 5008 N N . SER A 1 647 ? 37.531 4.867 45.906 1 87.12 647 SER A N 1
ATOM 5009 C CA . SER A 1 647 ? 38.75 4.055 45.969 1 87.12 647 SER A CA 1
ATOM 5010 C C . SER A 1 647 ? 38.5 2.777 46.781 1 87.12 647 SER A C 1
ATOM 5012 O O . SER A 1 647 ? 37.75 2.777 47.75 1 87.12 647 SER A O 1
ATOM 5014 N N . LEU A 1 648 ? 39 1.603 46.344 1 84.5 648 LEU A N 1
ATOM 5015 C CA . LEU A 1 648 ? 38.875 0.306 47 1 84.5 648 LEU A CA 1
ATOM 5016 C C . LEU A 1 648 ? 40.25 -0.216 47.406 1 84.5 648 LEU A C 1
ATOM 5018 O O . LEU A 1 648 ? 41.25 -0.006 46.719 1 84.5 648 LEU A O 1
ATOM 5022 N N . SER A 1 649 ? 40.438 -0.688 48.562 1 85.56 649 SER A N 1
ATOM 5023 C CA . SER A 1 649 ? 41.594 -1.466 49.031 1 85.56 649 SER A CA 1
ATOM 5024 C C . SER A 1 649 ? 41.281 -2.957 49.031 1 85.56 649 SER A C 1
ATOM 5026 O O . SER A 1 649 ? 40.156 -3.357 49.406 1 85.56 649 SER A O 1
ATOM 5028 N N . VAL A 1 650 ? 42.281 -3.711 48.625 1 82.94 650 VAL A N 1
ATOM 5029 C CA . VAL A 1 650 ? 42.094 -5.156 48.562 1 82.94 650 VAL A CA 1
ATOM 5030 C C . VAL A 1 650 ? 41.625 -5.684 49.906 1 82.94 650 VAL A C 1
ATOM 5032 O O . VAL A 1 650 ? 42.25 -5.367 50.938 1 82.94 650 VAL A O 1
ATOM 5035 N N . GLY A 1 651 ? 40.469 -6.418 50 1 82.88 651 GLY A N 1
ATOM 5036 C CA . GLY A 1 651 ? 39.938 -7.043 51.188 1 82.88 651 GLY A CA 1
ATOM 5037 C C . GLY A 1 651 ? 38.844 -6.219 51.875 1 82.88 651 GLY A C 1
ATOM 5038 O O . GLY A 1 651 ? 38.188 -6.691 52.812 1 82.88 651 GLY A O 1
ATOM 5039 N N . GLU A 1 652 ? 38.688 -4.992 51.469 1 82.75 652 GLU A N 1
ATOM 5040 C CA . GLU A 1 652 ? 37.688 -4.133 52.094 1 82.75 652 GLU A CA 1
ATOM 5041 C C . GLU A 1 652 ? 36.25 -4.543 51.688 1 82.75 652 GLU A C 1
ATOM 5043 O O . GLU A 1 652 ? 36.031 -4.914 50.531 1 82.75 652 GLU A O 1
ATOM 5048 N N . THR A 1 653 ? 35.375 -4.629 52.625 1 85.62 653 THR A N 1
ATOM 5049 C CA . THR A 1 653 ? 33.969 -4.934 52.375 1 85.62 653 THR A CA 1
ATOM 5050 C C . THR A 1 653 ? 33.156 -3.652 52.188 1 85.62 653 THR A C 1
ATOM 5052 O O . THR A 1 653 ? 33.25 -2.734 53 1 85.62 653 THR A O 1
ATOM 5055 N N . VAL A 1 654 ? 32.438 -3.514 51.031 1 81.62 654 VAL A N 1
ATOM 5056 C CA . VAL A 1 654 ? 31.609 -2.348 50.75 1 81.62 654 VAL A CA 1
ATOM 5057 C C . VAL A 1 654 ? 30.156 -2.777 50.562 1 81.62 654 VAL A C 1
ATOM 5059 O O . VAL A 1 654 ? 29.875 -3.938 50.25 1 81.62 654 VAL A O 1
ATOM 5062 N N . THR A 1 655 ? 29.266 -1.808 50.781 1 84.31 655 THR A N 1
ATOM 5063 C CA . THR A 1 655 ? 27.828 -2.055 50.656 1 84.31 655 THR A CA 1
ATOM 5064 C C . THR A 1 655 ? 27.312 -1.526 49.312 1 84.31 655 THR A C 1
ATOM 5066 O O . THR A 1 655 ? 27.641 -0.409 48.906 1 84.31 655 THR A O 1
ATOM 5069 N N . LEU A 1 656 ? 26.703 -2.381 48.562 1 80.5 656 LEU A N 1
ATOM 5070 C CA . LEU A 1 656 ? 26.062 -1.96 47.312 1 80.5 656 LEU A CA 1
ATOM 5071 C C . LEU A 1 656 ? 24.812 -1.123 47.625 1 80.5 656 LEU A C 1
ATOM 5073 O O . LEU A 1 656 ? 24.062 -1.423 48.531 1 80.5 656 LEU A O 1
ATOM 5077 N N . SER A 1 657 ? 24.688 -0.054 46.938 1 79.25 657 SER A N 1
ATOM 5078 C CA . SER A 1 657 ? 23.453 0.71 47.031 1 79.25 657 SER A CA 1
ATOM 5079 C C . SER A 1 657 ? 22.266 -0.077 46.469 1 79.25 657 SER A C 1
ATOM 5081 O O . SER A 1 657 ? 22.453 -1.052 45.719 1 79.25 657 SER A O 1
ATOM 5083 N N . LYS A 1 658 ? 21.172 0.28 46.688 1 76.5 658 LYS A N 1
ATOM 5084 C CA . LYS A 1 658 ? 19.969 -0.344 46.156 1 76.5 658 LYS A CA 1
ATOM 5085 C C . LYS A 1 658 ? 19.953 -0.234 44.625 1 76.5 658 LYS A C 1
ATOM 5087 O O . LYS A 1 658 ? 19.891 0.87 44.062 1 76.5 658 LYS A O 1
ATOM 5092 N N . GLY A 1 659 ? 20.047 -1.332 43.969 1 80.44 659 GLY A N 1
ATOM 5093 C CA . GLY A 1 659 ? 20.125 -1.405 42.5 1 80.44 659 GLY A CA 1
ATOM 5094 C C . GLY A 1 659 ? 21.516 -1.111 41.969 1 80.44 659 GLY A C 1
ATOM 5095 O O . GLY A 1 659 ? 21.703 -0.916 40.781 1 80.44 659 GLY A O 1
ATOM 5096 N N . GLY A 1 660 ? 22.453 -1.051 42.688 1 78.44 660 GLY A N 1
ATOM 5097 C CA . GLY A 1 660 ? 23.812 -0.654 42.344 1 78.44 660 GLY A CA 1
ATOM 5098 C C . GLY A 1 660 ? 24.484 -1.618 41.406 1 78.44 660 GLY A C 1
ATOM 5099 O O . GLY A 1 660 ? 25.438 -1.248 40.719 1 78.44 660 GLY A O 1
ATOM 5100 N N . GLU A 1 661 ? 24.031 -2.812 41.375 1 79.06 661 GLU A N 1
ATOM 5101 C CA . GLU A 1 661 ? 24.547 -3.789 40.406 1 79.06 661 GLU A CA 1
ATOM 5102 C C . GLU A 1 661 ? 24.188 -3.398 39 1 79.06 661 GLU A C 1
ATOM 5104 O O . GLU A 1 661 ? 24.906 -3.764 38.031 1 79.06 661 GLU A O 1
ATOM 5109 N N . ALA A 1 662 ? 23.219 -2.643 38.906 1 73.38 662 ALA A N 1
ATOM 5110 C CA . ALA A 1 662 ? 22.688 -2.291 37.594 1 73.38 662 ALA A CA 1
ATOM 5111 C C . ALA A 1 662 ? 23.094 -0.87 37.188 1 73.38 662 ALA A C 1
ATOM 5113 O O . ALA A 1 662 ? 22.453 -0.25 36.344 1 73.38 662 ALA A O 1
ATOM 5114 N N . TYR A 1 663 ? 23.859 -0.081 37.781 1 75.62 663 TYR A N 1
ATOM 5115 C CA . TYR A 1 663 ? 24.266 1.303 37.531 1 75.62 663 TYR A CA 1
ATOM 5116 C C . TYR A 1 663 ? 24.656 1.505 36.062 1 75.62 663 TYR A C 1
ATOM 5118 O O . TYR A 1 663 ? 24.375 2.553 35.469 1 75.62 663 TYR A O 1
ATOM 5126 N N . GLY A 1 664 ? 25.406 0.494 35.312 1 73.44 664 GLY A N 1
ATOM 5127 C CA . GLY A 1 664 ? 25.719 0.544 33.906 1 73.44 664 GLY A CA 1
ATOM 5128 C C . GLY A 1 664 ? 26.844 -0.406 33.5 1 73.44 664 GLY A C 1
ATOM 5129 O O . GLY A 1 664 ? 27.359 -1.144 34.344 1 73.44 664 GLY A O 1
ATOM 5130 N N . GLU A 1 665 ? 27.5 -0.256 32.344 1 75.62 665 GLU A N 1
ATOM 5131 C CA . GLU A 1 665 ? 28.453 -1.02 31.547 1 75.62 665 GLU A CA 1
ATOM 5132 C C . GLU A 1 665 ? 29.766 -1.214 32.312 1 75.62 665 GLU A C 1
ATOM 5134 O O . GLU A 1 665 ? 30.766 -0.567 31.984 1 75.62 665 GLU A O 1
ATOM 5139 N N . GLY A 1 666 ? 29.75 -2.09 33.438 1 80.12 666 GLY A N 1
ATOM 5140 C CA . GLY A 1 666 ? 30.984 -2.555 34.062 1 80.12 666 GLY A CA 1
ATOM 5141 C C . GLY A 1 666 ? 31.281 -1.87 35.375 1 80.12 666 GLY A C 1
ATOM 5142 O O . GLY A 1 666 ? 32.344 -2.078 35.969 1 80.12 666 GLY A O 1
ATOM 5143 N N . TRP A 1 667 ? 30.359 -1.047 35.844 1 84.44 667 TRP A N 1
ATOM 5144 C CA . TRP A 1 667 ? 30.547 -0.324 37.094 1 84.44 667 TRP A CA 1
ATOM 5145 C C . TRP A 1 667 ? 29.469 -0.69 38.094 1 84.44 667 TRP A C 1
ATOM 5147 O O . TRP A 1 667 ? 28.328 -0.961 37.75 1 84.44 667 TRP A O 1
ATOM 5157 N N . PHE A 1 668 ? 29.703 -0.787 39.406 1 85.44 668 PHE A N 1
ATOM 5158 C CA . PHE A 1 668 ? 28.797 -0.917 40.531 1 85.44 668 PHE A CA 1
ATOM 5159 C C . PHE A 1 668 ? 28.75 0.374 41.344 1 85.44 668 PHE A C 1
ATOM 5161 O O . PHE A 1 668 ? 29.766 1.034 41.531 1 85.44 668 PHE A O 1
ATOM 5168 N N . GLU A 1 669 ? 27.578 0.702 41.781 1 87.69 669 GLU A N 1
ATOM 5169 C CA . GLU A 1 669 ? 27.453 1.776 42.75 1 87.69 669 GLU A CA 1
ATOM 5170 C C . GLU A 1 669 ? 27.5 1.234 44.188 1 87.69 669 GLU A C 1
ATOM 5172 O O . GLU A 1 669 ? 26.719 0.346 44.531 1 87.69 669 GLU A O 1
ATOM 5177 N N . ILE A 1 670 ? 28.359 1.737 44.875 1 85.56 670 ILE A N 1
ATOM 5178 C CA . ILE A 1 670 ? 28.562 1.272 46.25 1 85.56 670 ILE A CA 1
ATOM 5179 C C . ILE A 1 670 ? 28.391 2.438 47.219 1 85.56 670 ILE A C 1
ATOM 5181 O O . ILE A 1 670 ? 28.453 3.604 46.812 1 85.56 670 ILE A O 1
ATOM 5185 N N . ILE A 1 671 ? 28.125 2.164 48.469 1 85.31 671 ILE A N 1
ATOM 5186 C CA . ILE A 1 671 ? 28.109 3.117 49.562 1 85.31 671 ILE A CA 1
ATOM 5187 C C . ILE A 1 671 ? 29.328 2.895 50.438 1 85.31 671 ILE A C 1
ATOM 5189 O O . ILE A 1 671 ? 29.484 1.82 51.031 1 85.31 671 ILE A O 1
ATOM 5193 N N . LYS A 1 672 ? 30.203 3.752 50.5 1 79.88 672 LYS A N 1
ATOM 5194 C CA . LYS A 1 672 ? 31.391 3.766 51.312 1 79.88 672 LYS A CA 1
ATOM 5195 C C . LYS A 1 672 ? 31.547 5.105 52.031 1 79.88 672 LYS A C 1
ATOM 5197 O O . LYS A 1 672 ? 31.391 6.164 51.438 1 79.88 672 LYS A O 1
ATOM 5202 N N . ASP A 1 673 ? 31.703 5.008 53.344 1 80.75 673 ASP A N 1
ATOM 5203 C CA . ASP A 1 673 ? 31.844 6.168 54.219 1 80.75 673 ASP A CA 1
ATOM 5204 C C . ASP A 1 673 ? 30.656 7.121 54.062 1 80.75 673 ASP A C 1
ATOM 5206 O O . ASP A 1 673 ? 30.828 8.344 54.094 1 80.75 673 ASP A O 1
ATOM 5210 N N . GLY A 1 674 ? 29.312 6.559 53.75 1 79.06 674 GLY A N 1
ATOM 5211 C CA . GLY A 1 674 ? 28.062 7.293 53.688 1 79.06 674 GLY A CA 1
ATOM 5212 C C . GLY A 1 674 ? 27.812 7.926 52.312 1 79.06 674 GLY A C 1
ATOM 5213 O O . GLY A 1 674 ? 26.797 8.602 52.125 1 79.06 674 GLY A O 1
ATOM 5214 N N . ARG A 1 675 ? 28.75 7.812 51.5 1 82.75 675 ARG A N 1
ATOM 5215 C CA . ARG A 1 675 ? 28.609 8.398 50.188 1 82.75 675 ARG A CA 1
ATOM 5216 C C . ARG A 1 675 ? 28.438 7.32 49.125 1 82.75 675 ARG A C 1
ATOM 5218 O O . ARG A 1 675 ? 29.109 6.285 49.156 1 82.75 675 ARG A O 1
ATOM 5225 N N . LYS A 1 676 ? 27.594 7.695 48.188 1 84.88 676 LYS A N 1
ATOM 5226 C CA . LYS A 1 676 ? 27.453 6.82 47 1 84.88 676 LYS A CA 1
ATOM 5227 C C . LYS A 1 676 ? 28.547 7.07 46 1 84.88 676 LYS A C 1
ATOM 5229 O O . LYS A 1 676 ? 28.938 8.219 45.75 1 84.88 676 LYS A O 1
ATOM 5234 N N . GLY A 1 677 ? 29.047 6.059 45.344 1 88.19 677 GLY A N 1
ATOM 5235 C CA . GLY A 1 677 ? 30.047 6.117 44.312 1 88.19 677 GLY A CA 1
ATOM 5236 C C . GLY A 1 677 ? 30.078 4.859 43.438 1 88.19 677 GLY A C 1
ATOM 5237 O O . GLY A 1 677 ? 29.547 3.822 43.844 1 88.19 677 GLY A O 1
ATOM 5238 N N . ILE A 1 678 ? 30.797 5.039 42.344 1 88.19 678 ILE A N 1
ATOM 5239 C CA . ILE A 1 678 ? 30.812 3.902 41.438 1 88.19 678 ILE A CA 1
ATOM 5240 C C . ILE A 1 678 ? 32.188 3.252 41.438 1 88.19 678 ILE A C 1
ATOM 5242 O O . ILE A 1 678 ? 33.219 3.926 41.656 1 88.19 678 ILE A O 1
ATOM 5246 N N . VAL A 1 679 ? 32.219 1.938 41.25 1 89.19 679 VAL A N 1
ATOM 5247 C CA . VAL A 1 679 ? 33.469 1.157 41.156 1 89.19 679 VAL A CA 1
ATOM 5248 C C . VAL A 1 679 ? 33.344 0.145 40 1 89.19 679 VAL A C 1
ATOM 5250 O O . VAL A 1 679 ? 32.219 -0.28 39.656 1 89.19 679 VAL A O 1
ATOM 5253 N N . PRO A 1 680 ? 34.531 -0.135 39.469 1 86.31 680 PRO A N 1
ATOM 5254 C CA . PRO A 1 680 ? 34.438 -1.166 38.438 1 86.31 680 PRO A CA 1
ATOM 5255 C C . PRO A 1 680 ? 33.906 -2.496 38.969 1 86.31 680 PRO A C 1
ATOM 5257 O O . PRO A 1 680 ? 34.375 -2.986 40 1 86.31 680 PRO A O 1
ATOM 5260 N N . SER A 1 681 ? 33 -3.061 38.281 1 85.31 681 SER A N 1
ATOM 5261 C CA . SER A 1 681 ? 32.312 -4.262 38.719 1 85.31 681 SER A CA 1
ATOM 5262 C C . SER A 1 681 ? 33.25 -5.457 38.781 1 85.31 681 SER A C 1
ATOM 5264 O O . SER A 1 681 ? 33.062 -6.352 39.625 1 85.31 681 SER A O 1
ATOM 5266 N N . ASN A 1 682 ? 34.344 -5.43 38.062 1 84.5 682 ASN A N 1
ATOM 5267 C CA . ASN A 1 682 ? 35.312 -6.539 38.031 1 84.5 682 ASN A CA 1
ATOM 5268 C C . ASN A 1 682 ? 36.312 -6.457 39.188 1 84.5 682 ASN A C 1
ATOM 5270 O O . ASN A 1 682 ? 37.094 -7.367 39.375 1 84.5 682 ASN A O 1
ATOM 5274 N N . TYR A 1 683 ? 36.25 -5.504 39.969 1 85.94 683 TYR A N 1
ATOM 5275 C CA . TYR A 1 683 ? 37.156 -5.324 41.094 1 85.94 683 TYR A CA 1
ATOM 5276 C C . TYR A 1 683 ? 36.531 -5.707 42.406 1 85.94 683 TYR A C 1
ATOM 5278 O O . TYR A 1 683 ? 37.156 -5.668 43.469 1 85.94 683 TYR A O 1
ATOM 5286 N N . VAL A 1 684 ? 35.188 -6 42.375 1 82.25 684 VAL A N 1
ATOM 5287 C CA . VAL A 1 684 ? 34.5 -6.348 43.594 1 82.25 684 VAL A CA 1
ATOM 5288 C C . VAL A 1 684 ? 33.781 -7.691 43.438 1 82.25 684 VAL A C 1
ATOM 5290 O O . VAL A 1 684 ? 33.344 -8.039 42.344 1 82.25 684 VAL A O 1
ATOM 5293 N N . GLU A 1 685 ? 33.75 -8.414 44.531 1 86 685 GLU A N 1
ATOM 5294 C CA . GLU A 1 685 ? 33 -9.664 44.625 1 86 685 GLU A CA 1
ATOM 5295 C C . GLU A 1 685 ? 31.828 -9.547 45.562 1 86 685 GLU A C 1
ATOM 5297 O O . GLU A 1 685 ? 31.984 -9.109 46.719 1 86 685 GLU A O 1
ATOM 5302 N N . LEU A 1 686 ? 30.688 -9.945 45.094 1 80 686 LEU A N 1
ATOM 5303 C CA . LEU A 1 686 ? 29.5 -9.914 45.938 1 80 686 LEU A CA 1
ATOM 5304 C C . LEU A 1 686 ? 29.594 -10.969 47.031 1 80 686 LEU A C 1
ATOM 5306 O O . LEU A 1 686 ? 30.016 -12.102 46.781 1 80 686 LEU A O 1
ATOM 5310 N N . LEU A 1 687 ? 29.219 -10.531 48.188 1 77.25 687 LEU A N 1
ATOM 5311 C CA . LEU A 1 687 ? 29.188 -11.445 49.312 1 77.25 687 LEU A CA 1
ATOM 5312 C C . LEU A 1 687 ? 27.812 -12.086 49.469 1 77.25 687 LEU A C 1
ATOM 5314 O O . LEU A 1 687 ? 26.797 -11.43 49.25 1 77.25 687 LEU A O 1
ATOM 5318 N N . MET B 1 1 ? 27.547 30.953 32.25 1 29.48 1 MET B N 1
ATOM 5319 C CA . MET B 1 1 ? 27.047 30.828 30.891 1 29.48 1 MET B CA 1
ATOM 5320 C C . MET B 1 1 ? 25.625 31.375 30.781 1 29.48 1 MET B C 1
ATOM 5322 O O . MET B 1 1 ? 24.734 30.953 31.5 1 29.48 1 MET B O 1
ATOM 5326 N N . ALA B 1 2 ? 25.516 32.562 30.438 1 43.09 2 ALA B N 1
ATOM 5327 C CA . ALA B 1 2 ? 24.297 33.344 30.562 1 43.09 2 ALA B CA 1
ATOM 5328 C C . ALA B 1 2 ? 23.094 32.594 30 1 43.09 2 ALA B C 1
ATOM 5330 O O . ALA B 1 2 ? 23.141 32.062 28.875 1 43.09 2 ALA B O 1
ATOM 5331 N N . LEU B 1 3 ? 22.281 32 30.656 1 46.94 3 LEU B N 1
ATOM 5332 C CA . LEU B 1 3 ? 21.062 31.25 30.359 1 46.94 3 LEU B CA 1
ATOM 5333 C C . LEU B 1 3 ? 20.281 31.922 29.234 1 46.94 3 LEU B C 1
ATOM 5335 O O . LEU B 1 3 ? 19.922 33.094 29.344 1 46.94 3 LEU B O 1
ATOM 5339 N N . ALA B 1 4 ? 20.531 31.547 27.969 1 57.59 4 ALA B N 1
ATOM 5340 C CA . ALA B 1 4 ? 20.062 32.156 26.734 1 57.59 4 ALA B CA 1
ATOM 5341 C C . ALA B 1 4 ? 18.562 32.406 26.781 1 57.59 4 ALA B C 1
ATOM 5343 O O . ALA B 1 4 ? 17.766 31.5 27.031 1 57.59 4 ALA B O 1
ATOM 5344 N N . GLN B 1 5 ? 17.969 33.5 27.078 1 76.81 5 GLN B N 1
ATOM 5345 C CA . GLN B 1 5 ? 16.562 33.906 27.125 1 76.81 5 GLN B CA 1
ATOM 5346 C C . GLN B 1 5 ? 15.828 33.469 25.859 1 76.81 5 GLN B C 1
ATOM 5348 O O . GLN B 1 5 ? 16.406 33.438 24.766 1 76.81 5 GLN B O 1
ATOM 5353 N N . PRO B 1 6 ? 14.617 32.781 25.953 1 87.12 6 PRO B N 1
ATOM 5354 C CA . PRO B 1 6 ? 13.836 32.406 24.781 1 87.12 6 PRO B CA 1
ATOM 5355 C C . PRO B 1 6 ? 13.625 33.531 23.797 1 87.12 6 PRO B C 1
ATOM 5357 O O . PRO B 1 6 ? 13.594 34.688 24.188 1 87.12 6 PRO B O 1
ATOM 5360 N N . PRO B 1 7 ? 13.664 33.219 22.562 1 91.94 7 PRO B N 1
ATOM 5361 C CA . PRO B 1 7 ? 13.453 34.25 21.547 1 91.94 7 PRO B CA 1
ATOM 5362 C C . PRO B 1 7 ? 12.148 35.031 21.75 1 91.94 7 PRO B C 1
ATOM 5364 O O . PRO B 1 7 ? 11.133 34.438 22.125 1 91.94 7 PRO B O 1
ATOM 5367 N N . SER B 1 8 ? 12.172 36.312 21.719 1 96.12 8 SER B N 1
ATOM 5368 C CA . SER B 1 8 ? 11.016 37.219 21.797 1 96.12 8 SER B CA 1
ATOM 5369 C C . SER B 1 8 ? 11.023 38.219 20.656 1 96.12 8 SER B C 1
ATOM 5371 O O . SER B 1 8 ? 11.969 39 20.516 1 96.12 8 SER B O 1
ATOM 5373 N N . PHE B 1 9 ? 10 38.25 19.922 1 97.75 9 PHE B N 1
ATOM 5374 C CA . PHE B 1 9 ? 9.922 39.188 18.797 1 97.75 9 PHE B CA 1
ATOM 5375 C C . PHE B 1 9 ? 9.859 40.625 19.297 1 97.75 9 PHE B C 1
ATOM 5377 O O . PHE B 1 9 ? 10.492 41.531 18.719 1 97.75 9 PHE B O 1
ATOM 5384 N N . GLY B 1 10 ? 9.07 40.781 20.391 1 96.75 10 GLY B N 1
ATOM 5385 C CA . GLY B 1 10 ? 8.938 42.094 20.938 1 96.75 10 GLY B CA 1
ATOM 5386 C C . GLY B 1 10 ? 10.266 42.688 21.391 1 96.75 10 GLY B C 1
ATOM 5387 O O . GLY B 1 10 ? 10.523 43.875 21.172 1 96.75 10 GLY B O 1
ATOM 5388 N N . ARG B 1 11 ? 11.133 41.938 21.953 1 95 11 ARG B N 1
ATOM 5389 C CA . ARG B 1 11 ? 12.414 42.375 22.484 1 95 11 ARG B CA 1
ATOM 5390 C C . ARG B 1 11 ? 13.477 42.438 21.391 1 95 11 ARG B C 1
ATOM 5392 O O . ARG B 1 11 ? 14.242 43.406 21.328 1 95 11 ARG B O 1
ATOM 5399 N N . ASP B 1 12 ? 13.477 41.469 20.516 1 96.19 12 ASP B N 1
ATOM 5400 C CA . ASP B 1 12 ? 14.609 41.281 19.609 1 96.19 12 ASP B CA 1
ATOM 5401 C C . ASP B 1 12 ? 14.359 41.969 18.266 1 96.19 12 ASP B C 1
ATOM 5403 O O . ASP B 1 12 ? 15.297 42.188 17.5 1 96.19 12 ASP B O 1
ATOM 5407 N N . LEU B 1 13 ? 13.078 42.219 17.984 1 97.06 13 LEU B N 1
ATOM 5408 C CA . LEU B 1 13 ? 12.727 42.844 16.703 1 97.06 13 LEU B CA 1
ATOM 5409 C C . LEU B 1 13 ? 11.891 44.125 16.938 1 97.06 13 LEU B C 1
ATOM 5411 O O . LEU B 1 13 ? 10.734 44.188 16.516 1 97.06 13 LEU B O 1
ATOM 5415 N N . PRO B 1 14 ? 12.484 45.094 17.438 1 95.44 14 PRO B N 1
ATOM 5416 C CA . PRO B 1 14 ? 11.711 46.312 17.75 1 95.44 14 PRO B CA 1
ATOM 5417 C C . PRO B 1 14 ? 11.156 47 16.5 1 95.44 14 PRO B C 1
ATOM 5419 O O . PRO B 1 14 ? 11.859 47.125 15.5 1 95.44 14 PRO B O 1
ATOM 5422 N N . ASP B 1 15 ? 9.875 47.375 16.5 1 95.06 15 ASP B N 1
ATOM 5423 C CA . ASP B 1 15 ? 9.164 48.188 15.508 1 95.06 15 ASP B CA 1
ATOM 5424 C C . ASP B 1 15 ? 9.141 47.469 14.148 1 95.06 15 ASP B C 1
ATOM 5426 O O . ASP B 1 15 ? 9.5 48.094 13.133 1 95.06 15 ASP B O 1
ATOM 5430 N N . GLN B 1 16 ? 8.883 46.25 14.133 1 95.88 16 GLN B N 1
ATOM 5431 C CA . GLN B 1 16 ? 8.836 45.5 12.891 1 95.88 16 GLN B CA 1
ATOM 5432 C C . GLN B 1 16 ? 7.527 44.719 12.758 1 95.88 16 GLN B C 1
ATOM 5434 O O . GLN B 1 16 ? 7.52 43.562 12.305 1 95.88 16 GLN B O 1
ATOM 5439 N N . LEU B 1 17 ? 6.477 45.281 13.188 1 96.12 17 LEU B N 1
ATOM 5440 C CA . LEU B 1 17 ? 5.172 44.625 13.234 1 96.12 17 LEU B CA 1
ATOM 5441 C C . LEU B 1 17 ? 4.766 44.125 11.852 1 96.12 17 LEU B C 1
ATOM 5443 O O . LEU B 1 17 ? 4.27 43 11.719 1 96.12 17 LEU B O 1
ATOM 5447 N N . ASN B 1 18 ? 4.961 44.906 10.797 1 95.44 18 ASN B N 1
ATOM 5448 C CA . ASN B 1 18 ? 4.539 44.531 9.445 1 95.44 18 ASN B CA 1
ATOM 5449 C C . ASN B 1 18 ? 5.285 43.281 8.945 1 95.44 18 ASN B C 1
ATOM 5451 O O . ASN B 1 18 ? 4.676 42.375 8.367 1 95.44 18 ASN B O 1
ATOM 5455 N N . ARG B 1 19 ? 6.539 43.188 9.125 1 96.19 19 ARG B N 1
ATOM 5456 C CA . ARG B 1 19 ? 7.34 42.031 8.703 1 96.19 19 ARG B CA 1
ATOM 5457 C C . ARG B 1 19 ? 6.98 40.781 9.5 1 96.19 19 ARG B C 1
ATOM 5459 O O . ARG B 1 19 ? 6.91 39.688 8.945 1 96.19 19 ARG B O 1
ATOM 5466 N N . ILE B 1 20 ? 6.723 41 10.797 1 97.31 20 ILE B N 1
ATOM 5467 C CA . ILE B 1 20 ? 6.406 39.906 11.688 1 97.31 20 ILE B CA 1
ATOM 5468 C C . ILE B 1 20 ? 5.062 39.281 11.297 1 97.31 20 ILE B C 1
ATOM 5470 O O . ILE B 1 20 ? 4.93 38.062 11.203 1 97.31 20 ILE B O 1
ATOM 5474 N N . GLN B 1 21 ? 4.055 40.125 11.086 1 96.88 21 GLN B N 1
ATOM 5475 C CA . GLN B 1 21 ? 2.744 39.594 10.727 1 96.88 21 GLN B CA 1
ATOM 5476 C C . GLN B 1 21 ? 2.783 38.875 9.375 1 96.88 21 GLN B C 1
ATOM 5478 O O . GLN B 1 21 ? 2.07 37.906 9.164 1 96.88 21 GLN B O 1
ATOM 5483 N N . ASN B 1 22 ? 3.652 39.281 8.43 1 96.88 22 ASN B N 1
ATOM 5484 C CA . ASN B 1 22 ? 3.775 38.656 7.121 1 96.88 22 ASN B CA 1
ATOM 5485 C C . ASN B 1 22 ? 4.355 37.25 7.23 1 96.88 22 ASN B C 1
ATOM 5487 O O . ASN B 1 22 ? 3.906 36.344 6.543 1 96.88 22 ASN B O 1
ATOM 5491 N N . VAL B 1 23 ? 5.395 37.062 8.023 1 97.06 23 VAL B N 1
ATOM 5492 C CA . VAL B 1 23 ? 5.988 35.75 8.156 1 97.06 23 VAL B CA 1
ATOM 5493 C C . VAL B 1 23 ? 4.992 34.812 8.828 1 97.06 23 VAL B C 1
ATOM 5495 O O . VAL B 1 23 ? 4.934 33.625 8.492 1 97.06 23 VAL B O 1
ATOM 5498 N N . VAL B 1 24 ? 4.242 35.312 9.82 1 97.81 24 VAL B N 1
ATOM 5499 C CA . VAL B 1 24 ? 3.23 34.5 10.469 1 97.81 24 VAL B CA 1
ATOM 5500 C C . VAL B 1 24 ? 2.162 34.094 9.453 1 97.81 24 VAL B C 1
ATOM 5502 O O . VAL B 1 24 ? 1.682 32.969 9.469 1 97.81 24 VAL B O 1
ATOM 5505 N N . HIS B 1 25 ? 1.817 35.062 8.562 1 97.69 25 HIS B N 1
ATOM 5506 C CA . HIS B 1 25 ? 0.897 34.75 7.477 1 97.69 25 HIS B CA 1
ATOM 5507 C C . HIS B 1 25 ? 1.427 33.594 6.617 1 97.69 25 HIS B C 1
ATOM 5509 O O . HIS B 1 25 ? 0.678 32.688 6.258 1 97.69 25 HIS B O 1
ATOM 5515 N N . ASP B 1 26 ? 2.656 33.625 6.293 1 96.94 26 ASP B N 1
ATOM 5516 C CA . ASP B 1 26 ? 3.264 32.594 5.453 1 96.94 26 ASP B CA 1
ATOM 5517 C C . ASP B 1 26 ? 3.246 31.234 6.152 1 96.94 26 ASP B C 1
ATOM 5519 O O . ASP B 1 26 ? 3.023 30.203 5.512 1 96.94 26 ASP B O 1
ATOM 5523 N N . GLN B 1 27 ? 3.553 31.266 7.453 1 97.38 27 GLN B N 1
ATOM 5524 C CA . GLN B 1 27 ? 3.514 30.031 8.219 1 97.38 27 GLN B CA 1
ATOM 5525 C C . GLN B 1 27 ? 2.115 29.422 8.211 1 97.38 27 GLN B C 1
ATOM 5527 O O . GLN B 1 27 ? 1.966 28.203 8.078 1 97.38 27 GLN B O 1
ATOM 5532 N N . ILE B 1 28 ? 1.091 30.266 8.352 1 97.94 28 ILE B N 1
ATOM 5533 C CA . ILE B 1 28 ? -0.29 29.797 8.344 1 97.94 28 ILE B CA 1
ATOM 5534 C C . ILE B 1 28 ? -0.66 29.312 6.941 1 97.94 28 ILE B C 1
ATOM 5536 O O . ILE B 1 28 ? -1.296 28.266 6.789 1 97.94 28 ILE B O 1
ATOM 5540 N N . ALA B 1 29 ? -0.224 30 5.93 1 97.25 29 ALA B N 1
ATOM 5541 C CA . ALA B 1 29 ? -0.533 29.672 4.543 1 97.25 29 ALA B CA 1
ATOM 5542 C C . ALA B 1 29 ? 0.073 28.328 4.156 1 97.25 29 ALA B C 1
ATOM 5544 O O . ALA B 1 29 ? -0.426 27.656 3.25 1 97.25 29 ALA B O 1
ATOM 5545 N N . PHE B 1 30 ? 1.094 27.922 4.863 1 97.94 30 PHE B N 1
ATOM 5546 C CA . PHE B 1 30 ? 1.741 26.641 4.594 1 97.94 30 PHE B CA 1
ATOM 5547 C C . PHE B 1 30 ? 0.779 25.484 4.836 1 97.94 30 PHE B C 1
ATOM 5549 O O . PHE B 1 30 ? 0.911 24.422 4.227 1 97.94 30 PHE B O 1
ATOM 5556 N N . TYR B 1 31 ? -0.205 25.688 5.746 1 98.12 31 TYR B N 1
ATOM 5557 C CA . TYR B 1 31 ? -1.26 24.688 5.934 1 98.12 31 TYR B CA 1
ATOM 5558 C C . TYR B 1 31 ? -1.906 24.328 4.602 1 98.12 31 TYR B C 1
ATOM 5560 O O . TYR B 1 31 ? -2.236 23.156 4.363 1 98.12 31 TYR B O 1
ATOM 5568 N N . GLY B 1 32 ? -2.117 25.312 3.764 1 97.88 32 GLY B N 1
ATOM 5569 C CA . GLY B 1 32 ? -2.721 25.078 2.463 1 97.88 32 GLY B CA 1
ATOM 5570 C C . GLY B 1 32 ? -1.892 24.172 1.574 1 97.88 32 GLY B C 1
ATOM 5571 O O . GLY B 1 32 ? -2.436 23.312 0.868 1 97.88 32 GLY B O 1
ATOM 5572 N N . ASP B 1 33 ? -0.613 24.297 1.582 1 97.31 33 ASP B N 1
ATOM 5573 C CA . ASP B 1 33 ? 0.28 23.438 0.798 1 97.31 33 ASP B CA 1
ATOM 5574 C C . ASP B 1 33 ? 0.22 22 1.275 1 97.31 33 ASP B C 1
ATOM 5576 O O . ASP B 1 33 ? 0.165 21.062 0.463 1 97.31 33 ASP B O 1
ATOM 5580 N N . VAL B 1 34 ? 0.278 21.844 2.576 1 98.31 34 VAL B N 1
ATOM 5581 C CA . VAL B 1 34 ? 0.216 20.5 3.156 1 98.31 34 VAL B CA 1
ATOM 5582 C C . VAL B 1 34 ? -1.135 19.859 2.84 1 98.31 34 VAL B C 1
ATOM 5584 O O . VAL B 1 34 ? -1.201 18.688 2.469 1 98.31 34 VAL B O 1
ATOM 5587 N N . ARG B 1 35 ? -2.199 20.656 2.98 1 98.44 35 ARG B N 1
ATOM 5588 C CA . ARG B 1 35 ? -3.543 20.172 2.682 1 98.44 35 ARG B CA 1
ATOM 5589 C C . ARG B 1 35 ? -3.648 19.703 1.233 1 98.44 35 ARG B C 1
ATOM 5591 O O . ARG B 1 35 ? -4.184 18.641 0.958 1 98.44 35 ARG B O 1
ATOM 5598 N N . ASP B 1 36 ? -3.154 20.484 0.292 1 98 36 ASP B N 1
ATOM 5599 C CA . ASP B 1 36 ? -3.215 20.156 -1.126 1 98 36 ASP B CA 1
ATOM 5600 C C . ASP B 1 36 ? -2.475 18.844 -1.408 1 98 36 ASP B C 1
ATOM 5602 O O . ASP B 1 36 ? -2.945 18.016 -2.189 1 98 36 ASP B O 1
ATOM 5606 N N . TYR B 1 37 ? -1.312 18.672 -0.783 1 98.5 37 TYR B N 1
ATOM 5607 C CA . TYR B 1 37 ? -0.549 17.438 -0.942 1 98.5 37 TYR B CA 1
ATOM 5608 C C . TYR B 1 37 ? -1.357 16.234 -0.474 1 98.5 37 TYR B C 1
ATOM 5610 O O . TYR B 1 37 ? -1.459 15.242 -1.187 1 98.5 37 TYR B O 1
ATOM 5618 N N . PHE B 1 38 ? -1.941 16.328 0.674 1 98.62 38 PHE B N 1
ATOM 5619 C CA . PHE B 1 38 ? -2.646 15.172 1.226 1 98.62 38 PHE B CA 1
ATOM 5620 C C . PHE B 1 38 ? -3.973 14.953 0.505 1 98.62 38 PHE B C 1
ATOM 5622 O O . PHE B 1 38 ? -4.445 13.82 0.394 1 98.62 38 PHE B O 1
ATOM 5629 N N . LYS B 1 39 ? -4.59 16.016 0.026 1 98.5 39 LYS B N 1
ATOM 5630 C CA . LYS B 1 39 ? -5.789 15.852 -0.787 1 98.5 39 LYS B CA 1
ATOM 5631 C C . LYS B 1 39 ? -5.504 15.008 -2.021 1 98.5 39 LYS B C 1
ATOM 5633 O O . LYS B 1 39 ? -6.309 14.148 -2.395 1 98.5 39 LYS B O 1
ATOM 5638 N N . GLU B 1 40 ? -4.438 15.305 -2.676 1 98.5 40 GLU B N 1
ATOM 5639 C CA . GLU B 1 40 ? -4.055 14.516 -3.842 1 98.5 40 GLU B CA 1
ATOM 5640 C C . GLU B 1 40 ? -3.678 13.094 -3.441 1 98.5 40 GLU B C 1
ATOM 5642 O O . GLU B 1 40 ? -3.93 12.141 -4.188 1 98.5 40 GLU B O 1
ATOM 5647 N N . ARG B 1 41 ? -3.018 12.938 -2.268 1 98.12 41 ARG B N 1
ATOM 5648 C CA . ARG B 1 41 ? -2.734 11.602 -1.739 1 98.12 41 ARG B CA 1
ATOM 5649 C C . ARG B 1 41 ? -4.023 10.82 -1.52 1 98.12 41 ARG B C 1
ATOM 5651 O O . ARG B 1 41 ? -4.082 9.617 -1.808 1 98.12 41 ARG B O 1
ATOM 5658 N N . VAL B 1 42 ? -5 11.492 -0.961 1 98.5 42 VAL B N 1
ATOM 5659 C CA . VAL B 1 42 ? -6.309 10.891 -0.724 1 98.5 42 VAL B CA 1
ATOM 5660 C C . VAL B 1 42 ? -6.91 10.422 -2.047 1 98.5 42 VAL B C 1
ATOM 5662 O O . VAL B 1 42 ? -7.441 9.312 -2.137 1 98.5 42 VAL B O 1
ATOM 5665 N N . ALA B 1 43 ? -6.844 11.211 -3.076 1 98.44 43 ALA B N 1
ATOM 5666 C CA . ALA B 1 43 ? -7.375 10.859 -4.391 1 98.44 43 ALA B CA 1
ATOM 5667 C C . ALA B 1 43 ? -6.664 9.633 -4.957 1 98.44 43 ALA B C 1
ATOM 5669 O O . ALA B 1 43 ? -7.301 8.766 -5.562 1 98.44 43 ALA B O 1
ATOM 5670 N N . LEU B 1 44 ? -5.34 9.547 -4.805 1 98 44 LEU B N 1
ATOM 5671 C CA . LEU B 1 44 ? -4.562 8.406 -5.281 1 98 44 LEU B CA 1
ATOM 5672 C C . LEU B 1 44 ? -4.973 7.125 -4.562 1 98 44 LEU B C 1
ATOM 5674 O O . LEU B 1 44 ? -5.121 6.074 -5.191 1 98 44 LEU B O 1
ATOM 5678 N N . GLU B 1 45 ? -5.137 7.211 -3.248 1 97.94 45 GLU B N 1
ATOM 5679 C CA . GLU B 1 45 ? -5.535 6.055 -2.455 1 97.94 45 GLU B CA 1
ATOM 5680 C C . GLU B 1 45 ? -6.922 5.562 -2.852 1 97.94 45 GLU B C 1
ATOM 5682 O O . GLU B 1 45 ? -7.164 4.355 -2.93 1 97.94 45 GLU B O 1
ATOM 5687 N N . ARG B 1 46 ? -7.812 6.477 -3.084 1 97.75 46 ARG B N 1
ATOM 5688 C CA . ARG B 1 46 ? -9.172 6.133 -3.5 1 97.75 46 ARG B CA 1
ATOM 5689 C C . ARG B 1 46 ? -9.164 5.434 -4.855 1 97.75 46 ARG B C 1
ATOM 5691 O O . ARG B 1 46 ? -9.891 4.453 -5.055 1 97.75 46 ARG B O 1
ATOM 5698 N N . GLN B 1 47 ? -8.422 5.949 -5.746 1 98 47 GLN B N 1
ATOM 5699 C CA . GLN B 1 47 ? -8.328 5.352 -7.074 1 98 47 GLN B CA 1
ATOM 5700 C C . GLN B 1 47 ? -7.742 3.945 -7.008 1 98 47 GLN B C 1
ATOM 5702 O O . GLN B 1 47 ? -8.227 3.031 -7.676 1 98 47 GLN B O 1
ATOM 5707 N N . TYR B 1 48 ? -6.707 3.742 -6.258 1 98 48 TYR B N 1
ATOM 5708 C CA . TYR B 1 48 ? -6.094 2.428 -6.102 1 98 48 TYR B CA 1
ATOM 5709 C C . TYR B 1 48 ? -7.078 1.43 -5.512 1 98 48 TYR B C 1
ATOM 5711 O O . TYR B 1 48 ? -7.227 0.316 -6.02 1 98 48 TYR B O 1
ATOM 5719 N N . GLY B 1 49 ? -7.723 1.821 -4.398 1 98 49 GLY B N 1
ATOM 5720 C CA . GLY B 1 49 ? -8.703 0.947 -3.775 1 98 49 GLY B CA 1
ATOM 5721 C C . GLY B 1 49 ? -9.828 0.543 -4.715 1 98 49 GLY B C 1
ATOM 5722 O O . GLY B 1 49 ? -10.195 -0.631 -4.781 1 98 49 GLY B O 1
ATOM 5723 N N . ALA B 1 50 ? -10.359 1.464 -5.48 1 98 50 ALA B N 1
ATOM 5724 C CA . ALA B 1 50 ? -11.445 1.201 -6.414 1 98 50 ALA B CA 1
ATOM 5725 C C . ALA B 1 50 ? -11 0.266 -7.531 1 98 50 ALA B C 1
ATOM 5727 O O . ALA B 1 50 ? -11.734 -0.648 -7.918 1 98 50 ALA B O 1
ATOM 5728 N N . SER B 1 51 ? -9.812 0.506 -8.125 1 98.5 51 SER B N 1
ATOM 5729 C CA . SER B 1 51 ? -9.289 -0.325 -9.203 1 98.5 51 SER B CA 1
ATOM 5730 C C . SER B 1 51 ? -9.023 -1.747 -8.727 1 98.5 51 SER B C 1
ATOM 5732 O O . SER B 1 51 ? -9.258 -2.709 -9.453 1 98.5 51 SER B O 1
ATOM 5734 N N . LEU B 1 52 ? -8.484 -1.88 -7.496 1 98.06 52 LEU B N 1
ATOM 5735 C CA . LEU B 1 52 ? -8.234 -3.205 -6.938 1 98.06 52 LEU B CA 1
ATOM 5736 C C . LEU B 1 52 ? -9.539 -3.957 -6.719 1 98.06 52 LEU B C 1
ATOM 5738 O O . LEU B 1 52 ? -9.617 -5.164 -6.965 1 98.06 52 LEU B O 1
ATOM 5742 N N . GLN B 1 53 ? -10.555 -3.262 -6.27 1 97.94 53 GLN B N 1
ATOM 5743 C CA . GLN B 1 53 ? -11.859 -3.883 -6.066 1 97.94 53 GLN B CA 1
ATOM 5744 C C . GLN B 1 53 ? -12.43 -4.398 -7.387 1 97.94 53 GLN B C 1
ATOM 5746 O O . GLN B 1 53 ? -13.023 -5.48 -7.43 1 97.94 53 GLN B O 1
ATOM 5751 N N . LEU B 1 54 ? -12.305 -3.627 -8.43 1 98.19 54 LEU B N 1
ATOM 5752 C CA . LEU B 1 54 ? -12.766 -4.039 -9.75 1 98.19 54 LEU B CA 1
ATOM 5753 C C . LEU B 1 54 ? -12.016 -5.277 -10.234 1 98.19 54 LEU B C 1
ATOM 5755 O O . LEU B 1 54 ? -12.617 -6.191 -10.805 1 98.19 54 LEU B O 1
ATOM 5759 N N . LEU B 1 55 ? -10.727 -5.297 -10.008 1 98.25 55 LEU B N 1
ATOM 5760 C CA . LEU B 1 55 ? -9.898 -6.434 -10.383 1 98.25 55 LEU B CA 1
ATOM 5761 C C . LEU B 1 55 ? -10.336 -7.695 -9.648 1 98.25 55 LEU B C 1
ATOM 5763 O O . LEU B 1 55 ? -10.422 -8.773 -10.242 1 98.25 55 LEU B O 1
ATOM 5767 N N . VAL B 1 56 ? -10.602 -7.59 -8.359 1 98.5 56 VAL B N 1
ATOM 5768 C CA . VAL B 1 56 ? -11 -8.727 -7.531 1 98.5 56 VAL B CA 1
ATOM 5769 C C . VAL B 1 56 ? -12.352 -9.258 -8 1 98.5 56 VAL B C 1
ATOM 5771 O O . VAL B 1 56 ? -12.555 -10.469 -8.086 1 98.5 56 VAL B O 1
ATOM 5774 N N . ARG B 1 57 ? -13.273 -8.383 -8.336 1 97.88 57 ARG B N 1
ATOM 5775 C CA . ARG B 1 57 ? -14.586 -8.789 -8.828 1 97.88 57 ARG B CA 1
ATOM 5776 C C . ARG B 1 57 ? -14.469 -9.586 -10.117 1 97.88 57 ARG B C 1
ATOM 5778 O O . ARG B 1 57 ? -15.133 -10.617 -10.289 1 97.88 57 ARG B O 1
ATOM 5785 N N . LYS B 1 58 ? -13.656 -9.133 -11.008 1 98.06 58 LYS B N 1
ATOM 5786 C CA . LYS B 1 58 ? -13.406 -9.836 -12.258 1 98.06 58 LYS B CA 1
ATOM 5787 C C . LYS B 1 58 ? -12.82 -11.219 -12.008 1 98.06 58 LYS B C 1
ATOM 5789 O O . LYS B 1 58 ? -13.234 -12.195 -12.633 1 98.06 58 LYS B O 1
ATOM 5794 N N . ALA B 1 59 ? -11.867 -11.305 -11.086 1 98 59 ALA B N 1
ATOM 5795 C CA . ALA B 1 59 ? -11.219 -12.578 -10.766 1 98 59 ALA B CA 1
ATOM 5796 C C . ALA B 1 59 ? -12.195 -13.531 -10.086 1 98 59 ALA B C 1
ATOM 5798 O O . ALA B 1 59 ? -12.156 -14.742 -10.312 1 98 59 ALA B O 1
ATOM 5799 N N . MET B 1 60 ? -13.086 -13.008 -9.25 1 97.56 60 MET B N 1
ATOM 5800 C CA . MET B 1 60 ? -14.086 -13.82 -8.57 1 97.56 60 MET B CA 1
ATOM 5801 C C . MET B 1 60 ? -15.078 -14.406 -9.57 1 97.56 60 MET B C 1
ATOM 5803 O O . MET B 1 60 ? -15.523 -15.547 -9.414 1 97.56 60 MET B O 1
ATOM 5807 N N . GLU B 1 61 ? -15.438 -13.641 -10.562 1 97.25 61 GLU B N 1
ATOM 5808 C CA . GLU B 1 61 ? -16.328 -14.141 -11.609 1 97.25 61 GLU B CA 1
ATOM 5809 C C . GLU B 1 61 ? -15.68 -15.273 -12.391 1 97.25 61 GLU B C 1
ATOM 5811 O O . GLU B 1 61 ? -16.328 -16.281 -12.68 1 97.25 61 GLU B O 1
ATOM 5816 N N . LYS B 1 62 ? -14.438 -15.094 -12.758 1 96.88 62 LYS B N 1
ATOM 5817 C CA . LYS B 1 62 ? -13.703 -16.141 -13.453 1 96.88 62 LYS B CA 1
ATOM 5818 C C . LYS B 1 62 ? -13.602 -17.406 -12.602 1 96.88 62 LYS B C 1
ATOM 5820 O O . LYS B 1 62 ? -13.75 -18.516 -13.117 1 96.88 62 LYS B O 1
ATOM 5825 N N . ARG B 1 63 ? -13.328 -17.266 -11.297 1 96.31 63 ARG B N 1
ATOM 5826 C CA . ARG B 1 63 ? -13.242 -18.375 -10.359 1 96.31 63 ARG B CA 1
ATOM 5827 C C . ARG B 1 63 ? -14.555 -19.156 -10.305 1 96.31 63 ARG B C 1
ATOM 5829 O O . ARG B 1 63 ? -14.555 -20.391 -10.359 1 96.31 63 ARG B O 1
ATOM 5836 N N . THR B 1 64 ? -15.695 -18.438 -10.203 1 95.69 64 THR B N 1
ATOM 5837 C CA . THR B 1 64 ? -17.016 -19.062 -10.086 1 95.69 64 THR B CA 1
ATOM 5838 C C . THR B 1 64 ? -17.328 -19.906 -11.32 1 95.69 64 THR B C 1
ATOM 5840 O O . THR B 1 64 ? -17.906 -20.984 -11.219 1 95.69 64 THR B O 1
ATOM 5843 N N . LYS B 1 65 ? -16.875 -19.516 -12.516 1 94.38 65 LYS B N 1
ATOM 5844 C CA . LYS B 1 65 ? -17.109 -20.234 -13.766 1 94.38 65 LYS B CA 1
ATOM 5845 C C . LYS B 1 65 ? -16.281 -21.516 -13.828 1 94.38 65 LYS B C 1
ATOM 5847 O O . LYS B 1 65 ? -16.688 -22.484 -14.453 1 94.38 65 LYS B O 1
ATOM 5852 N N . ARG B 1 66 ? -15.164 -21.562 -13.133 1 93.62 66 ARG B N 1
ATOM 5853 C CA . ARG B 1 66 ? -14.242 -22.688 -13.227 1 93.62 66 ARG B CA 1
ATOM 5854 C C . ARG B 1 66 ? -14.328 -23.578 -11.992 1 93.62 66 ARG B C 1
ATOM 5856 O O . ARG B 1 66 ? -13.633 -24.594 -11.906 1 93.62 66 ARG B O 1
ATOM 5863 N N . GLU B 1 67 ? -15.117 -23.25 -11.039 1 94.38 67 GLU B N 1
ATOM 5864 C CA . GLU B 1 67 ? -15.156 -23.922 -9.734 1 94.38 67 GLU B CA 1
ATOM 5865 C C . GLU B 1 67 ? -15.43 -25.406 -9.883 1 94.38 67 GLU B C 1
ATOM 5867 O O . GLU B 1 67 ? -14.727 -26.234 -9.297 1 94.38 67 GLU B O 1
ATOM 5872 N N . GLU B 1 68 ? -16.406 -25.734 -10.688 1 94.19 68 GLU B N 1
ATOM 5873 C CA . GLU B 1 68 ? -16.781 -27.125 -10.875 1 94.19 68 GLU B CA 1
ATOM 5874 C C . GLU B 1 68 ? -15.664 -27.906 -11.578 1 94.19 68 GLU B C 1
ATOM 5876 O O . GLU B 1 68 ? -15.266 -28.984 -11.133 1 94.19 68 GLU B O 1
ATOM 5881 N N . ALA B 1 69 ? -15.125 -27.359 -12.641 1 93.88 69 ALA B N 1
ATOM 5882 C CA . ALA B 1 69 ? -14.07 -27.984 -13.43 1 93.88 69 ALA B CA 1
ATOM 5883 C C . ALA B 1 69 ? -12.828 -28.234 -12.586 1 93.88 69 ALA B C 1
ATOM 5885 O O . ALA B 1 69 ? -12.188 -29.297 -12.703 1 93.88 69 ALA B O 1
ATOM 5886 N N . LEU B 1 70 ? -12.484 -27.359 -11.672 1 94.06 70 LEU B N 1
ATOM 5887 C CA . LEU B 1 70 ? -11.258 -27.438 -10.883 1 94.06 70 LEU B CA 1
ATOM 5888 C C . LEU B 1 70 ? -11.461 -28.312 -9.656 1 94.06 70 LEU B C 1
ATOM 5890 O O . LEU B 1 70 ? -10.5 -28.844 -9.094 1 94.06 70 LEU B O 1
ATOM 5894 N N . SER B 1 71 ? -12.727 -28.516 -9.266 1 95.5 71 SER B N 1
ATOM 5895 C CA . SER B 1 71 ? -12.984 -29.266 -8.039 1 95.5 71 SER B CA 1
ATOM 5896 C C . SER B 1 71 ? -13.273 -30.734 -8.344 1 95.5 71 SER B C 1
ATOM 5898 O O . SER B 1 71 ? -12.633 -31.625 -7.789 1 95.5 71 SER B O 1
ATOM 5900 N N . VAL B 1 72 ? -14.219 -30.938 -9.312 1 95.75 72 VAL B N 1
ATOM 5901 C CA . VAL B 1 72 ? -14.672 -32.312 -9.492 1 95.75 72 VAL B CA 1
ATOM 5902 C C . VAL B 1 72 ? -14.625 -32.688 -10.977 1 95.75 72 VAL B C 1
ATOM 5904 O O . VAL B 1 72 ? -14.883 -33.812 -11.344 1 95.75 72 VAL B O 1
ATOM 5907 N N . GLY B 1 73 ? -14.273 -31.844 -11.836 1 94.12 73 GLY B N 1
ATOM 5908 C CA . GLY B 1 73 ? -14.32 -32.094 -13.273 1 94.12 73 GLY B CA 1
ATOM 5909 C C . GLY B 1 73 ? -15.688 -31.844 -13.883 1 94.12 73 GLY B C 1
ATOM 5910 O O . GLY B 1 73 ? -16.672 -31.656 -13.156 1 94.12 73 GLY B O 1
ATOM 5911 N N . LEU B 1 74 ? -15.859 -31.797 -15.266 1 90.5 74 LEU B N 1
ATOM 5912 C CA . LEU B 1 74 ? -17.094 -31.438 -15.938 1 90.5 74 LEU B CA 1
ATOM 5913 C C . LEU B 1 74 ? -17.938 -32.688 -16.25 1 90.5 74 LEU B C 1
ATOM 5915 O O . LEU B 1 74 ? -19.156 -32.594 -16.406 1 90.5 74 LEU B O 1
ATOM 5919 N N . GLU B 1 75 ? -17.344 -33.812 -16.344 1 90.56 75 GLU B N 1
ATOM 5920 C CA . GLU B 1 75 ? -18.078 -35.031 -16.688 1 90.56 75 GLU B CA 1
ATOM 5921 C C . GLU B 1 75 ? -18.078 -36 -15.516 1 90.56 75 GLU B C 1
ATOM 5923 O O . GLU B 1 75 ? -17.656 -37.156 -15.656 1 90.56 75 GLU B O 1
ATOM 5928 N N . THR B 1 76 ? -18.781 -35.656 -14.453 1 93.31 76 THR B N 1
ATOM 5929 C CA . THR B 1 76 ? -18.75 -36.438 -13.227 1 93.31 76 THR B CA 1
ATOM 5930 C C . THR B 1 76 ? -19.766 -37.594 -13.289 1 93.31 76 THR B C 1
ATOM 5932 O O . THR B 1 76 ? -20.719 -37.531 -14.07 1 93.31 76 THR B O 1
ATOM 5935 N N . SER B 1 77 ? -19.453 -38.625 -12.57 1 94.5 77 SER B N 1
ATOM 5936 C CA . SER B 1 77 ? -20.344 -39.781 -12.484 1 94.5 77 SER B CA 1
ATOM 5937 C C . SER B 1 77 ? -21.516 -39.5 -11.555 1 94.5 77 SER B C 1
ATOM 5939 O O . SER B 1 77 ? -22.562 -40.125 -11.68 1 94.5 77 SER B O 1
ATOM 5941 N N . LYS B 1 78 ? -21.406 -38.531 -10.633 1 92.38 78 LYS B N 1
ATOM 5942 C CA . LYS B 1 78 ? -22.484 -38.094 -9.742 1 92.38 78 LYS B CA 1
ATOM 5943 C C . LYS B 1 78 ? -22.641 -36.594 -9.781 1 92.38 78 LYS B C 1
ATOM 5945 O O . LYS B 1 78 ? -21.719 -35.875 -10.148 1 92.38 78 LYS B O 1
ATOM 5950 N N . SER B 1 79 ? -23.812 -36.188 -9.383 1 92.75 79 SER B N 1
ATOM 5951 C CA . SER B 1 79 ? -24.109 -34.75 -9.43 1 92.75 79 SER B CA 1
ATOM 5952 C C . SER B 1 79 ? -23.281 -33.969 -8.406 1 92.75 79 SER B C 1
ATOM 5954 O O . SER B 1 79 ? -23.094 -34.438 -7.277 1 92.75 79 SER B O 1
ATOM 5956 N N . TRP B 1 80 ? -22.781 -32.969 -8.859 1 92.75 80 TRP B N 1
ATOM 5957 C CA . TRP B 1 80 ? -21.953 -32.094 -8.016 1 92.75 80 TRP B CA 1
ATOM 5958 C C . TRP B 1 80 ? -22.812 -31.375 -6.98 1 92.75 80 TRP B C 1
ATOM 5960 O O . TRP B 1 80 ? -23.828 -30.766 -7.32 1 92.75 80 TRP B O 1
ATOM 5970 N N . ASN B 1 81 ? -22.484 -31.328 -5.715 1 92.12 81 ASN B N 1
ATOM 5971 C CA . ASN B 1 81 ? -23.281 -30.75 -4.641 1 92.12 81 ASN B CA 1
ATOM 5972 C C . ASN B 1 81 ? -22.719 -29.406 -4.188 1 92.12 81 ASN B C 1
ATOM 5974 O O . ASN B 1 81 ? -23.141 -28.859 -3.166 1 92.12 81 ASN B O 1
ATOM 5978 N N . GLY B 1 82 ? -21.672 -28.953 -4.773 1 91.38 82 GLY B N 1
ATOM 5979 C CA . GLY B 1 82 ? -21.109 -27.672 -4.402 1 91.38 82 GLY B CA 1
ATOM 5980 C C . GLY B 1 82 ? -19.844 -27.781 -3.576 1 91.38 82 GLY B C 1
ATOM 5981 O O . GLY B 1 82 ? -19.312 -26.766 -3.1 1 91.38 82 GLY B O 1
ATOM 5982 N N . THR B 1 83 ? -19.375 -28.984 -3.412 1 91.44 83 THR B N 1
ATOM 5983 C CA . THR B 1 83 ? -18.141 -29.172 -2.672 1 91.44 83 THR B CA 1
ATOM 5984 C C . THR B 1 83 ? -16.953 -28.594 -3.438 1 91.44 83 THR B C 1
ATOM 5986 O O . THR B 1 83 ? -16.812 -28.812 -4.641 1 91.44 83 THR B O 1
ATOM 5989 N N . SER B 1 84 ? -16.188 -27.828 -2.707 1 93.56 84 SER B N 1
ATOM 5990 C CA . SER B 1 84 ? -15.07 -27.156 -3.359 1 93.56 84 SER B CA 1
ATOM 5991 C C . SER B 1 84 ? -13.742 -27.797 -2.982 1 93.56 84 SER B C 1
ATOM 5993 O O . SER B 1 84 ? -13.594 -28.312 -1.873 1 93.56 84 SER B O 1
ATOM 5995 N N . SER B 1 85 ? -12.859 -27.797 -3.893 1 96.62 85 SER B N 1
ATOM 5996 C CA . SER B 1 85 ? -11.5 -28.266 -3.637 1 96.62 85 SER B CA 1
ATOM 5997 C C . SER B 1 85 ? -10.758 -27.312 -2.703 1 96.62 85 SER B C 1
ATOM 5999 O O . SER B 1 85 ? -11.203 -26.188 -2.465 1 96.62 85 SER B O 1
ATOM 6001 N N . THR B 1 86 ? -9.648 -27.766 -2.105 1 97.88 86 THR B N 1
ATOM 6002 C CA . THR B 1 86 ? -8.812 -26.906 -1.271 1 97.88 86 THR B CA 1
ATOM 6003 C C . THR B 1 86 ? -8.203 -25.781 -2.098 1 97.88 86 THR B C 1
ATOM 6005 O O . THR B 1 86 ? -7.965 -24.688 -1.585 1 97.88 86 THR B O 1
ATOM 6008 N N . LEU B 1 87 ? -7.91 -26.062 -3.359 1 97.69 87 LEU B N 1
ATOM 6009 C CA . LEU B 1 87 ? -7.367 -25.047 -4.254 1 97.69 87 LEU B CA 1
ATOM 6010 C C . LEU B 1 87 ? -8.367 -23.906 -4.457 1 97.69 87 LEU B C 1
ATOM 6012 O O . LEU B 1 87 ? -8.016 -22.734 -4.328 1 97.69 87 LEU B O 1
ATOM 6016 N N . ASP B 1 88 ? -9.562 -24.266 -4.77 1 97.12 88 ASP B N 1
ATOM 6017 C CA . ASP B 1 88 ? -10.594 -23.25 -4.996 1 97.12 88 ASP B CA 1
ATOM 6018 C C . ASP B 1 88 ? -10.875 -22.469 -3.723 1 97.12 88 ASP B C 1
ATOM 6020 O O . ASP B 1 88 ? -11.062 -21.25 -3.77 1 97.12 88 ASP B O 1
ATOM 6024 N N . THR B 1 89 ? -10.977 -23.125 -2.615 1 97.5 89 THR B N 1
ATOM 6025 C CA . THR B 1 89 ? -11.227 -22.469 -1.336 1 97.5 89 THR B CA 1
ATOM 6026 C C . THR B 1 89 ? -10.102 -21.484 -1.01 1 97.5 89 THR B C 1
ATOM 6028 O O . THR B 1 89 ? -10.367 -20.375 -0.558 1 97.5 89 THR B O 1
ATOM 6031 N N . ALA B 1 90 ? -8.898 -21.938 -1.224 1 98.19 90 ALA B N 1
ATOM 6032 C CA . ALA B 1 90 ? -7.746 -21.078 -0.966 1 98.19 90 ALA B CA 1
ATOM 6033 C C . ALA B 1 90 ? -7.762 -19.859 -1.885 1 98.19 90 ALA B C 1
ATOM 6035 O O . ALA B 1 90 ? -7.539 -18.734 -1.435 1 98.19 90 ALA B O 1
ATOM 6036 N N . TRP B 1 91 ? -8 -20.062 -3.146 1 98.12 91 TRP B N 1
ATOM 6037 C CA . TRP B 1 91 ? -8.031 -18.969 -4.109 1 98.12 91 TRP B CA 1
ATOM 6038 C C . TRP B 1 91 ? -9.141 -17.984 -3.775 1 98.12 91 TRP B C 1
ATOM 6040 O O . TRP B 1 91 ? -8.953 -16.766 -3.879 1 98.12 91 TRP B O 1
ATOM 6050 N N . SER B 1 92 ? -10.289 -18.516 -3.365 1 97.81 92 SER B N 1
ATOM 6051 C CA . SER B 1 92 ? -11.391 -17.672 -2.926 1 97.81 92 SER B CA 1
ATOM 6052 C C . SER B 1 92 ? -10.984 -16.812 -1.733 1 97.81 92 SER B C 1
ATOM 6054 O O . SER B 1 92 ? -11.305 -15.617 -1.683 1 97.81 92 SER B O 1
ATOM 6056 N N . LYS B 1 93 ? -10.328 -17.438 -0.834 1 98.25 93 LYS B N 1
ATOM 6057 C CA . LYS B 1 93 ? -9.883 -16.703 0.349 1 98.25 93 LYS B CA 1
ATOM 6058 C C . LYS B 1 93 ? -8.844 -15.641 -0.018 1 98.25 93 LYS B C 1
ATOM 6060 O O . LYS B 1 93 ? -8.875 -14.531 0.514 1 98.25 93 LYS B O 1
ATOM 6065 N N . ILE B 1 94 ? -7.949 -15.938 -0.89 1 98.5 94 ILE B N 1
ATOM 6066 C CA . ILE B 1 94 ? -6.926 -15 -1.343 1 98.5 94 ILE B CA 1
ATOM 6067 C C . ILE B 1 94 ? -7.582 -13.789 -1.99 1 98.5 94 ILE B C 1
ATOM 6069 O O . ILE B 1 94 ? -7.219 -12.641 -1.698 1 98.5 94 ILE B O 1
ATOM 6073 N N . LEU B 1 95 ? -8.562 -14.023 -2.814 1 98.44 95 LEU B N 1
ATOM 6074 C CA . LEU B 1 95 ? -9.273 -12.93 -3.477 1 98.44 95 LEU B CA 1
ATOM 6075 C C . LEU B 1 95 ? -10.078 -12.117 -2.469 1 98.44 95 LEU B C 1
ATOM 6077 O O . LEU B 1 95 ? -10.164 -10.891 -2.582 1 98.44 95 LEU B O 1
ATOM 6081 N N . SER B 1 96 ? -10.656 -12.797 -1.478 1 98.56 96 SER B N 1
ATOM 6082 C CA . SER B 1 96 ? -11.398 -12.094 -0.437 1 98.56 96 SER B CA 1
ATOM 6083 C C . SER B 1 96 ? -10.484 -11.172 0.363 1 98.56 96 SER B C 1
ATOM 6085 O O . SER B 1 96 ? -10.875 -10.055 0.725 1 98.56 96 SER B O 1
ATOM 6087 N N . GLU B 1 97 ? -9.305 -11.664 0.65 1 98.56 97 GLU B N 1
ATOM 6088 C CA . GLU B 1 97 ? -8.336 -10.828 1.353 1 98.56 97 GLU B CA 1
ATOM 6089 C C . GLU B 1 97 ? -7.949 -9.617 0.517 1 98.56 97 GLU B C 1
ATOM 6091 O O . GLU B 1 97 ? -7.727 -8.531 1.057 1 98.56 97 GLU B O 1
ATOM 6096 N N . ALA B 1 98 ? -7.809 -9.781 -0.771 1 98.44 98 ALA B N 1
ATOM 6097 C CA . ALA B 1 98 ? -7.516 -8.664 -1.663 1 98.44 98 ALA B CA 1
ATOM 6098 C C . ALA B 1 98 ? -8.656 -7.648 -1.666 1 98.44 98 ALA B C 1
ATOM 6100 O O . ALA B 1 98 ? -8.43 -6.441 -1.771 1 98.44 98 ALA B O 1
ATOM 6101 N N . ASP B 1 99 ? -9.867 -8.117 -1.614 1 98.5 99 ASP B N 1
ATOM 6102 C CA . ASP B 1 99 ? -11.023 -7.227 -1.529 1 98.5 99 ASP B CA 1
ATOM 6103 C C . ASP B 1 99 ? -10.984 -6.391 -0.252 1 98.5 99 ASP B C 1
ATOM 6105 O O . ASP B 1 99 ? -11.328 -5.211 -0.267 1 98.5 99 ASP B O 1
ATOM 6109 N N . GLU B 1 100 ? -10.633 -7 0.869 1 98.5 100 GLU B N 1
ATOM 6110 C CA . GLU B 1 100 ? -10.484 -6.281 2.131 1 98.5 100 GLU B CA 1
ATOM 6111 C C . GLU B 1 100 ? -9.352 -5.254 2.049 1 98.5 100 GLU B C 1
ATOM 6113 O O . GLU B 1 100 ? -9.461 -4.16 2.607 1 98.5 100 GLU B O 1
ATOM 6118 N N . GLU B 1 101 ? -8.266 -5.676 1.424 1 98.25 101 GLU B N 1
ATOM 6119 C CA . GLU B 1 101 ? -7.188 -4.73 1.176 1 98.25 101 GLU B CA 1
ATOM 6120 C C . GLU B 1 101 ? -7.695 -3.49 0.444 1 98.25 101 GLU B C 1
ATOM 6122 O O . GLU B 1 101 ? -7.328 -2.365 0.787 1 98.25 101 GLU B O 1
ATOM 6127 N N . ALA B 1 102 ? -8.5 -3.666 -0.606 1 98.25 102 ALA B N 1
ATOM 6128 C CA . ALA B 1 102 ? -9.094 -2.557 -1.351 1 98.25 102 ALA B CA 1
ATOM 6129 C C . ALA B 1 102 ? -9.906 -1.653 -0.431 1 98.25 102 ALA B C 1
ATOM 6131 O O . ALA B 1 102 ? -9.82 -0.427 -0.52 1 98.25 102 ALA B O 1
ATOM 6132 N N . SER B 1 103 ? -10.656 -2.217 0.455 1 98.31 103 SER B N 1
ATOM 6133 C CA . SER B 1 103 ? -11.461 -1.464 1.411 1 98.31 103 SER B CA 1
ATOM 6134 C C . SER B 1 103 ? -10.586 -0.681 2.381 1 98.31 103 SER B C 1
ATOM 6136 O O . SER B 1 103 ? -10.938 0.425 2.793 1 98.31 103 SER B O 1
ATOM 6138 N N . ASP B 1 104 ? -9.461 -1.28 2.781 1 98.44 104 ASP B N 1
ATOM 6139 C CA . ASP B 1 104 ? -8.531 -0.601 3.678 1 98.44 104 ASP B CA 1
ATOM 6140 C C . ASP B 1 104 ? -7.996 0.682 3.045 1 98.44 104 ASP B C 1
ATOM 6142 O O . ASP B 1 104 ? -7.875 1.709 3.717 1 98.44 104 ASP B O 1
ATOM 6146 N N . HIS B 1 105 ? -7.66 0.623 1.814 1 98.12 105 HIS B N 1
ATOM 6147 C CA . HIS B 1 105 ? -7.184 1.807 1.11 1 98.12 105 HIS B CA 1
ATOM 6148 C C . HIS B 1 105 ? -8.266 2.877 1.033 1 98.12 105 HIS B C 1
ATOM 6150 O O . HIS B 1 105 ? -7.984 4.066 1.211 1 98.12 105 HIS B O 1
ATOM 6156 N N . THR B 1 106 ? -9.461 2.486 0.787 1 97.88 106 THR B N 1
ATOM 6157 C CA . THR B 1 106 ? -10.586 3.42 0.737 1 97.88 106 THR B CA 1
ATO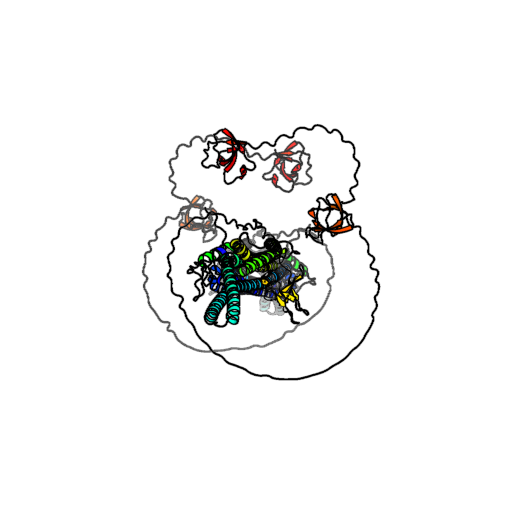M 6158 C C . THR B 1 106 ? -10.836 4.039 2.109 1 97.88 106 THR B C 1
ATOM 6160 O O . THR B 1 106 ? -11.086 5.242 2.217 1 97.88 106 THR B O 1
ATOM 6163 N N . ASN B 1 107 ? -10.758 3.248 3.127 1 98.19 107 ASN B N 1
ATOM 6164 C CA . ASN B 1 107 ? -10.938 3.732 4.492 1 98.19 107 ASN B CA 1
ATOM 6165 C C . ASN B 1 107 ? -9.828 4.703 4.891 1 98.19 107 ASN B C 1
ATOM 6167 O O . ASN B 1 107 ? -10.086 5.699 5.57 1 98.19 107 ASN B O 1
ATOM 6171 N N . LEU B 1 108 ? -8.602 4.371 4.523 1 98.44 108 LEU B N 1
ATOM 6172 C CA . LEU B 1 108 ? -7.492 5.281 4.781 1 98.44 108 LEU B CA 1
ATOM 6173 C C . LEU B 1 108 ? -7.73 6.629 4.109 1 98.44 108 LEU B C 1
ATOM 6175 O O . LEU B 1 108 ? -7.52 7.68 4.723 1 98.44 108 LEU B O 1
ATOM 6179 N N . ALA B 1 109 ? -8.164 6.598 2.85 1 98.44 109 ALA B N 1
ATOM 6180 C CA . ALA B 1 109 ? -8.469 7.824 2.111 1 98.44 109 ALA B CA 1
ATOM 6181 C C . ALA B 1 109 ? -9.523 8.656 2.834 1 98.44 109 ALA B C 1
ATOM 6183 O O . ALA B 1 109 ? -9.367 9.867 2.979 1 98.44 109 ALA B O 1
ATOM 6184 N N . GLU B 1 110 ? -10.516 8.023 3.322 1 98.44 110 GLU B N 1
ATOM 6185 C CA . GLU B 1 110 ? -11.594 8.719 4.016 1 98.44 110 GLU B CA 1
ATOM 6186 C C . GLU B 1 110 ? -11.109 9.32 5.332 1 98.44 110 GLU B C 1
ATOM 6188 O O . GLU B 1 110 ? -11.461 10.453 5.672 1 98.44 110 GLU B O 1
ATOM 6193 N N . SER B 1 111 ? -10.344 8.602 6.062 1 98.62 111 SER B N 1
ATOM 6194 C CA . SER B 1 111 ? -9.805 9.086 7.332 1 98.62 111 SER B CA 1
ATOM 6195 C C . SER B 1 111 ? -8.867 10.273 7.117 1 98.62 111 SER B C 1
ATOM 6197 O O . SER B 1 111 ? -8.93 11.25 7.859 1 98.62 111 SER B O 1
ATOM 6199 N N . LEU B 1 112 ? -7.996 10.203 6.133 1 98.69 112 LEU B N 1
ATOM 6200 C CA . LEU B 1 112 ? -7.094 11.305 5.82 1 98.69 112 LEU B CA 1
ATOM 6201 C C . LEU B 1 112 ? -7.871 12.547 5.395 1 98.69 112 LEU B C 1
ATOM 6203 O O . LEU B 1 112 ? -7.508 13.672 5.754 1 98.69 112 LEU B O 1
ATOM 6207 N N . GLN B 1 113 ? -8.945 12.352 4.66 1 98.5 113 GLN B N 1
ATOM 6208 C CA . GLN B 1 113 ? -9.773 13.461 4.203 1 98.5 113 GLN B CA 1
ATOM 6209 C C . GLN B 1 113 ? -10.461 14.156 5.379 1 98.5 113 GLN B C 1
ATOM 6211 O O . GLN B 1 113 ? -10.43 15.383 5.48 1 98.5 113 GLN B O 1
ATOM 6216 N N . ASN B 1 114 ? -10.969 13.422 6.285 1 98.19 114 ASN B N 1
ATOM 6217 C CA . ASN B 1 114 ? -11.805 13.953 7.355 1 98.19 114 ASN B CA 1
ATOM 6218 C C . ASN B 1 114 ? -10.961 14.438 8.531 1 98.19 114 ASN B C 1
ATOM 6220 O O . ASN B 1 114 ? -11.258 15.461 9.141 1 98.19 114 ASN B O 1
ATOM 6224 N N . GLU B 1 115 ? -9.883 13.742 8.836 1 97.56 115 GLU B N 1
ATOM 6225 C CA . GLU B 1 115 ? -9.148 14.008 10.07 1 97.56 115 GLU B CA 1
ATOM 6226 C C . GLU B 1 115 ? -7.945 14.906 9.812 1 97.56 115 GLU B C 1
ATOM 6228 O O . GLU B 1 115 ? -7.371 15.461 10.75 1 97.56 115 GLU B O 1
ATOM 6233 N N . VAL B 1 116 ? -7.574 15.008 8.562 1 98.31 116 VAL B N 1
ATOM 6234 C CA . VAL B 1 116 ? -6.371 15.789 8.305 1 98.31 116 VAL B CA 1
ATOM 6235 C C . VAL B 1 116 ? -6.699 16.938 7.355 1 98.31 116 VAL B C 1
ATOM 6237 O O . VAL B 1 116 ? -6.602 18.109 7.73 1 98.31 116 VAL B O 1
ATOM 6240 N N . CYS B 1 117 ? -7.223 16.672 6.16 1 98.38 117 CYS B N 1
ATOM 6241 C CA . CYS B 1 117 ? -7.441 17.688 5.145 1 98.38 117 CYS B CA 1
ATOM 6242 C C . CYS B 1 117 ? -8.492 18.703 5.602 1 98.38 117 CYS B C 1
ATOM 6244 O O . CYS B 1 117 ? -8.266 19.906 5.547 1 98.38 117 CYS B O 1
ATOM 6246 N N . GLU B 1 118 ? -9.609 18.188 6.102 1 98.25 118 GLU B N 1
ATOM 6247 C CA . GLU B 1 118 ? -10.672 19.094 6.543 1 98.25 118 GLU B CA 1
ATOM 6248 C C . GLU B 1 118 ? -10.234 19.891 7.773 1 98.25 118 GLU B C 1
ATOM 6250 O O . GLU B 1 118 ? -10.586 21.062 7.914 1 98.25 118 GLU B O 1
ATOM 6255 N N . VAL B 1 119 ? -9.508 19.281 8.633 1 96.94 119 VAL B N 1
ATOM 6256 C CA . VAL B 1 119 ? -9.031 19.953 9.836 1 96.94 119 VAL B CA 1
ATOM 6257 C C . VAL B 1 119 ? -8.016 21.031 9.453 1 96.94 119 VAL B C 1
ATOM 6259 O O . VAL B 1 119 ? -8.047 22.141 9.984 1 96.94 119 VAL B O 1
ATOM 6262 N N . LEU B 1 120 ? -7.086 20.734 8.531 1 97.94 120 LEU B N 1
ATOM 6263 C CA . LEU B 1 120 ? -6.121 21.703 8.039 1 97.94 120 LEU B CA 1
ATOM 6264 C C . LEU B 1 120 ? -6.828 22.922 7.445 1 97.94 120 LEU B C 1
ATOM 6266 O O . LEU B 1 120 ? -6.426 24.062 7.695 1 97.94 120 LEU B O 1
ATOM 6270 N N . LYS B 1 121 ? -7.867 22.672 6.695 1 98.06 121 LYS B N 1
ATOM 6271 C CA . LYS B 1 121 ? -8.641 23.75 6.074 1 98.06 121 LYS B CA 1
ATOM 6272 C C . LYS B 1 121 ? -9.266 24.656 7.125 1 98.06 121 LYS B C 1
ATOM 6274 O O . LYS B 1 121 ? -9.156 25.875 7.047 1 98.06 121 LYS B O 1
ATOM 6279 N N . ASN B 1 122 ? -9.898 24.109 8.133 1 96.88 122 ASN B N 1
ATOM 6280 C CA . ASN B 1 122 ? -10.57 24.875 9.188 1 96.88 122 ASN B CA 1
ATOM 6281 C C . ASN B 1 122 ? -9.578 25.641 10.047 1 96.88 122 ASN B C 1
ATOM 6283 O O . ASN B 1 122 ? -9.812 26.797 10.391 1 96.88 122 ASN B O 1
ATOM 6287 N N . CYS B 1 123 ? -8.461 24.969 10.398 1 95.88 123 CYS B N 1
ATOM 6288 C CA . CYS B 1 123 ? -7.434 25.609 11.211 1 95.88 123 CYS B CA 1
ATOM 6289 C C . CYS B 1 123 ? -6.816 26.797 10.477 1 95.88 123 CYS B C 1
ATOM 6291 O O . CYS B 1 123 ? -6.566 27.844 11.07 1 95.88 123 CYS B O 1
ATOM 6293 N N . GLU B 1 124 ? -6.531 26.594 9.195 1 97.5 124 GLU B N 1
ATOM 6294 C CA . GLU B 1 124 ? -5.977 27.672 8.383 1 97.5 124 GLU B CA 1
ATOM 6295 C C . GLU B 1 124 ? -6.891 28.891 8.375 1 97.5 124 GLU B C 1
ATOM 6297 O O . GLU B 1 124 ? -6.434 30.016 8.578 1 97.5 124 GLU B O 1
ATOM 6302 N N . LYS B 1 125 ? -8.18 28.703 8.18 1 97.5 125 LYS B N 1
ATOM 6303 C CA . LYS B 1 125 ? -9.164 29.766 8.125 1 97.5 125 LYS B CA 1
ATOM 6304 C C . LYS B 1 125 ? -9.266 30.5 9.461 1 97.5 125 LYS B C 1
ATOM 6306 O O . LYS B 1 125 ? -9.25 31.734 9.508 1 97.5 125 LYS B O 1
ATOM 6311 N N . LYS B 1 126 ? -9.32 29.797 10.555 1 96.81 126 LYS B N 1
ATOM 6312 C CA . LYS B 1 126 ? -9.469 30.391 11.891 1 96.81 126 LYS B CA 1
ATOM 6313 C C . LYS B 1 126 ? -8.219 31.172 12.281 1 96.81 126 LYS B C 1
ATOM 6315 O O . LYS B 1 126 ? -8.32 32.312 12.773 1 96.81 126 LYS B O 1
ATOM 6320 N N . LYS B 1 127 ? -7.035 30.609 12.102 1 97.44 127 LYS B N 1
ATOM 6321 C CA . LYS B 1 127 ? -5.785 31.25 12.477 1 97.44 127 LYS B CA 1
ATOM 6322 C C . LYS B 1 127 ? -5.539 32.5 11.641 1 97.44 127 LYS B C 1
ATOM 6324 O O . LYS B 1 127 ? -4.977 33.5 12.125 1 97.44 127 LYS B O 1
ATOM 6329 N N . GLU B 1 128 ? -5.93 32.375 10.336 1 97.56 128 GLU B N 1
ATOM 6330 C CA . GLU B 1 128 ? -5.793 33.531 9.477 1 97.56 128 GLU B CA 1
ATOM 6331 C C . GLU B 1 128 ? -6.742 34.656 9.906 1 97.56 128 GLU B C 1
ATOM 6333 O O . GLU B 1 128 ? -6.375 35.812 9.891 1 97.56 128 GLU B O 1
ATOM 6338 N N . ALA B 1 129 ? -7.941 34.312 10.336 1 97.5 129 ALA B N 1
ATOM 6339 C CA . ALA B 1 129 ? -8.891 35.312 10.844 1 97.5 129 ALA B CA 1
ATOM 6340 C C . ALA B 1 129 ? -8.359 35.969 12.109 1 97.5 129 ALA B C 1
ATOM 6342 O O . ALA B 1 129 ? -8.477 37.188 12.273 1 97.5 129 ALA B O 1
ATOM 6343 N N . THR B 1 130 ? -7.789 35.188 12.961 1 96.81 130 THR B N 1
ATOM 6344 C CA . THR B 1 130 ? -7.207 35.688 14.195 1 96.81 130 THR B CA 1
ATOM 6345 C C . THR B 1 130 ? -6.047 36.625 13.898 1 96.81 130 THR B C 1
ATOM 6347 O O . THR B 1 130 ? -5.934 37.688 14.5 1 96.81 130 THR B O 1
ATOM 6350 N N . ARG B 1 131 ? -5.156 36.188 13 1 97.12 131 ARG B N 1
ATOM 6351 C CA . ARG B 1 131 ? -4.023 37.031 12.602 1 97.12 131 ARG B CA 1
ATOM 6352 C C . ARG B 1 131 ? -4.5 38.375 12.078 1 97.12 131 ARG B C 1
ATOM 6354 O O . ARG B 1 131 ? -3.984 39.438 12.484 1 97.12 131 ARG B O 1
ATOM 6361 N N . LYS B 1 132 ? -5.523 38.406 11.211 1 97.56 132 LYS B N 1
ATOM 6362 C CA . LYS B 1 132 ? -6.039 39.625 10.594 1 97.56 132 LYS B CA 1
ATOM 6363 C C . LYS B 1 132 ? -6.617 40.562 11.641 1 97.56 132 LYS B C 1
ATOM 6365 O O . LYS B 1 132 ? -6.438 41.781 11.555 1 97.56 132 LYS B O 1
ATOM 6370 N N . ARG B 1 133 ? -7.324 40.094 12.641 1 96.94 133 ARG B N 1
ATOM 6371 C CA . ARG B 1 133 ? -7.883 40.906 13.711 1 96.94 133 ARG B CA 1
ATOM 6372 C C . ARG B 1 133 ? -6.777 41.562 14.523 1 96.94 133 ARG B C 1
ATOM 6374 O O . ARG B 1 133 ? -6.918 42.719 14.945 1 96.94 133 ARG B O 1
ATOM 6381 N N . HIS B 1 134 ? -5.711 40.812 14.711 1 96.38 134 HIS B N 1
ATOM 6382 C CA . HIS B 1 134 ? -4.602 41.375 15.484 1 96.38 134 HIS B CA 1
ATOM 6383 C C . HIS B 1 134 ? -3.834 42.406 14.68 1 96.38 134 HIS B C 1
ATOM 6385 O O . HIS B 1 134 ? -3.289 43.375 15.242 1 96.38 134 HIS B O 1
ATOM 6391 N N . VAL B 1 135 ? -3.805 42.188 13.344 1 97.31 135 VAL B N 1
ATOM 6392 C CA . VAL B 1 135 ? -3.209 43.188 12.461 1 97.31 135 VAL B CA 1
ATOM 6393 C C . VAL B 1 135 ? -4.027 44.5 12.516 1 97.31 135 VAL B C 1
ATOM 6395 O O . VAL B 1 135 ? -3.471 45.594 12.633 1 97.31 135 VAL B O 1
ATOM 6398 N N . GLU B 1 136 ? -5.344 44.344 12.477 1 97.25 136 GLU B N 1
ATOM 6399 C CA . GLU B 1 136 ? -6.234 45.5 12.539 1 97.25 136 GLU B CA 1
ATOM 6400 C C . GLU B 1 136 ? -6.082 46.25 13.867 1 97.25 136 GLU B C 1
ATOM 6402 O O . GLU B 1 136 ? -6.117 47.469 13.898 1 97.25 136 GLU B O 1
ATOM 6407 N N . PHE B 1 137 ? -5.832 45.531 14.891 1 97.56 137 PHE B N 1
ATOM 6408 C CA . PHE B 1 137 ? -5.637 46.156 16.188 1 97.56 137 PHE B CA 1
ATOM 6409 C C . PHE B 1 137 ? -4.332 46.938 16.234 1 97.56 137 PHE B C 1
ATOM 6411 O O . PHE B 1 137 ? -4.254 48 16.844 1 97.56 137 PHE B O 1
ATOM 6418 N N . GLY B 1 138 ? -3.303 46.312 15.641 1 96.5 138 GLY B N 1
ATOM 6419 C CA . GLY B 1 138 ? -2.053 47.062 15.531 1 96.5 138 GLY B CA 1
ATOM 6420 C C . GLY B 1 138 ? -2.213 48.406 14.852 1 96.5 138 GLY B C 1
ATOM 6421 O O . GLY B 1 138 ? -1.642 49.406 15.305 1 96.5 138 GLY B O 1
ATOM 6422 N N . VAL B 1 139 ? -3.045 48.469 13.828 1 96.19 139 VAL B N 1
ATOM 6423 C CA . VAL B 1 139 ? -3.324 49.688 13.117 1 96.19 139 VAL B CA 1
ATOM 6424 C C . VAL B 1 139 ? -4.102 50.656 14.016 1 96.19 139 VAL B C 1
ATOM 6426 O O . VAL B 1 139 ? -3.834 51.844 14.039 1 96.19 139 VAL B O 1
ATOM 6429 N N . LYS B 1 140 ? -5.031 50.125 14.75 1 96.81 140 LYS B N 1
ATOM 6430 C CA . LYS B 1 140 ? -5.824 50.938 15.664 1 96.81 140 LYS B CA 1
ATOM 6431 C C . LYS B 1 140 ? -4.953 51.531 16.766 1 96.81 140 LYS B C 1
ATOM 6433 O O . LYS B 1 140 ? -5.152 52.688 17.156 1 96.81 140 LYS B O 1
ATOM 6438 N N . LEU B 1 141 ? -4.047 50.75 17.281 1 95.88 141 LEU B N 1
ATOM 6439 C CA . LEU B 1 141 ? -3.143 51.219 18.328 1 95.88 141 LEU B CA 1
ATOM 6440 C C . LEU B 1 141 ? -2.293 52.375 17.828 1 95.88 141 LEU B C 1
ATOM 6442 O O . LEU B 1 141 ? -2.059 53.344 18.562 1 95.88 141 LEU B O 1
ATOM 6446 N N . LEU B 1 142 ? -1.827 52.281 16.641 1 95.19 142 LEU B N 1
ATOM 6447 C CA . LEU B 1 142 ? -1.065 53.375 16.016 1 95.19 142 LEU B CA 1
ATOM 6448 C C . LEU B 1 142 ? -1.925 54.625 15.859 1 95.19 142 LEU B C 1
ATOM 6450 O O . LEU B 1 142 ? -1.453 55.719 16.078 1 95.19 142 LEU B O 1
ATOM 6454 N N . ALA B 1 143 ? -3.176 54.438 15.477 1 96.62 143 ALA B N 1
ATOM 6455 C CA . ALA B 1 143 ? -4.102 55.562 15.305 1 96.62 143 ALA B CA 1
ATOM 6456 C C . ALA B 1 143 ? -4.363 56.281 16.625 1 96.62 143 ALA B C 1
ATOM 6458 O O . ALA B 1 143 ? -4.5 57.5 16.672 1 96.62 143 ALA B O 1
ATOM 6459 N N . GLU B 1 144 ? -4.496 55.469 17.656 1 96.19 144 GLU B N 1
ATOM 6460 C CA . GLU B 1 144 ? -4.719 56.031 18.984 1 96.19 144 GLU B CA 1
ATOM 6461 C C . GLU B 1 144 ? -3.523 56.875 19.438 1 96.19 144 GLU B C 1
ATOM 6463 O O . GLU B 1 144 ? -3.689 57.938 20.031 1 96.19 144 GLU B O 1
ATOM 6468 N N . ARG B 1 145 ? -2.326 56.375 19.25 1 95.38 145 ARG B N 1
ATOM 6469 C CA . ARG B 1 145 ? -1.121 57.156 19.547 1 95.38 145 ARG B CA 1
ATOM 6470 C C . ARG B 1 145 ? -1.102 58.469 18.766 1 95.38 145 ARG B C 1
ATOM 6472 O O . ARG B 1 145 ? -0.847 59.531 19.344 1 95.38 145 ARG B O 1
ATOM 6479 N N . ASP B 1 146 ? -1.433 58.406 17.469 1 96.69 146 ASP B N 1
ATOM 6480 C CA . ASP B 1 146 ? -1.411 59.594 16.609 1 96.69 146 ASP B CA 1
ATOM 6481 C C . ASP B 1 146 ? -2.471 60.594 17.031 1 96.69 146 ASP B C 1
ATOM 6483 O O . ASP B 1 146 ? -2.271 61.812 16.906 1 96.69 146 ASP B O 1
ATOM 6487 N N . LYS B 1 147 ? -3.572 60.125 17.5 1 97.69 147 LYS B N 1
ATOM 6488 C CA . LYS B 1 147 ? -4.605 61 18 1 97.69 147 LYS B CA 1
ATOM 6489 C C . LYS B 1 147 ? -4.086 61.844 19.172 1 97.69 147 LYS B C 1
ATOM 6491 O O . LYS B 1 147 ? -4.367 63.031 19.25 1 97.69 147 LYS B O 1
ATOM 6496 N N . ILE B 1 148 ? -3.336 61.219 20.062 1 97.56 148 ILE B N 1
ATOM 6497 C CA . ILE B 1 148 ? -2.768 61.906 21.203 1 97.56 148 ILE B CA 1
ATOM 6498 C C . ILE B 1 148 ? -1.75 62.938 20.734 1 97.56 148 ILE B C 1
ATOM 6500 O O . ILE B 1 148 ? -1.681 64.062 21.266 1 97.56 148 ILE B O 1
ATOM 6504 N N . TYR B 1 149 ? -0.959 62.656 19.75 1 97.31 149 TYR B N 1
ATOM 6505 C CA . TYR B 1 149 ? -0.02 63.594 19.156 1 97.31 149 TYR B CA 1
ATOM 6506 C C . TYR B 1 149 ? -0.754 64.75 18.531 1 97.31 149 TYR B C 1
ATOM 6508 O O . TYR B 1 149 ? -0.306 65.938 18.656 1 97.31 149 TYR B O 1
ATOM 6516 N N . HIS B 1 150 ? -1.847 64.438 17.891 1 97.69 150 HIS B N 1
ATOM 6517 C CA . HIS B 1 150 ? -2.656 65.5 17.281 1 97.69 150 HIS B CA 1
ATOM 6518 C C . HIS B 1 150 ? -3.236 66.438 18.344 1 97.69 150 HIS B C 1
ATOM 6520 O O . HIS B 1 150 ? -3.287 67.625 18.141 1 97.69 150 HIS B O 1
ATOM 6526 N N . ASP B 1 151 ? -3.713 65.875 19.406 1 97.38 151 ASP B N 1
ATOM 6527 C CA . ASP B 1 151 ? -4.23 66.625 20.516 1 97.38 151 ASP B CA 1
ATOM 6528 C C . ASP B 1 151 ? -3.16 67.562 21.062 1 97.38 151 ASP B C 1
ATOM 6530 O O . ASP B 1 151 ? -3.455 68.688 21.438 1 97.38 151 ASP B O 1
ATOM 6534 N N . ARG B 1 152 ? -1.924 67.125 21.203 1 97.62 152 ARG B N 1
ATOM 6535 C CA . ARG B 1 152 ? -0.807 67.938 21.625 1 97.62 152 ARG B CA 1
ATOM 6536 C C . ARG B 1 152 ? -0.589 69.062 20.656 1 97.62 152 ARG B C 1
ATOM 6538 O O . ARG B 1 152 ? -0.385 70.25 21.078 1 97.62 152 ARG B O 1
ATOM 6545 N N . ALA B 1 153 ? -0.686 68.812 19.406 1 97.56 153 ALA B N 1
ATOM 6546 C CA . ALA B 1 153 ? -0.51 69.812 18.375 1 97.56 153 ALA B CA 1
ATOM 6547 C C . ALA B 1 153 ? -1.621 70.875 18.453 1 97.56 153 ALA B C 1
ATOM 6549 O O . ALA B 1 153 ? -1.373 72.062 18.281 1 97.56 153 ALA B O 1
ATOM 6550 N N . LYS B 1 154 ? -2.785 70.438 18.672 1 98 154 LYS B N 1
ATOM 6551 C CA . LYS B 1 154 ? -3.918 71.375 18.812 1 98 154 LYS B CA 1
ATOM 6552 C C . LYS B 1 154 ? -3.744 72.25 20.047 1 98 154 LYS B C 1
ATOM 6554 O O . LYS B 1 154 ? -4.094 73.438 20 1 98 154 LYS B O 1
ATOM 6559 N N . ALA B 1 155 ? -3.273 71.625 21.125 1 97.75 155 ALA B N 1
ATOM 6560 C CA . ALA B 1 155 ? -3.008 72.375 22.344 1 97.75 155 ALA B CA 1
ATOM 6561 C C . ALA B 1 155 ? -1.958 73.5 22.078 1 97.75 155 ALA B C 1
ATOM 6563 O O . ALA B 1 155 ? -2.064 74.625 22.594 1 97.75 155 ALA B O 1
ATOM 6564 N N . LYS B 1 156 ? -0.934 73.188 21.359 1 97.44 156 LYS B N 1
ATOM 6565 C CA . LYS B 1 156 ? 0.076 74.125 20.984 1 97.44 156 LYS B CA 1
ATOM 6566 C C . LYS B 1 156 ? -0.537 75.312 20.172 1 97.44 156 LYS B C 1
ATOM 6568 O O . LYS B 1 156 ? -0.234 76.438 20.391 1 97.44 156 LYS B O 1
ATOM 6573 N N . GLN B 1 157 ? -1.388 75 19.266 1 97.38 157 GLN B N 1
ATOM 6574 C CA . GLN B 1 157 ? -2.045 76 18.422 1 97.38 157 GLN B CA 1
ATOM 6575 C C . GLN B 1 157 ? -2.9 76.938 19.25 1 97.38 157 GLN B C 1
ATOM 6577 O O . GLN B 1 157 ? -2.887 78.125 19.031 1 97.38 157 GLN B O 1
ATOM 6582 N N . ARG B 1 158 ? -3.676 76.312 20.141 1 97.5 158 ARG B N 1
ATOM 6583 C CA . ARG B 1 158 ? -4.504 77.125 21.031 1 97.5 158 ARG B CA 1
ATOM 6584 C C . ARG B 1 158 ? -3.645 78.062 21.859 1 97.5 158 ARG B C 1
ATOM 6586 O O . ARG B 1 158 ? -4.027 79.25 22.078 1 97.5 158 ARG B O 1
ATOM 6593 N N . TYR B 1 159 ? -2.521 77.562 22.375 1 97.19 159 TYR B N 1
ATOM 6594 C CA . TYR B 1 159 ? -1.573 78.375 23.125 1 97.19 159 TYR B CA 1
ATOM 6595 C C . TYR B 1 159 ? -1.035 79.562 22.266 1 97.19 159 TYR B C 1
ATOM 6597 O O . TYR B 1 159 ? -1.005 80.688 22.703 1 97.19 159 TYR B O 1
ATOM 6605 N N . ASP B 1 160 ? -0.673 79.25 21 1 96.94 160 ASP B N 1
ATOM 6606 C CA . ASP B 1 160 ? -0.159 80.25 20.094 1 96.94 160 ASP B CA 1
ATOM 6607 C C . ASP B 1 160 ? -1.223 81.312 19.781 1 96.94 160 ASP B C 1
ATOM 6609 O O . ASP B 1 160 ? -0.925 82.5 19.719 1 96.94 160 ASP B O 1
ATOM 6613 N N . GLU B 1 161 ? -2.428 80.875 19.609 1 96.69 161 GLU B N 1
ATOM 6614 C CA . GLU B 1 161 ? -3.531 81.812 19.328 1 96.69 161 GLU B CA 1
ATOM 6615 C C . GLU B 1 161 ? -3.82 82.688 20.516 1 96.69 161 GLU B C 1
ATOM 6617 O O . GLU B 1 161 ? -4.086 83.875 20.359 1 96.69 161 GLU B O 1
ATOM 6622 N N . ALA B 1 162 ? -3.824 82.062 21.703 1 96.38 162 ALA B N 1
ATOM 6623 C CA . ALA B 1 162 ? -4.055 82.875 22.922 1 96.38 162 ALA B CA 1
ATOM 6624 C C . ALA B 1 162 ? -2.961 83.875 23.125 1 96.38 162 ALA B C 1
ATOM 6626 O O . ALA B 1 162 ? -3.23 85 23.578 1 96.38 162 ALA B O 1
ATOM 6627 N N . CYS B 1 163 ? -1.71 83.562 22.781 1 95.44 163 CYS B N 1
ATOM 6628 C CA . CYS B 1 163 ? -0.604 84.5 22.859 1 95.44 163 CYS B CA 1
ATOM 6629 C C . CYS B 1 163 ? -0.822 85.688 21.891 1 95.44 163 CYS B C 1
ATOM 6631 O O . CYS B 1 163 ? -0.6 86.812 22.25 1 95.44 163 CYS B O 1
ATOM 6633 N N . SER B 1 164 ? -1.274 85.438 20.719 1 95.06 164 SER B N 1
ATOM 6634 C CA . SER B 1 164 ? -1.534 86.438 19.719 1 95.06 164 SER B CA 1
ATOM 6635 C C . SER B 1 164 ? -2.67 87.375 20.156 1 95.06 164 SER B C 1
ATOM 6637 O O . SER B 1 164 ? -2.637 88.562 19.891 1 95.06 164 SER B O 1
ATOM 6639 N N . LEU B 1 165 ? -3.648 86.75 20.766 1 95.06 165 LEU B N 1
ATOM 6640 C CA . LEU B 1 165 ? -4.785 87.562 21.234 1 95.06 165 LEU B CA 1
ATOM 6641 C C . LEU B 1 165 ? -4.359 88.5 22.344 1 95.06 165 LEU B C 1
ATOM 6643 O O . LEU B 1 165 ? -4.82 89.625 22.406 1 95.06 165 LEU B O 1
ATOM 6647 N N . VAL B 1 166 ? -3.518 88.062 23.266 1 94.5 166 VAL B N 1
ATOM 6648 C CA . VAL B 1 166 ? -3.004 88.875 24.344 1 94.5 166 VAL B CA 1
ATOM 6649 C C . VAL B 1 166 ? -2.205 90.062 23.75 1 94.5 166 VAL B C 1
ATOM 6651 O O . VAL B 1 166 ? -2.338 91.188 24.188 1 94.5 166 VAL B O 1
ATOM 6654 N N . GLU B 1 167 ? -1.438 89.75 22.75 1 92 167 GLU B N 1
ATOM 6655 C CA . GLU B 1 167 ? -0.64 90.812 22.094 1 92 167 GLU B CA 1
ATOM 6656 C C . GLU B 1 167 ? -1.527 91.812 21.359 1 92 167 GLU B C 1
ATOM 6658 O O . GLU B 1 167 ? -1.29 93 21.422 1 92 167 GLU B O 1
ATOM 6663 N N . SER B 1 168 ? -2.551 91.375 20.75 1 92.5 168 SER B N 1
ATOM 6664 C CA . SER B 1 168 ? -3.484 92.312 20.062 1 92.5 168 SER B CA 1
ATOM 6665 C C . SER B 1 168 ? -4.234 93.188 21.047 1 92.5 168 SER B C 1
ATOM 6667 O O . SER B 1 168 ? -4.484 94.375 20.766 1 92.5 168 SER B O 1
ATOM 6669 N N . THR B 1 169 ? -4.625 92.562 22.156 1 93.12 169 THR B N 1
ATOM 6670 C CA . THR B 1 169 ? -5.324 93.312 23.188 1 93.12 169 THR B CA 1
ATOM 6671 C C . THR B 1 169 ? -4.395 94.312 23.828 1 93.12 169 THR B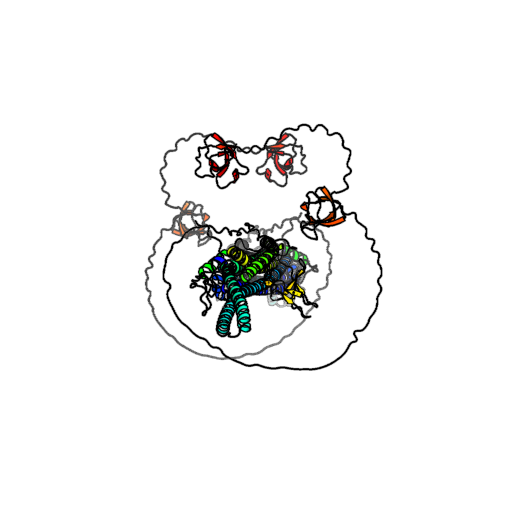 C 1
ATOM 6673 O O . THR B 1 169 ? -4.828 95.438 24.188 1 93.12 169 THR B O 1
ATOM 6676 N N . ARG B 1 170 ? -3.139 94 24.016 1 90.38 170 ARG B N 1
ATOM 6677 C CA . ARG B 1 170 ? -2.143 94.938 24.562 1 90.38 170 ARG B CA 1
ATOM 6678 C C . ARG B 1 170 ? -1.98 96.125 23.672 1 90.38 170 ARG B C 1
ATOM 6680 O O . ARG B 1 170 ? -1.914 97.312 24.172 1 90.38 170 ARG B O 1
ATOM 6687 N N . VAL B 1 171 ? -2.061 95.938 22.406 1 88.69 171 VAL B N 1
ATOM 6688 C CA . VAL B 1 171 ? -1.931 97.062 21.438 1 88.69 171 VAL B CA 1
ATOM 6689 C C . VAL B 1 171 ? -3.178 97.938 21.484 1 88.69 171 VAL B C 1
ATOM 6691 O O . VAL B 1 171 ? -3.082 99.188 21.453 1 88.69 171 VAL B O 1
ATOM 6694 N N . LYS B 1 172 ? -4.285 97.375 21.656 1 86.88 172 LYS B N 1
ATOM 6695 C CA . LYS B 1 172 ? -5.543 98.125 21.719 1 86.88 172 LYS B CA 1
ATOM 6696 C C . LYS B 1 172 ? -5.652 98.938 23.016 1 86.88 172 LYS B C 1
ATOM 6698 O O . LYS B 1 172 ? -6.184 100.062 23.016 1 86.88 172 LYS B O 1
ATOM 6703 N N . GLN B 1 173 ? -5.227 98.312 24.094 1 85.69 173 GLN B N 1
ATOM 6704 C CA . GLN B 1 173 ? -5.238 99 25.391 1 85.69 173 GLN B CA 1
ATOM 6705 C C . GLN B 1 173 ? -4.352 100.25 25.359 1 85.69 173 GLN B C 1
ATOM 6707 O O . GLN B 1 173 ? -4.68 101.25 25.969 1 85.69 173 GLN B O 1
ATOM 6712 N N . GLY B 1 174 ? -3.215 100.188 24.672 1 83.44 174 GLY B N 1
ATOM 6713 C CA . GLY B 1 174 ? -2.322 101.375 24.547 1 83.44 174 GLY B CA 1
ATOM 6714 C C . GLY B 1 174 ? -2.922 102.5 23.766 1 83.44 174 GLY B C 1
ATOM 6715 O O . GLY B 1 174 ? -2.547 103.625 23.953 1 83.44 174 GLY B O 1
ATOM 6716 N N . GLN B 1 175 ? -4 102.25 23.031 1 82.75 175 GLN B N 1
ATOM 6717 C CA . GLN B 1 175 ? -4.602 103.25 22.156 1 82.75 175 GLN B CA 1
ATOM 6718 C C . GLN B 1 175 ? -5.875 103.812 22.781 1 82.75 175 GLN B C 1
ATOM 6720 O O . GLN B 1 175 ? -6.43 104.75 22.266 1 82.75 175 GLN B O 1
ATOM 6725 N N . ALA B 1 176 ? -6.324 103.125 23.922 1 80.69 176 ALA B N 1
ATOM 6726 C CA . ALA B 1 176 ? -7.586 103.562 24.531 1 80.69 176 ALA B CA 1
ATOM 6727 C C . ALA B 1 176 ? -7.438 104.875 25.234 1 80.69 176 ALA B C 1
ATOM 6729 O O . ALA B 1 176 ? -6.512 105.062 26.016 1 80.69 176 ALA B O 1
ATOM 6730 N N . LYS B 1 177 ? -8.133 106 24.891 1 81 177 LYS B N 1
ATOM 6731 C CA . LYS B 1 177 ? -8.008 107.375 25.406 1 81 177 LYS B CA 1
ATOM 6732 C C . LYS B 1 177 ? -9.109 107.625 26.406 1 81 177 LYS B C 1
ATOM 6734 O O . LYS B 1 177 ? -8.891 108.375 27.359 1 81 177 LYS B O 1
ATOM 6739 N N . ASP B 1 178 ? -10.234 107.25 26.172 1 78.06 178 ASP B N 1
ATOM 6740 C CA . ASP B 1 178 ? -11.344 107.562 27.062 1 78.06 178 ASP B CA 1
ATOM 6741 C C . ASP B 1 178 ? -11.375 106.625 28.25 1 78.06 178 ASP B C 1
ATOM 6743 O O . ASP B 1 178 ? -10.977 105.438 28.141 1 78.06 178 ASP B O 1
ATOM 6747 N N . ASP B 1 179 ? -11.844 106.938 29.484 1 76.25 179 ASP B N 1
ATOM 6748 C CA . ASP B 1 179 ? -11.797 106.25 30.766 1 76.25 179 ASP B CA 1
ATOM 6749 C C . ASP B 1 179 ? -12.609 105 30.719 1 76.25 179 ASP B C 1
ATOM 6751 O O . ASP B 1 179 ? -12.188 103.938 31.281 1 76.25 179 ASP B O 1
ATOM 6755 N N . ARG B 1 180 ? -13.688 104.875 30.156 1 79.12 180 ARG B N 1
ATOM 6756 C CA . ARG B 1 180 ? -14.539 103.688 30.094 1 79.12 180 ARG B CA 1
ATOM 6757 C C . ARG B 1 180 ? -13.898 102.562 29.234 1 79.12 180 ARG B C 1
ATOM 6759 O O . ARG B 1 180 ? -13.961 101.438 29.594 1 79.12 180 ARG B O 1
ATOM 6766 N N . HIS B 1 181 ? -13.32 103 28.234 1 79.5 181 HIS B N 1
ATOM 6767 C CA . HIS B 1 181 ? -12.68 102.125 27.312 1 79.5 181 HIS B CA 1
ATOM 6768 C C . HIS B 1 181 ? -11.398 101.5 27.906 1 79.5 181 HIS B C 1
ATOM 6770 O O . HIS B 1 181 ? -11.023 100.375 27.609 1 79.5 181 HIS B O 1
ATOM 6776 N N . VAL B 1 182 ? -10.836 102.375 28.766 1 82.69 182 VAL B N 1
ATOM 6777 C CA . VAL B 1 182 ? -9.617 101.938 29.438 1 82.69 182 VAL B CA 1
ATOM 6778 C C . VAL B 1 182 ? -9.945 100.812 30.438 1 82.69 182 VAL B C 1
ATOM 6780 O O . VAL B 1 182 ? -9.203 99.812 30.547 1 82.69 182 VAL B O 1
ATOM 6783 N N . GLU B 1 183 ? -11 101 31.062 1 82.62 183 GLU B N 1
ATOM 6784 C CA . GLU B 1 183 ? -11.406 100 32.031 1 82.62 183 GLU B CA 1
ATOM 6785 C C . GLU B 1 183 ? -11.797 98.688 31.359 1 82.62 183 GLU B C 1
ATOM 6787 O O . GLU B 1 183 ? -11.453 97.562 31.844 1 82.62 183 GLU B O 1
ATOM 6792 N N . LYS B 1 184 ? -12.57 98.812 30.344 1 83.62 184 LYS B N 1
ATOM 6793 C CA . LYS B 1 184 ? -12.977 97.625 29.594 1 83.62 184 LYS B CA 1
ATOM 6794 C C . LYS B 1 184 ? -11.766 96.938 28.969 1 83.62 184 LYS B C 1
ATOM 6796 O O . LYS B 1 184 ? -11.695 95.688 28.953 1 83.62 184 LYS B O 1
ATOM 6801 N N . ALA B 1 185 ? -10.875 97.688 28.453 1 83.25 185 ALA B N 1
ATOM 6802 C CA . ALA B 1 185 ? -9.664 97.125 27.859 1 83.25 185 ALA B CA 1
ATOM 6803 C C . ALA B 1 185 ? -8.805 96.375 28.906 1 83.25 185 ALA B C 1
ATOM 6805 O O . ALA B 1 185 ? -8.172 95.375 28.609 1 83.25 185 ALA B O 1
ATOM 6806 N N . ALA B 1 186 ? -8.812 96.938 30.094 1 85.12 186 ALA B N 1
ATOM 6807 C CA . ALA B 1 186 ? -8.062 96.312 31.188 1 85.12 186 ALA B CA 1
ATOM 6808 C C . ALA B 1 186 ? -8.672 95 31.594 1 85.12 186 ALA B C 1
ATOM 6810 O O . ALA B 1 186 ? -7.953 94.062 31.891 1 85.12 186 ALA B O 1
ATOM 6811 N N . LYS B 1 187 ? -9.914 95 31.641 1 85.81 187 LYS B N 1
ATOM 6812 C CA . LYS B 1 187 ? -10.609 93.75 31.969 1 85.81 187 LYS B CA 1
ATOM 6813 C C . LYS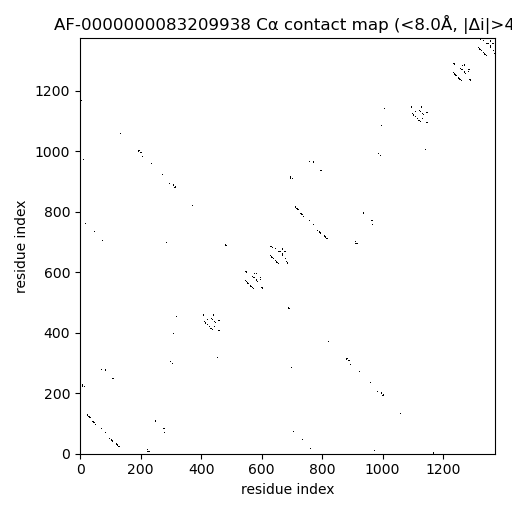 B 1 187 ? -10.367 92.688 30.906 1 85.81 187 LYS B C 1
ATOM 6815 O O . LYS B 1 187 ? -10.148 91.5 31.234 1 85.81 187 LYS B O 1
ATOM 6820 N N . ASN B 1 188 ? -10.422 93.125 29.672 1 89.19 188 ASN B N 1
ATOM 6821 C CA . ASN B 1 188 ? -10.164 92.188 28.578 1 89.19 188 ASN B CA 1
ATOM 6822 C C . ASN B 1 188 ? -8.734 91.688 28.609 1 89.19 188 ASN B C 1
ATOM 6824 O O . ASN B 1 188 ? -8.492 90.5 28.281 1 89.19 188 ASN B O 1
ATOM 6828 N N . MET B 1 189 ? -7.844 92.5 28.953 1 91.38 189 MET B N 1
ATOM 6829 C CA . MET B 1 189 ? -6.445 92.125 29.047 1 91.38 189 MET B CA 1
ATOM 6830 C C . MET B 1 189 ? -6.266 91.062 30.109 1 91.38 189 MET B C 1
ATOM 6832 O O . MET B 1 189 ? -5.5 90.125 29.922 1 91.38 189 MET B O 1
ATOM 6836 N N . ASP B 1 190 ? -6.957 91.188 31.156 1 90.38 190 ASP B N 1
ATOM 6837 C CA . ASP B 1 190 ? -6.871 90.188 32.25 1 90.38 190 ASP B CA 1
ATOM 6838 C C . ASP B 1 190 ? -7.457 88.875 31.812 1 90.38 190 ASP B C 1
ATOM 6840 O O . ASP B 1 190 ? -6.871 87.812 32.094 1 90.38 190 ASP B O 1
ATOM 6844 N N . VAL B 1 191 ? -8.539 88.875 31.156 1 90.69 191 VAL B N 1
ATOM 6845 C CA . VAL B 1 191 ? -9.219 87.688 30.703 1 90.69 191 VAL B CA 1
ATOM 6846 C C . VAL B 1 191 ? -8.352 86.938 29.688 1 90.69 191 VAL B C 1
ATOM 6848 O O . VAL B 1 191 ? -8.156 85.75 29.781 1 90.69 191 VAL B O 1
ATOM 6851 N N . HIS B 1 192 ? -7.793 87.688 28.734 1 94.06 192 HIS B N 1
ATOM 6852 C CA . HIS B 1 192 ? -6.988 87.062 27.672 1 94.06 192 HIS B CA 1
ATOM 6853 C C . HIS B 1 192 ? -5.668 86.562 28.234 1 94.06 192 HIS B C 1
ATOM 6855 O O . HIS B 1 192 ? -5.148 85.562 27.75 1 94.06 192 HIS B O 1
ATOM 6861 N N . THR B 1 193 ? -5.121 87.25 29.172 1 94.44 193 THR B N 1
ATOM 6862 C CA . THR B 1 193 ? -3.893 86.75 29.797 1 94.44 193 THR B CA 1
ATOM 6863 C C . THR B 1 193 ? -4.141 85.438 30.547 1 94.44 193 THR B C 1
ATOM 6865 O O . THR B 1 193 ? -3.33 84.562 30.469 1 94.44 193 THR B O 1
ATOM 6868 N N . ASN B 1 194 ? -5.234 85.375 31.25 1 93.81 194 ASN B N 1
ATOM 6869 C CA . ASN B 1 194 ? -5.586 84.125 31.953 1 93.81 194 ASN B CA 1
ATOM 6870 C C . ASN B 1 194 ? -5.828 83 30.984 1 93.81 194 ASN B C 1
ATOM 6872 O O . ASN B 1 194 ? -5.445 81.812 31.266 1 93.81 194 ASN B O 1
ATOM 6876 N N . ASP B 1 195 ? -6.434 83.25 29.938 1 94.19 195 ASP B N 1
ATOM 6877 C CA . ASP B 1 195 ? -6.672 82.25 28.906 1 94.19 195 ASP B CA 1
ATOM 6878 C C . ASP B 1 195 ? -5.359 81.75 28.328 1 94.19 195 ASP B C 1
ATOM 6880 O O . ASP B 1 195 ? -5.215 80.562 28.047 1 94.19 195 ASP B O 1
ATOM 6884 N N . MET B 1 196 ? -4.449 82.625 28.047 1 95.75 196 MET B N 1
ATOM 6885 C CA . MET B 1 196 ? -3.145 82.25 27.516 1 95.75 196 MET B CA 1
ATOM 6886 C C . MET B 1 196 ? -2.387 81.375 28.484 1 95.75 196 MET B C 1
ATOM 6888 O O . MET B 1 196 ? -1.817 80.375 28.094 1 95.75 196 MET B O 1
ATOM 6892 N N . LEU B 1 197 ? -2.449 81.75 29.781 1 96 197 LEU B N 1
ATOM 6893 C CA . LEU B 1 197 ? -1.752 81 30.797 1 96 197 LEU B CA 1
ATOM 6894 C C . LEU B 1 197 ? -2.387 79.625 30.953 1 96 197 LEU B C 1
ATOM 6896 O O . LEU B 1 197 ? -1.684 78.625 31.156 1 96 197 LEU B O 1
ATOM 6900 N N . SER B 1 198 ? -3.678 79.562 30.875 1 95.94 198 SER B N 1
ATOM 6901 C CA . SER B 1 198 ? -4.379 78.312 30.922 1 95.94 198 SER B CA 1
ATOM 6902 C C . SER B 1 198 ? -4.031 77.438 29.719 1 95.94 198 SER B C 1
ATOM 6904 O O . SER B 1 198 ? -3.848 76.25 29.859 1 95.94 198 SER B O 1
ATOM 6906 N N . ALA B 1 199 ? -4 78 28.578 1 96.31 199 ALA B N 1
ATOM 6907 C CA . ALA B 1 199 ? -3.633 77.312 27.359 1 96.31 199 ALA B CA 1
ATOM 6908 C C . ALA B 1 199 ? -2.199 76.75 27.438 1 96.31 199 ALA B C 1
ATOM 6910 O O . ALA B 1 199 ? -1.898 75.688 26.969 1 96.31 199 ALA B O 1
ATOM 6911 N N . LYS B 1 200 ? -1.313 77.562 27.922 1 96.94 200 LYS B N 1
ATOM 6912 C CA . LYS B 1 200 ? 0.069 77.125 28.125 1 96.94 200 LYS B CA 1
ATOM 6913 C C . LYS B 1 200 ? 0.141 75.938 29.031 1 96.94 200 LYS B C 1
ATOM 6915 O O . LYS B 1 200 ? 0.861 74.938 28.734 1 96.94 200 LYS B O 1
ATOM 6920 N N . ASN B 1 201 ? -0.547 76 30.156 1 97.31 201 ASN B N 1
ATOM 6921 C CA . ASN B 1 201 ? -0.589 74.875 31.078 1 97.31 201 ASN B CA 1
ATOM 6922 C C . ASN B 1 201 ? -1.081 73.625 30.391 1 97.31 201 ASN B C 1
ATOM 6924 O O . ASN B 1 201 ? -0.516 72.562 30.578 1 97.31 201 ASN B O 1
ATOM 6928 N N . ALA B 1 202 ? -2.127 73.75 29.641 1 97 202 ALA B N 1
ATOM 6929 C CA . ALA B 1 202 ? -2.676 72.562 28.906 1 97 202 ALA B CA 1
ATOM 6930 C C . ALA B 1 202 ? -1.661 72.062 27.906 1 97 202 ALA B C 1
ATOM 6932 O O . ALA B 1 202 ? -1.562 70.812 27.719 1 97 202 ALA B O 1
ATOM 6933 N N . TYR B 1 203 ? -0.953 72.875 27.219 1 97.62 203 TYR B N 1
ATOM 6934 C CA . TYR B 1 203 ? 0.074 72.5 26.266 1 97.62 203 TYR B CA 1
ATOM 6935 C C . TYR B 1 203 ? 1.202 71.75 26.953 1 97.62 203 TYR B C 1
ATOM 6937 O O . TYR B 1 203 ? 1.624 70.688 26.484 1 97.62 203 TYR B O 1
ATOM 6945 N N . LEU B 1 204 ? 1.611 72.25 28.016 1 97.75 204 LEU B N 1
ATOM 6946 C CA . LEU B 1 204 ? 2.672 71.625 28.766 1 97.75 204 LEU B CA 1
ATOM 6947 C C . LEU B 1 204 ? 2.234 70.25 29.234 1 97.75 204 LEU B C 1
ATOM 6949 O O . LEU B 1 204 ? 3.004 69.25 29.141 1 97.75 204 LEU B O 1
ATOM 6953 N N . LEU B 1 205 ? 1.076 70.125 29.719 1 97.69 205 LEU B N 1
ATOM 6954 C CA . LEU B 1 205 ? 0.539 68.875 30.156 1 97.69 205 LEU B CA 1
ATOM 6955 C C . LEU B 1 205 ? 0.451 67.875 28.984 1 97.69 205 LEU B C 1
ATOM 6957 O O . LEU B 1 205 ? 0.782 66.688 29.141 1 97.69 205 LEU B O 1
ATOM 6961 N N . SER B 1 206 ? -0.022 68.375 27.844 1 97.88 206 SER B N 1
ATOM 6962 C CA . SER B 1 206 ? -0.172 67.5 26.672 1 97.88 206 SER B CA 1
ATOM 6963 C C . SER B 1 206 ? 1.174 67 26.219 1 97.88 206 SER B C 1
ATOM 6965 O O . SER B 1 206 ? 1.245 65.875 25.672 1 97.88 206 SER B O 1
ATOM 6967 N N . ILE B 1 207 ? 2.266 67.688 26.328 1 98.19 207 ILE B N 1
ATOM 6968 C CA . ILE B 1 207 ? 3.6 67.25 25.953 1 98.19 207 ILE B CA 1
ATOM 6969 C C . ILE B 1 207 ? 3.996 66.062 26.828 1 98.19 207 ILE B C 1
ATOM 6971 O O . ILE B 1 207 ? 4.5 65.062 26.328 1 98.19 207 ILE B O 1
ATOM 6975 N N . SER B 1 208 ? 3.732 66.188 28.141 1 97.94 208 SER B N 1
ATOM 6976 C CA . SER B 1 208 ? 4.07 65.125 29.062 1 97.94 208 SER B CA 1
ATOM 6977 C C . SER B 1 208 ? 3.279 63.875 28.75 1 97.94 208 SER B C 1
ATOM 6979 O O . SER B 1 208 ? 3.83 62.75 28.766 1 97.94 208 SER B O 1
ATOM 6981 N N . VAL B 1 209 ? 2.061 64.062 28.5 1 97.88 209 VAL B N 1
ATOM 6982 C CA . VAL B 1 209 ? 1.197 62.938 28.188 1 97.88 209 VAL B CA 1
ATOM 6983 C C . VAL B 1 209 ? 1.647 62.281 26.875 1 97.88 209 VAL B C 1
ATOM 6985 O O . VAL B 1 209 ? 1.728 61.062 26.781 1 97.88 209 VAL B O 1
ATOM 6988 N N . ALA B 1 210 ? 1.896 63.031 25.828 1 98.25 210 ALA B N 1
ATOM 6989 C CA . ALA B 1 210 ? 2.334 62.5 24.547 1 98.25 210 ALA B CA 1
ATOM 6990 C C . ALA B 1 210 ? 3.623 61.719 24.672 1 98.25 210 ALA B C 1
ATOM 6992 O O . ALA B 1 210 ? 3.779 60.656 24.047 1 98.25 210 ALA B O 1
ATOM 6993 N N . ASN B 1 211 ? 4.562 62.188 25.453 1 98.06 211 ASN B N 1
ATOM 6994 C CA . ASN B 1 211 ? 5.828 61.5 25.641 1 98.06 211 ASN B CA 1
ATOM 6995 C C . ASN B 1 211 ? 5.637 60.188 26.391 1 98.06 211 ASN B C 1
ATOM 6997 O O . ASN B 1 211 ? 6.328 59.188 26.109 1 98.06 211 ASN B O 1
ATOM 7001 N N . GLU B 1 212 ? 4.727 60.219 27.344 1 97.94 212 GLU B N 1
ATOM 7002 C CA . GLU B 1 212 ? 4.43 58.969 28.062 1 97.94 212 GLU B CA 1
ATOM 7003 C C . GLU B 1 212 ? 3.811 57.938 27.141 1 97.94 212 GLU B C 1
ATOM 7005 O O . GLU B 1 212 ? 4.168 56.75 27.188 1 97.94 212 GLU B O 1
ATOM 7010 N N . VAL B 1 213 ? 2.898 58.344 26.344 1 97.56 213 VAL B N 1
ATOM 7011 C CA . VAL B 1 213 ? 2.221 57.438 25.422 1 97.56 213 VAL B CA 1
ATOM 7012 C C . VAL B 1 213 ? 3.215 56.906 24.391 1 97.56 213 VAL B C 1
ATOM 7014 O O . VAL B 1 213 ? 3.146 55.75 24 1 97.56 213 VAL B O 1
ATOM 7017 N N . LYS B 1 214 ? 4.117 57.719 23.906 1 97 214 LYS B N 1
ATOM 7018 C CA . LYS B 1 214 ? 5.172 57.281 23 1 97 214 LYS B CA 1
ATOM 7019 C C . LYS B 1 214 ? 6.008 56.156 23.609 1 97 214 LYS B C 1
ATOM 7021 O O . LYS B 1 214 ? 6.273 55.156 22.969 1 97 214 LYS B O 1
ATOM 7026 N N . GLU B 1 215 ? 6.395 56.406 24.875 1 96.88 215 GLU B N 1
ATOM 7027 C CA . GLU B 1 215 ? 7.199 55.406 25.594 1 96.88 215 GLU B CA 1
ATOM 7028 C C . GLU B 1 215 ? 6.441 54.094 25.75 1 96.88 215 GLU B C 1
ATOM 7030 O O . GLU B 1 215 ? 7 53 25.516 1 96.88 215 GLU B O 1
ATOM 7035 N N . ARG B 1 216 ? 5.23 54.188 26.109 1 97 216 ARG B N 1
ATOM 7036 C CA . ARG B 1 216 ? 4.422 52.969 26.281 1 97 216 ARG B CA 1
ATOM 7037 C C . ARG B 1 216 ? 4.238 52.25 24.953 1 97 216 ARG B C 1
ATOM 7039 O O . ARG B 1 216 ? 4.316 51 24.906 1 97 216 ARG B O 1
ATOM 7046 N N . PHE B 1 217 ? 3.961 53 23.938 1 96.62 217 PHE B N 1
ATOM 7047 C CA . PHE B 1 217 ? 3.717 52.375 22.625 1 96.62 217 PHE B CA 1
ATOM 7048 C C . PHE B 1 217 ? 4.91 51.562 22.188 1 96.62 217 PHE B C 1
ATOM 7050 O O . PHE B 1 217 ? 4.754 50.375 21.828 1 96.62 217 PHE B O 1
ATOM 7057 N N . TYR B 1 218 ? 6.121 52.062 22.234 1 96.5 218 TYR B N 1
ATOM 7058 C CA . TYR B 1 218 ? 7.289 51.438 21.641 1 96.5 218 TYR B CA 1
ATOM 7059 C C . TYR B 1 218 ? 7.887 50.406 22.578 1 96.5 218 TYR B C 1
ATOM 7061 O O . TYR B 1 218 ? 8.586 49.469 22.156 1 96.5 218 TYR B O 1
ATOM 7069 N N . HIS B 1 219 ? 7.531 50.469 23.844 1 96.38 219 HIS B N 1
ATOM 7070 C CA . HIS B 1 219 ? 8.266 49.594 24.766 1 96.38 219 HIS B CA 1
ATOM 7071 C C . HIS B 1 219 ? 7.32 48.656 25.5 1 96.38 219 HIS B C 1
ATOM 7073 O O . HIS B 1 219 ? 7.77 47.688 26.141 1 96.38 219 HIS B O 1
ATOM 7079 N N . VAL B 1 220 ? 6.023 48.844 25.359 1 96.81 220 VAL B N 1
ATOM 7080 C CA . VAL B 1 220 ? 5.098 47.969 26.062 1 96.81 220 VAL B CA 1
ATOM 7081 C C . VAL B 1 220 ? 4.09 47.375 25.078 1 96.81 220 VAL B C 1
ATOM 7083 O O . VAL B 1 220 ? 4.094 46.188 24.812 1 96.81 220 VAL B O 1
ATOM 7086 N N . ASP B 1 221 ? 3.334 48.188 24.375 1 96.44 221 ASP B N 1
ATOM 7087 C CA . ASP B 1 221 ? 2.207 47.75 23.578 1 96.44 221 ASP B CA 1
ATOM 7088 C C . ASP B 1 221 ? 2.686 47.062 22.297 1 96.44 221 ASP B C 1
ATOM 7090 O O . ASP B 1 221 ? 2.248 45.938 21.984 1 96.44 221 ASP B O 1
ATOM 7094 N N . LEU B 1 222 ? 3.561 47.688 21.609 1 96.12 222 LEU B N 1
ATOM 7095 C CA . LEU B 1 222 ? 4.035 47.156 20.344 1 96.12 222 LEU B CA 1
ATOM 7096 C C . LEU B 1 222 ? 4.793 45.844 20.562 1 96.12 222 LEU B C 1
ATOM 7098 O O . LEU B 1 222 ? 4.531 44.844 19.891 1 96.12 222 LEU B O 1
ATOM 7102 N N . PRO B 1 223 ? 5.75 45.812 21.484 1 96.44 223 PRO B N 1
ATOM 7103 C CA . PRO B 1 223 ? 6.426 44.531 21.75 1 96.44 223 PRO B CA 1
ATOM 7104 C C . PRO B 1 223 ? 5.465 43.438 22.172 1 96.44 223 PRO B C 1
ATOM 7106 O O . PRO B 1 223 ? 5.641 42.281 21.781 1 96.44 223 PRO B O 1
ATOM 7109 N N . SER B 1 224 ? 4.449 43.781 22.906 1 95.69 224 SER B N 1
ATOM 7110 C CA . SER B 1 224 ? 3.457 42.812 23.328 1 95.69 224 SER B CA 1
ATOM 7111 C C . SER B 1 224 ? 2.695 42.25 22.125 1 95.69 224 SER B C 1
ATOM 7113 O O . SER B 1 224 ? 2.424 41.062 22.062 1 95.69 224 SER B O 1
ATOM 7115 N N . LEU B 1 225 ? 2.344 43.094 21.234 1 96.19 225 LEU B N 1
ATOM 7116 C CA . LEU B 1 225 ? 1.663 42.656 20.016 1 96.19 225 LEU B CA 1
ATOM 7117 C C . LEU B 1 225 ? 2.553 41.75 19.188 1 96.19 225 LEU B C 1
ATOM 7119 O O . LEU B 1 225 ? 2.078 40.75 18.641 1 96.19 225 LEU B O 1
ATOM 7123 N N . GLU B 1 226 ? 3.775 42.094 19.031 1 97.5 226 GLU B N 1
ATOM 7124 C CA . GLU B 1 226 ? 4.727 41.312 18.266 1 97.5 226 GLU B CA 1
ATOM 7125 C C . GLU B 1 226 ? 4.914 39.938 18.875 1 97.5 226 GLU B C 1
ATOM 7127 O O . GLU B 1 226 ? 5.012 38.938 18.156 1 97.5 226 GLU B O 1
ATOM 7132 N N . ASP B 1 227 ? 4.922 39.875 20.156 1 97.12 227 ASP B N 1
ATOM 7133 C CA . ASP B 1 227 ? 5.023 38.594 20.844 1 97.12 227 ASP B CA 1
ATOM 7134 C C . ASP B 1 227 ? 3.754 37.75 20.641 1 97.12 227 ASP B C 1
ATOM 7136 O O . ASP B 1 227 ? 3.807 36.531 20.625 1 97.12 227 ASP B O 1
ATOM 7140 N N . ASP B 1 228 ? 2.625 38.406 20.578 1 96.69 228 ASP B N 1
ATOM 7141 C CA . ASP B 1 228 ? 1.385 37.688 20.297 1 96.69 228 ASP B CA 1
ATOM 7142 C C . ASP B 1 228 ? 1.454 36.969 18.938 1 96.69 228 ASP B C 1
ATOM 7144 O O . ASP B 1 228 ? 0.991 35.844 18.812 1 96.69 228 ASP B O 1
ATOM 7148 N N . PHE B 1 229 ? 1.985 37.656 17.984 1 97.69 229 PHE B N 1
ATOM 7149 C CA . PHE B 1 229 ? 2.158 37.031 16.688 1 97.69 229 PHE B CA 1
ATOM 7150 C C . PHE B 1 229 ? 3.096 35.844 16.781 1 97.69 229 PHE B C 1
ATOM 7152 O O . PHE B 1 229 ? 2.889 34.812 16.109 1 97.69 229 PHE B O 1
ATOM 7159 N N . GLN B 1 230 ? 4.133 35.969 17.578 1 96.94 230 GLN B N 1
ATOM 7160 C CA . GLN B 1 230 ? 5.035 34.875 17.828 1 96.94 230 GLN B CA 1
ATOM 7161 C C . GLN B 1 230 ? 4.281 33.656 18.406 1 96.94 230 GLN B C 1
ATOM 7163 O O . GLN B 1 230 ? 4.535 32.531 18.016 1 96.94 230 GLN B O 1
ATOM 7168 N N . SER B 1 231 ? 3.396 33.969 19.281 1 94.75 231 SER B N 1
ATOM 7169 C CA . SER B 1 231 ? 2.584 32.906 19.875 1 94.75 231 SER B CA 1
ATOM 7170 C C . SER B 1 231 ? 1.684 32.25 18.844 1 94.75 231 SER B C 1
ATOM 7172 O O . SER B 1 231 ? 1.477 31.016 18.891 1 94.75 231 SER B O 1
ATOM 7174 N N . ILE B 1 232 ? 1.104 33 18 1 96 232 ILE B N 1
ATOM 7175 C CA . ILE B 1 232 ? 0.267 32.469 16.938 1 96 232 ILE B CA 1
ATOM 7176 C C . ILE B 1 232 ? 1.088 31.5 16.094 1 96 232 ILE B C 1
ATOM 7178 O O . ILE B 1 232 ? 0.616 30.406 15.742 1 96 232 ILE B O 1
ATOM 7182 N N . TRP B 1 233 ? 2.311 31.891 15.781 1 97 233 TRP B N 1
ATOM 7183 C CA . TRP B 1 233 ? 3.223 31.047 15.023 1 97 233 TRP B CA 1
ATOM 7184 C C . TRP B 1 233 ? 3.482 29.734 15.766 1 97 233 TRP B C 1
ATOM 7186 O O . TRP B 1 233 ? 3.414 28.656 15.172 1 97 233 TRP B O 1
ATOM 7196 N N . SER B 1 234 ? 3.775 29.812 17 1 95.19 234 SER B N 1
ATOM 7197 C CA . SER B 1 234 ? 4.062 28.625 17.797 1 95.19 234 SER B CA 1
ATOM 7198 C C . SER B 1 234 ? 2.867 27.688 17.844 1 95.19 234 SER B C 1
ATOM 7200 O O . SER B 1 234 ? 3.029 26.469 17.734 1 95.19 234 SER B O 1
ATOM 7202 N N . LEU B 1 235 ? 1.737 28.219 17.969 1 92.31 235 LEU B N 1
ATOM 7203 C CA . LEU B 1 235 ? 0.526 27.406 18.031 1 92.31 235 LEU B CA 1
ATOM 7204 C C . LEU B 1 235 ? 0.244 26.766 16.672 1 92.31 235 LEU B C 1
ATOM 7206 O O . LEU B 1 235 ? -0.211 25.625 16.609 1 92.31 235 LEU B O 1
ATOM 7210 N N . ALA B 1 236 ? 0.433 27.516 15.648 1 95.56 236 ALA B N 1
ATOM 7211 C CA . ALA B 1 236 ? 0.268 26.969 14.312 1 95.56 236 ALA B CA 1
ATOM 7212 C C . ALA B 1 236 ? 1.221 25.812 14.07 1 95.56 236 ALA B C 1
ATOM 7214 O O . ALA B 1 236 ? 0.828 24.781 13.516 1 95.56 236 ALA B O 1
ATOM 7215 N N . ALA B 1 237 ? 2.488 25.953 14.469 1 96.44 237 ALA B N 1
ATOM 7216 C CA . ALA B 1 237 ? 3.475 24.891 14.297 1 96.44 237 ALA B CA 1
ATOM 7217 C C . ALA B 1 237 ? 3.088 23.656 15.109 1 96.44 237 ALA B C 1
ATOM 7219 O O . ALA B 1 237 ? 3.205 22.531 14.617 1 96.44 237 ALA B O 1
ATOM 7220 N N . SER B 1 238 ? 2.656 23.859 16.312 1 94.19 238 SER B N 1
ATOM 7221 C CA . SER B 1 238 ? 2.268 22.75 17.172 1 94.19 238 SER B CA 1
ATOM 7222 C C . SER B 1 238 ? 1.1 21.969 16.578 1 94.19 238 SER B C 1
ATOM 7224 O O . SER B 1 238 ? 1.08 20.75 16.625 1 94.19 238 SER B O 1
ATOM 7226 N N . LYS B 1 239 ? 0.109 22.688 16.141 1 94.25 239 LYS B N 1
ATOM 7227 C CA . LYS B 1 239 ? -1.042 22.016 15.539 1 94.25 239 LYS B CA 1
ATOM 7228 C C . LYS B 1 239 ? -0.631 21.234 14.289 1 94.25 239 LYS B C 1
ATOM 7230 O O . LYS B 1 239 ? -1.141 20.141 14.047 1 94.25 239 LYS B O 1
ATOM 7235 N N . LEU B 1 240 ? 0.193 21.812 13.461 1 97.19 240 LEU B N 1
ATOM 7236 C CA . LEU B 1 240 ? 0.681 21.125 12.273 1 97.19 240 LEU B CA 1
ATOM 7237 C C . LEU B 1 240 ? 1.359 19.797 12.641 1 97.19 240 LEU B C 1
ATOM 7239 O O . LEU B 1 240 ? 1.117 18.781 12.008 1 97.19 240 LEU B O 1
ATOM 7243 N N . VAL B 1 241 ? 2.234 19.875 13.641 1 96.88 241 VAL B N 1
ATOM 7244 C CA . VAL B 1 241 ? 2.928 18.672 14.094 1 96.88 241 VAL B CA 1
ATOM 7245 C C . VAL B 1 241 ? 1.908 17.625 14.531 1 96.88 241 VAL B C 1
ATOM 7247 O O . VAL B 1 241 ? 2.039 16.438 14.195 1 96.88 241 VAL B O 1
ATOM 7250 N N . SER B 1 242 ? 0.918 18.047 15.281 1 95.25 242 SER B N 1
ATOM 7251 C CA . SER B 1 242 ? -0.122 17.125 15.742 1 95.25 242 SER B CA 1
ATOM 7252 C C . SER B 1 242 ? -0.836 16.469 14.57 1 95.25 242 SER B C 1
ATOM 7254 O O . SER B 1 242 ? -1.095 15.258 14.602 1 95.25 242 SER B O 1
ATOM 7256 N N . LEU B 1 243 ? -1.126 17.172 13.57 1 97.12 243 LEU B N 1
ATOM 7257 C CA . LEU B 1 243 ? -1.838 16.641 12.414 1 97.12 243 LEU B CA 1
ATOM 7258 C C . LEU B 1 243 ? -0.955 15.68 11.625 1 97.12 243 LEU B C 1
ATOM 7260 O O . LEU B 1 243 ? -1.43 14.656 11.141 1 97.12 243 LEU B O 1
ATOM 7264 N N . LEU B 1 244 ? 0.307 16 11.453 1 98.38 244 LEU B N 1
ATOM 7265 C CA . LEU B 1 244 ? 1.226 15.102 10.766 1 98.38 244 LEU B CA 1
ATOM 7266 C C . LEU B 1 244 ? 1.4 13.805 11.539 1 98.38 244 LEU B C 1
ATOM 7268 O O . LEU B 1 244 ? 1.535 12.734 10.938 1 98.38 244 LEU B O 1
ATOM 7272 N N . LYS B 1 245 ? 1.438 13.922 12.875 1 97.25 245 LYS B N 1
ATOM 7273 C CA . LYS B 1 245 ? 1.479 12.719 13.695 1 97.25 245 LYS B CA 1
ATOM 7274 C C . LYS B 1 245 ? 0.229 11.867 13.484 1 97.25 245 LYS B C 1
ATOM 7276 O O . LYS B 1 245 ? 0.302 10.641 13.477 1 97.25 245 LYS B O 1
ATOM 7281 N N . THR B 1 246 ? -0.91 12.516 13.359 1 97.75 246 THR B N 1
ATOM 7282 C CA . THR B 1 246 ? -2.148 11.805 13.055 1 97.75 246 THR B CA 1
ATOM 7283 C C . THR B 1 246 ? -2.025 11.047 11.734 1 97.75 246 THR B C 1
ATOM 7285 O O . THR B 1 246 ? -2.484 9.914 11.625 1 97.75 246 THR B O 1
ATOM 7288 N N . VAL B 1 247 ? -1.446 11.664 10.711 1 98.56 247 VAL B N 1
ATOM 7289 C CA . VAL B 1 247 ? -1.234 11.008 9.43 1 98.56 247 VAL B CA 1
ATOM 7290 C C . VAL B 1 247 ? -0.421 9.734 9.625 1 98.56 247 VAL B C 1
ATOM 7292 O O . VAL B 1 247 ? -0.766 8.68 9.078 1 98.56 247 VAL B O 1
ATOM 7295 N N . SER B 1 248 ? 0.688 9.836 10.359 1 98.44 248 SER B N 1
ATOM 7296 C CA . SER B 1 248 ? 1.547 8.688 10.609 1 98.44 248 SER B CA 1
ATOM 7297 C C . SER B 1 248 ? 0.778 7.566 11.305 1 98.44 248 SER B C 1
ATOM 7299 O O . SER B 1 248 ? 0.952 6.391 10.984 1 98.44 248 SER B O 1
ATOM 7301 N N . THR B 1 249 ? -0.063 7.945 12.234 1 98.44 249 THR B N 1
ATOM 7302 C CA . THR B 1 249 ? -0.854 6.965 12.969 1 98.44 249 THR B CA 1
ATOM 7303 C C . THR B 1 249 ? -1.844 6.262 12.047 1 98.44 249 THR B C 1
ATOM 7305 O O . THR B 1 249 ? -2.008 5.043 12.117 1 98.44 249 THR B O 1
ATOM 7308 N N . LEU B 1 250 ? -2.521 7.035 11.227 1 98.56 250 LEU B N 1
ATOM 7309 C CA . LEU B 1 250 ? -3.465 6.465 10.273 1 98.56 250 LEU B CA 1
ATOM 7310 C C . LEU B 1 250 ? -2.756 5.523 9.305 1 98.56 250 LEU B C 1
ATOM 7312 O O . LEU B 1 250 ? -3.26 4.438 9 1 98.56 250 LEU B O 1
ATOM 7316 N N . ASN B 1 251 ? -1.602 5.945 8.789 1 98.31 251 ASN B N 1
ATOM 7317 C CA . ASN B 1 251 ? -0.81 5.094 7.902 1 98.31 251 ASN B CA 1
ATOM 7318 C C . ASN B 1 251 ? -0.419 3.785 8.578 1 98.31 251 ASN B C 1
ATOM 7320 O O . ASN B 1 251 ? -0.497 2.719 7.973 1 98.31 251 ASN B O 1
ATOM 7324 N N . LEU B 1 252 ? 0.061 3.887 9.812 1 97.69 252 LEU B N 1
ATOM 7325 C CA . LEU B 1 252 ? 0.502 2.703 10.539 1 97.69 252 LEU B CA 1
ATOM 7326 C C . LEU B 1 252 ? -0.646 1.718 10.727 1 97.69 252 LEU B C 1
ATOM 7328 O O . LEU B 1 252 ? -0.462 0.508 10.57 1 97.69 252 LEU B O 1
ATOM 7332 N N . ARG B 1 253 ? -1.8 2.193 11.094 1 97.81 253 ARG B N 1
ATOM 7333 C CA . ARG B 1 253 ? -2.977 1.344 11.242 1 97.81 253 ARG B CA 1
ATOM 7334 C C . ARG B 1 253 ? -3.299 0.616 9.945 1 97.81 253 ARG B C 1
ATOM 7336 O O . ARG B 1 253 ? -3.611 -0.577 9.953 1 97.81 253 ARG B O 1
ATOM 7343 N N . CYS B 1 254 ? -3.285 1.302 8.828 1 98.19 254 CYS B N 1
ATOM 7344 C CA . CYS B 1 254 ? -3.541 0.703 7.527 1 98.19 254 CYS B CA 1
ATOM 7345 C C . CYS B 1 254 ? -2.51 -0.372 7.207 1 98.19 254 CYS B C 1
ATOM 7347 O O . CYS B 1 254 ? -2.861 -1.459 6.746 1 98.19 254 CYS B O 1
ATOM 7349 N N . LEU B 1 255 ? -1.201 -0.078 7.453 1 98.06 255 LEU B N 1
ATOM 7350 C CA . LEU B 1 255 ? -0.126 -1.024 7.18 1 98.06 255 LEU B CA 1
ATOM 7351 C C . LEU B 1 255 ? -0.292 -2.293 8.008 1 98.06 255 LEU B C 1
ATOM 7353 O O . LEU B 1 255 ? -0.023 -3.395 7.527 1 98.06 255 LEU B O 1
ATOM 7357 N N . ASP B 1 256 ? -0.742 -2.172 9.219 1 98.12 256 ASP B N 1
ATOM 7358 C CA . ASP B 1 256 ? -0.971 -3.326 10.078 1 98.12 256 ASP B CA 1
ATOM 7359 C C . ASP B 1 256 ? -2.092 -4.207 9.531 1 98.12 256 ASP B C 1
ATOM 7361 O O . ASP B 1 256 ? -2 -5.438 9.578 1 98.12 256 ASP B O 1
ATOM 7365 N N . GLN B 1 257 ? -3.145 -3.586 9.094 1 98.5 257 GLN B N 1
ATOM 7366 C CA . GLN B 1 257 ? -4.234 -4.344 8.484 1 98.5 257 GLN B CA 1
ATOM 7367 C C . GLN B 1 257 ? -3.758 -5.082 7.234 1 98.5 257 GLN B C 1
ATOM 7369 O O . GLN B 1 257 ? -4.098 -6.25 7.031 1 98.5 257 GLN B O 1
ATOM 7374 N N . LEU B 1 258 ? -2.988 -4.43 6.383 1 98.38 258 LEU B N 1
ATOM 7375 C CA . LEU B 1 258 ? -2.461 -5.043 5.168 1 98.38 258 LEU B CA 1
ATOM 7376 C C . LEU B 1 258 ? -1.567 -6.23 5.5 1 98.38 258 LEU B C 1
ATOM 7378 O O . LEU B 1 258 ? -1.578 -7.242 4.793 1 98.38 258 LEU B O 1
ATOM 7382 N N . ARG B 1 259 ? -0.757 -6.09 6.562 1 97.94 259 ARG B N 1
ATOM 7383 C CA . ARG B 1 259 ? 0.091 -7.191 7.008 1 97.94 259 ARG B CA 1
ATOM 7384 C C . ARG B 1 259 ? -0.748 -8.391 7.426 1 97.94 259 ARG B C 1
ATOM 7386 O O . ARG B 1 259 ? -0.403 -9.539 7.109 1 97.94 259 ARG B O 1
ATOM 7393 N N . THR B 1 260 ? -1.828 -8.141 8.109 1 98.62 260 THR B N 1
ATOM 7394 C CA . THR B 1 260 ? -2.73 -9.203 8.531 1 98.62 260 THR B CA 1
ATOM 7395 C C . THR B 1 260 ? -3.332 -9.914 7.316 1 98.62 260 THR B C 1
ATOM 7397 O O . THR B 1 260 ? -3.422 -11.141 7.289 1 98.62 260 THR B O 1
ATOM 7400 N N . HIS B 1 261 ? -3.75 -9.18 6.309 1 98.62 261 HIS B N 1
ATOM 7401 C CA . HIS B 1 261 ? -4.293 -9.766 5.09 1 98.62 261 HIS B CA 1
ATOM 7402 C C . HIS B 1 261 ? -3.26 -10.641 4.391 1 98.62 261 HIS B C 1
ATOM 7404 O O . HIS B 1 261 ? -3.6 -11.688 3.83 1 98.62 261 HIS B O 1
ATOM 7410 N N . ASN B 1 262 ? -1.971 -10.211 4.348 1 98.44 262 ASN B N 1
ATOM 7411 C CA . ASN B 1 262 ? -0.912 -11.016 3.74 1 98.44 262 ASN B CA 1
ATOM 7412 C C . ASN B 1 262 ? -0.676 -12.312 4.508 1 98.44 262 ASN B C 1
ATOM 7414 O O . ASN B 1 262 ? -0.387 -13.344 3.91 1 98.44 262 ASN B O 1
ATOM 7418 N N . GLU B 1 263 ? -0.801 -12.219 5.84 1 98.38 263 GLU B N 1
ATOM 7419 C CA . GLU B 1 263 ? -0.689 -13.43 6.656 1 98.38 263 GLU B CA 1
ATOM 7420 C C . GLU B 1 263 ? -1.82 -14.406 6.352 1 98.38 263 GLU B C 1
ATOM 7422 O O . GLU B 1 263 ? -1.598 -15.617 6.277 1 98.38 263 GLU B O 1
ATOM 7427 N N . ASN B 1 264 ? -2.988 -13.883 6.211 1 98.69 264 ASN B N 1
ATOM 7428 C CA . ASN B 1 264 ? -4.129 -14.711 5.84 1 98.69 264 ASN B CA 1
ATOM 7429 C C . ASN B 1 264 ? -3.955 -15.312 4.445 1 98.69 264 ASN B C 1
ATOM 7431 O O . ASN B 1 264 ? -4.34 -16.453 4.207 1 98.69 264 ASN B O 1
ATOM 7435 N N . PHE B 1 265 ? -3.406 -14.508 3.518 1 98.56 265 PHE B N 1
ATOM 7436 C CA . PHE B 1 265 ? -3.057 -14.977 2.182 1 98.56 265 PHE B CA 1
ATOM 7437 C C . PHE B 1 265 ? -2.127 -16.188 2.26 1 98.56 265 PHE B C 1
ATOM 7439 O O . PHE B 1 265 ? -2.369 -17.203 1.608 1 98.56 265 PHE B O 1
ATOM 7446 N N . LEU B 1 266 ? -1.117 -16.062 3.072 1 98.38 266 LEU B N 1
ATOM 7447 C CA . LEU B 1 266 ? -0.147 -17.141 3.232 1 98.38 266 LEU B CA 1
ATOM 7448 C C . LEU B 1 266 ? -0.797 -18.375 3.867 1 98.38 266 LEU B C 1
ATOM 7450 O O . LEU B 1 266 ? -0.549 -19.5 3.439 1 98.38 266 LEU B O 1
ATOM 7454 N N . ALA B 1 267 ? -1.627 -18.156 4.871 1 98.5 267 ALA B N 1
ATOM 7455 C CA . ALA B 1 267 ? -2.326 -19.25 5.539 1 98.5 267 ALA B CA 1
ATOM 7456 C C . ALA B 1 267 ? -3.232 -20 4.562 1 98.5 267 ALA B C 1
ATOM 7458 O O . ALA B 1 267 ? -3.281 -21.234 4.57 1 98.5 267 ALA B O 1
ATOM 7459 N N . ALA B 1 268 ? -3.947 -19.234 3.711 1 98.5 268 ALA B N 1
ATOM 7460 C CA . ALA B 1 268 ? -4.812 -19.844 2.701 1 98.5 268 ALA B CA 1
ATOM 7461 C C . ALA B 1 268 ? -3.998 -20.656 1.704 1 98.5 268 ALA B C 1
ATOM 7463 O O . ALA B 1 268 ? -4.402 -21.766 1.317 1 98.5 268 ALA B O 1
ATOM 7464 N N . THR B 1 269 ? -2.824 -20.141 1.251 1 98.62 269 THR B N 1
ATOM 7465 C CA . THR B 1 269 ? -1.934 -20.812 0.313 1 98.62 269 THR B CA 1
ATOM 7466 C C . THR B 1 269 ? -1.481 -22.156 0.87 1 98.62 269 THR B C 1
ATOM 7468 O O . THR B 1 269 ? -1.42 -23.156 0.139 1 98.62 269 THR B O 1
ATOM 7471 N N . ASN B 1 270 ? -1.283 -22.25 2.145 1 98 270 ASN B N 1
ATOM 7472 C CA . ASN B 1 270 ? -0.763 -23.438 2.797 1 98 270 ASN B CA 1
ATOM 7473 C C . ASN B 1 270 ? -1.836 -24.516 2.93 1 98 270 ASN B C 1
ATOM 7475 O O . ASN B 1 270 ? -1.525 -25.688 3.209 1 98 270 ASN B O 1
ATOM 7479 N N . THR B 1 271 ? -3.098 -24.188 2.713 1 98.19 271 THR B N 1
ATOM 7480 C CA . THR B 1 271 ? -4.18 -25.156 2.842 1 98.19 271 THR B CA 1
ATOM 7481 C C . THR B 1 271 ? -4.363 -25.953 1.546 1 98.19 271 THR B C 1
ATOM 7483 O O . THR B 1 271 ? -5.094 -26.938 1.513 1 98.19 271 THR B O 1
ATOM 7486 N N . ILE B 1 272 ? -3.707 -25.547 0.454 1 98.06 272 ILE B N 1
ATOM 7487 C CA . ILE B 1 272 ? -3.842 -26.234 -0.829 1 98.06 272 ILE B CA 1
ATOM 7488 C C . ILE B 1 272 ? -3.191 -27.609 -0.751 1 98.06 272 ILE B C 1
ATOM 7490 O O . ILE B 1 272 ? -1.997 -27.719 -0.464 1 98.06 272 ILE B O 1
ATOM 7494 N N . ASP B 1 273 ? -3.957 -28.641 -0.998 1 97 273 ASP B N 1
ATOM 7495 C CA . ASP B 1 273 ? -3.492 -30.016 -0.899 1 97 273 ASP B CA 1
ATOM 7496 C C . ASP B 1 273 ? -3.92 -30.828 -2.119 1 97 273 ASP B C 1
ATOM 7498 O O . ASP B 1 273 ? -5.086 -31.203 -2.242 1 97 273 ASP B O 1
ATOM 7502 N N . ALA B 1 274 ? -2.932 -31.203 -2.92 1 95.69 274 ALA B N 1
ATOM 7503 C CA . ALA B 1 274 ? -3.203 -31.922 -4.168 1 95.69 274 ALA B CA 1
ATOM 7504 C C . ALA B 1 274 ? -3.834 -33.281 -3.895 1 95.69 274 ALA B C 1
ATOM 7506 O O . ALA B 1 274 ? -4.734 -33.719 -4.621 1 95.69 274 ALA B O 1
ATOM 7507 N N . GLN B 1 275 ? -3.428 -33.969 -2.871 1 96.12 275 GLN B N 1
ATOM 7508 C CA . GLN B 1 275 ? -3.938 -35.312 -2.557 1 96.12 275 GLN B CA 1
ATOM 7509 C C . GLN B 1 275 ? -5.418 -35.25 -2.188 1 96.12 275 GLN B C 1
ATOM 7511 O O . GLN B 1 275 ? -6.203 -36.094 -2.633 1 96.12 275 GLN B O 1
ATOM 7516 N N . SER B 1 276 ? -5.742 -34.312 -1.374 1 96.69 276 SER B N 1
ATOM 7517 C CA . SER B 1 276 ? -7.141 -34.125 -1.001 1 96.69 276 SER B CA 1
ATOM 7518 C C . SER B 1 276 ? -8 -33.781 -2.215 1 96.69 276 SER B C 1
ATOM 7520 O O . SER B 1 276 ? -9.133 -34.25 -2.334 1 96.69 276 SER B O 1
ATOM 7522 N N . ASN B 1 277 ? -7.496 -33.031 -3.09 1 97.5 277 ASN B N 1
ATOM 7523 C CA . ASN B 1 277 ? -8.227 -32.656 -4.297 1 97.5 277 ASN B CA 1
ATOM 7524 C C . ASN B 1 277 ? -8.406 -33.844 -5.234 1 97.5 277 ASN B C 1
ATOM 7526 O O . ASN B 1 277 ? -9.469 -34 -5.84 1 97.5 277 ASN B O 1
ATOM 7530 N N . GLN B 1 278 ? -7.344 -34.562 -5.371 1 97.38 278 GLN B N 1
ATOM 7531 C CA . GLN B 1 278 ? -7.406 -35.781 -6.207 1 97.38 278 GLN B CA 1
ATOM 7532 C C . GLN B 1 278 ? -8.391 -36.781 -5.637 1 97.38 278 GLN B C 1
ATOM 7534 O O . GLN B 1 278 ? -9.125 -37.438 -6.383 1 97.38 278 GLN B O 1
ATOM 7539 N N . ALA B 1 279 ? -8.398 -36.969 -4.305 1 97 279 ALA B N 1
ATOM 7540 C CA . ALA B 1 279 ? -9.359 -37.844 -3.645 1 97 279 ALA B CA 1
ATOM 7541 C C . ALA B 1 279 ? -10.789 -37.406 -3.918 1 97 279 ALA B C 1
ATOM 7543 O O . ALA B 1 279 ? -11.672 -38.219 -4.148 1 97 279 ALA B O 1
ATOM 7544 N N . LEU B 1 280 ? -10.969 -36.094 -3.838 1 96.69 280 LEU B N 1
ATOM 7545 C CA . LEU B 1 280 ? -12.289 -35.562 -4.141 1 96.69 280 LEU B CA 1
ATOM 7546 C C . LEU B 1 280 ? -12.695 -35.875 -5.578 1 96.69 280 LEU B C 1
ATOM 7548 O O . LEU B 1 280 ? -13.836 -36.25 -5.836 1 96.69 280 LEU B O 1
ATOM 7552 N N . TYR B 1 281 ? -11.773 -35.656 -6.488 1 97.56 281 TYR B N 1
ATOM 7553 C CA . TYR B 1 281 ? -12.039 -35.969 -7.891 1 97.56 281 TYR B CA 1
ATOM 7554 C C . TYR B 1 281 ? -12.422 -37.438 -8.062 1 97.56 281 TYR B C 1
ATOM 7556 O O . TYR B 1 281 ? -13.375 -37.75 -8.781 1 97.56 281 TYR B O 1
ATOM 7564 N N . ILE B 1 282 ? -11.641 -38.344 -7.441 1 97.38 282 ILE B N 1
ATOM 7565 C CA . ILE B 1 282 ? -11.898 -39.781 -7.531 1 97.38 282 ILE B CA 1
ATOM 7566 C C . ILE B 1 282 ? -13.305 -40.094 -7.027 1 97.38 282 ILE B C 1
ATOM 7568 O O . ILE B 1 282 ? -14.039 -40.875 -7.645 1 97.38 282 ILE B O 1
ATOM 7572 N N . GLU B 1 283 ? -13.703 -39.5 -5.957 1 95.88 283 GLU B N 1
ATOM 7573 C CA . GLU B 1 283 ? -15.016 -39.719 -5.352 1 95.88 283 GLU B CA 1
ATOM 7574 C C . GLU B 1 283 ? -16.141 -39.406 -6.336 1 95.88 283 GLU B C 1
ATOM 7576 O O . GLU B 1 283 ? -17.141 -40.125 -6.391 1 95.88 283 GLU B O 1
ATOM 7581 N N . TYR B 1 284 ? -15.945 -38.438 -7.156 1 96.62 284 TYR B N 1
ATOM 7582 C CA . TYR B 1 284 ? -17.016 -38 -8.031 1 96.62 284 TYR B CA 1
ATOM 7583 C C . TYR B 1 284 ? -16.906 -38.656 -9.414 1 96.62 284 TYR B C 1
ATOM 7585 O O . TYR B 1 284 ? -17.766 -38.438 -10.266 1 96.62 284 TYR B O 1
ATOM 7593 N N . ASN B 1 285 ? -15.805 -39.375 -9.68 1 96.62 285 ASN B N 1
ATOM 7594 C CA . ASN B 1 285 ? -15.617 -39.875 -11.039 1 96.62 285 ASN B CA 1
ATOM 7595 C C . ASN B 1 285 ? -15.375 -41.406 -11.039 1 96.62 285 ASN B C 1
ATOM 7597 O O . ASN B 1 285 ? -14.867 -41.938 -12.016 1 96.62 285 ASN B O 1
ATOM 7601 N N . ARG B 1 286 ? -15.688 -42.062 -9.992 1 95.5 286 ARG B N 1
ATOM 7602 C CA . ARG B 1 286 ? -15.625 -43.5 -9.977 1 95.5 286 ARG B CA 1
ATOM 7603 C C . ARG B 1 286 ? -16.672 -44.125 -10.914 1 95.5 286 ARG B C 1
ATOM 7605 O O . ARG B 1 286 ? -17.844 -43.719 -10.875 1 95.5 286 ARG B O 1
ATOM 7612 N N . ARG B 1 287 ? -16.266 -45 -11.797 1 94.75 287 ARG B N 1
ATOM 7613 C CA . ARG B 1 287 ? -17.141 -45.688 -12.742 1 94.75 287 ARG B CA 1
ATOM 7614 C C . ARG B 1 287 ? -16.828 -47.188 -12.781 1 94.75 287 ARG B C 1
ATOM 7616 O O . ARG B 1 287 ? -15.68 -47.594 -12.648 1 94.75 287 ARG B O 1
ATOM 7623 N N . PRO B 1 288 ? -17.859 -47.969 -12.867 1 92.88 288 PRO B N 1
ATOM 7624 C CA . PRO B 1 288 ? -17.609 -49.406 -12.961 1 92.88 288 PRO B CA 1
ATOM 7625 C C . PRO B 1 288 ? -16.875 -49.781 -14.234 1 92.88 288 PRO B C 1
ATOM 7627 O O . PRO B 1 288 ? -17.109 -49.188 -15.297 1 92.88 288 PRO B O 1
ATOM 7630 N N . PHE B 1 289 ? -15.945 -50.719 -14.109 1 94 289 PHE B N 1
ATOM 7631 C CA . PHE B 1 289 ? -15.164 -51.188 -15.242 1 94 289 PHE B CA 1
ATOM 7632 C C . PHE B 1 289 ? -15.125 -52.719 -15.273 1 94 289 PHE B C 1
ATOM 7634 O O . PHE B 1 289 ? -14.922 -53.344 -14.242 1 94 289 PHE B O 1
ATOM 7641 N N . THR B 1 290 ? -15.445 -53.25 -16.453 1 94.19 290 THR B N 1
ATOM 7642 C CA . THR B 1 290 ? -15.312 -54.688 -16.672 1 94.19 290 THR B CA 1
ATOM 7643 C C . THR B 1 290 ? -14.32 -54.969 -17.797 1 94.19 290 THR B C 1
ATOM 7645 O O . THR B 1 290 ? -14.383 -54.344 -18.859 1 94.19 290 THR B O 1
ATOM 7648 N N . ASP B 1 291 ? -13.438 -55.875 -17.562 1 92.94 291 ASP B N 1
ATOM 7649 C CA . ASP B 1 291 ? -12.438 -56.25 -18.562 1 92.94 291 ASP B CA 1
ATOM 7650 C C . ASP B 1 291 ? -13.094 -56.812 -19.828 1 92.94 291 ASP B C 1
ATOM 7652 O O . ASP B 1 291 ? -14.07 -57.562 -19.75 1 92.94 291 ASP B O 1
ATOM 7656 N N . PRO B 1 292 ? -12.516 -56.438 -20.906 1 94.25 292 PRO B N 1
ATOM 7657 C CA . PRO B 1 292 ? -12.969 -57.125 -22.125 1 94.25 292 PRO B CA 1
ATOM 7658 C C . PRO B 1 292 ? -12.75 -58.625 -22.078 1 94.25 292 PRO B C 1
ATOM 7660 O O . PRO B 1 292 ? -11.742 -59.094 -21.516 1 94.25 292 PRO B O 1
ATOM 7663 N N . PRO B 1 293 ? -13.609 -59.375 -22.641 1 95.62 293 PRO B N 1
ATOM 7664 C CA . PRO B 1 293 ? -13.453 -60.844 -22.594 1 95.62 293 PRO B CA 1
ATOM 7665 C C . PRO B 1 293 ? -12.227 -61.312 -23.375 1 95.62 293 PRO B C 1
ATOM 7667 O O . PRO B 1 293 ? -11.812 -60.688 -24.344 1 95.62 293 PRO B O 1
ATOM 7670 N N . ASP B 1 294 ? -11.695 -62.438 -22.984 1 96.19 294 ASP B N 1
ATOM 7671 C CA . ASP B 1 294 ? -10.531 -63.031 -23.641 1 96.19 294 ASP B CA 1
ATOM 7672 C C . ASP B 1 294 ? -10.898 -63.531 -25.031 1 96.19 294 ASP B C 1
ATOM 7674 O O . ASP B 1 294 ? -12.031 -63.969 -25.266 1 96.19 294 ASP B O 1
ATOM 7678 N N . PHE B 1 295 ? -9.922 -63.469 -25.875 1 97.06 295 PHE B N 1
ATOM 7679 C CA . PHE B 1 295 ? -10.07 -64.125 -27.188 1 97.06 295 PHE B CA 1
ATOM 7680 C C . PHE B 1 295 ? -10 -65.625 -27.062 1 97.06 295 PHE B C 1
ATOM 7682 O O . PHE B 1 295 ? -9.227 -66.125 -26.281 1 97.06 295 PHE B O 1
ATOM 7689 N N . VAL B 1 296 ? -10.859 -66.312 -27.812 1 96 296 VAL B N 1
ATOM 7690 C CA . VAL B 1 296 ? -10.891 -67.75 -27.781 1 96 296 VAL B CA 1
ATOM 7691 C C . VAL B 1 296 ? -10.75 -68.312 -29.203 1 96 296 VAL B C 1
ATOM 7693 O O . VAL B 1 296 ? -11.008 -67.562 -30.172 1 96 296 VAL B O 1
ATOM 7696 N N . PHE B 1 297 ? -10.242 -69.5 -29.297 1 96.94 297 PHE B N 1
ATOM 7697 C CA . PHE B 1 297 ? -10.062 -70.188 -30.594 1 96.94 297 PHE B CA 1
ATOM 7698 C C . PHE B 1 297 ? -11.406 -70.438 -31.266 1 96.94 297 PHE B C 1
ATOM 7700 O O . PHE B 1 297 ? -12.328 -71 -30.656 1 96.94 297 PHE B O 1
ATOM 7707 N N . GLU B 1 298 ? -11.523 -70 -32.469 1 95.31 298 GLU B N 1
ATOM 7708 C CA . GLU B 1 298 ? -12.688 -70.25 -33.312 1 95.31 298 GLU B CA 1
ATOM 7709 C C . GLU B 1 298 ? -12.312 -71.062 -34.531 1 95.31 298 GLU B C 1
ATOM 7711 O O . GLU B 1 298 ? -11.578 -70.625 -35.406 1 95.31 298 GLU B O 1
ATOM 7716 N N . PRO B 1 299 ? -12.797 -72.25 -34.469 1 94 299 PRO B N 1
ATOM 7717 C CA . PRO B 1 299 ? -12.438 -73.125 -35.594 1 94 299 PRO B CA 1
ATOM 7718 C C . PRO B 1 299 ? -12.984 -72.625 -36.938 1 94 299 PRO B C 1
ATOM 7720 O O . PRO B 1 299 ? -13.922 -71.812 -36.969 1 94 299 PRO B O 1
ATOM 7723 N N . CYS B 1 300 ? -12.25 -73.062 -38 1 93 300 CYS B N 1
ATOM 7724 C CA . CYS B 1 300 ? -12.742 -72.75 -39.344 1 93 300 CYS B CA 1
ATOM 7725 C C . CYS B 1 300 ? -14.141 -73.312 -39.562 1 93 300 CYS B C 1
ATOM 7727 O O . CYS B 1 300 ? -14.445 -74.438 -39.125 1 93 300 CYS B O 1
ATOM 7729 N N . PRO B 1 301 ? -14.992 -72.688 -40.25 1 90.12 301 PRO B N 1
ATOM 7730 C CA . PRO B 1 301 ? -16.375 -73.125 -40.438 1 90.12 301 PRO B CA 1
ATOM 7731 C C . PRO B 1 301 ? -16.484 -74.375 -41.25 1 90.12 301 PRO B C 1
ATOM 7733 O O . PRO B 1 301 ? -17.422 -75.188 -41.094 1 90.12 301 PRO B O 1
ATOM 7736 N N . ILE B 1 302 ? -15.547 -74.688 -42.062 1 89.31 302 ILE B N 1
ATOM 7737 C CA . ILE B 1 302 ? -15.664 -75.812 -42.969 1 89.31 302 ILE B CA 1
ATOM 7738 C C . ILE B 1 302 ? -14.891 -77 -42.406 1 89.31 302 ILE B C 1
ATOM 7740 O O . ILE B 1 302 ? -14.883 -78.062 -43 1 89.31 302 ILE B O 1
ATOM 7744 N N . TRP B 1 303 ? -14.188 -76.812 -41.375 1 82.06 303 TRP B N 1
ATOM 7745 C CA . TRP B 1 303 ? -13.281 -77.812 -40.844 1 82.06 303 TRP B CA 1
ATOM 7746 C C . TRP B 1 303 ? -13.508 -77.938 -39.344 1 82.06 303 TRP B C 1
ATOM 7748 O O . TRP B 1 303 ? -13.586 -76.938 -38.594 1 82.06 303 TRP B O 1
ATOM 7758 N N . HIS B 1 304 ? -13.859 -79.188 -38.938 1 83.69 304 HIS B N 1
ATOM 7759 C CA . HIS B 1 304 ? -13.969 -79.438 -37.5 1 83.69 304 HIS B CA 1
ATOM 7760 C C . HIS B 1 304 ? -12.594 -79.562 -36.844 1 83.69 304 HIS B C 1
ATOM 7762 O O . HIS B 1 304 ? -11.789 -80.375 -37.25 1 83.69 304 HIS B O 1
ATOM 7768 N N . ASP B 1 305 ? -12.25 -78.625 -35.969 1 89.94 305 ASP B N 1
ATOM 7769 C CA . ASP B 1 305 ? -10.93 -78.625 -35.344 1 89.94 305 ASP B CA 1
ATOM 7770 C C . ASP B 1 305 ? -11.039 -78.25 -33.875 1 89.94 305 ASP B C 1
ATOM 7772 O O . ASP B 1 305 ? -12.078 -77.75 -33.406 1 89.94 305 ASP B O 1
ATOM 7776 N N . SER B 1 306 ? -10.016 -78.625 -33.094 1 91.88 306 SER B N 1
ATOM 7777 C CA . SER B 1 306 ? -9.93 -78.312 -31.656 1 91.88 306 SER B CA 1
ATOM 7778 C C . SER B 1 306 ? -8.797 -77.312 -31.375 1 91.88 306 SER B C 1
ATOM 7780 O O . SER B 1 306 ? -7.941 -77.125 -32.25 1 91.88 306 SER B O 1
ATOM 7782 N N . ALA B 1 307 ? -8.852 -76.875 -30.188 1 93.31 307 ALA B N 1
ATOM 7783 C CA . ALA B 1 307 ? -7.871 -75.812 -29.797 1 93.31 307 ALA B CA 1
ATOM 7784 C C . ALA B 1 307 ? -6.562 -76.5 -29.344 1 93.31 307 ALA B C 1
ATOM 7786 O O . ALA B 1 307 ? -5.855 -75.938 -28.5 1 93.31 307 ALA B O 1
ATOM 7787 N N . GLU B 1 308 ? -6.215 -77.5 -29.891 1 93.5 308 GLU B N 1
ATOM 7788 C CA . GLU B 1 308 ? -4.969 -78.188 -29.547 1 93.5 308 GLU B CA 1
ATOM 7789 C C . GLU B 1 308 ? -3.896 -77.938 -30.609 1 93.5 308 GLU B C 1
ATOM 7791 O O . GLU B 1 308 ? -4.191 -77.875 -31.812 1 93.5 308 GLU B O 1
ATOM 7796 N N . TYR B 1 309 ? -2.732 -77.75 -30.219 1 95.62 309 TYR B N 1
ATOM 7797 C CA . TYR B 1 309 ? -1.612 -77.562 -31.125 1 95.62 309 TYR B CA 1
ATOM 7798 C C . TYR B 1 309 ? -1.323 -78.812 -31.938 1 95.62 309 TYR B C 1
ATOM 7800 O O . TYR B 1 309 ? -1.429 -79.938 -31.422 1 95.62 309 TYR B O 1
ATOM 7808 N N . ALA B 1 310 ? -0.98 -78.5 -33.125 1 94.44 310 ALA B N 1
ATOM 7809 C CA . ALA B 1 310 ? -0.61 -79.625 -34 1 94.44 310 ALA B CA 1
ATOM 7810 C C . ALA B 1 310 ? 0.858 -80 -33.844 1 94.44 310 ALA B C 1
ATOM 7812 O O . ALA B 1 310 ? 1.74 -79.375 -34.438 1 94.44 310 ALA B O 1
ATOM 7813 N N . LEU B 1 311 ? 1.133 -81.188 -33.094 1 94.12 311 LEU B N 1
ATOM 7814 C CA . LEU B 1 311 ? 2.502 -81.562 -32.781 1 94.12 311 LEU B CA 1
ATOM 7815 C C . LEU B 1 311 ? 2.869 -82.875 -33.375 1 94.12 311 LEU B C 1
ATOM 7817 O O . LEU B 1 311 ? 4.035 -83.312 -33.375 1 94.12 311 LEU B O 1
ATOM 7821 N N . SER B 1 312 ? 1.893 -83.438 -33.906 1 91.31 312 SER B N 1
ATOM 7822 C CA . SER B 1 312 ? 2.139 -84.75 -34.438 1 91.31 312 SER B CA 1
ATOM 7823 C C . SER B 1 312 ? 2.887 -84.688 -35.75 1 91.31 312 SER B C 1
ATOM 7825 O O . SER B 1 312 ? 3.686 -85.562 -36.062 1 91.31 312 SER B O 1
ATOM 7827 N N . ALA B 1 313 ? 2.6 -83.75 -36.469 1 91.31 313 ALA B N 1
ATOM 7828 C CA . ALA B 1 313 ? 3.291 -83.562 -37.719 1 91.31 313 ALA B CA 1
ATOM 7829 C C . ALA B 1 313 ? 4.664 -82.938 -37.531 1 91.31 313 ALA B C 1
ATOM 7831 O O . ALA B 1 313 ? 4.812 -82 -36.75 1 91.31 313 ALA B O 1
ATOM 7832 N N . PRO B 1 314 ? 5.676 -83.375 -38.156 1 91.06 314 PRO B N 1
ATOM 7833 C CA . PRO B 1 314 ? 7.043 -82.938 -37.906 1 91.06 314 PRO B CA 1
ATOM 7834 C C . PRO B 1 314 ? 7.258 -81.438 -38.344 1 91.06 314 PRO B C 1
ATOM 7836 O O . PRO B 1 314 ? 7.84 -80.688 -37.594 1 91.06 314 PRO B O 1
ATOM 7839 N N . GLU B 1 315 ? 6.797 -81.062 -39.469 1 90.94 315 GLU B N 1
ATOM 7840 C CA . GLU B 1 315 ? 7.066 -79.75 -39.969 1 90.94 315 GLU B CA 1
ATOM 7841 C C . GLU B 1 315 ? 6.441 -78.688 -39.094 1 90.94 315 GLU B C 1
ATOM 7843 O O . GLU B 1 315 ? 7.125 -77.75 -38.688 1 90.94 315 GLU B O 1
ATOM 7848 N N . PRO B 1 316 ? 5.129 -78.75 -38.75 1 94.75 316 PRO B N 1
ATOM 7849 C CA . PRO B 1 316 ? 4.535 -77.75 -37.844 1 94.75 316 PRO B CA 1
ATOM 7850 C C . PRO B 1 316 ? 5.227 -77.688 -36.5 1 94.75 316 PRO B C 1
ATOM 7852 O O . PRO B 1 316 ? 5.34 -76.625 -35.906 1 94.75 316 PRO B O 1
ATOM 7855 N N . LYS B 1 317 ? 5.656 -78.75 -36 1 95.06 317 LYS B N 1
ATOM 7856 C CA . LYS B 1 317 ? 6.344 -78.812 -34.719 1 95.06 317 LYS B CA 1
ATOM 7857 C C . LYS B 1 317 ? 7.688 -78.125 -34.781 1 95.06 317 LYS B C 1
ATOM 7859 O O . LYS B 1 317 ? 8.039 -77.375 -33.875 1 95.06 317 LYS B O 1
ATOM 7864 N N . VAL B 1 318 ? 8.422 -78.375 -35.844 1 94.31 318 VAL B N 1
ATOM 7865 C CA . VAL B 1 318 ? 9.734 -77.75 -36 1 94.31 318 VAL B CA 1
ATOM 7866 C C . VAL B 1 318 ? 9.586 -76.188 -36.094 1 94.31 318 VAL B C 1
ATOM 7868 O O . VAL B 1 318 ? 10.414 -75.5 -35.562 1 94.31 318 VAL B O 1
ATOM 7871 N N . LEU B 1 319 ? 8.594 -75.75 -36.75 1 94.69 319 LEU B N 1
ATOM 7872 C CA . LEU B 1 319 ? 8.336 -74.375 -36.844 1 94.69 319 LEU B CA 1
ATOM 7873 C C . LEU B 1 319 ? 8.102 -73.75 -35.469 1 94.69 319 LEU B C 1
ATOM 7875 O O . LEU B 1 319 ? 8.562 -72.625 -35.188 1 94.69 319 LEU B O 1
ATOM 7879 N N . LEU B 1 320 ? 7.344 -74.375 -34.656 1 96.06 320 LEU B N 1
ATOM 7880 C CA . LEU B 1 320 ? 7.113 -73.938 -33.281 1 96.06 320 LEU B CA 1
ATOM 7881 C C . LEU B 1 320 ? 8.414 -73.938 -32.469 1 96.06 320 LEU B C 1
ATOM 7883 O O . LEU B 1 320 ? 8.664 -73 -31.703 1 96.06 320 LEU B O 1
ATOM 7887 N N . GLN B 1 321 ? 9.219 -74.938 -32.688 1 94.88 321 GLN B N 1
ATOM 7888 C CA . GLN B 1 321 ? 10.5 -75.062 -31.984 1 94.88 321 GLN B CA 1
ATOM 7889 C C . GLN B 1 321 ? 11.422 -73.938 -32.375 1 94.88 321 GLN B C 1
ATOM 7891 O O . GLN B 1 321 ? 12.102 -73.312 -31.531 1 94.88 321 GLN B O 1
ATOM 7896 N N . ASN B 1 322 ? 11.469 -73.625 -33.625 1 94.06 322 ASN B N 1
ATOM 7897 C CA . ASN B 1 322 ? 12.289 -72.5 -34.125 1 94.06 322 ASN B CA 1
ATOM 7898 C C . ASN B 1 322 ? 11.789 -71.188 -33.594 1 94.06 322 ASN B C 1
ATOM 7900 O O . ASN B 1 322 ? 12.594 -70.312 -33.25 1 94.06 322 ASN B O 1
ATOM 7904 N N . ARG B 1 323 ? 10.523 -71 -33.594 1 95.38 323 ARG B N 1
ATOM 7905 C CA . ARG B 1 323 ? 9.93 -69.812 -33.062 1 95.38 323 ARG B CA 1
ATOM 7906 C C . ARG B 1 323 ? 10.273 -69.625 -31.594 1 95.38 323 ARG B C 1
ATOM 7908 O O . ARG B 1 323 ? 10.477 -68.5 -31.125 1 95.38 323 ARG B O 1
ATOM 7915 N N . LEU B 1 324 ? 10.234 -70.688 -30.797 1 96 324 LEU B N 1
ATOM 7916 C CA . LEU B 1 324 ? 10.625 -70.625 -29.406 1 96 324 LEU B CA 1
ATOM 7917 C C . LEU B 1 324 ? 12.047 -70.125 -29.234 1 96 324 LEU B C 1
ATOM 7919 O O . LEU B 1 324 ? 12.289 -69.188 -28.406 1 96 324 LEU B O 1
ATOM 7923 N N . GLY B 1 325 ? 12.984 -70.625 -30.031 1 93.19 325 GLY B N 1
ATOM 7924 C CA . GLY B 1 325 ? 14.359 -70.188 -29.969 1 93.19 325 GLY B CA 1
ATOM 7925 C C . GLY B 1 325 ? 14.5 -68.688 -30.328 1 93.19 325 GLY B C 1
ATOM 7926 O O . GLY B 1 325 ? 15.273 -67.938 -29.688 1 93.19 325 GLY B O 1
ATOM 7927 N N . GLN B 1 326 ? 13.82 -68.25 -31.328 1 93.56 326 GLN B N 1
ATOM 7928 C CA . GLN B 1 326 ? 13.836 -66.875 -31.75 1 93.56 326 GLN B CA 1
ATOM 7929 C C . GLN B 1 326 ? 13.289 -65.938 -30.656 1 93.56 326 GLN B C 1
ATOM 7931 O O . GLN B 1 326 ? 13.852 -64.875 -30.375 1 93.56 326 GLN B O 1
ATOM 7936 N N . ALA B 1 327 ? 12.156 -66.25 -30.109 1 96.12 327 ALA B N 1
ATOM 7937 C CA . ALA B 1 327 ? 11.523 -65.5 -29.047 1 96.12 327 ALA B CA 1
ATOM 7938 C C . ALA B 1 327 ? 12.438 -65.375 -27.828 1 96.12 327 ALA B C 1
ATOM 7940 O O . ALA B 1 327 ? 12.547 -64.312 -27.219 1 96.12 327 ALA B O 1
ATOM 7941 N N . ARG B 1 328 ? 13.094 -66.438 -27.5 1 95.19 328 ARG B N 1
ATOM 7942 C CA . ARG B 1 328 ? 14.031 -66.438 -26.375 1 95.19 328 ARG B CA 1
ATOM 7943 C C . ARG B 1 328 ? 15.18 -65.5 -26.625 1 95.19 328 ARG B C 1
ATOM 7945 O O . ARG B 1 328 ? 15.547 -64.75 -25.75 1 95.19 328 ARG B O 1
ATOM 7952 N N . SER B 1 329 ? 15.75 -65.562 -27.766 1 93.81 329 SER B N 1
ATOM 7953 C CA . SER B 1 329 ? 16.891 -64.75 -28.109 1 93.81 329 SER B CA 1
ATOM 7954 C C . SER B 1 329 ? 16.516 -63.281 -28.094 1 93.81 329 SER B C 1
ATOM 7956 O O . SER B 1 329 ? 17.219 -62.438 -27.516 1 93.81 329 SER B O 1
ATOM 7958 N N . LYS B 1 330 ? 15.422 -62.969 -28.672 1 96.06 330 LYS B N 1
ATOM 7959 C CA . LYS B 1 330 ? 14.969 -61.562 -28.719 1 96.06 330 LYS B CA 1
ATOM 7960 C C . LYS B 1 330 ? 14.641 -61.062 -27.328 1 96.06 330 LYS B C 1
ATOM 7962 O O . LYS B 1 330 ? 14.914 -59.906 -27 1 96.06 330 LYS B O 1
ATOM 7967 N N . ALA B 1 331 ? 13.945 -61.781 -26.5 1 96.38 331 ALA B N 1
ATOM 7968 C CA . ALA B 1 331 ? 13.625 -61.406 -25.125 1 96.38 331 ALA B CA 1
ATOM 7969 C C . ALA B 1 331 ? 14.891 -61.156 -24.312 1 96.38 331 ALA B C 1
ATOM 7971 O O . ALA B 1 331 ? 14.953 -60.219 -23.516 1 96.38 331 ALA B O 1
ATOM 7972 N N . ALA B 1 332 ? 15.883 -61.969 -24.484 1 94.44 332 ALA B N 1
ATOM 7973 C CA . ALA B 1 332 ? 17.156 -61.812 -23.781 1 94.44 332 ALA B CA 1
ATOM 7974 C C . ALA B 1 332 ? 17.859 -60.5 -24.188 1 94.44 332 ALA B C 1
ATOM 7976 O O . ALA B 1 332 ? 18.531 -59.875 -23.359 1 94.44 332 ALA B O 1
ATOM 7977 N N . ASP B 1 333 ? 17.719 -60.125 -25.406 1 95.06 333 ASP B N 1
ATOM 7978 C CA . ASP B 1 333 ? 18.328 -58.875 -25.906 1 95.06 333 ASP B CA 1
ATOM 7979 C C . ASP B 1 333 ? 17.656 -57.656 -25.297 1 95.06 333 ASP B C 1
ATOM 7981 O O . ASP B 1 333 ? 18.312 -56.625 -25.109 1 95.06 333 ASP B O 1
ATOM 7985 N N . LEU B 1 334 ? 16.391 -57.719 -24.984 1 96.81 334 LEU B N 1
ATOM 7986 C CA . LEU B 1 334 ? 15.625 -56.562 -24.5 1 96.81 334 LEU B CA 1
ATOM 7987 C C . LEU B 1 334 ? 15.82 -56.375 -23 1 96.81 334 LEU B C 1
ATOM 7989 O O . LEU B 1 334 ? 15.688 -55.25 -22.484 1 96.81 334 LEU B O 1
ATOM 7993 N N . GLU B 1 335 ? 16.125 -57.375 -22.312 1 95.25 335 GLU B N 1
ATOM 7994 C CA . GLU B 1 335 ? 16.141 -57.375 -20.844 1 95.25 335 GLU B CA 1
ATOM 7995 C C . GLU B 1 335 ? 17.141 -56.375 -20.297 1 95.25 335 GLU B C 1
ATOM 7997 O O . GLU B 1 335 ? 16.812 -55.594 -19.406 1 95.25 335 GLU B O 1
ATOM 8002 N N . PRO B 1 336 ? 18.391 -56.312 -20.859 1 95.62 336 PRO B N 1
ATOM 8003 C CA . PRO B 1 336 ? 19.344 -55.312 -20.328 1 95.62 336 PRO B CA 1
ATOM 8004 C C . PRO B 1 336 ? 18.922 -53.875 -20.609 1 95.62 336 PRO B C 1
ATOM 8006 O O . PRO B 1 336 ? 19.141 -53 -19.766 1 95.62 336 PRO B O 1
ATOM 8009 N N . THR B 1 337 ? 18.328 -53.656 -21.734 1 96.69 337 THR B N 1
ATOM 8010 C CA . THR B 1 337 ? 17.875 -52.312 -22.062 1 96.69 337 THR B CA 1
ATOM 8011 C C . THR B 1 337 ? 16.766 -51.875 -21.125 1 96.69 337 THR B C 1
ATOM 8013 O O . THR B 1 337 ? 16.719 -50.719 -20.688 1 96.69 337 THR B O 1
ATOM 8016 N N . ILE B 1 338 ? 15.875 -52.688 -20.781 1 97.31 338 ILE B N 1
ATOM 8017 C CA . ILE B 1 338 ? 14.773 -52.406 -19.859 1 97.31 338 ILE B CA 1
ATOM 8018 C C . ILE B 1 338 ? 15.328 -52.094 -18.469 1 97.31 338 ILE B C 1
ATOM 8020 O O . ILE B 1 338 ? 14.898 -51.156 -17.812 1 97.31 338 ILE B O 1
ATOM 8024 N N . ALA B 1 339 ? 16.281 -52.875 -18.062 1 96.12 339 ALA B N 1
ATOM 8025 C CA . ALA B 1 339 ? 16.891 -52.688 -16.766 1 96.12 339 ALA B CA 1
ATOM 8026 C C . ALA B 1 339 ? 17.609 -51.344 -16.688 1 96.12 339 ALA B C 1
ATOM 8028 O O . ALA B 1 339 ? 17.547 -50.656 -15.664 1 96.12 339 ALA B O 1
ATOM 8029 N N . ALA B 1 340 ? 18.266 -51.031 -17.766 1 96.31 340 ALA B N 1
ATOM 8030 C CA . ALA B 1 340 ? 18.953 -49.719 -17.812 1 96.31 340 ALA B CA 1
ATOM 8031 C C . ALA B 1 340 ? 17.969 -48.562 -17.719 1 96.31 340 ALA B C 1
ATOM 8033 O O . ALA B 1 340 ? 18.219 -47.594 -17.031 1 96.31 340 ALA B O 1
ATOM 8034 N N . LYS B 1 341 ? 16.875 -48.688 -18.375 1 96.5 341 LYS B N 1
ATOM 8035 C CA . LYS B 1 341 ? 15.867 -47.625 -18.359 1 96.5 341 LYS B CA 1
ATOM 8036 C C . LYS B 1 341 ? 15.203 -47.531 -16.984 1 96.5 341 LYS B C 1
ATOM 8038 O O . LYS B 1 341 ? 14.859 -46.438 -16.547 1 96.5 341 LYS B O 1
ATOM 8043 N N . ARG B 1 342 ? 15.008 -48.594 -16.328 1 96.19 342 ARG B N 1
ATOM 8044 C CA . ARG B 1 342 ? 14.438 -48.594 -14.984 1 96.19 342 ARG B CA 1
ATOM 8045 C C . ARG B 1 342 ? 15.375 -47.875 -14 1 96.19 342 ARG B C 1
ATOM 8047 O O . ARG B 1 342 ? 14.914 -47.188 -13.102 1 96.19 342 ARG B O 1
ATOM 8054 N N . HIS B 1 343 ? 16.625 -48.125 -14.219 1 96.44 343 HIS B N 1
ATOM 8055 C CA . HIS B 1 343 ? 17.609 -47.438 -13.391 1 96.44 343 HIS B CA 1
ATOM 8056 C C . HIS B 1 343 ? 17.609 -45.938 -13.648 1 96.44 343 HIS B C 1
ATOM 8058 O O . HIS B 1 343 ? 17.734 -45.156 -12.719 1 96.44 343 HIS B O 1
ATOM 8064 N N . GLU B 1 344 ? 17.484 -45.594 -14.875 1 96.38 344 GLU B N 1
ATOM 8065 C CA . GLU B 1 344 ? 17.391 -44.188 -15.242 1 96.38 344 GLU B CA 1
ATOM 8066 C C . GLU B 1 344 ? 16.156 -43.562 -14.602 1 96.38 344 GLU B C 1
ATOM 8068 O O . GLU B 1 344 ? 16.234 -42.438 -14.102 1 96.38 344 GLU B O 1
ATOM 8073 N N . ILE B 1 345 ? 15.086 -44.156 -14.57 1 96.62 345 ILE B N 1
ATOM 8074 C CA . ILE B 1 345 ? 13.844 -43.688 -13.992 1 96.62 345 ILE B CA 1
ATOM 8075 C C . ILE B 1 345 ? 14.031 -43.438 -12.492 1 96.62 345 ILE B C 1
ATOM 8077 O O . ILE B 1 345 ? 13.609 -42.406 -11.969 1 96.62 345 ILE B O 1
ATOM 8081 N N . THR B 1 346 ? 14.648 -44.344 -11.828 1 95.56 346 THR B N 1
ATOM 8082 C CA . THR B 1 346 ? 14.891 -44.219 -10.391 1 95.56 346 THR B CA 1
ATOM 8083 C C . THR B 1 346 ? 15.758 -42.969 -10.117 1 95.56 346 THR B C 1
ATOM 8085 O O . THR B 1 346 ? 15.5 -42.219 -9.18 1 95.56 346 THR B O 1
ATOM 8088 N N . GLY B 1 347 ? 16.781 -42.844 -10.922 1 94.62 347 GLY B N 1
ATOM 8089 C CA . GLY B 1 347 ? 17.625 -41.656 -10.781 1 94.62 347 GLY B CA 1
ATOM 8090 C C . GLY B 1 347 ? 16.875 -40.375 -10.992 1 94.62 347 GLY B C 1
ATOM 8091 O O . GLY B 1 347 ? 17.047 -39.406 -10.234 1 94.62 347 GLY B O 1
ATOM 8092 N N . LEU B 1 348 ? 16.062 -40.281 -11.938 1 95.12 348 LEU B N 1
ATOM 8093 C CA . LEU B 1 348 ? 15.297 -39.094 -12.25 1 95.12 348 LEU B CA 1
ATOM 8094 C C . LEU B 1 348 ? 14.234 -38.844 -11.188 1 95.12 348 LEU B C 1
ATOM 8096 O O . LEU B 1 348 ? 13.906 -37.688 -10.898 1 95.12 348 LEU B O 1
ATOM 8100 N N . GLU B 1 349 ? 13.641 -39.844 -10.617 1 93.75 349 GLU B N 1
ATOM 8101 C CA . GLU B 1 349 ? 12.695 -39.719 -9.523 1 93.75 349 GLU B CA 1
ATOM 8102 C C . GLU B 1 349 ? 13.352 -39.062 -8.305 1 93.75 349 GLU B C 1
ATOM 8104 O O . GLU B 1 349 ? 12.758 -38.188 -7.66 1 93.75 349 GLU B O 1
ATOM 8109 N N . ASN B 1 350 ? 14.539 -39.469 -8.023 1 92.88 350 ASN B N 1
ATOM 8110 C CA . ASN B 1 350 ? 15.289 -38.875 -6.922 1 92.88 350 ASN B CA 1
ATOM 8111 C C . ASN B 1 350 ? 15.594 -37.375 -7.184 1 92.88 350 ASN B C 1
ATOM 8113 O O . ASN B 1 350 ? 15.492 -36.562 -6.277 1 92.88 350 ASN B O 1
ATOM 8117 N N . LEU B 1 351 ? 15.953 -37.125 -8.367 1 91.62 351 LEU B N 1
ATOM 8118 C CA . LEU B 1 351 ? 16.234 -35.75 -8.742 1 91.62 351 LEU B CA 1
ATOM 8119 C C . LEU B 1 351 ? 14.977 -34.906 -8.625 1 91.62 351 LEU B C 1
ATOM 8121 O O . LEU B 1 351 ? 15.047 -33.75 -8.188 1 91.62 351 LEU B O 1
ATOM 8125 N N . ARG B 1 352 ? 13.883 -35.438 -9.078 1 91.06 352 ARG B N 1
ATOM 8126 C CA . ARG B 1 352 ? 12.617 -34.719 -8.984 1 91.06 352 ARG B CA 1
ATOM 8127 C C . ARG B 1 352 ? 12.297 -34.375 -7.531 1 91.06 352 ARG B C 1
ATOM 8129 O O . ARG B 1 352 ? 11.859 -33.25 -7.23 1 91.06 352 ARG B O 1
ATOM 8136 N N . GLU B 1 353 ? 12.469 -35.344 -6.629 1 88.25 353 GLU B N 1
ATOM 8137 C CA . GLU B 1 353 ? 12.195 -35.125 -5.211 1 88.25 353 GLU B CA 1
ATOM 8138 C C . GLU B 1 353 ? 13.117 -34.062 -4.625 1 88.25 353 GLU B C 1
ATOM 8140 O O . GLU B 1 353 ? 12.68 -33.219 -3.863 1 88.25 353 GLU B O 1
ATOM 8145 N N . ALA B 1 354 ? 14.336 -34.125 -5.031 1 88.5 354 ALA B N 1
ATOM 8146 C CA . ALA B 1 354 ? 15.312 -33.156 -4.543 1 88.5 354 ALA B CA 1
ATOM 8147 C C . ALA B 1 354 ? 14.961 -31.734 -5.012 1 88.5 354 ALA B C 1
ATOM 8149 O O . ALA B 1 354 ? 15 -30.781 -4.23 1 88.5 354 ALA B O 1
ATOM 8150 N N . TYR B 1 355 ? 14.578 -31.641 -6.281 1 86.44 355 TYR B N 1
ATOM 8151 C CA . TYR B 1 355 ? 14.281 -30.344 -6.859 1 86.44 355 TYR B CA 1
ATOM 8152 C C . TYR B 1 355 ? 12.969 -29.797 -6.32 1 86.44 355 TYR B C 1
ATOM 8154 O O . TYR B 1 355 ? 12.773 -28.578 -6.266 1 86.44 355 TYR B O 1
ATOM 8162 N N . SER B 1 356 ? 12.062 -30.719 -5.945 1 82 356 SER B N 1
ATOM 8163 C CA . SER B 1 356 ? 10.781 -30.281 -5.402 1 82 356 SER B CA 1
ATOM 8164 C C . SER B 1 356 ? 10.945 -29.672 -4.012 1 82 356 SER B C 1
ATOM 8166 O O . SER B 1 356 ? 10.156 -28.828 -3.6 1 82 356 SER B O 1
ATOM 8168 N N . GLN B 1 357 ? 11.953 -30.062 -3.318 1 80.06 357 GLN B N 1
ATOM 8169 C CA . GLN B 1 357 ? 12.203 -29.578 -1.968 1 80.06 357 GLN B CA 1
ATOM 8170 C C . GLN B 1 357 ? 13 -28.266 -1.995 1 80.06 357 GLN B C 1
ATOM 8172 O O . GLN B 1 357 ? 12.859 -27.438 -1.104 1 80.06 357 GLN B O 1
ATOM 8177 N N . ASN B 1 358 ? 13.828 -28.266 -3.045 1 81.38 358 ASN B N 1
ATOM 8178 C CA . ASN B 1 358 ? 14.648 -27.062 -3.186 1 81.38 358 ASN B CA 1
ATOM 8179 C C . ASN B 1 358 ? 14.688 -26.578 -4.633 1 81.38 358 ASN B C 1
ATOM 8181 O O . ASN B 1 358 ? 15.453 -27.078 -5.441 1 81.38 358 ASN B O 1
ATOM 8185 N N . ASP B 1 359 ? 13.984 -25.578 -4.898 1 75.81 359 ASP B N 1
ATOM 8186 C CA . ASP B 1 359 ? 13.797 -25.062 -6.25 1 75.81 359 ASP B CA 1
ATOM 8187 C C . ASP B 1 359 ? 15.094 -24.484 -6.809 1 75.81 359 ASP B C 1
ATOM 8189 O O . ASP B 1 359 ? 15.234 -24.312 -8.023 1 75.81 359 ASP B O 1
ATOM 8193 N N . SER B 1 360 ? 16.031 -24.203 -6.008 1 79.25 360 SER B N 1
ATOM 8194 C CA . SER B 1 360 ? 17.25 -23.562 -6.473 1 79.25 360 SER B CA 1
ATOM 8195 C C . SER B 1 360 ? 18.188 -24.578 -7.129 1 79.25 360 SER B C 1
ATOM 8197 O O . SER B 1 360 ? 19.125 -24.188 -7.844 1 79.25 360 SER B O 1
ATOM 8199 N N . LEU B 1 361 ? 17.891 -25.75 -6.984 1 83.31 361 LEU B N 1
ATOM 8200 C CA . LEU B 1 361 ? 18.781 -26.812 -7.453 1 83.31 361 LEU B CA 1
ATOM 8201 C C . LEU B 1 361 ? 18.625 -27.031 -8.953 1 83.31 361 LEU B C 1
ATOM 8203 O O . LEU B 1 361 ? 19.531 -27.531 -9.609 1 83.31 361 LEU B O 1
ATOM 8207 N N . GLY B 1 362 ? 17.5 -26.688 -9.484 1 85.12 362 GLY B N 1
ATOM 8208 C CA . GLY B 1 362 ? 17.328 -26.891 -10.922 1 85.12 362 GLY B CA 1
ATOM 8209 C C . GLY B 1 362 ? 15.898 -26.734 -11.383 1 85.12 362 GLY B C 1
ATOM 8210 O O . GLY B 1 362 ? 15.031 -26.328 -10.609 1 85.12 362 GLY B O 1
ATOM 8211 N N . ASP B 1 363 ? 15.734 -27.094 -12.664 1 87.69 363 ASP B N 1
ATOM 8212 C CA . ASP B 1 363 ? 14.422 -26.969 -13.297 1 87.69 363 ASP B CA 1
ATOM 8213 C C . ASP B 1 363 ? 13.602 -28.25 -13.117 1 87.69 363 ASP B C 1
ATOM 8215 O O . ASP B 1 363 ? 13.805 -29.234 -13.844 1 87.69 363 ASP B O 1
ATOM 8219 N N . THR B 1 364 ? 12.703 -28.234 -12.219 1 88.44 364 THR B N 1
ATOM 8220 C CA . THR B 1 364 ? 11.883 -29.391 -11.891 1 88.44 364 THR B CA 1
ATOM 8221 C C . THR B 1 364 ? 11.094 -29.859 -13.102 1 88.44 364 THR B C 1
ATOM 8223 O O . THR B 1 364 ? 10.898 -31.062 -13.297 1 88.44 364 THR B O 1
ATOM 8226 N N . ASP B 1 365 ? 10.648 -29.016 -13.977 1 90.31 365 ASP B N 1
ATOM 8227 C CA . ASP B 1 365 ? 9.836 -29.375 -15.133 1 90.31 365 ASP B CA 1
ATOM 8228 C C . ASP B 1 365 ? 10.656 -30.141 -16.156 1 90.31 365 ASP B C 1
ATOM 8230 O O . ASP B 1 365 ? 10.148 -31.078 -16.797 1 90.31 365 ASP B O 1
ATOM 8234 N N . GLU B 1 366 ? 11.875 -29.766 -16.266 1 91.81 366 GLU B N 1
ATOM 8235 C CA . GLU B 1 366 ? 12.75 -30.484 -17.188 1 91.81 366 GLU B CA 1
ATOM 8236 C C . GLU B 1 366 ? 13 -31.906 -16.719 1 91.81 366 GLU B C 1
ATOM 8238 O O . GLU B 1 366 ? 13.016 -32.844 -17.516 1 91.81 366 GLU B O 1
ATOM 8243 N N . VAL B 1 367 ? 13.188 -32 -15.461 1 93.69 367 VAL B N 1
ATOM 8244 C CA . VAL B 1 367 ? 13.43 -33.344 -14.883 1 93.69 367 VAL B CA 1
ATOM 8245 C C . VAL B 1 367 ? 12.18 -34.219 -15.047 1 93.69 367 VAL B C 1
ATOM 8247 O O . VAL B 1 367 ? 12.289 -35.375 -15.367 1 93.69 367 VAL B O 1
ATOM 8250 N N . VAL B 1 368 ? 11.055 -33.656 -14.797 1 93.5 368 VAL B N 1
ATOM 8251 C CA . VAL B 1 368 ? 9.805 -34.406 -14.914 1 93.5 368 VAL B CA 1
ATOM 8252 C C . VAL B 1 368 ? 9.609 -34.844 -16.359 1 93.5 368 VAL B C 1
ATOM 8254 O O . VAL B 1 368 ? 9.188 -35.969 -16.609 1 93.5 368 VAL B O 1
ATOM 8257 N N . GLU B 1 369 ? 9.945 -34 -17.328 1 94.06 369 GLU B N 1
ATOM 8258 C CA . GLU B 1 369 ? 9.82 -34.375 -18.734 1 94.06 369 GLU B CA 1
ATOM 8259 C C . GLU B 1 369 ? 10.766 -35.531 -19.078 1 94.06 369 GLU B C 1
ATOM 8261 O O . GLU B 1 369 ? 10.375 -36.469 -19.781 1 94.06 369 GLU B O 1
ATOM 8266 N N . ASN B 1 370 ? 11.961 -35.438 -18.625 1 95.56 370 ASN B N 1
ATOM 8267 C CA . ASN B 1 370 ? 12.914 -36.5 -18.859 1 95.56 370 ASN B CA 1
ATOM 8268 C C . ASN B 1 370 ? 12.461 -37.812 -18.203 1 95.56 370 ASN B C 1
ATOM 8270 O O . ASN B 1 370 ? 12.625 -38.906 -18.781 1 95.56 370 ASN B O 1
ATOM 8274 N N . LEU B 1 371 ? 11.953 -37.688 -17.016 1 96.31 371 LEU B N 1
ATOM 8275 C CA . LEU B 1 371 ? 11.438 -38.844 -16.297 1 96.31 371 LEU B CA 1
ATOM 8276 C C . LEU B 1 371 ? 10.312 -39.5 -17.078 1 96.31 371 LEU B C 1
ATOM 8278 O O . LEU B 1 371 ? 10.344 -40.719 -17.297 1 96.31 371 LEU B O 1
ATOM 8282 N N . LEU B 1 372 ? 9.375 -38.75 -17.547 1 96.38 372 LEU B N 1
ATOM 8283 C CA . LEU B 1 372 ? 8.219 -39.281 -18.234 1 96.38 372 LEU B CA 1
ATOM 8284 C C . LEU B 1 372 ? 8.609 -39.844 -19.609 1 96.38 372 LEU B C 1
ATOM 8286 O O . LEU B 1 372 ? 8.039 -40.812 -20.078 1 96.38 372 LEU B O 1
ATOM 8290 N N . GLU B 1 373 ? 9.641 -39.188 -20.203 1 96.19 373 GLU B N 1
ATOM 8291 C CA . GLU B 1 373 ? 10.172 -39.719 -21.453 1 96.19 373 GLU B CA 1
ATOM 8292 C C . GLU B 1 373 ? 10.766 -41.125 -21.25 1 96.19 373 GLU B C 1
ATOM 8294 O O . GLU B 1 373 ? 10.523 -42.031 -22.047 1 96.19 373 GLU B O 1
ATOM 8299 N N . SER B 1 374 ? 11.484 -41.25 -20.219 1 96.94 374 SER B N 1
ATOM 8300 C CA . SER B 1 374 ? 12.07 -42.562 -19.891 1 96.94 374 SER B CA 1
ATOM 8301 C C . SER B 1 374 ? 10.992 -43.594 -19.578 1 96.94 374 SER B C 1
ATOM 8303 O O . SER B 1 374 ? 11.117 -44.75 -19.938 1 96.94 374 SER B O 1
ATOM 8305 N N . VAL B 1 375 ? 10.016 -43.156 -18.875 1 96.5 375 VAL B N 1
ATOM 8306 C CA . VAL B 1 375 ? 8.898 -44.031 -18.547 1 96.5 375 VAL B CA 1
ATOM 8307 C C . VAL B 1 375 ? 8.211 -44.531 -19.828 1 96.5 375 VAL B C 1
ATOM 8309 O O . VAL B 1 375 ? 7.934 -45.719 -19.984 1 96.5 375 VAL B O 1
ATOM 8312 N N . ARG B 1 376 ? 7.953 -43.625 -20.75 1 96.5 376 ARG B N 1
ATOM 8313 C CA . ARG B 1 376 ? 7.309 -44 -22.016 1 96.5 376 ARG B CA 1
ATOM 8314 C C . ARG B 1 376 ? 8.148 -45 -22.797 1 96.5 376 ARG B C 1
ATOM 8316 O O . ARG B 1 376 ? 7.617 -45.969 -23.312 1 96.5 376 ARG B O 1
ATOM 8323 N N . GLN B 1 377 ? 9.422 -44.812 -22.844 1 96.81 377 GLN B N 1
ATOM 8324 C CA . GLN B 1 377 ? 10.312 -45.75 -23.516 1 96.81 377 GLN B CA 1
ATOM 8325 C C . GLN B 1 377 ? 10.289 -47.094 -22.844 1 96.81 377 GLN B C 1
ATOM 8327 O O . GLN B 1 377 ? 10.273 -48.125 -23.531 1 96.81 377 GLN B O 1
ATOM 8332 N N . THR B 1 378 ? 10.289 -47.094 -21.594 1 97.25 378 THR B N 1
ATOM 8333 C CA . THR B 1 378 ? 10.297 -48.344 -20.844 1 97.25 378 THR B CA 1
ATOM 8334 C C . THR B 1 378 ? 9.016 -49.125 -21.078 1 97.25 378 THR B C 1
ATOM 8336 O O . THR B 1 378 ? 9.055 -50.344 -21.25 1 97.25 378 THR B O 1
ATOM 8339 N N . ILE B 1 379 ? 7.914 -48.438 -21.031 1 96.12 379 ILE B N 1
ATOM 8340 C CA . ILE B 1 379 ? 6.633 -49.094 -21.25 1 96.12 379 ILE B CA 1
ATOM 8341 C C . ILE B 1 379 ? 6.621 -49.781 -22.625 1 96.12 379 ILE B C 1
ATOM 8343 O O . ILE B 1 379 ? 6.172 -50.906 -22.766 1 96.12 379 ILE B O 1
ATOM 8347 N N . THR B 1 380 ? 7.152 -49.062 -23.656 1 96.44 380 THR B N 1
ATOM 8348 C CA . THR B 1 380 ? 7.203 -49.594 -25.016 1 96.44 380 THR B CA 1
ATOM 8349 C C . THR B 1 380 ? 8.062 -50.844 -25.078 1 96.44 380 THR B C 1
ATOM 8351 O O . THR B 1 380 ? 7.672 -51.844 -25.688 1 96.44 380 THR B O 1
ATOM 8354 N N . LEU B 1 381 ? 9.203 -50.844 -24.438 1 97.38 381 LEU B N 1
ATOM 8355 C CA . LEU B 1 381 ? 10.109 -52 -24.422 1 97.38 381 LEU B CA 1
ATOM 8356 C C . LEU B 1 381 ? 9.492 -53.156 -23.641 1 97.38 381 LEU B C 1
ATOM 8358 O O . LEU B 1 381 ? 9.625 -54.312 -24.047 1 97.38 381 LEU B O 1
ATOM 8362 N N . GLU B 1 382 ? 8.875 -52.844 -22.578 1 96.94 382 GLU B N 1
ATOM 8363 C CA . GLU B 1 382 ? 8.266 -53.875 -21.75 1 96.94 382 GLU B CA 1
ATOM 8364 C C . GLU B 1 382 ? 7.098 -54.531 -22.469 1 96.94 382 GLU B C 1
ATOM 8366 O O . GLU B 1 382 ? 6.852 -55.719 -22.281 1 96.94 382 GLU B O 1
ATOM 8371 N N . LEU B 1 383 ? 6.387 -53.781 -23.188 1 96.44 383 LEU B N 1
ATOM 8372 C CA . LEU B 1 383 ? 5.32 -54.375 -23.984 1 96.44 383 LEU B CA 1
ATOM 8373 C C . LEU B 1 383 ? 5.875 -55.406 -24.938 1 96.44 383 LEU B C 1
ATOM 8375 O O . LEU B 1 383 ? 5.336 -56.531 -25.047 1 96.44 383 LEU B O 1
ATOM 8379 N N . GLN B 1 384 ? 6.973 -55.062 -25.656 1 96.88 384 GLN B N 1
ATOM 8380 C CA . GLN B 1 384 ? 7.629 -56 -26.562 1 96.88 384 GLN B CA 1
ATOM 8381 C C . GLN B 1 384 ? 8.125 -57.25 -25.812 1 96.88 384 GLN B C 1
ATOM 8383 O O . GLN B 1 384 ? 7.973 -58.375 -26.281 1 96.88 384 GLN B O 1
ATOM 8388 N N . TYR B 1 385 ? 8.672 -56.969 -24.734 1 97.5 385 TYR B N 1
ATOM 8389 C CA . TYR B 1 385 ? 9.18 -58.062 -23.891 1 97.5 385 TYR B CA 1
ATOM 8390 C C . TYR B 1 385 ? 8.062 -59 -23.453 1 97.5 385 TYR B C 1
ATOM 8392 O O . TYR B 1 385 ? 8.227 -60.219 -23.422 1 97.5 385 TYR B O 1
ATOM 8400 N N . THR B 1 386 ? 6.953 -58.438 -23.078 1 97.44 386 THR B N 1
ATOM 8401 C CA . THR B 1 386 ? 5.805 -59.219 -22.625 1 97.44 386 THR B CA 1
ATOM 8402 C C . THR B 1 386 ? 5.285 -60.125 -23.734 1 97.44 386 THR B C 1
ATOM 8404 O O . THR B 1 386 ? 4.926 -61.281 -23.484 1 97.44 386 THR B O 1
ATOM 8407 N N . VAL B 1 387 ? 5.223 -59.594 -24.906 1 97.56 387 VAL B N 1
ATOM 8408 C CA . VAL B 1 387 ? 4.777 -60.375 -26.062 1 97.56 387 VAL B CA 1
ATOM 8409 C C . VAL B 1 387 ? 5.699 -61.594 -26.25 1 97.56 387 VAL B C 1
ATOM 8411 O O . VAL B 1 387 ? 5.234 -62.719 -26.375 1 97.56 387 VAL B O 1
ATOM 8414 N N . LEU B 1 388 ? 6.996 -61.375 -26.219 1 97.69 388 LEU B N 1
ATOM 8415 C CA . LEU B 1 388 ? 7.996 -62.406 -26.453 1 97.69 388 LEU B CA 1
ATOM 8416 C C . LEU B 1 388 ? 7.992 -63.438 -25.328 1 97.69 388 LEU B C 1
ATOM 8418 O O . LEU B 1 388 ? 8.094 -64.625 -25.578 1 97.69 388 LEU B O 1
ATOM 8422 N N . THR B 1 389 ? 7.91 -63.031 -24.172 1 97.31 389 THR B N 1
ATOM 8423 C CA . THR B 1 389 ? 7.949 -63.906 -23.016 1 97.31 389 THR B CA 1
ATOM 8424 C C . THR B 1 389 ? 6.695 -64.812 -22.969 1 97.31 389 THR B C 1
ATOM 8426 O O . THR B 1 389 ? 6.754 -65.938 -22.562 1 97.31 389 THR B O 1
ATOM 8429 N N . LYS B 1 390 ? 5.586 -64.188 -23.328 1 97.75 390 LYS B N 1
ATOM 8430 C CA . LYS B 1 390 ? 4.375 -65 -23.391 1 97.75 390 LYS B CA 1
ATOM 8431 C C . LYS B 1 390 ? 4.496 -66.062 -24.438 1 97.75 390 LYS B C 1
ATOM 8433 O O . LYS B 1 390 ? 4.055 -67.188 -24.234 1 97.75 390 LYS B O 1
ATOM 8438 N N . GLU B 1 391 ? 5.066 -65.75 -25.594 1 97.44 391 GLU B N 1
ATOM 8439 C CA . GLU B 1 391 ? 5.32 -66.75 -26.625 1 97.44 391 GLU B CA 1
ATOM 8440 C C . GLU B 1 391 ? 6.191 -67.875 -26.094 1 97.44 391 GLU B C 1
ATOM 8442 O O . GLU B 1 391 ? 5.898 -69.062 -26.328 1 97.44 391 GLU B O 1
ATOM 8447 N N . VAL B 1 392 ? 7.184 -67.5 -25.422 1 97.06 392 VAL B N 1
ATOM 8448 C CA . VAL B 1 392 ? 8.109 -68.5 -24.875 1 97.06 392 VAL B CA 1
ATOM 8449 C C . VAL B 1 392 ? 7.375 -69.438 -23.875 1 97.06 392 VAL B C 1
ATOM 8451 O O . VAL B 1 392 ? 7.516 -70.625 -23.922 1 97.06 392 VAL B O 1
ATOM 8454 N N . GLU B 1 393 ? 6.715 -68.812 -23.047 1 96.88 393 GLU B N 1
ATOM 8455 C CA . GLU B 1 393 ? 5.98 -69.562 -22.016 1 96.88 393 GLU B CA 1
ATOM 8456 C C . GLU B 1 393 ? 5.02 -70.562 -22.656 1 96.88 393 GLU B C 1
ATOM 8458 O O . GLU B 1 393 ? 5 -71.688 -22.281 1 96.88 393 GLU B O 1
ATOM 8463 N N . VAL B 1 394 ? 4.199 -70.062 -23.594 1 97.69 394 VAL B N 1
ATOM 8464 C CA . VAL B 1 394 ? 3.199 -70.938 -24.234 1 97.69 394 VAL B CA 1
ATOM 8465 C C . VAL B 1 394 ? 3.891 -72.062 -25 1 97.69 394 VAL B C 1
ATOM 8467 O O . VAL B 1 394 ? 3.457 -73.188 -24.938 1 97.69 394 VAL B O 1
ATOM 8470 N N . LEU B 1 395 ? 4.984 -71.75 -25.719 1 96.94 395 LEU B N 1
ATOM 8471 C CA . LEU B 1 395 ? 5.684 -72.75 -26.531 1 96.94 395 LEU B CA 1
ATOM 8472 C C . LEU B 1 395 ? 6.41 -73.75 -25.656 1 96.94 395 LEU B C 1
ATOM 8474 O O . LEU B 1 395 ? 6.488 -74.938 -26.016 1 96.94 395 LEU B O 1
ATOM 8478 N N . GLU B 1 396 ? 6.953 -73.312 -24.609 1 95.81 396 GLU B N 1
ATOM 8479 C CA . GLU B 1 396 ? 7.578 -74.25 -23.672 1 95.81 396 GLU B CA 1
ATOM 8480 C C . GLU B 1 396 ? 6.551 -75.25 -23.109 1 95.81 396 GLU B C 1
ATOM 8482 O O . GLU B 1 396 ? 6.84 -76.438 -22.953 1 95.81 396 GLU B O 1
ATOM 8487 N N . GLN B 1 397 ? 5.43 -74.688 -22.75 1 95.62 397 GLN B N 1
ATOM 8488 C CA . GLN B 1 397 ? 4.367 -75.562 -22.203 1 95.62 397 GLN B CA 1
ATOM 8489 C C . GLN B 1 397 ? 3.852 -76.5 -23.25 1 95.62 397 GLN B C 1
ATOM 8491 O O . GLN B 1 397 ? 3.553 -77.688 -22.938 1 95.62 397 GLN B O 1
ATOM 8496 N N . THR B 1 398 ? 3.723 -76.062 -24.453 1 95.69 398 THR B N 1
ATOM 8497 C CA . THR B 1 398 ? 3.152 -76.812 -25.531 1 95.69 398 THR B CA 1
ATOM 8498 C C . THR B 1 398 ? 4.133 -77.938 -26 1 95.69 398 THR B C 1
ATOM 8500 O O . THR B 1 398 ? 3.742 -79.062 -26.219 1 95.69 398 THR B O 1
ATOM 8503 N N . LEU B 1 399 ? 5.434 -77.625 -26.141 1 95.12 399 LEU B N 1
ATOM 8504 C CA . LEU B 1 399 ? 6.441 -78.5 -26.688 1 95.12 399 LEU B CA 1
ATOM 8505 C C . LEU B 1 399 ? 7.004 -79.438 -25.609 1 95.12 399 LEU B C 1
ATOM 8507 O O . LEU B 1 399 ? 7.562 -80.5 -25.922 1 95.12 399 LEU B O 1
ATOM 8511 N N . GLY B 1 400 ? 6.938 -79 -24.328 1 93.12 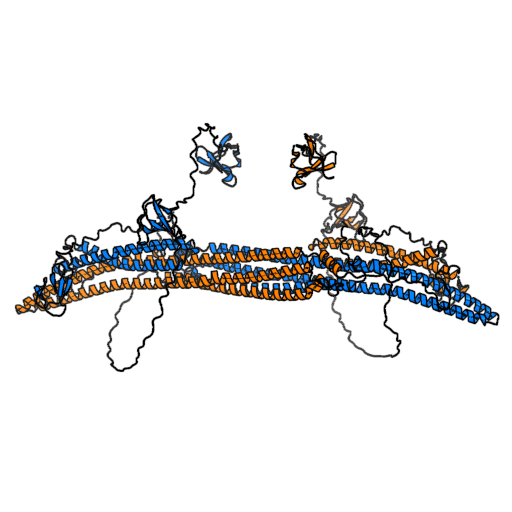400 GLY B N 1
ATOM 8512 C CA . GLY B 1 400 ? 7.5 -79.75 -23.234 1 93.12 400 GLY B CA 1
ATOM 8513 C C . GLY B 1 400 ? 8.984 -80 -23.391 1 93.12 400 GLY B C 1
ATOM 8514 O O . GLY B 1 400 ? 9.766 -79.062 -23.578 1 93.12 400 GLY B O 1
ATOM 8515 N N . ASP B 1 401 ? 9.273 -81.375 -23.5 1 89.44 401 ASP B N 1
ATOM 8516 C CA . ASP B 1 401 ? 10.68 -81.75 -23.578 1 89.44 401 ASP B CA 1
ATOM 8517 C C . ASP B 1 401 ? 11.164 -81.75 -25.031 1 89.44 401 ASP B C 1
ATOM 8519 O O . ASP B 1 401 ? 12.367 -81.75 -25.281 1 89.44 401 ASP B O 1
ATOM 8523 N N . ASP B 1 402 ? 10.242 -81.75 -25.984 1 92.56 402 ASP B N 1
ATOM 8524 C CA . ASP B 1 402 ? 10.594 -81.812 -27.406 1 92.56 402 ASP B CA 1
ATOM 8525 C C . ASP B 1 402 ? 10.789 -80.375 -27.969 1 92.56 402 ASP B C 1
ATOM 8527 O O . ASP B 1 402 ? 10.102 -80 -28.906 1 92.56 402 ASP B O 1
ATOM 8531 N N . GLN B 1 403 ? 11.773 -79.688 -27.5 1 91.94 403 GLN B N 1
ATOM 8532 C CA . GLN B 1 403 ? 12 -78.312 -27.891 1 91.94 403 GLN B CA 1
ATOM 8533 C C . GLN B 1 403 ? 13.047 -78.188 -29 1 91.94 403 GLN B C 1
ATOM 8535 O O . GLN B 1 403 ? 13.367 -77.125 -29.453 1 91.94 403 GLN B O 1
ATOM 8540 N N . GLY B 1 404 ? 13.43 -79.312 -29.422 1 87.19 404 GLY B N 1
ATOM 8541 C CA . GLY B 1 404 ? 14.484 -79.312 -30.422 1 87.19 404 GLY B CA 1
ATOM 8542 C C . GLY B 1 404 ? 15.859 -79.062 -29.844 1 87.19 404 GLY B C 1
ATOM 8543 O O . GLY B 1 404 ? 16 -78.875 -28.625 1 87.19 404 GLY B O 1
ATOM 8544 N N . SER B 1 405 ? 16.828 -78.938 -30.625 1 87.25 405 SER B N 1
ATOM 8545 C CA . SER B 1 405 ? 18.203 -78.75 -30.141 1 87.25 405 SER B CA 1
ATOM 8546 C C . SER B 1 405 ? 18.453 -77.25 -29.797 1 87.25 405 SER B C 1
ATOM 8548 O O . SER B 1 405 ? 19.391 -76.938 -29.078 1 87.25 405 SER B O 1
ATOM 8550 N N . GLN B 1 406 ? 17.625 -76.438 -30.25 1 88.88 406 GLN B N 1
ATOM 8551 C CA . GLN B 1 406 ? 17.703 -75 -29.969 1 88.88 406 GLN B CA 1
ATOM 8552 C C . GLN B 1 406 ? 19.078 -74.438 -30.328 1 88.88 406 GLN B C 1
ATOM 8554 O O . GLN B 1 406 ? 19.656 -73.688 -29.547 1 88.88 406 GLN B O 1
ATOM 8559 N N . ARG B 1 407 ? 19.594 -74.875 -31.375 1 89.88 407 ARG B N 1
ATOM 8560 C CA . ARG B 1 407 ? 20.812 -74.375 -32 1 89.88 407 ARG B CA 1
ATOM 8561 C C . ARG B 1 407 ? 20.516 -73.75 -33.375 1 89.88 407 ARG B C 1
ATOM 8563 O O . ARG B 1 407 ? 20.719 -74.438 -34.406 1 89.88 407 ARG B O 1
ATOM 8570 N N . PRO B 1 408 ? 20.188 -72.438 -33.281 1 87.62 408 PRO B N 1
ATOM 8571 C CA . PRO B 1 408 ? 19.688 -71.812 -34.5 1 87.62 408 PRO B CA 1
ATOM 8572 C C . PRO B 1 408 ? 20.781 -71.625 -35.562 1 87.62 408 PRO B C 1
ATOM 8574 O O . PRO B 1 408 ? 21.938 -71.375 -35.188 1 87.62 408 PRO B O 1
ATOM 8577 N N . HIS B 1 409 ? 20.312 -71.75 -36.781 1 88.81 409 HIS B N 1
ATOM 8578 C CA . HIS B 1 409 ? 21.203 -71.5 -37.906 1 88.81 409 HIS B CA 1
ATOM 8579 C C . HIS B 1 409 ? 21.328 -70 -38.188 1 88.81 409 HIS B C 1
ATOM 8581 O O . HIS B 1 409 ? 20.375 -69.25 -37.969 1 88.81 409 HIS B O 1
ATOM 8587 N N . THR B 1 410 ? 22.5 -69.625 -38.688 1 88.31 410 THR B N 1
ATOM 8588 C CA . THR B 1 410 ? 22.688 -68.25 -39.125 1 88.31 410 THR B CA 1
ATOM 8589 C C . THR B 1 410 ? 22.594 -68.188 -40.656 1 88.31 410 THR B C 1
ATOM 8591 O O . THR B 1 410 ? 23.609 -68 -41.344 1 88.31 410 THR B O 1
ATOM 8594 N N . PHE B 1 411 ? 21.375 -68.062 -41.031 1 88.75 411 PHE B N 1
ATOM 8595 C CA . PHE B 1 411 ? 21.125 -68.062 -42.469 1 88.75 411 PHE B CA 1
ATOM 8596 C C . PHE B 1 411 ? 21.344 -66.688 -43.094 1 88.75 411 PHE B C 1
ATOM 8598 O O . PHE B 1 411 ? 20.938 -65.688 -42.5 1 88.75 411 PHE B O 1
ATOM 8605 N N . LYS B 1 412 ? 21.922 -66.625 -44.219 1 89.44 412 LYS B N 1
ATOM 8606 C CA . LYS B 1 412 ? 22.078 -65.375 -45.031 1 89.44 412 LYS B CA 1
ATOM 8607 C C . LYS B 1 412 ? 21.656 -65.625 -46.469 1 89.44 412 LYS B C 1
ATOM 8609 O O . LYS B 1 412 ? 21.844 -66.75 -47 1 89.44 412 LYS B O 1
ATOM 8614 N N . SER B 1 413 ? 21.016 -64.75 -47 1 89.38 413 SER B N 1
ATOM 8615 C CA . SER B 1 413 ? 20.594 -64.875 -48.375 1 89.38 413 SER B CA 1
ATOM 8616 C C . SER B 1 413 ? 21.781 -65.125 -49.312 1 89.38 413 SER B C 1
ATOM 8618 O O . SER B 1 413 ? 22.844 -64.5 -49.125 1 89.38 413 SER B O 1
ATOM 8620 N N . ALA B 1 414 ? 21.578 -66.125 -50.156 1 86.19 414 ALA B N 1
ATOM 8621 C CA . ALA B 1 414 ? 22.688 -66.438 -51.031 1 86.19 414 ALA B CA 1
ATOM 8622 C C . ALA B 1 414 ? 22.172 -66.812 -52.438 1 86.19 414 ALA B C 1
ATOM 8624 O O . ALA B 1 414 ? 21.016 -67.25 -52.562 1 86.19 414 ALA B O 1
ATOM 8625 N N . SER B 1 415 ? 22.969 -66.562 -53.406 1 85.88 415 SER B N 1
ATOM 8626 C CA . SER B 1 415 ? 22.703 -67 -54.75 1 85.88 415 SER B CA 1
ATOM 8627 C C . SER B 1 415 ? 23.516 -68.25 -55.125 1 85.88 415 SER B C 1
ATOM 8629 O O . SER B 1 415 ? 24.625 -68.438 -54.625 1 85.88 415 SER B O 1
ATOM 8631 N N . PHE B 1 416 ? 22.938 -69.125 -55.906 1 86.06 416 PHE B N 1
ATOM 8632 C CA . PHE B 1 416 ? 23.594 -70.375 -56.25 1 86.06 416 PHE B CA 1
ATOM 8633 C C . PHE B 1 416 ? 23.828 -70.5 -57.75 1 86.06 416 PHE B C 1
ATOM 8635 O O . PHE B 1 416 ? 22.891 -70.688 -58.531 1 86.06 416 PHE B O 1
ATOM 8642 N N . VAL B 1 417 ? 25.078 -70.5 -58.156 1 81.94 417 VAL B N 1
ATOM 8643 C CA . VAL B 1 417 ? 25.453 -70.625 -59.562 1 81.94 417 VAL B CA 1
ATOM 8644 C C . VAL B 1 417 ? 25.406 -72.125 -59.969 1 81.94 417 VAL B C 1
ATOM 8646 O O . VAL B 1 417 ? 25.078 -72.438 -61.125 1 81.94 417 VAL B O 1
ATOM 8649 N N . THR B 1 418 ? 25.75 -73 -59.125 1 85.44 418 THR B N 1
ATOM 8650 C CA . THR B 1 418 ? 25.625 -74.438 -59.375 1 85.44 418 THR B CA 1
ATOM 8651 C C . THR B 1 418 ? 24.422 -75 -58.594 1 85.44 418 THR B C 1
ATOM 8653 O O . THR B 1 418 ? 24.141 -74.625 -57.469 1 85.44 418 THR B O 1
ATOM 8656 N N . PRO B 1 419 ? 23.766 -75.812 -59.312 1 87.06 419 PRO B N 1
ATOM 8657 C CA . PRO B 1 419 ? 22.609 -76.375 -58.625 1 87.06 419 PRO B CA 1
ATOM 8658 C C . PRO B 1 419 ? 23 -77.125 -57.312 1 87.06 419 PRO B C 1
ATOM 8660 O O . PRO B 1 419 ? 23.875 -77.938 -57.344 1 87.06 419 PRO B O 1
ATOM 8663 N N . THR B 1 420 ? 22.516 -76.562 -56.25 1 88.75 420 THR B N 1
ATOM 8664 C CA . THR B 1 420 ? 22.734 -77.188 -54.938 1 88.75 420 THR B CA 1
ATOM 8665 C C . THR B 1 420 ? 21.438 -77.688 -54.344 1 88.75 420 THR B C 1
ATOM 8667 O O . THR B 1 420 ? 20.375 -77.125 -54.531 1 88.75 420 THR B O 1
ATOM 8670 N N . SER B 1 421 ? 21.469 -78.812 -53.688 1 90.19 421 SER B N 1
ATOM 8671 C CA . SER B 1 421 ? 20.281 -79.5 -53.188 1 90.19 421 SER B CA 1
ATOM 8672 C C . SER B 1 421 ? 19.844 -78.875 -51.844 1 90.19 421 SER B C 1
ATOM 8674 O O . SER B 1 421 ? 20.672 -78.625 -50.969 1 90.19 421 SER B O 1
ATOM 8676 N N . CYS B 1 422 ? 18.625 -78.562 -51.75 1 91.81 422 CYS B N 1
ATOM 8677 C CA . CYS B 1 422 ? 18.062 -78.062 -50.5 1 91.81 422 CYS B CA 1
ATOM 8678 C C . CYS B 1 422 ? 18.094 -79.125 -49.406 1 91.81 422 CYS B C 1
ATOM 8680 O O . CYS B 1 422 ? 17.75 -80.25 -49.656 1 91.81 422 CYS B O 1
ATOM 8682 N N . CYS B 1 423 ? 18.422 -78.812 -48.25 1 88.62 423 CYS B N 1
ATOM 8683 C CA . CYS B 1 423 ? 18.609 -79.75 -47.188 1 88.62 423 CYS B CA 1
ATOM 8684 C C . CYS B 1 423 ? 17.266 -80.25 -46.688 1 88.62 423 CYS B C 1
ATOM 8686 O O . CYS B 1 423 ? 17.219 -81.312 -46 1 88.62 423 CYS B O 1
ATOM 8688 N N . LEU B 1 424 ? 16.156 -79.625 -47 1 88.25 424 LEU B N 1
ATOM 8689 C CA . LEU B 1 424 ? 14.859 -80.062 -46.5 1 88.25 424 LEU B CA 1
ATOM 8690 C C . LEU B 1 424 ? 14.055 -80.75 -47.594 1 88.25 424 LEU B C 1
ATOM 8692 O O . LEU B 1 424 ? 13.656 -81.875 -47.406 1 88.25 424 LEU B O 1
ATOM 8696 N N . CYS B 1 425 ? 13.812 -80.125 -48.719 1 85.12 425 CYS B N 1
ATOM 8697 C CA . CYS B 1 425 ? 12.961 -80.688 -49.75 1 85.12 425 CYS B CA 1
ATOM 8698 C C . CYS B 1 425 ? 13.781 -81.5 -50.719 1 85.12 425 CYS B C 1
ATOM 8700 O O . CYS B 1 425 ? 13.227 -82.25 -51.562 1 85.12 425 CYS B O 1
ATOM 8702 N N . ASN B 1 426 ? 15.086 -81.375 -50.812 1 87 426 ASN B N 1
ATOM 8703 C CA . ASN B 1 426 ? 16.031 -82.125 -51.625 1 87 426 ASN B CA 1
ATOM 8704 C C . ASN B 1 426 ? 15.922 -81.75 -53.094 1 87 426 ASN B C 1
ATOM 8706 O O . ASN B 1 426 ? 16.406 -82.438 -53.969 1 87 426 ASN B O 1
ATOM 8710 N N . SER B 1 427 ? 15.219 -80.688 -53.281 1 86.88 427 SER B N 1
ATOM 8711 C CA . SER B 1 427 ? 15.18 -80.125 -54.625 1 86.88 427 SER B CA 1
ATOM 8712 C C . SER B 1 427 ? 16.312 -79.125 -54.844 1 86.88 427 SER B C 1
ATOM 8714 O O . SER B 1 427 ? 16.891 -78.625 -53.906 1 86.88 427 SER B O 1
ATOM 8716 N N . ASN B 1 428 ? 16.578 -79 -56.094 1 88.06 428 ASN B N 1
ATOM 8717 C CA . ASN B 1 428 ? 17.734 -78.125 -56.438 1 88.06 428 ASN B CA 1
ATOM 8718 C C . ASN B 1 428 ? 17.406 -76.688 -56.344 1 88.06 428 ASN B C 1
ATOM 8720 O O . ASN B 1 428 ? 16.312 -76.25 -56.719 1 88.06 428 ASN B O 1
ATOM 8724 N N . ILE B 1 429 ? 18.328 -75.938 -55.688 1 87.81 429 ILE B N 1
ATOM 8725 C CA . ILE B 1 429 ? 18.281 -74.5 -55.656 1 87.81 429 ILE B CA 1
ATOM 8726 C C . ILE B 1 429 ? 19.156 -73.938 -56.781 1 87.81 429 ILE B C 1
ATOM 8728 O O . ILE B 1 429 ? 20.344 -74.25 -56.875 1 87.81 429 ILE B O 1
ATOM 8732 N N . TRP B 1 430 ? 18.562 -73.25 -57.625 1 82.38 430 TRP B N 1
ATOM 8733 C CA . TRP B 1 430 ? 19.344 -72.75 -58.75 1 82.38 430 TRP B CA 1
ATOM 8734 C C . TRP B 1 430 ? 18.844 -71.375 -59.188 1 82.38 430 TRP B C 1
ATOM 8736 O O . TRP B 1 430 ? 17.641 -71.125 -59.219 1 82.38 430 TRP B O 1
ATOM 8746 N N . GLY B 1 431 ? 19.688 -70.5 -59.406 1 74.56 431 GLY B N 1
ATOM 8747 C CA . GLY B 1 431 ? 19.344 -69.188 -59.969 1 74.56 431 GLY B CA 1
ATOM 8748 C C . GLY B 1 431 ? 20.141 -68.062 -59.375 1 74.56 431 GLY B C 1
ATOM 8749 O O . GLY B 1 431 ? 20.719 -68.188 -58.312 1 74.56 431 GLY B O 1
ATOM 8750 N N . ILE B 1 432 ? 20.25 -67 -60.156 1 70.5 432 ILE B N 1
ATOM 8751 C CA . ILE B 1 432 ? 21.047 -65.812 -59.844 1 70.5 432 ILE B CA 1
ATOM 8752 C C . ILE B 1 432 ? 20.266 -64.938 -58.875 1 70.5 432 ILE B C 1
ATOM 8754 O O . ILE B 1 432 ? 20.844 -64.062 -58.219 1 70.5 432 ILE B O 1
ATOM 8758 N N . THR B 1 433 ? 19.094 -65.25 -58.812 1 67.31 433 THR B N 1
ATOM 8759 C CA . THR B 1 433 ? 18.344 -64.438 -57.875 1 67.31 433 THR B CA 1
ATOM 8760 C C . THR B 1 433 ? 18.406 -65.062 -56.469 1 67.31 433 THR B C 1
ATOM 8762 O O . THR B 1 433 ? 18.578 -66.25 -56.344 1 67.31 433 THR B O 1
ATOM 8765 N N . LYS B 1 434 ? 18.719 -64.312 -55.438 1 69.81 434 LYS B N 1
ATOM 8766 C CA . LYS B 1 434 ? 18.828 -64.75 -54.031 1 69.81 434 LYS B CA 1
ATOM 8767 C C . LYS B 1 434 ? 17.641 -65.625 -53.625 1 69.81 434 LYS B C 1
ATOM 8769 O O . LYS B 1 434 ? 16.812 -65.188 -52.844 1 69.81 434 LYS B O 1
ATOM 8774 N N . GLN B 1 435 ? 17.578 -66.75 -54.188 1 75.12 435 GLN B N 1
ATOM 8775 C CA . GLN B 1 435 ? 16.453 -67.688 -54 1 75.12 435 GLN B CA 1
ATOM 8776 C C . GLN B 1 435 ? 16.719 -68.625 -52.844 1 75.12 435 GLN B C 1
ATOM 8778 O O . GLN B 1 435 ? 15.836 -69.438 -52.438 1 75.12 435 GLN B O 1
ATOM 8783 N N . GLY B 1 436 ? 17.875 -68.5 -52.312 1 87.56 436 GLY B N 1
ATOM 8784 C CA . GLY B 1 436 ? 18.188 -69.438 -51.219 1 87.56 436 GLY B CA 1
ATOM 8785 C C . GLY B 1 436 ? 18.938 -68.812 -50.062 1 87.56 436 GLY B C 1
ATOM 8786 O O . GLY B 1 436 ? 19.203 -67.562 -50.094 1 87.56 436 GLY B O 1
ATOM 8787 N N . VAL B 1 437 ? 19 -69.625 -48.938 1 91.5 437 VAL B N 1
ATOM 8788 C CA . VAL B 1 437 ? 19.75 -69.188 -47.781 1 91.5 437 VAL B CA 1
ATOM 8789 C C . VAL B 1 437 ? 20.812 -70.25 -47.438 1 91.5 437 VAL B C 1
ATOM 8791 O O . VAL B 1 437 ? 20.656 -71.438 -47.719 1 91.5 437 VAL B O 1
ATOM 8794 N N . THR B 1 438 ? 21.984 -69.625 -46.969 1 91.12 438 THR B N 1
ATOM 8795 C CA . THR B 1 438 ? 23.062 -70.5 -46.531 1 91.12 438 THR B CA 1
ATOM 8796 C C . THR B 1 438 ? 23.516 -70.125 -45.125 1 91.12 438 THR B C 1
ATOM 8798 O O . THR B 1 438 ? 23.625 -69 -44.781 1 91.12 438 THR B O 1
ATOM 8801 N N . CYS B 1 439 ? 23.609 -71.188 -44.312 1 92.88 439 CYS B N 1
ATOM 8802 C CA . CYS B 1 439 ? 24.047 -71 -42.938 1 92.88 439 CYS B CA 1
ATOM 8803 C C . CYS B 1 439 ? 25.562 -70.75 -42.875 1 92.88 439 CYS B C 1
ATOM 8805 O O . CYS B 1 439 ? 26.328 -71.562 -43.375 1 92.88 439 CYS B O 1
ATOM 8807 N N . LYS B 1 440 ? 26.016 -69.812 -42.281 1 88.5 440 LYS B N 1
ATOM 8808 C CA . LYS B 1 440 ? 27.438 -69.438 -42.188 1 88.5 440 LYS B CA 1
ATOM 8809 C C . LYS B 1 440 ? 28.172 -70.438 -41.281 1 88.5 440 LYS B C 1
ATOM 8811 O O . LYS B 1 440 ? 29.359 -70.688 -41.469 1 88.5 440 LYS B O 1
ATOM 8816 N N . ALA B 1 441 ? 27.469 -71.062 -40.375 1 87.81 441 ALA B N 1
ATOM 8817 C CA . ALA B 1 441 ? 28.109 -71.938 -39.375 1 87.81 441 ALA B CA 1
ATOM 8818 C C . ALA B 1 441 ? 28.25 -73.375 -39.844 1 87.81 441 ALA B C 1
ATOM 8820 O O . ALA B 1 441 ? 29.297 -74 -39.656 1 87.81 441 ALA B O 1
ATOM 8821 N N . CYS B 1 442 ? 27.219 -73.938 -40.469 1 88 442 CYS B N 1
ATOM 8822 C CA . CYS B 1 442 ? 27.266 -75.312 -40.844 1 88 442 CYS B CA 1
ATOM 8823 C C . CYS B 1 442 ? 27.234 -75.5 -42.344 1 88 442 CYS B C 1
ATOM 8825 O O . CYS B 1 442 ? 27.312 -76.625 -42.875 1 88 442 CYS B O 1
ATOM 8827 N N . SER B 1 443 ? 27 -74.5 -43.188 1 86.44 443 SER B N 1
ATOM 8828 C CA . SER B 1 443 ? 27.141 -74.438 -44.625 1 86.44 443 SER B CA 1
ATOM 8829 C C . SER B 1 443 ? 26 -75.188 -45.344 1 86.44 443 SER B C 1
ATOM 8831 O O . SER B 1 443 ? 26.125 -75.562 -46.5 1 86.44 443 SER B O 1
ATOM 8833 N N . ILE B 1 444 ? 25.016 -75.375 -44.531 1 90.12 444 ILE B N 1
ATOM 8834 C CA . ILE B 1 444 ? 23.859 -76 -45.188 1 90.12 444 ILE B CA 1
ATOM 8835 C C . ILE B 1 444 ? 23.094 -74.938 -45.938 1 90.12 444 ILE B C 1
ATOM 8837 O O . ILE B 1 444 ? 23.172 -73.75 -45.625 1 90.12 444 ILE B O 1
ATOM 8841 N N . SER B 1 445 ? 22.344 -75.375 -47.031 1 91.06 445 SER B N 1
ATOM 8842 C CA . SER B 1 445 ? 21.594 -74.438 -47.875 1 91.06 445 SER B CA 1
ATOM 8843 C C . SER B 1 445 ? 20.141 -74.875 -48 1 91.06 445 SER B C 1
ATOM 8845 O O . SER B 1 445 ? 19.812 -76.062 -47.969 1 91.06 445 SER B O 1
ATOM 8847 N N . ALA B 1 446 ? 19.344 -73.875 -47.969 1 91.69 446 ALA B N 1
ATOM 8848 C CA . ALA B 1 446 ? 17.922 -74.188 -48.125 1 91.69 446 ALA B CA 1
ATOM 8849 C C . ALA B 1 446 ? 17.234 -73.062 -48.938 1 91.69 446 ALA B C 1
ATOM 8851 O O . ALA B 1 446 ? 17.797 -72 -49.125 1 91.69 446 ALA B O 1
ATOM 8852 N N . HIS B 1 447 ? 16.031 -73.375 -49.5 1 89.56 447 HIS B N 1
ATOM 8853 C CA . HIS B 1 447 ? 15.203 -72.375 -50.125 1 89.56 447 HIS B CA 1
ATOM 8854 C C . HIS B 1 447 ? 14.773 -71.312 -49.094 1 89.56 447 HIS B C 1
ATOM 8856 O O . HIS B 1 447 ? 14.703 -71.562 -47.906 1 89.56 447 HIS B O 1
ATOM 8862 N N . VAL B 1 448 ? 14.469 -70.188 -49.594 1 88.5 448 VAL B N 1
ATOM 8863 C CA . VAL B 1 448 ? 14.016 -69.062 -48.719 1 88.5 448 VAL B CA 1
ATOM 8864 C C . VAL B 1 448 ? 12.758 -69.5 -47.969 1 88.5 448 VAL B C 1
ATOM 8866 O O . VAL B 1 448 ? 12.602 -69.25 -46.781 1 88.5 448 VAL B O 1
ATOM 8869 N N . LYS B 1 449 ? 11.867 -70.188 -48.594 1 85.25 449 LYS B N 1
ATOM 8870 C CA . LYS B 1 449 ? 10.625 -70.688 -48 1 85.25 449 LYS B CA 1
ATOM 8871 C C . LYS B 1 449 ? 10.867 -71.875 -47.094 1 85.25 449 LYS B C 1
ATOM 8873 O O . LYS B 1 449 ? 10.094 -72.125 -46.156 1 85.25 449 LYS B O 1
ATOM 8878 N N . CYS B 1 450 ? 11.938 -72.688 -47.375 1 89.62 450 CYS B N 1
ATOM 8879 C CA . CYS B 1 450 ? 12.258 -73.875 -46.562 1 89.62 450 CYS B CA 1
ATOM 8880 C C . CYS B 1 450 ? 13.078 -73.5 -45.344 1 89.62 450 CYS B C 1
ATOM 8882 O O . CYS B 1 450 ? 13.117 -74.25 -44.375 1 89.62 450 CYS B O 1
ATOM 8884 N N . GLY B 1 451 ? 13.68 -72.375 -45.375 1 86.69 451 GLY B N 1
ATOM 8885 C CA . GLY B 1 451 ? 14.594 -71.938 -44.344 1 86.69 451 GLY B CA 1
ATOM 8886 C C . GLY B 1 451 ? 14 -72 -42.969 1 86.69 451 GLY B C 1
ATOM 8887 O O . GLY B 1 451 ? 14.539 -72.688 -42.094 1 86.69 451 GLY B O 1
ATOM 8888 N N . PRO B 1 452 ? 12.836 -71.438 -42.812 1 88 452 PRO B N 1
ATOM 8889 C CA . PRO B 1 452 ? 12.234 -71.438 -41.5 1 88 452 PRO B CA 1
ATOM 8890 C C . PRO B 1 452 ? 11.805 -72.812 -41.031 1 88 452 PRO B C 1
ATOM 8892 O O . PRO B 1 452 ? 11.586 -73.062 -39.812 1 88 452 PRO B O 1
ATOM 8895 N N . LYS B 1 453 ? 11.766 -73.75 -41.844 1 90.69 453 LYS B N 1
ATOM 8896 C CA . LYS B 1 453 ? 11.273 -75.062 -41.531 1 90.69 453 LYS B CA 1
ATOM 8897 C C . LYS B 1 453 ? 12.422 -76.062 -41.219 1 90.69 453 LYS B C 1
ATOM 8899 O O . LYS B 1 453 ? 12.195 -77.188 -40.875 1 90.69 453 LYS B O 1
ATOM 8904 N N . VAL B 1 454 ? 13.586 -75.5 -41.375 1 92 454 VAL B N 1
ATOM 8905 C CA . VAL B 1 454 ? 14.742 -76.312 -41.094 1 92 454 VAL B CA 1
ATOM 8906 C C . VAL B 1 454 ? 14.938 -76.438 -39.562 1 92 454 VAL B C 1
ATOM 8908 O O . VAL B 1 454 ? 14.938 -75.438 -38.875 1 92 454 VAL B O 1
ATOM 8911 N N . PRO B 1 455 ? 15.039 -77.688 -39.062 1 92.06 455 PRO B N 1
ATOM 8912 C CA . PRO B 1 455 ? 15.242 -77.812 -37.594 1 92.06 455 PRO B CA 1
ATOM 8913 C C . PRO B 1 455 ? 16.484 -77.062 -37.094 1 92.06 455 PRO B C 1
ATOM 8915 O O . PRO B 1 455 ? 17.516 -77.062 -37.781 1 92.06 455 PRO B O 1
ATOM 8918 N N . SER B 1 456 ? 16.453 -76.562 -35.938 1 90.12 456 SER B N 1
ATOM 8919 C CA . SER B 1 456 ? 17.531 -75.812 -35.344 1 90.12 456 SER B CA 1
ATOM 8920 C C . SER B 1 456 ? 18.562 -76.75 -34.719 1 90.12 456 SER B C 1
ATOM 8922 O O . SER B 1 456 ? 18.734 -76.75 -33.469 1 90.12 456 SER B O 1
ATOM 8924 N N . ASN B 1 457 ? 19.25 -77.375 -35.438 1 88.62 457 ASN B N 1
ATOM 8925 C CA . ASN B 1 457 ? 20.281 -78.312 -35 1 88.62 457 ASN B CA 1
ATOM 8926 C C . ASN B 1 457 ? 21.641 -78 -35.594 1 88.62 457 ASN B C 1
ATOM 8928 O O . ASN B 1 457 ? 22.359 -78.875 -36.062 1 88.62 457 ASN B O 1
ATOM 8932 N N . CYS B 1 458 ? 21.891 -76.75 -35.625 1 88.62 458 CYS B N 1
ATOM 8933 C CA . CYS B 1 458 ? 23.156 -76.312 -36.188 1 88.62 458 CYS B CA 1
ATOM 8934 C C . CYS B 1 458 ? 24.344 -76.75 -35.344 1 88.62 458 CYS B C 1
ATOM 8936 O O . CYS B 1 458 ? 24.406 -76.438 -34.156 1 88.62 458 CYS B O 1
ATOM 8938 N N . ALA B 1 459 ? 25.312 -77.375 -35.844 1 81.38 459 ALA B N 1
ATOM 8939 C CA . ALA B 1 459 ? 26.469 -77.875 -35.125 1 81.38 459 ALA B CA 1
ATOM 8940 C C . ALA B 1 459 ? 27.406 -76.75 -34.688 1 81.38 459 ALA B C 1
ATOM 8942 O O . ALA B 1 459 ? 28.156 -76.875 -33.719 1 81.38 459 ALA B O 1
ATOM 8943 N N . GLY B 1 460 ? 27.391 -75.688 -35.219 1 75.94 460 GLY B N 1
ATOM 8944 C CA . GLY B 1 460 ? 28.328 -74.562 -34.969 1 75.94 460 GLY B CA 1
ATOM 8945 C C . GLY B 1 460 ? 27.812 -73.562 -33.969 1 75.94 460 GLY B C 1
ATOM 8946 O O . GLY B 1 460 ? 28.5 -72.625 -33.625 1 75.94 460 GLY B O 1
ATOM 8947 N N . THR B 1 461 ? 26.641 -73.812 -33.531 1 77.31 461 THR B N 1
ATOM 8948 C CA . THR B 1 461 ? 26.062 -72.812 -32.625 1 77.31 461 THR B CA 1
ATOM 8949 C C . THR B 1 461 ? 25.734 -73.438 -31.266 1 77.31 461 THR B C 1
ATOM 8951 O O . THR B 1 461 ? 25.375 -74.625 -31.203 1 77.31 461 THR B O 1
ATOM 8954 N N . ALA B 1 462 ? 25.938 -72.688 -30.234 1 76.56 462 ALA B N 1
ATOM 8955 C CA . ALA B 1 462 ? 25.609 -73.125 -28.891 1 76.56 462 ALA B CA 1
ATOM 8956 C C . ALA B 1 462 ? 24.109 -73.188 -28.656 1 76.56 462 ALA B C 1
ATOM 8958 O O . ALA B 1 462 ? 23.375 -72.375 -29.25 1 76.56 462 ALA B O 1
ATOM 8959 N N . PRO B 1 463 ? 23.719 -74.125 -27.797 1 74.69 463 PRO B N 1
ATOM 8960 C CA . PRO B 1 463 ? 22.281 -74.188 -27.547 1 74.69 463 PRO B CA 1
ATOM 8961 C C . PRO B 1 463 ? 21.734 -73 -26.781 1 74.69 463 PRO B C 1
ATOM 8963 O O . PRO B 1 463 ? 22.438 -72.438 -25.922 1 74.69 463 PRO B O 1
ATOM 8966 N N . LEU B 1 464 ? 20.672 -72.562 -27.25 1 71.5 464 LEU B N 1
ATOM 8967 C CA . LEU B 1 464 ? 19.969 -71.5 -26.562 1 71.5 464 LEU B CA 1
ATOM 8968 C C . LEU B 1 464 ? 19.266 -72 -25.328 1 71.5 464 LEU B C 1
ATOM 8970 O O . LEU B 1 464 ? 18.578 -73 -25.375 1 71.5 464 LEU B O 1
ATOM 8974 N N . HIS B 1 465 ? 19.812 -71.812 -24.141 1 62.56 465 HIS B N 1
ATOM 8975 C CA . HIS B 1 465 ? 19.203 -72.25 -22.891 1 62.56 465 HIS B CA 1
ATOM 8976 C C . HIS B 1 465 ? 18 -71.375 -22.547 1 62.56 465 HIS B C 1
ATOM 8978 O O . HIS B 1 465 ? 17.891 -70.25 -22.984 1 62.56 465 HIS B O 1
ATOM 8984 N N . GLY B 1 466 ? 16.984 -72.062 -22.016 1 59.78 466 GLY B N 1
ATOM 8985 C CA . GLY B 1 466 ? 15.742 -71.438 -21.562 1 59.78 466 GLY B CA 1
ATOM 8986 C C . GLY B 1 466 ? 15.953 -70.188 -20.766 1 59.78 466 GLY B C 1
ATOM 8987 O O . GLY B 1 466 ? 17.031 -69.938 -20.219 1 59.78 466 GLY B O 1
ATOM 8988 N N . LEU B 1 467 ? 15.297 -69.125 -21.078 1 53.5 467 LEU B N 1
ATOM 8989 C CA . LEU B 1 467 ? 15.281 -67.938 -20.25 1 53.5 467 LEU B CA 1
ATOM 8990 C C . LEU B 1 467 ? 15.414 -68.312 -18.766 1 53.5 467 LEU B C 1
ATOM 8992 O O . LEU B 1 467 ? 14.719 -69.188 -18.281 1 53.5 467 LEU B O 1
ATOM 8996 N N . ARG B 1 468 ? 16.531 -68.375 -18.25 1 43.91 468 ARG B N 1
ATOM 8997 C CA . ARG B 1 468 ? 16.562 -68.438 -16.797 1 43.91 468 ARG B CA 1
ATOM 8998 C C . ARG B 1 468 ? 15.398 -67.625 -16.188 1 43.91 468 ARG B C 1
ATOM 9000 O O . ARG B 1 468 ? 15.188 -66.5 -16.5 1 43.91 468 ARG B O 1
ATOM 9007 N N . ARG B 1 469 ? 14.289 -68.5 -16 1 39.94 469 ARG B N 1
ATOM 9008 C CA . ARG B 1 469 ? 13.383 -67.812 -15.086 1 39.94 469 ARG B CA 1
ATOM 9009 C C . ARG B 1 469 ? 14.156 -67.062 -14.023 1 39.94 469 ARG B C 1
ATOM 9011 O O . ARG B 1 469 ? 14.617 -67.625 -13.039 1 39.94 469 ARG B O 1
ATOM 9018 N N . ASN B 1 470 ? 14.992 -66.375 -14.398 1 31.17 470 ASN B N 1
ATOM 9019 C CA . ASN B 1 470 ? 15.312 -65.562 -13.242 1 31.17 470 ASN B CA 1
ATOM 9020 C C . ASN B 1 470 ? 14.055 -65.125 -12.508 1 31.17 470 ASN B C 1
ATOM 9022 O O . ASN B 1 470 ? 13.172 -64.438 -13.094 1 31.17 470 ASN B O 1
ATOM 9026 N N . ALA B 1 471 ? 13.609 -66 -11.617 1 30.23 471 ALA B N 1
ATOM 9027 C CA . ALA B 1 471 ? 12.547 -65.812 -10.641 1 30.23 471 ALA B CA 1
ATOM 9028 C C . ALA B 1 471 ? 12.375 -64.312 -10.281 1 30.23 471 ALA B C 1
ATOM 9030 O O . ALA B 1 471 ? 11.461 -63.938 -9.547 1 30.23 471 ALA B O 1
ATOM 9031 N N . SER B 1 472 ? 13.492 -63.656 -10.297 1 28.2 472 SER B N 1
ATOM 9032 C CA . SER B 1 472 ? 13.453 -62.469 -9.469 1 28.2 472 SER B CA 1
ATOM 9033 C C . SER B 1 472 ? 12.539 -61.406 -10.078 1 28.2 472 SER B C 1
ATOM 9035 O O . SER B 1 472 ? 12.656 -60.219 -9.758 1 28.2 472 SER B O 1
ATOM 9037 N N . LEU B 1 473 ? 12.156 -61.625 -11.336 1 28.67 473 LEU B N 1
ATOM 9038 C CA . LEU B 1 473 ? 11.438 -60.375 -11.625 1 28.67 473 LEU B CA 1
ATOM 9039 C C . LEU B 1 473 ? 10.32 -60.156 -10.625 1 28.67 473 LEU B C 1
ATOM 9041 O O . LEU B 1 473 ? 9.219 -60.688 -10.773 1 28.67 473 LEU B O 1
ATOM 9045 N N . ALA B 1 474 ? 10.562 -60.375 -9.414 1 26 474 ALA B N 1
ATOM 9046 C CA . ALA B 1 474 ? 9.688 -59.969 -8.312 1 26 474 ALA B CA 1
ATOM 9047 C C . ALA B 1 474 ? 8.914 -58.719 -8.672 1 26 474 ALA B C 1
ATOM 9049 O O . ALA B 1 474 ? 9.469 -57.781 -9.227 1 26 474 ALA B O 1
ATOM 9050 N N . ALA B 1 475 ? 7.625 -58.75 -8.914 1 28.5 475 ALA B N 1
ATOM 9051 C CA . ALA B 1 475 ? 6.645 -57.688 -8.797 1 28.5 475 ALA B CA 1
ATOM 9052 C C . ALA B 1 475 ? 7.109 -56.625 -7.789 1 28.5 475 ALA B C 1
ATOM 9054 O O . ALA B 1 475 ? 7.438 -56.969 -6.648 1 28.5 475 ALA B O 1
ATOM 9055 N N . LEU B 1 476 ? 7.902 -55.688 -8.062 1 23.75 476 LEU B N 1
ATOM 9056 C CA . LEU B 1 476 ? 7.789 -54.469 -7.234 1 23.75 476 LEU B CA 1
ATOM 9057 C C . LEU B 1 476 ? 6.375 -54.344 -6.68 1 23.75 476 LEU B C 1
ATOM 9059 O O . LEU B 1 476 ? 5.426 -54.125 -7.438 1 23.75 476 LEU B O 1
ATOM 9063 N N . SER B 1 477 ? 5.957 -55.219 -5.715 1 22.61 477 SER B N 1
ATOM 9064 C CA . SER B 1 477 ? 4.875 -55.062 -4.75 1 22.61 477 SER B CA 1
ATOM 9065 C C . SER B 1 477 ? 4.668 -53.594 -4.371 1 22.61 477 SER B C 1
ATOM 9067 O O . SER B 1 477 ? 5.566 -52.969 -3.818 1 22.61 477 SER B O 1
ATOM 9069 N N . THR B 1 478 ? 4.047 -52.781 -5.195 1 22.86 478 THR B N 1
ATOM 9070 C CA . THR B 1 478 ? 3.295 -51.75 -4.488 1 22.86 478 THR B CA 1
ATOM 9071 C C . THR B 1 478 ? 2.621 -52.312 -3.248 1 22.86 478 THR B C 1
ATOM 9073 O O . THR B 1 478 ? 1.938 -53.344 -3.324 1 22.86 478 THR B O 1
ATOM 9076 N N . SER B 1 479 ? 3.178 -52.188 -2.07 1 22.55 479 SER B N 1
ATOM 9077 C CA . SER B 1 479 ? 2.727 -52.375 -0.7 1 22.55 479 SER B CA 1
ATOM 9078 C C . SER B 1 479 ? 1.251 -52.031 -0.542 1 22.55 479 SER B C 1
ATOM 9080 O O . SER B 1 479 ? 0.916 -50.969 -0.011 1 22.55 479 SER B O 1
ATOM 9082 N N . VAL B 1 480 ? 0.425 -51.75 -1.53 1 19.7 480 VAL B N 1
ATOM 9083 C CA . VAL B 1 480 ? -0.888 -51.562 -0.919 1 19.7 480 VAL B CA 1
ATOM 9084 C C . VAL B 1 480 ? -1.242 -52.781 -0.089 1 19.7 480 VAL B C 1
ATOM 9086 O O . VAL B 1 480 ? -0.849 -53.906 -0.428 1 19.7 480 VAL B O 1
ATOM 9089 N N . THR B 1 481 ? -1.725 -52.531 1.252 1 18.67 481 THR B N 1
ATOM 9090 C CA . THR B 1 481 ? -2.422 -53.25 2.318 1 18.67 481 THR B CA 1
ATOM 9091 C C . THR B 1 481 ? -3.416 -54.25 1.739 1 18.67 481 THR B C 1
ATOM 9093 O O . THR B 1 481 ? -4.168 -53.906 0.818 1 18.67 481 THR B O 1
ATOM 9096 N N . ARG B 1 482 ? -3.189 -55.5 2.014 1 18.98 482 ARG B N 1
ATOM 9097 C CA . ARG B 1 482 ? -3.783 -56.844 1.809 1 18.98 482 ARG B CA 1
ATOM 9098 C C . ARG B 1 482 ? -5.23 -56.875 2.293 1 18.98 482 ARG B C 1
ATOM 9100 O O . ARG B 1 482 ? -5.797 -57.938 2.5 1 18.98 482 ARG B O 1
ATOM 9107 N N . GLN B 1 483 ? -5.887 -55.656 2.656 1 18.14 483 GLN B N 1
ATOM 9108 C CA . GLN B 1 483 ? -7.051 -56.188 3.365 1 18.14 483 GLN B CA 1
ATOM 9109 C C . GLN B 1 483 ? -7.852 -57.125 2.477 1 18.14 483 GLN B C 1
ATOM 9111 O O . GLN B 1 483 ? -8.047 -56.875 1.29 1 18.14 483 GLN B O 1
ATOM 9116 N N . GLN B 1 484 ? -7.969 -58.344 2.91 1 16.58 484 GLN B N 1
ATOM 9117 C CA . GLN B 1 484 ? -8.461 -59.625 2.465 1 16.58 484 GLN B CA 1
ATOM 9118 C C . GLN B 1 484 ? -9.906 -59.562 2.004 1 16.58 484 GLN B C 1
ATOM 9120 O O . GLN B 1 484 ? -10.43 -60.5 1.396 1 16.58 484 GLN B O 1
ATOM 9125 N N . ALA B 1 485 ? -10.617 -58.438 2.266 1 19.67 485 ALA B N 1
ATOM 9126 C CA . ALA B 1 485 ? -11.914 -59.031 2.572 1 19.67 485 ALA B CA 1
ATOM 9127 C C . ALA B 1 485 ? -12.508 -59.719 1.348 1 19.67 485 ALA B C 1
ATOM 9129 O O . ALA B 1 485 ? -12.453 -59.188 0.238 1 19.67 485 ALA B O 1
ATOM 9130 N N . THR B 1 486 ? -12.516 -61 1.366 1 17.33 486 THR B N 1
ATOM 9131 C CA . THR B 1 486 ? -13.055 -62 0.466 1 17.33 486 THR B CA 1
ATOM 9132 C C . THR B 1 486 ? -14.516 -61.719 0.133 1 17.33 486 THR B C 1
ATOM 9134 O O . THR B 1 486 ? -15.297 -62.625 -0.125 1 17.33 486 THR B O 1
ATOM 9137 N N . VAL B 1 487 ? -14.719 -60.344 -0.164 1 17.52 487 VAL B N 1
ATOM 9138 C CA . VAL B 1 487 ? -16.172 -60.25 -0.295 1 17.52 487 VAL B CA 1
ATOM 9139 C C . VAL B 1 487 ? -16.656 -61.281 -1.324 1 17.52 487 VAL B C 1
ATOM 9141 O O . VAL B 1 487 ? -15.938 -61.594 -2.275 1 17.52 487 VAL B O 1
ATOM 9144 N N . ASP B 1 488 ? -17.688 -61.906 -0.938 1 16.78 488 ASP B N 1
ATOM 9145 C CA . ASP B 1 488 ? -18.531 -63.031 -1.387 1 16.78 488 ASP B CA 1
ATOM 9146 C C . ASP B 1 488 ? -19.016 -62.812 -2.816 1 16.78 488 ASP B C 1
ATOM 9148 O O . ASP B 1 488 ? -18.984 -61.656 -3.318 1 16.78 488 ASP B O 1
ATOM 9152 N N . SER B 1 489 ? -19.906 -63.688 -3.295 1 16.92 489 SER B N 1
ATOM 9153 C CA . SER B 1 489 ? -20.281 -64.5 -4.438 1 16.92 489 SER B CA 1
ATOM 9154 C C . SER B 1 489 ? -21.172 -63.75 -5.402 1 16.92 489 SER B C 1
ATOM 9156 O O . SER B 1 489 ? -21.406 -64.188 -6.531 1 16.92 489 SER B O 1
ATOM 9158 N N . VAL B 1 490 ? -21.922 -62.75 -5.023 1 17.5 490 VAL B N 1
ATOM 9159 C CA . VAL B 1 490 ? -23.266 -63.062 -5.516 1 17.5 490 VAL B CA 1
ATOM 9160 C C . VAL B 1 490 ? -23.297 -62.938 -7.035 1 17.5 490 VAL B C 1
ATOM 9162 O O . VAL B 1 490 ? -22.531 -62.156 -7.613 1 17.5 490 VAL B O 1
ATOM 9165 N N . SER B 1 491 ? -24.344 -63.562 -7.57 1 16.31 491 SER B N 1
ATOM 9166 C CA . SER B 1 491 ? -24.719 -64.25 -8.797 1 16.31 491 SER B CA 1
ATOM 9167 C C . SER B 1 491 ? -24.891 -63.281 -9.961 1 16.31 491 SER B C 1
ATOM 9169 O O . SER B 1 491 ? -24.25 -63.469 -11 1 16.31 491 SER B O 1
ATOM 9171 N N . ARG B 1 492 ? -26.125 -62.781 -10.164 1 16.12 492 ARG B N 1
ATOM 9172 C CA . ARG B 1 492 ? -26.906 -63.25 -11.305 1 16.12 492 ARG B CA 1
ATOM 9173 C C . ARG B 1 492 ? -26.703 -62.344 -12.516 1 16.12 492 ARG B C 1
ATOM 9175 O O . ARG B 1 492 ? -26.406 -62.844 -13.609 1 16.12 492 ARG B O 1
ATOM 9182 N N . GLU B 1 493 ? -27.375 -61.219 -12.516 1 16.36 493 GLU B N 1
ATOM 9183 C CA . GLU B 1 493 ? -28.391 -61.125 -13.57 1 16.36 493 GLU B CA 1
ATOM 9184 C C . GLU B 1 493 ? -27.828 -60.5 -14.828 1 16.36 493 GLU B C 1
ATOM 9186 O O . GLU B 1 493 ? -27.25 -59.406 -14.766 1 16.36 493 GLU B O 1
ATOM 9191 N N . PRO B 1 494 ? -27.656 -61.281 -15.812 1 16.17 494 PRO B N 1
ATOM 9192 C CA . PRO B 1 494 ? -27.016 -61.094 -17.125 1 16.17 494 PRO B CA 1
ATOM 9193 C C . PRO B 1 494 ? -27.625 -59.969 -17.922 1 16.17 494 PRO B C 1
ATOM 9195 O O . PRO B 1 494 ? -27.109 -59.562 -18.969 1 16.17 494 PRO B O 1
ATOM 9198 N N . GLN B 1 495 ? -28.75 -59.312 -17.469 1 15.12 495 GLN B N 1
ATOM 9199 C CA . GLN B 1 495 ? -29.656 -59.344 -18.609 1 15.12 495 GLN B CA 1
ATOM 9200 C C . GLN B 1 495 ? -29.078 -58.562 -19.797 1 15.12 495 GLN B C 1
ATOM 9202 O O . GLN B 1 495 ? -28.172 -57.75 -19.625 1 15.12 495 GLN B O 1
ATOM 9207 N N . ASN B 1 496 ? -30.062 -57.969 -20.422 1 14.91 496 ASN B N 1
ATOM 9208 C CA . ASN B 1 496 ? -30.484 -58.094 -21.812 1 14.91 496 ASN B CA 1
ATOM 9209 C C . ASN B 1 496 ? -29.781 -57.062 -22.703 1 14.91 496 ASN B C 1
ATOM 9211 O O . ASN B 1 496 ? -29.266 -57.438 -23.75 1 14.91 496 ASN B O 1
ATOM 9215 N N . GLN B 1 497 ? -30 -55.719 -22.516 1 14.91 497 GLN B N 1
ATOM 9216 C CA . GLN B 1 497 ? -30.828 -55.312 -23.641 1 14.91 497 GLN B CA 1
ATOM 9217 C C . GLN B 1 497 ? -29.953 -55 -24.859 1 14.91 497 GLN B C 1
ATOM 9219 O O . GLN B 1 497 ? -28.734 -54.812 -24.734 1 14.91 497 GLN B O 1
ATOM 9224 N N . THR B 1 498 ? -30.375 -53.906 -25.625 1 15.41 498 THR B N 1
ATOM 9225 C CA . THR B 1 498 ? -30.859 -53.875 -27 1 15.41 498 THR B CA 1
ATOM 9226 C C . THR B 1 498 ? -29.719 -53.625 -27.969 1 15.41 498 THR B C 1
ATOM 9228 O O . THR B 1 498 ? -28.625 -53.25 -27.547 1 15.41 498 THR B O 1
ATOM 9231 N N . GLY B 1 499 ? -29.969 -52.688 -28.969 1 15.03 499 GLY B N 1
ATOM 9232 C CA . GLY B 1 499 ? -30.156 -52.844 -30.406 1 15.03 499 GLY B CA 1
ATOM 9233 C C . GLY B 1 499 ? -28.906 -52.531 -31.219 1 15.03 499 GLY B C 1
ATOM 9234 O O . GLY B 1 499 ? -28.469 -53.375 -32.031 1 15.03 499 GLY B O 1
ATOM 9235 N N . LEU B 1 500 ? -28.688 -51.188 -31.516 1 15.73 500 LEU B N 1
ATOM 9236 C CA . LEU B 1 500 ? -28.844 -50.844 -32.938 1 15.73 500 LEU B CA 1
ATOM 9237 C C . LEU B 1 500 ? -27.594 -51.25 -33.719 1 15.73 500 LEU B C 1
ATOM 9239 O O . LEU B 1 500 ? -26.516 -51.375 -33.156 1 15.73 500 LEU B O 1
ATOM 9243 N N . SER B 1 501 ? -27.672 -51.094 -35.125 1 15.02 501 SER B N 1
ATOM 9244 C CA . SER B 1 501 ? -27.641 -51.719 -36.438 1 15.02 501 SER B CA 1
ATOM 9245 C C . SER B 1 501 ? -26.266 -51.625 -37.094 1 15.02 501 SER B C 1
ATOM 9247 O O . SER B 1 501 ? -25.406 -50.875 -36.625 1 15.02 501 SER B O 1
ATOM 9249 N N . ARG B 1 502 ? -26.375 -51.375 -38.438 1 15.84 502 ARG B N 1
ATOM 9250 C CA . ARG B 1 502 ? -25.969 -52.125 -39.656 1 15.84 502 ARG B CA 1
ATOM 9251 C C . ARG B 1 502 ? -24.562 -51.75 -40.062 1 15.84 502 ARG B C 1
ATOM 9253 O O . ARG B 1 502 ? -24.016 -50.75 -39.625 1 15.84 502 ARG B O 1
ATOM 9260 N N . ALA B 1 503 ? -24.359 -51.812 -41.5 1 15.54 503 ALA B N 1
ATOM 9261 C CA . ALA B 1 503 ? -23.656 -52.656 -42.469 1 15.54 503 ALA B CA 1
ATOM 9262 C C . ALA B 1 503 ? -22.547 -51.875 -43.156 1 15.54 503 ALA B C 1
ATOM 9264 O O . ALA B 1 503 ? -21.406 -52.344 -43.219 1 15.54 503 ALA B O 1
ATOM 9265 N N . VAL B 1 504 ? -22.953 -50.875 -44.125 1 14.65 504 VAL B N 1
ATOM 9266 C CA . VAL B 1 504 ? -22.797 -51.062 -45.562 1 14.65 504 VAL B CA 1
ATOM 9267 C C . VAL B 1 504 ? -21.391 -50.656 -46 1 14.65 504 VAL B C 1
ATOM 9269 O O . VAL B 1 504 ? -20.781 -49.781 -45.375 1 14.65 504 VAL B O 1
ATOM 9272 N N . SER B 1 505 ? -21.047 -50.938 -47.375 1 14.93 505 SER B N 1
ATOM 9273 C CA . SER B 1 505 ? -20.016 -51.5 -48.25 1 14.93 505 SER B CA 1
ATOM 9274 C C . SER B 1 505 ? -19.172 -50.375 -48.875 1 14.93 505 SER B C 1
ATOM 9276 O O . SER B 1 505 ? -17.984 -50.594 -49.156 1 14.93 505 SER B O 1
ATOM 9278 N N . THR B 1 506 ? -19.703 -49.188 -49.219 1 14.48 506 THR B N 1
ATOM 9279 C CA . THR B 1 506 ? -19.609 -48.969 -50.656 1 14.48 506 THR B CA 1
ATOM 9280 C C . THR B 1 506 ? -18.172 -48.688 -51.094 1 14.48 506 THR B C 1
ATOM 9282 O O . THR B 1 506 ? -17.359 -48.281 -50.25 1 14.48 506 THR B O 1
ATOM 9285 N N . SER B 1 507 ? -18.125 -48.062 -52.375 1 14.63 507 SER B N 1
ATOM 9286 C CA . SER B 1 507 ? -17.438 -48.344 -53.625 1 14.63 507 SER B CA 1
ATOM 9287 C C . SER B 1 507 ? -16.078 -47.625 -53.688 1 14.63 507 SER B C 1
ATOM 9289 O O . SER B 1 507 ? -15.047 -48.281 -53.844 1 14.63 507 SER B O 1
ATOM 9291 N N . HIS B 1 508 ? -15.945 -46.594 -54.656 1 14.16 508 HIS B N 1
ATOM 9292 C CA . HIS B 1 508 ? -15.219 -46.719 -55.938 1 14.16 508 HIS B CA 1
ATOM 9293 C C . HIS B 1 508 ? -13.844 -46.094 -55.844 1 14.16 508 HIS B C 1
ATOM 9295 O O . HIS B 1 508 ? -12.828 -46.719 -56.125 1 14.16 508 HIS B O 1
ATOM 9301 N N . ARG B 1 509 ? -13.656 -44.688 -56.531 1 14.58 509 ARG B N 1
ATOM 9302 C CA . ARG B 1 509 ? -12.977 -44.469 -57.812 1 14.58 509 ARG B CA 1
ATOM 9303 C C . ARG B 1 509 ? -11.484 -44.219 -57.625 1 14.58 509 ARG B C 1
ATOM 9305 O O . ARG B 1 509 ? -11.078 -43.719 -56.562 1 14.58 509 ARG B O 1
ATOM 9312 N N . PRO B 1 510 ? -10.773 -44.125 -58.844 1 14.59 510 PRO B N 1
ATOM 9313 C CA . PRO B 1 510 ? -9.492 -44.656 -59.312 1 14.59 510 PRO B CA 1
ATOM 9314 C C . PRO B 1 510 ? -8.305 -43.781 -58.938 1 14.59 510 PRO B C 1
ATOM 9316 O O . PRO B 1 510 ? -7.32 -44.25 -58.375 1 14.59 510 PRO B O 1
ATOM 9319 N N . SER B 1 511 ? -8.164 -42.5 -59.688 1 14.05 511 SER B N 1
ATOM 9320 C CA . SER B 1 511 ? -7.301 -42.344 -60.844 1 14.05 511 SER B CA 1
ATOM 9321 C C . SER B 1 511 ? -5.949 -41.75 -60.438 1 14.05 511 SER B C 1
ATOM 9323 O O . SER B 1 511 ? -5.785 -41.25 -59.344 1 14.05 511 SER B O 1
ATOM 9325 N N . ALA B 1 512 ? -5.422 -40.625 -61.406 1 14.84 512 ALA B N 1
ATOM 9326 C CA . ALA B 1 512 ? -4.363 -40.562 -62.406 1 14.84 512 ALA B CA 1
ATOM 9327 C C . ALA B 1 512 ? -3.135 -39.844 -61.844 1 14.84 512 ALA B C 1
ATOM 9329 O O . ALA B 1 512 ? -3.207 -39.156 -60.812 1 14.84 512 ALA B O 1
ATOM 9330 N N . ALA B 1 513 ? -2.311 -39.281 -62.844 1 14.37 513 ALA B N 1
ATOM 9331 C CA . ALA B 1 513 ? -0.954 -39.469 -63.375 1 14.37 513 ALA B CA 1
ATOM 9332 C C . ALA B 1 513 ? -0.003 -38.406 -62.812 1 14.37 513 ALA B C 1
ATOM 9334 O O . ALA B 1 513 ? 1.034 -38.75 -62.219 1 14.37 513 ALA B O 1
ATOM 9335 N N . PRO B 1 514 ? 0.192 -37.219 -63.656 1 14.34 514 PRO B N 1
ATOM 9336 C CA . PRO B 1 514 ? 1.414 -37.156 -64.438 1 14.34 514 PRO B CA 1
ATOM 9337 C C . PRO B 1 514 ? 2.529 -36.375 -63.781 1 14.34 514 PRO B C 1
ATOM 9339 O O . PRO B 1 514 ? 3.584 -36.938 -63.469 1 14.34 514 PRO B O 1
ATOM 9342 N N . ASN B 1 515 ? 2.857 -35.062 -64.375 1 14.05 515 ASN B N 1
ATOM 9343 C CA . ASN B 1 515 ? 3.945 -34.719 -65.312 1 14.05 515 ASN B CA 1
ATOM 9344 C C . ASN B 1 515 ? 5.039 -33.938 -64.562 1 14.05 515 ASN B C 1
ATOM 9346 O O . ASN B 1 515 ? 4.867 -33.531 -63.406 1 14.05 515 ASN B O 1
ATOM 9350 N N . GLY B 1 516 ? 5.504 -32.719 -65.25 1 13.8 516 GLY B N 1
ATOM 9351 C CA . GLY B 1 516 ? 6.723 -32.406 -66 1 13.8 516 GLY B CA 1
ATOM 9352 C C . GLY B 1 516 ? 7.695 -31.562 -65.188 1 13.8 516 GLY B C 1
ATOM 9353 O O . GLY B 1 516 ? 8.586 -32.094 -64.5 1 13.8 516 GLY B O 1
ATOM 9354 N N . GLY B 1 517 ? 7.688 -30.188 -65.438 1 14.05 517 GLY B N 1
ATOM 9355 C CA . GLY B 1 517 ? 8.758 -29.562 -66.188 1 14.05 517 GLY B CA 1
ATOM 9356 C C . GLY B 1 517 ? 9.867 -29.016 -65.312 1 14.05 517 GLY B C 1
ATOM 9357 O O . GLY B 1 517 ? 9.93 -29.312 -64.125 1 14.05 517 GLY B O 1
ATOM 9358 N N . GLU B 1 518 ? 10.055 -27.719 -65.5 1 14.38 518 GLU B N 1
ATOM 9359 C CA . GLU B 1 518 ? 11.188 -27.094 -66.125 1 14.38 518 GLU B CA 1
ATOM 9360 C C . GLU B 1 518 ? 12.258 -26.688 -65.125 1 14.38 518 GLU B C 1
ATOM 9362 O O . GLU B 1 518 ? 12.062 -26.812 -63.938 1 14.38 518 GLU B O 1
ATOM 9367 N N . GLY B 1 519 ? 12.547 -25.453 -65.188 1 14.27 519 GLY B N 1
ATOM 9368 C CA . GLY B 1 519 ? 13.789 -24.906 -65.75 1 14.27 519 GLY B CA 1
ATOM 9369 C C . GLY B 1 519 ? 14.844 -24.656 -64.688 1 14.27 519 GLY B C 1
ATOM 9370 O O . GLY B 1 519 ? 14.578 -24.828 -63.5 1 14.27 519 GLY B O 1
ATOM 9371 N N . LEU B 1 520 ? 15.539 -23.594 -64.938 1 14.34 520 LEU B N 1
ATOM 9372 C CA . LEU B 1 520 ? 16.953 -23.375 -65.188 1 14.34 520 LEU B CA 1
ATOM 9373 C C . LEU B 1 520 ? 17.703 -22.953 -63.938 1 14.34 520 LEU B C 1
ATOM 9375 O O . LEU B 1 520 ? 18.734 -23.547 -63.594 1 14.34 520 LEU B O 1
ATOM 9379 N N . ALA B 1 521 ? 17.578 -21.594 -63.719 1 14.19 521 ALA B N 1
ATOM 9380 C CA . ALA B 1 521 ? 18.844 -20.906 -63.938 1 14.19 521 ALA B CA 1
ATOM 9381 C C . ALA B 1 521 ? 19.766 -21.031 -62.719 1 14.19 521 ALA B C 1
ATOM 9383 O O . ALA B 1 521 ? 19.344 -21.453 -61.656 1 14.19 521 ALA B O 1
ATOM 9384 N N . ARG B 1 522 ? 20.234 -19.797 -62.469 1 15.43 522 ARG B N 1
ATOM 9385 C CA . ARG B 1 522 ? 21.609 -19.391 -62.719 1 15.43 522 ARG B CA 1
ATOM 9386 C C . ARG B 1 522 ? 22.484 -19.656 -61.469 1 15.43 522 ARG B C 1
ATOM 9388 O O . ARG B 1 522 ? 23.516 -20.312 -61.594 1 15.43 522 ARG B O 1
ATOM 9395 N N . SER B 1 523 ? 22.609 -18.547 -60.75 1 14.57 523 SER B N 1
ATOM 9396 C CA . SER B 1 523 ? 23.828 -17.75 -60.875 1 14.57 523 SER B CA 1
ATOM 9397 C C . SER B 1 523 ? 24.75 -17.969 -59.688 1 14.57 523 SER B C 1
ATOM 9399 O O . SER B 1 523 ? 24.297 -18.031 -58.531 1 14.57 523 SER B O 1
ATOM 9401 N N . THR B 1 524 ? 25.859 -18.391 -60 1 15.17 524 THR B N 1
ATOM 9402 C CA . THR B 1 524 ? 26.984 -19.094 -59.406 1 15.17 524 THR B CA 1
ATOM 9403 C C . THR B 1 524 ? 27.594 -18.266 -58.281 1 15.17 524 THR B C 1
ATOM 9405 O O . THR B 1 524 ? 27.969 -18.797 -57.219 1 15.17 524 THR B O 1
ATOM 9408 N N . THR B 1 525 ? 27.922 -16.891 -58.531 1 14.79 525 THR B N 1
ATOM 9409 C CA . THR B 1 525 ? 29.359 -16.688 -58.5 1 14.79 525 THR B CA 1
ATOM 9410 C C . THR B 1 525 ? 29.828 -16.375 -57.094 1 14.79 525 THR B C 1
ATOM 9412 O O . THR B 1 525 ? 29.594 -15.289 -56.562 1 14.79 525 THR B O 1
ATOM 9415 N N . THR B 1 526 ? 29.562 -17.062 -56.188 1 15.65 526 THR B N 1
ATOM 9416 C CA . THR B 1 526 ? 29.891 -16.672 -54.812 1 15.65 526 THR B CA 1
ATOM 9417 C C . THR B 1 526 ? 31.391 -16.484 -54.656 1 15.65 526 THR B C 1
ATOM 9419 O O . THR B 1 526 ? 32.156 -17.438 -54.812 1 15.65 526 THR B O 1
ATOM 9422 N N . VAL B 1 527 ? 31.828 -15.344 -54.812 1 15.34 527 VAL B N 1
ATOM 9423 C CA . VAL B 1 527 ? 33.219 -14.922 -54.906 1 15.34 527 VAL B CA 1
ATOM 9424 C C . VAL B 1 527 ? 33.969 -15.336 -53.656 1 15.34 527 VAL B C 1
ATOM 9426 O O . VAL B 1 527 ? 33.375 -15.539 -52.594 1 15.34 527 VAL B O 1
ATOM 9429 N N . ASN B 1 528 ? 35.375 -15.039 -53.625 1 14.93 528 ASN B N 1
ATOM 9430 C CA . ASN B 1 528 ? 36.719 -15.562 -53.469 1 14.93 528 ASN B CA 1
ATOM 9431 C C . ASN B 1 528 ? 37.312 -15.203 -52.094 1 14.93 528 ASN B C 1
ATOM 9433 O O . ASN B 1 528 ? 38.188 -15.914 -51.594 1 14.93 528 ASN B O 1
ATOM 9437 N N . LYS B 1 529 ? 36.906 -14.062 -51.406 1 15.72 529 LYS B N 1
ATOM 9438 C CA . LYS B 1 529 ? 38.062 -13.289 -51 1 15.72 529 LYS B CA 1
ATOM 9439 C C . LYS B 1 529 ? 38.906 -14.047 -50 1 15.72 529 LYS B C 1
ATOM 9441 O O . LYS B 1 529 ? 38.406 -14.93 -49.281 1 15.72 529 LYS B O 1
ATOM 9446 N N . MET B 1 530 ? 40 -13.258 -49.344 1 15.48 530 MET B N 1
ATOM 9447 C CA . MET B 1 530 ? 41.438 -13.32 -49.125 1 15.48 530 MET B CA 1
ATOM 9448 C C . MET B 1 530 ? 41.75 -13.898 -47.75 1 15.48 530 MET B C 1
ATOM 9450 O O . MET B 1 530 ? 40.938 -13.836 -46.844 1 15.48 530 MET B O 1
ATOM 9454 N N . ALA B 1 531 ? 43.125 -14.258 -47.469 1 16.06 531 ALA B N 1
ATOM 9455 C CA . ALA B 1 531 ? 44.062 -15.211 -46.875 1 16.06 531 ALA B CA 1
ATOM 9456 C C . ALA B 1 531 ? 44.5 -14.773 -45.469 1 16.06 531 ALA B C 1
ATOM 9458 O O . ALA B 1 531 ? 45.219 -15.484 -44.781 1 16.06 531 ALA B O 1
ATOM 9459 N N . ALA B 1 532 ? 43.938 -13.836 -44.75 1 17.3 532 ALA B N 1
ATOM 9460 C CA . ALA B 1 532 ? 44.969 -13.203 -43.938 1 17.3 532 ALA B CA 1
ATOM 9461 C C . ALA B 1 532 ? 45.562 -14.195 -42.938 1 17.3 532 ALA B C 1
ATOM 9463 O O . ALA B 1 532 ? 44.875 -15.086 -42.438 1 17.3 532 ALA B O 1
ATOM 9464 N N . PRO B 1 533 ? 47 -14.055 -42.594 1 16.5 533 PRO B N 1
ATOM 9465 C CA . PRO B 1 533 ? 48.031 -14.961 -42.094 1 16.5 533 PRO B CA 1
ATOM 9466 C C . PRO B 1 533 ? 47.844 -15.281 -40.594 1 16.5 533 PRO B C 1
ATOM 9468 O O . PRO B 1 533 ? 47.156 -14.547 -39.875 1 16.5 533 PRO B O 1
ATOM 9471 N N . LEU B 1 534 ? 48.438 -16.406 -40.094 1 17.86 534 LEU B N 1
ATOM 9472 C CA . LEU B 1 534 ? 48.5 -17.375 -39 1 17.86 534 LEU B CA 1
ATOM 9473 C C . LEU B 1 534 ? 49.312 -16.828 -37.812 1 17.86 534 LEU B C 1
ATOM 9475 O O . LEU B 1 534 ? 49.562 -17.531 -36.844 1 17.86 534 LEU B O 1
ATOM 9479 N N . SER B 1 535 ? 49.406 -15.531 -37.438 1 18.59 535 SER B N 1
ATOM 9480 C CA . SER B 1 535 ? 50.562 -15.289 -36.594 1 18.59 535 SER B CA 1
ATOM 9481 C C . SER B 1 535 ? 50.469 -16.094 -35.312 1 18.59 535 SER B C 1
ATOM 9483 O O . SER B 1 535 ? 49.375 -16.281 -34.75 1 18.59 535 SER B O 1
ATOM 9485 N N . SER B 1 536 ? 51.625 -16.844 -34.875 1 17.62 536 SER B N 1
ATOM 9486 C CA . SER B 1 536 ? 52.156 -17.922 -34.031 1 17.62 536 SER B CA 1
ATOM 9487 C C . SER B 1 536 ? 52.25 -17.484 -32.562 1 17.62 536 SER B C 1
ATOM 9489 O O . SER B 1 536 ? 53.312 -17 -32.156 1 17.62 536 SER B O 1
ATOM 9491 N N . ARG B 1 537 ? 51.438 -16.594 -31.969 1 18.19 537 ARG B N 1
ATOM 9492 C CA . ARG B 1 537 ? 51.938 -16.109 -30.672 1 18.19 537 ARG B CA 1
ATOM 9493 C C . ARG B 1 537 ? 52.031 -17.266 -29.672 1 18.19 537 ARG B C 1
ATOM 9495 O O . ARG B 1 537 ? 51.125 -18.062 -29.531 1 18.19 537 ARG B O 1
ATOM 9502 N N . ASN B 1 538 ? 53.375 -17.719 -29.25 1 17.25 538 ASN B N 1
ATOM 9503 C CA . ASN B 1 538 ? 54 -18.734 -28.406 1 17.25 538 ASN B CA 1
ATOM 9504 C C . ASN B 1 538 ? 53.625 -18.578 -26.938 1 17.25 538 ASN B C 1
ATOM 9506 O O . ASN B 1 538 ? 54.031 -17.625 -26.281 1 17.25 538 ASN B O 1
ATOM 9510 N N . ALA B 1 539 ? 52.406 -18.453 -26.516 1 21.23 539 ALA B N 1
ATOM 9511 C CA . ALA B 1 539 ? 52.125 -18.203 -25.109 1 21.23 539 ALA B CA 1
ATOM 9512 C C . ALA B 1 539 ? 52.75 -19.266 -24.219 1 21.23 539 ALA B C 1
ATOM 9514 O O . ALA B 1 539 ? 52.531 -20.453 -24.422 1 21.23 539 ALA B O 1
ATOM 9515 N N . LEU B 1 540 ? 53.875 -18.906 -23.469 1 21.55 540 LEU B N 1
ATOM 9516 C CA . LEU B 1 540 ? 54.688 -19.641 -22.5 1 21.55 540 LEU B CA 1
ATOM 9517 C C . LEU B 1 540 ? 53.844 -20.281 -21.422 1 21.55 540 LEU B C 1
ATOM 9519 O O . LEU B 1 540 ? 53 -19.594 -20.812 1 21.55 540 LEU B O 1
ATOM 9523 N N . ASN B 1 541 ? 53.406 -21.469 -21.516 1 24.2 541 ASN B N 1
ATOM 9524 C CA . ASN B 1 541 ? 52.594 -22.391 -20.719 1 24.2 541 ASN B CA 1
ATOM 9525 C C . ASN B 1 541 ? 53.219 -22.625 -19.344 1 24.2 541 ASN B C 1
ATOM 9527 O O . ASN B 1 541 ? 54.281 -23.234 -19.25 1 24.2 541 ASN B O 1
ATOM 9531 N N . ARG B 1 542 ? 53.375 -21.578 -18.453 1 24.81 542 ARG B N 1
ATOM 9532 C CA . ARG B 1 542 ? 53.875 -21.828 -17.109 1 24.81 542 ARG B CA 1
ATOM 9533 C C . ARG B 1 542 ? 53.125 -22.969 -16.438 1 24.81 542 ARG B C 1
ATOM 9535 O O . ARG B 1 542 ? 51.875 -22.953 -16.375 1 24.81 542 ARG B O 1
ATOM 9542 N N . THR B 1 543 ? 53.688 -24.141 -16.469 1 29.86 543 THR B N 1
ATOM 9543 C CA . THR B 1 543 ? 53.281 -25.453 -15.93 1 29.86 543 THR B CA 1
ATOM 9544 C C . THR B 1 543 ? 53.125 -25.375 -14.414 1 29.86 543 THR B C 1
ATOM 9546 O O . THR B 1 543 ? 54.094 -25.188 -13.688 1 29.86 543 THR B O 1
ATOM 9549 N N . GLU B 1 544 ? 52.219 -24.625 -13.875 1 39.81 544 GLU B N 1
ATOM 9550 C CA . GLU B 1 544 ? 52.031 -24.656 -12.43 1 39.81 544 GLU B CA 1
ATOM 9551 C C . GLU B 1 544 ? 51.906 -26.094 -11.922 1 39.81 544 GLU B C 1
ATOM 9553 O O . GLU B 1 544 ? 51.312 -26.938 -12.578 1 39.81 544 GLU B O 1
ATOM 9558 N N . PRO B 1 545 ? 52.781 -26.594 -10.953 1 46.78 545 PRO B N 1
ATOM 9559 C CA . PRO B 1 545 ? 52.812 -27.953 -10.414 1 46.78 545 PRO B CA 1
ATOM 9560 C C . PRO B 1 545 ? 51.469 -28.422 -9.875 1 46.78 545 PRO B C 1
ATOM 9562 O O . PRO B 1 545 ? 50.781 -27.656 -9.172 1 46.78 545 PRO B O 1
ATOM 9565 N N . LYS B 1 546 ? 50.719 -29.328 -10.414 1 58.34 546 LYS B N 1
ATOM 9566 C CA . LYS B 1 546 ? 49.406 -29.875 -10.094 1 58.34 546 LYS B CA 1
ATOM 9567 C C . LYS B 1 546 ? 49.438 -30.641 -8.773 1 58.34 546 LYS B C 1
ATOM 9569 O O . LYS B 1 546 ? 50.344 -31.438 -8.539 1 58.34 546 LYS B O 1
ATOM 9574 N N . PRO B 1 547 ? 48.625 -30.328 -7.871 1 73.69 547 PRO B N 1
ATOM 9575 C CA . PRO B 1 547 ? 48.594 -30.938 -6.539 1 73.69 547 PRO B CA 1
ATOM 9576 C C . PRO B 1 547 ? 48.344 -32.438 -6.578 1 73.69 547 PRO B C 1
ATOM 9578 O O . PRO B 1 547 ? 47.562 -32.906 -7.418 1 73.69 547 PRO B O 1
ATOM 9581 N N . LYS B 1 548 ? 49.125 -33.25 -5.805 1 79.19 548 LYS B N 1
ATOM 9582 C CA . LYS B 1 548 ? 48.969 -34.719 -5.719 1 79.19 548 LYS B CA 1
ATOM 9583 C C . LYS B 1 548 ? 48 -35.094 -4.621 1 79.19 548 LYS B C 1
ATOM 9585 O O . LYS B 1 548 ? 47.875 -34.438 -3.6 1 79.19 548 LYS B O 1
ATOM 9590 N N . ALA B 1 549 ? 47.031 -36.062 -4.934 1 80.88 549 ALA B N 1
ATOM 9591 C CA . ALA B 1 549 ? 46.062 -36.562 -3.977 1 80.88 549 ALA B CA 1
ATOM 9592 C C . ALA B 1 549 ? 46.125 -38.094 -3.875 1 80.88 549 ALA B C 1
ATOM 9594 O O . ALA B 1 549 ? 46.594 -38.781 -4.805 1 80.88 549 ALA B O 1
ATOM 9595 N N . ARG B 1 550 ? 45.875 -38.656 -2.764 1 85 550 ARG B N 1
ATOM 9596 C CA . ARG B 1 550 ? 45.844 -40.094 -2.512 1 85 550 ARG B CA 1
ATOM 9597 C C . ARG B 1 550 ? 44.406 -40.625 -2.488 1 85 550 ARG B C 1
ATOM 9599 O O . ARG B 1 550 ? 43.531 -40 -1.863 1 85 550 ARG B O 1
ATOM 9606 N N . MET B 1 551 ? 44.125 -41.719 -3.217 1 82 551 MET B N 1
ATOM 9607 C CA . MET B 1 551 ? 42.812 -42.375 -3.203 1 82 551 MET B CA 1
ATOM 9608 C C . MET B 1 551 ? 42.562 -43.062 -1.871 1 82 551 MET B C 1
ATOM 9610 O O . MET B 1 551 ? 43.344 -43.938 -1.468 1 82 551 MET B O 1
ATOM 9614 N N . ILE B 1 552 ? 41.531 -42.781 -1.085 1 84.62 552 ILE B N 1
ATOM 9615 C CA . ILE B 1 552 ? 41.156 -43.406 0.195 1 84.62 552 ILE B CA 1
ATOM 9616 C C . ILE B 1 552 ? 40.438 -44.719 -0.04 1 84.62 552 ILE B C 1
ATOM 9618 O O . ILE B 1 552 ? 40.625 -45.688 0.725 1 84.62 552 ILE B O 1
ATOM 9622 N N . TYR B 1 553 ? 39.656 -44.875 -1.116 1 81.69 553 TYR B N 1
ATOM 9623 C CA . TYR B 1 553 ? 38.969 -46.094 -1.529 1 81.69 553 TYR B CA 1
ATOM 9624 C C . TYR B 1 553 ? 39.188 -46.375 -3.004 1 81.69 553 TYR B C 1
ATOM 9626 O O . TYR B 1 553 ? 39.469 -45.469 -3.793 1 81.69 553 TYR B O 1
ATOM 9634 N N . SER B 1 554 ? 39.188 -47.688 -3.348 1 83.06 554 SER B N 1
ATOM 9635 C CA . SER B 1 554 ? 39.25 -48.062 -4.758 1 83.06 554 SER B CA 1
ATOM 9636 C C . SER B 1 554 ? 38 -47.625 -5.504 1 83.06 554 SER B C 1
ATOM 9638 O O . SER B 1 554 ? 36.875 -47.656 -4.953 1 83.06 554 SER B O 1
ATOM 9640 N N . TYR B 1 555 ? 38.156 -47 -6.609 1 81.12 555 TYR B N 1
ATOM 9641 C CA . TYR B 1 555 ? 37.062 -46.594 -7.496 1 81.12 555 TYR B CA 1
ATOM 9642 C C . TYR B 1 555 ? 37.219 -47.281 -8.859 1 81.12 555 TYR B C 1
ATOM 9644 O O . TYR B 1 555 ? 38.281 -47.188 -9.484 1 81.12 555 TYR B O 1
ATOM 9652 N N . GLU B 1 556 ? 36.188 -47.969 -9.195 1 82.31 556 GLU B N 1
ATOM 9653 C CA . GLU B 1 556 ? 36.094 -48.562 -10.531 1 82.31 556 GLU B CA 1
ATOM 9654 C C . GLU B 1 556 ? 35.219 -47.719 -11.453 1 82.31 556 GLU B C 1
ATOM 9656 O O . GLU B 1 556 ? 34.062 -47.438 -11.133 1 82.31 556 GLU B O 1
ATOM 9661 N N . ALA B 1 557 ? 35.719 -47.188 -12.547 1 78.44 557 ALA B N 1
ATOM 9662 C CA . ALA B 1 557 ? 35.031 -46.344 -13.5 1 78.44 557 ALA B CA 1
ATOM 9663 C C . ALA B 1 557 ? 33.812 -47.062 -14.086 1 78.44 557 ALA B C 1
ATOM 9665 O O . ALA B 1 557 ? 33.906 -48.219 -14.469 1 78.44 557 ALA B O 1
ATOM 9666 N N . SER B 1 558 ? 32.594 -46.531 -13.992 1 76.62 558 SER B N 1
ATOM 9667 C CA . SER B 1 558 ? 31.391 -47.094 -14.57 1 76.62 558 SER B CA 1
ATOM 9668 C C . SER B 1 558 ? 31.062 -46.469 -15.914 1 76.62 558 SER B C 1
ATOM 9670 O O . SER B 1 558 ? 30.359 -47.031 -16.734 1 76.62 558 SER B O 1
ATOM 9672 N N . THR B 1 559 ? 31.625 -45.188 -16.156 1 75.81 559 THR B N 1
ATOM 9673 C CA . THR B 1 559 ? 31.406 -44.469 -17.406 1 75.81 559 THR B CA 1
ATOM 9674 C C . THR B 1 559 ? 32.75 -44.062 -18.031 1 75.81 559 THR B C 1
ATOM 9676 O O . THR B 1 559 ? 33.781 -44.094 -17.375 1 75.81 559 THR B O 1
ATOM 9679 N N . GLY B 1 560 ? 32.75 -43.688 -19.312 1 79.25 560 GLY B N 1
ATOM 9680 C CA . GLY B 1 560 ? 33.938 -43.344 -20.078 1 79.25 560 GLY B CA 1
ATOM 9681 C C . GLY B 1 560 ? 34.656 -42.094 -19.594 1 79.25 560 GLY B C 1
ATOM 9682 O O . GLY B 1 560 ? 35.812 -41.844 -19.969 1 79.25 560 GLY B O 1
ATOM 9683 N N . PHE B 1 561 ? 34.062 -41.281 -18.734 1 80.75 561 PHE B N 1
ATOM 9684 C CA . PHE B 1 561 ? 34.656 -40.062 -18.25 1 80.75 561 PHE B CA 1
ATOM 9685 C C . PHE B 1 561 ? 35.312 -40.281 -16.906 1 80.75 561 PHE B C 1
ATOM 9687 O O . PHE B 1 561 ? 36.031 -39.406 -16.406 1 80.75 561 PHE B O 1
ATOM 9694 N N . GLU B 1 562 ? 35 -41.438 -16.328 1 84.19 562 GLU B N 1
ATOM 9695 C CA . GLU B 1 562 ? 35.562 -41.781 -15.023 1 84.19 562 GLU B CA 1
ATOM 9696 C C . GLU B 1 562 ? 36.844 -42.594 -15.156 1 84.19 562 GLU B C 1
ATOM 9698 O O . GLU B 1 562 ? 37.094 -43.188 -16.203 1 84.19 562 GLU B O 1
ATOM 9703 N N . VAL B 1 563 ? 37.688 -42.594 -14.125 1 86.94 563 VAL B N 1
ATOM 9704 C CA . VAL B 1 563 ? 38.906 -43.375 -14.125 1 86.94 563 VAL B CA 1
ATOM 9705 C C . VAL B 1 563 ? 38.938 -44.281 -12.883 1 86.94 563 VAL B C 1
ATOM 9707 O O . VAL B 1 563 ? 38.5 -43.875 -11.812 1 86.94 563 VAL B O 1
ATOM 9710 N N . SER B 1 564 ? 39.281 -45.531 -13.133 1 84.25 564 SER B N 1
ATOM 9711 C CA . SER B 1 564 ? 39.469 -46.469 -12.031 1 84.25 564 SER B CA 1
ATOM 9712 C C . SER B 1 564 ? 40.781 -46.219 -11.305 1 84.25 564 SER B C 1
ATOM 9714 O O . SER B 1 564 ? 41.812 -46 -11.945 1 84.25 564 SER B O 1
ATOM 9716 N N . ALA B 1 565 ? 40.719 -46.031 -9.992 1 84.25 565 ALA B N 1
ATOM 9717 C CA . ALA B 1 565 ? 41.906 -45.812 -9.164 1 84.25 565 ALA B CA 1
ATOM 9718 C C . ALA B 1 565 ? 41.844 -46.688 -7.906 1 84.25 565 ALA B C 1
ATOM 9720 O O . ALA B 1 565 ? 40.781 -46.938 -7.352 1 84.25 565 ALA B O 1
ATOM 9721 N N . LEU B 1 566 ? 42.875 -47.344 -7.598 1 81.88 566 LEU B N 1
ATOM 9722 C CA . LEU B 1 566 ? 42.969 -48.25 -6.457 1 81.88 566 LEU B CA 1
ATOM 9723 C C . LEU B 1 566 ? 43.188 -47.469 -5.16 1 81.88 566 LEU B C 1
ATOM 9725 O O . LEU B 1 566 ? 43.75 -46.375 -5.176 1 81.88 566 LEU B O 1
ATOM 9729 N N . GLU B 1 567 ? 42.75 -48.062 -4.129 1 82.62 567 GLU B N 1
ATOM 9730 C CA . GLU B 1 567 ? 43 -47.5 -2.805 1 82.62 567 GLU B CA 1
ATOM 9731 C C . GLU B 1 567 ? 44.5 -47.281 -2.568 1 82.62 567 GLU B C 1
ATOM 9733 O O . GLU B 1 567 ? 45.312 -48.125 -2.932 1 82.62 567 GLU B O 1
ATOM 9738 N N . SER B 1 568 ? 44.938 -46.156 -2.074 1 81.25 568 SER B N 1
ATOM 9739 C CA . SER B 1 568 ? 46.281 -45.688 -1.702 1 81.25 568 SER B CA 1
ATOM 9740 C C . SER B 1 568 ? 47.094 -45.312 -2.93 1 81.25 568 SER B C 1
ATOM 9742 O O . SER B 1 568 ? 48.281 -45.062 -2.832 1 81.25 568 SER B O 1
ATOM 9744 N N . GLU B 1 569 ? 46.375 -45.281 -4.141 1 83.06 569 GLU B N 1
ATOM 9745 C CA . GLU B 1 569 ? 47.094 -44.812 -5.336 1 83.06 569 GLU B CA 1
ATOM 9746 C C . GLU B 1 569 ? 47.219 -43.281 -5.324 1 83.06 569 GLU B C 1
ATOM 9748 O O . GLU B 1 569 ? 46.281 -42.562 -4.941 1 83.06 569 GLU B O 1
ATOM 9753 N N . ILE B 1 570 ? 48.438 -42.781 -5.516 1 82.69 570 ILE B N 1
ATOM 9754 C CA . ILE B 1 570 ? 48.656 -41.344 -5.613 1 82.69 570 ILE B CA 1
ATOM 9755 C C . ILE B 1 570 ? 48.219 -40.844 -6.992 1 82.69 570 ILE B C 1
ATOM 9757 O O . ILE B 1 570 ? 48.719 -41.344 -8.016 1 82.69 570 ILE B O 1
ATOM 9761 N N . VAL B 1 571 ? 47.25 -39.938 -7.051 1 84.81 571 VAL B N 1
ATOM 9762 C CA . VAL B 1 571 ? 46.719 -39.375 -8.297 1 84.81 571 VAL B CA 1
ATOM 9763 C C . VAL B 1 571 ? 47.031 -37.875 -8.328 1 84.81 571 VAL B C 1
ATOM 9765 O O . VAL B 1 571 ? 47.188 -37.219 -7.285 1 84.81 571 VAL B O 1
ATOM 9768 N N . THR B 1 572 ? 47.281 -37.344 -9.445 1 83.06 572 THR B N 1
ATOM 9769 C CA . THR B 1 572 ? 47.469 -35.906 -9.648 1 83.06 572 THR B CA 1
ATOM 9770 C C . THR B 1 572 ? 46.125 -35.219 -9.938 1 83.06 572 THR B C 1
ATOM 9772 O O . THR B 1 572 ? 45.406 -35.625 -10.844 1 83.06 572 THR B O 1
ATOM 9775 N N . VAL B 1 573 ? 45.781 -34.281 -9.078 1 82.38 573 VAL B N 1
ATOM 9776 C CA . VAL B 1 573 ? 44.531 -33.531 -9.25 1 82.38 573 VAL B CA 1
ATOM 9777 C C . VAL B 1 573 ? 44.656 -32.562 -10.414 1 82.38 573 VAL B C 1
ATOM 9779 O O . VAL B 1 573 ? 45.531 -31.672 -10.391 1 82.38 573 VAL B O 1
ATOM 9782 N N . ILE B 1 574 ? 43.969 -32.719 -11.414 1 82.19 574 ILE B N 1
ATOM 9783 C CA . ILE B 1 574 ? 43.969 -31.828 -12.562 1 82.19 574 ILE B CA 1
ATOM 9784 C C . ILE B 1 574 ? 43 -30.672 -12.312 1 82.19 574 ILE B C 1
ATOM 9786 O O . ILE B 1 574 ? 43.344 -29.5 -12.57 1 82.19 574 ILE B O 1
ATOM 9790 N N . SER B 1 575 ? 41.781 -31.031 -11.797 1 81.88 575 SER B N 1
ATOM 9791 C CA . SER B 1 575 ? 40.781 -30.031 -11.406 1 81.88 575 SER B CA 1
ATOM 9792 C C . SER B 1 575 ? 40.125 -30.391 -10.086 1 81.88 575 SER B C 1
ATOM 9794 O O . SER B 1 575 ? 39.656 -31.516 -9.906 1 81.88 575 SER B O 1
ATOM 9796 N N . PRO B 1 576 ? 40.219 -29.5 -9.086 1 78.12 576 PRO B N 1
ATOM 9797 C CA . PRO B 1 576 ? 39.562 -29.766 -7.797 1 78.12 576 PRO B CA 1
ATOM 9798 C C . PRO B 1 576 ? 38.031 -29.891 -7.91 1 78.12 576 PRO B C 1
ATOM 9800 O O . PRO B 1 576 ? 37.469 -29.547 -8.945 1 78.12 576 PRO B O 1
ATOM 9803 N N . ASP B 1 577 ? 37.406 -30.5 -6.934 1 75.75 577 ASP B N 1
ATOM 9804 C CA . ASP B 1 577 ? 35.938 -30.609 -6.875 1 75.75 577 ASP B CA 1
ATOM 9805 C C . ASP B 1 577 ? 35.281 -29.25 -7.051 1 75.75 577 ASP B C 1
ATOM 9807 O O . ASP B 1 577 ? 35.531 -28.312 -6.281 1 75.75 577 ASP B O 1
ATOM 9811 N N . ASP B 1 578 ? 34.562 -28.938 -8.008 1 73.62 578 ASP B N 1
ATOM 9812 C CA . ASP B 1 578 ? 33.844 -27.703 -8.305 1 73.62 578 ASP B CA 1
ATOM 9813 C C . ASP B 1 578 ? 32.5 -27.656 -7.586 1 73.62 578 ASP B C 1
ATOM 9815 O O . ASP B 1 578 ? 31.656 -26.812 -7.902 1 73.62 578 ASP B O 1
ATOM 9819 N N . GLY B 1 579 ? 32.094 -28.625 -6.641 1 78.56 579 GLY B N 1
ATOM 9820 C CA . GLY B 1 579 ? 30.828 -28.75 -5.945 1 78.56 579 GLY B CA 1
ATOM 9821 C C . GLY B 1 579 ? 29.984 -29.906 -6.453 1 78.56 579 GLY B C 1
ATOM 9822 O O . GLY B 1 579 ? 28.922 -30.203 -5.902 1 78.56 579 GLY B O 1
ATOM 9823 N N . SER B 1 580 ? 30.344 -30.578 -7.492 1 75.12 580 SER B N 1
ATOM 9824 C CA . SER B 1 580 ? 29.594 -31.688 -8.086 1 75.12 580 SER B CA 1
ATOM 9825 C C . SER B 1 580 ? 29.859 -33 -7.34 1 75.12 580 SER B C 1
ATOM 9827 O O . SER B 1 580 ? 29.141 -33.969 -7.555 1 75.12 580 SER B O 1
ATOM 9829 N N . GLY B 1 581 ? 30.859 -33.031 -6.449 1 80.12 581 GLY B N 1
ATOM 9830 C CA . GLY B 1 581 ? 31.266 -34.219 -5.703 1 80.12 581 GLY B CA 1
ATOM 9831 C C . GLY B 1 581 ? 32.25 -35.094 -6.453 1 80.12 581 GLY B C 1
ATOM 9832 O O . GLY B 1 581 ? 32.625 -36.156 -5.988 1 80.12 581 GLY B O 1
ATOM 9833 N N . TRP B 1 582 ? 32.719 -34.594 -7.727 1 82.69 582 TRP B N 1
ATOM 9834 C CA . TRP B 1 582 ? 33.688 -35.344 -8.539 1 82.69 582 TRP B CA 1
ATOM 9835 C C . TRP B 1 582 ? 34.969 -34.562 -8.711 1 82.69 582 TRP B C 1
ATOM 9837 O O . TRP B 1 582 ? 34.969 -33.344 -8.828 1 82.69 582 TRP B O 1
ATOM 9847 N N . ILE B 1 583 ? 36.094 -35.125 -8.672 1 85.31 583 ILE B N 1
ATOM 9848 C CA . ILE B 1 583 ? 37.438 -34.562 -8.883 1 85.31 583 ILE B CA 1
ATOM 9849 C C . ILE B 1 583 ? 38.094 -35.219 -10.094 1 85.31 583 ILE B C 1
ATOM 9851 O O . ILE B 1 583 ? 38 -36.438 -10.273 1 85.31 583 ILE B O 1
ATOM 9855 N N . LYS B 1 584 ? 38.594 -34.406 -10.984 1 88.25 584 LYS B N 1
ATOM 9856 C CA . LYS B 1 584 ? 39.344 -34.906 -12.125 1 88.25 584 LYS B CA 1
ATOM 9857 C C . LYS B 1 584 ? 40.781 -35.219 -11.75 1 88.25 584 LYS B C 1
ATOM 9859 O O . LYS B 1 584 ? 41.5 -34.344 -11.297 1 88.25 584 LYS B O 1
ATOM 9864 N N . VAL B 1 585 ? 41.062 -36.469 -11.852 1 87.88 585 VAL B N 1
ATOM 9865 C CA . VAL B 1 585 ? 42.375 -36.875 -11.398 1 87.88 585 VAL B CA 1
ATOM 9866 C C . VAL B 1 585 ? 43.125 -37.562 -12.539 1 87.88 585 VAL B C 1
ATOM 9868 O O . VAL B 1 585 ? 42.5 -38.094 -13.469 1 87.88 585 VAL B O 1
ATOM 9871 N N . GLU B 1 586 ? 44.438 -37.5 -12.508 1 86.06 586 GLU B N 1
ATOM 9872 C CA . GLU B 1 586 ? 45.312 -38.281 -13.344 1 86.06 586 GLU B CA 1
ATOM 9873 C C . GLU B 1 586 ? 45.969 -39.406 -12.547 1 86.06 586 GLU B C 1
ATOM 9875 O O . GLU B 1 586 ? 46.625 -39.156 -11.539 1 86.06 586 GLU B O 1
ATOM 9880 N N . THR B 1 587 ? 45.688 -40.656 -12.875 1 81.81 587 THR B N 1
ATOM 9881 C CA . THR B 1 587 ? 46.219 -41.844 -12.172 1 81.81 587 THR B CA 1
ATOM 9882 C C . THR B 1 587 ? 47.688 -42.062 -12.523 1 81.81 587 THR B C 1
ATOM 9884 O O . THR B 1 587 ? 48.219 -41.438 -13.438 1 81.81 587 THR B O 1
ATOM 9887 N N . SER B 1 588 ? 48.406 -42.875 -11.805 1 79.81 588 SER B N 1
ATOM 9888 C CA . SER B 1 588 ? 49.812 -43.188 -12.016 1 79.81 588 SER B CA 1
ATOM 9889 C C . SER B 1 588 ? 50.062 -43.781 -13.398 1 79.81 588 SER B C 1
ATOM 9891 O O . SER B 1 588 ? 51.156 -43.719 -13.945 1 79.81 588 SER B O 1
ATOM 9893 N N . SER B 1 589 ? 49.031 -44.312 -14.039 1 79.62 589 SER B N 1
ATOM 9894 C CA . SER B 1 589 ? 49.125 -44.875 -15.391 1 79.62 589 SER B CA 1
ATOM 9895 C C . SER B 1 589 ? 48.781 -43.812 -16.438 1 79.62 589 SER B C 1
ATOM 9897 O O . SER B 1 589 ? 48.5 -44.156 -17.594 1 79.62 589 SER B O 1
ATOM 9899 N N . ASN B 1 590 ? 48.719 -42.469 -16.078 1 80.06 590 ASN B N 1
ATOM 9900 C CA . ASN B 1 590 ? 48.469 -41.312 -16.922 1 80.06 590 ASN B CA 1
ATOM 9901 C C . ASN B 1 590 ? 47.062 -41.312 -17.516 1 80.06 590 ASN B C 1
ATOM 9903 O O . ASN B 1 590 ? 46.844 -40.781 -18.594 1 80.06 590 ASN B O 1
ATOM 9907 N N . GLN B 1 591 ? 46.156 -42.031 -16.875 1 81.5 591 GLN B N 1
ATOM 9908 C CA . GLN B 1 591 ? 44.75 -41.969 -17.266 1 81.5 591 GLN B CA 1
ATOM 9909 C C . GLN B 1 591 ? 44.031 -40.844 -16.516 1 81.5 591 GLN B C 1
ATOM 9911 O O . GLN B 1 591 ? 44.188 -40.688 -15.305 1 81.5 591 GLN B O 1
ATOM 9916 N N . ILE B 1 592 ? 43.375 -39.938 -17.281 1 83.75 592 ILE B N 1
ATOM 9917 C CA . ILE B 1 592 ? 42.688 -38.781 -16.719 1 83.75 592 ILE B CA 1
ATOM 9918 C C . ILE B 1 592 ? 41.188 -39.062 -16.656 1 83.75 592 ILE B C 1
ATOM 9920 O O . ILE B 1 592 ? 40.594 -39.562 -17.625 1 83.75 592 ILE B O 1
ATOM 9924 N N . GLY B 1 593 ? 40.531 -38.938 -15.625 1 84.88 593 GLY B N 1
ATOM 9925 C CA . GLY B 1 593 ? 39.094 -39.094 -15.469 1 84.88 593 GLY B CA 1
ATOM 9926 C C . GLY B 1 593 ? 38.562 -38.594 -14.133 1 84.88 593 GLY B C 1
ATOM 9927 O O . GLY B 1 593 ? 39.344 -38.094 -13.312 1 84.88 593 GLY B O 1
ATOM 9928 N N . LEU B 1 594 ? 37.25 -38.719 -13.977 1 85.94 594 LEU B N 1
ATOM 9929 C CA . LEU B 1 594 ? 36.594 -38.25 -12.766 1 85.94 594 LEU B CA 1
ATOM 9930 C C . LEU B 1 594 ? 36.531 -39.344 -11.703 1 85.94 594 LEU B C 1
ATOM 9932 O O . LEU B 1 594 ? 36.312 -40.5 -12.023 1 85.94 594 LEU B O 1
ATOM 9936 N N . VAL B 1 595 ? 36.844 -39 -10.477 1 87.12 595 VAL B N 1
ATOM 9937 C CA . VAL B 1 595 ? 36.656 -39.844 -9.305 1 87.12 595 VAL B CA 1
ATOM 9938 C C . VAL B 1 595 ? 35.844 -39.094 -8.25 1 87.12 595 VAL B C 1
ATOM 9940 O O . VAL B 1 595 ? 35.844 -37.875 -8.195 1 87.12 595 VAL B O 1
ATOM 9943 N N . PRO B 1 596 ? 35.031 -39.781 -7.496 1 83.12 596 PRO B N 1
ATOM 9944 C CA . PRO B 1 596 ? 34.281 -39.062 -6.445 1 83.12 596 PRO B CA 1
ATOM 9945 C C . PRO B 1 596 ? 35.219 -38.281 -5.516 1 83.12 596 PRO B C 1
ATOM 9947 O O . PRO B 1 596 ? 36.219 -38.812 -5.051 1 83.12 596 PRO B O 1
ATOM 9950 N N . ALA B 1 597 ? 34.906 -37.062 -5.148 1 82.25 597 ALA B N 1
ATOM 9951 C CA . ALA B 1 597 ? 35.719 -36.188 -4.32 1 82.25 597 ALA B CA 1
ATOM 9952 C C . ALA B 1 597 ? 35.938 -36.781 -2.932 1 82.25 597 ALA B C 1
ATOM 9954 O O . ALA B 1 597 ? 37 -36.562 -2.324 1 82.25 597 ALA B O 1
ATOM 9955 N N . THR B 1 598 ? 35 -37.625 -2.434 1 82.19 598 THR B N 1
ATOM 9956 C CA . THR B 1 598 ? 35.062 -38.219 -1.102 1 82.19 598 THR B CA 1
ATOM 9957 C C . THR B 1 598 ? 36.094 -39.344 -1.062 1 82.19 598 THR B C 1
ATOM 9959 O O . THR B 1 598 ? 36.469 -39.812 0.015 1 82.19 598 THR B O 1
ATOM 9962 N N . TYR B 1 599 ? 36.656 -39.719 -2.275 1 82.25 599 TYR B N 1
ATOM 9963 C CA . TYR B 1 599 ? 37.562 -40.844 -2.338 1 82.25 599 TYR B CA 1
ATOM 9964 C C . TYR B 1 599 ? 39.031 -40.375 -2.43 1 82.25 599 TYR B C 1
ATOM 9966 O O . TYR B 1 599 ? 39.938 -41.188 -2.529 1 82.25 599 TYR B O 1
ATOM 9974 N N . VAL B 1 600 ? 39.344 -39.031 -2.455 1 80.88 600 VAL B N 1
ATOM 9975 C CA . VAL B 1 600 ? 40.688 -38.469 -2.717 1 80.88 600 VAL B CA 1
ATOM 9976 C C . VAL B 1 600 ? 41.094 -37.562 -1.569 1 80.88 600 VAL B C 1
ATOM 9978 O O . VAL B 1 600 ? 40.312 -36.719 -1.118 1 80.88 600 VAL B O 1
ATOM 9981 N N . GLN B 1 601 ? 42.281 -37.719 -1 1 82.81 601 GLN B N 1
ATOM 9982 C CA . GLN B 1 601 ? 42.875 -36.844 -0 1 82.81 601 GLN B CA 1
ATOM 9983 C C . GLN B 1 601 ? 44.062 -36.094 -0.588 1 82.81 601 GLN B C 1
ATOM 9985 O O . GLN B 1 601 ? 45.031 -36.688 -1.059 1 82.81 601 GLN B O 1
ATOM 9990 N N . ILE B 1 602 ? 44.094 -34.781 -0.629 1 74.88 602 ILE B N 1
ATOM 9991 C CA . ILE B 1 602 ? 45.125 -33.906 -1.194 1 74.88 602 ILE B CA 1
ATOM 9992 C C . ILE B 1 602 ? 46.344 -33.906 -0.301 1 74.88 602 ILE B C 1
ATOM 9994 O O . ILE B 1 602 ? 46.25 -33.688 0.91 1 74.88 602 ILE B O 1
ATOM 9998 N N . ILE B 1 603 ? 47.594 -34.219 -0.865 1 62.72 603 ILE B N 1
ATOM 9999 C CA . ILE B 1 603 ? 48.844 -34.25 -0.136 1 62.72 603 ILE B CA 1
ATOM 10000 C C . ILE B 1 603 ? 49.469 -32.844 -0.16 1 62.72 603 ILE B C 1
ATOM 10002 O O . ILE B 1 603 ? 49.781 -32.312 -1.23 1 62.72 603 ILE B O 1
ATOM 10006 N N . SER B 1 604 ? 49.312 -31.859 0.672 1 49.47 604 SER B N 1
ATOM 10007 C CA . SER B 1 604 ? 50.031 -30.594 0.816 1 49.47 604 SER B CA 1
ATOM 10008 C C . SER B 1 604 ? 51.5 -30.828 1.036 1 49.47 604 SER B C 1
ATOM 10010 O O . SER B 1 604 ? 51.906 -31.672 1.846 1 49.47 604 SER B O 1
ATOM 10012 N N . THR B 1 605 ? 52.5 -30.531 0.162 1 38.06 605 THR B N 1
ATOM 10013 C CA . THR B 1 605 ? 53.938 -30.719 0.252 1 38.06 605 THR B CA 1
ATOM 10014 C C . THR B 1 605 ? 54.5 -29.984 1.471 1 38.06 605 THR B C 1
ATOM 10016 O O . THR B 1 605 ? 55.656 -30.172 1.828 1 38.06 605 THR B O 1
ATOM 10019 N N . ASN B 1 606 ? 54.312 -28.844 1.93 1 33 606 ASN B N 1
ATOM 10020 C CA . ASN B 1 606 ? 55.344 -28.094 2.643 1 33 606 ASN B CA 1
ATOM 10021 C C . ASN B 1 606 ? 55.75 -28.812 3.924 1 33 606 ASN B C 1
ATOM 10023 O O . ASN B 1 606 ? 56.5 -28.25 4.73 1 33 606 ASN B O 1
ATOM 10027 N N . ALA B 1 607 ? 55.188 -29.609 4.602 1 28.78 607 ALA B N 1
ATOM 10028 C CA . ALA B 1 607 ? 55.531 -29.672 6.016 1 28.78 607 ALA B CA 1
ATOM 10029 C C . ALA B 1 607 ? 56.938 -30.281 6.211 1 28.78 607 ALA B C 1
ATOM 10031 O O . ALA B 1 607 ? 57.219 -31.344 5.652 1 28.78 607 ALA B O 1
ATOM 10032 N N . VAL B 1 608 ? 58 -29.438 6.469 1 26.11 608 VAL B N 1
ATOM 10033 C CA . VAL B 1 608 ? 59.281 -29.781 7.082 1 26.11 608 VAL B CA 1
ATOM 10034 C C . VAL B 1 608 ? 59.062 -30.75 8.234 1 26.11 608 VAL B C 1
ATOM 10036 O O . VAL B 1 608 ? 58.219 -30.531 9.102 1 26.11 608 VAL B O 1
ATOM 10039 N N . ILE B 1 609 ? 59.5 -31.906 8.086 1 27.95 609 ILE B N 1
ATOM 10040 C CA . ILE B 1 609 ? 59.375 -33 9.055 1 27.95 609 ILE B CA 1
ATOM 10041 C C . ILE B 1 609 ? 60.281 -32.75 10.242 1 27.95 609 ILE B C 1
ATOM 10043 O O . ILE B 1 609 ? 61.531 -32.75 10.102 1 27.95 609 ILE B O 1
ATOM 10047 N N . PRO B 1 610 ? 60.156 -31.672 11.094 1 27.08 610 PRO B N 1
ATOM 10048 C CA . PRO B 1 610 ? 61.156 -31.609 12.148 1 27.08 610 PRO B CA 1
ATOM 10049 C C . PRO B 1 610 ? 61.375 -32.938 12.836 1 27.08 610 PRO B C 1
ATOM 10051 O O . PRO B 1 610 ? 60.531 -33.812 12.773 1 27.08 610 PRO B O 1
ATOM 10054 N N . PRO B 1 611 ? 62.656 -33.156 13.391 1 23.28 611 PRO B N 1
ATOM 10055 C CA . PRO B 1 611 ? 63.219 -34.406 13.906 1 23.28 611 PRO B CA 1
ATOM 10056 C C . PRO B 1 611 ? 62.281 -35.062 14.93 1 23.28 611 PRO B C 1
ATOM 10058 O O . PRO B 1 611 ? 61.438 -34.438 15.523 1 23.28 611 PRO B O 1
ATOM 10061 N N . SER B 1 612 ? 62.312 -36.344 14.953 1 24.22 612 SER B N 1
ATOM 10062 C CA . SER B 1 612 ? 61.562 -37.344 15.703 1 24.22 612 SER B CA 1
ATOM 10063 C C . SER B 1 612 ? 61.875 -37.281 17.188 1 24.22 612 SER B C 1
ATOM 10065 O O . SER B 1 612 ? 62.812 -37.938 17.656 1 24.22 612 SER B O 1
ATOM 10067 N N . SER B 1 613 ? 62.125 -36.125 17.797 1 22.39 613 SER B N 1
ATOM 10068 C CA . SER B 1 613 ? 62.562 -36.438 19.156 1 22.39 613 SER B CA 1
ATOM 10069 C C . SER B 1 613 ? 61.656 -37.469 19.812 1 22.39 613 SER B C 1
ATOM 10071 O O . SER B 1 613 ? 60.5 -37.625 19.406 1 22.39 613 SER B O 1
ATOM 10073 N N . ALA B 1 614 ? 62.25 -38.094 20.922 1 23.39 614 ALA B N 1
ATOM 10074 C CA . ALA B 1 614 ? 61.938 -39.281 21.719 1 23.39 614 ALA B CA 1
ATOM 10075 C C . ALA B 1 614 ? 60.5 -39.219 22.25 1 23.39 614 ALA B C 1
ATOM 10077 O O . ALA B 1 614 ? 59.969 -38.125 22.469 1 23.39 614 ALA B O 1
ATOM 10078 N N . PRO B 1 615 ? 59.781 -40.25 22.016 1 25.61 615 PRO B N 1
ATOM 10079 C CA . PRO B 1 615 ? 58.375 -40.406 22.391 1 25.61 615 PRO B CA 1
ATOM 10080 C C . PRO B 1 615 ? 58.125 -40.188 23.891 1 25.61 615 PRO B C 1
ATOM 10082 O O . PRO B 1 615 ? 58.688 -40.906 24.719 1 25.61 615 PRO B O 1
ATOM 10085 N N . PRO B 1 616 ? 58.5 -38.969 24.469 1 23.86 616 PRO B N 1
ATOM 10086 C CA . PRO B 1 616 ? 58.438 -39.219 25.906 1 23.86 616 PRO B CA 1
ATOM 10087 C C . PRO B 1 616 ? 57.188 -39.938 26.344 1 23.86 616 PRO B C 1
ATOM 10089 O O . PRO B 1 616 ? 56.188 -39.969 25.609 1 23.86 616 PRO B O 1
ATOM 10092 N N . GLU B 1 617 ? 57.344 -40.75 27.453 1 23.5 617 GLU B N 1
ATOM 10093 C CA . GLU B 1 617 ? 56.531 -41.719 28.172 1 23.5 617 GLU B CA 1
ATOM 10094 C C . GLU B 1 617 ? 55.188 -41.125 28.562 1 23.5 617 GLU B C 1
ATOM 10096 O O . GLU B 1 617 ? 55.125 -40.031 29.156 1 23.5 617 GLU B O 1
ATOM 10101 N N . PRO B 1 618 ? 54.25 -41.281 27.688 1 24.28 618 PRO B N 1
ATOM 10102 C CA . PRO B 1 618 ? 52.938 -40.625 27.766 1 24.28 618 PRO B CA 1
ATOM 10103 C C . PRO B 1 618 ? 52.312 -40.75 29.141 1 24.28 618 PRO B C 1
ATOM 10105 O O . PRO B 1 618 ? 52.188 -41.844 29.688 1 24.28 618 PRO B O 1
ATOM 10108 N N . ALA B 1 619 ? 52.625 -39.844 30.047 1 22.78 619 ALA B N 1
ATOM 10109 C CA . ALA B 1 619 ? 52.062 -39.969 31.391 1 22.78 619 ALA B CA 1
ATOM 10110 C C . ALA B 1 619 ? 50.562 -40.312 31.344 1 22.78 619 ALA B C 1
ATOM 10112 O O . ALA B 1 619 ? 49.844 -39.844 30.469 1 22.78 619 ALA B O 1
ATOM 10113 N N . THR B 1 620 ? 50.188 -41.469 31.812 1 24 620 THR B N 1
ATOM 10114 C CA . THR B 1 620 ? 49 -42.312 31.969 1 24 620 THR B CA 1
ATOM 10115 C C . THR B 1 620 ? 47.812 -41.5 32.469 1 24 620 THR B C 1
ATOM 10117 O O . THR B 1 620 ? 46.781 -42.062 32.812 1 24 620 THR B O 1
ATOM 10120 N N . GLY B 1 621 ? 47.688 -40.25 31.891 1 22.69 621 GLY B N 1
ATOM 10121 C CA . GLY B 1 621 ? 46.844 -39.344 32.625 1 22.69 621 GLY B CA 1
ATOM 10122 C C . GLY B 1 621 ? 45.438 -39.938 32.875 1 22.69 621 GLY B C 1
ATOM 10123 O O . GLY B 1 621 ? 45.062 -40.906 32.219 1 22.69 621 GLY B O 1
ATOM 10124 N N . PRO B 1 622 ? 44.812 -39.594 33.969 1 26.62 622 PRO B N 1
ATOM 10125 C CA . PRO B 1 622 ? 43.688 -40.219 34.656 1 26.62 622 PRO B CA 1
ATOM 10126 C C . PRO B 1 622 ? 42.438 -40.281 33.781 1 26.62 622 PRO B C 1
ATOM 10128 O O . PRO B 1 622 ? 42.312 -39.531 32.812 1 26.62 622 PRO B O 1
ATOM 10131 N N . THR B 1 623 ? 41.812 -41.469 33.75 1 25.61 623 THR B N 1
ATOM 10132 C CA . THR B 1 623 ? 40.625 -42.125 33.156 1 25.61 623 THR B CA 1
ATOM 10133 C C . THR B 1 623 ? 39.406 -41.219 33.25 1 25.61 623 THR B C 1
ATOM 10135 O O . THR B 1 623 ? 39.031 -40.781 34.344 1 25.61 623 THR B O 1
ATOM 10138 N N . PRO B 1 624 ? 39.281 -40.281 32.281 1 27.05 624 PRO B N 1
ATOM 10139 C CA . PRO B 1 624 ? 38.156 -39.344 32.438 1 27.05 624 PRO B CA 1
ATOM 10140 C C . PRO B 1 624 ? 36.844 -40.031 32.75 1 27.05 624 PRO B C 1
ATOM 10142 O O . PRO B 1 624 ? 36.562 -41.094 32.219 1 27.05 624 PRO B O 1
ATOM 10145 N N . VAL B 1 625 ? 36.281 -39.812 33.875 1 28.61 625 VAL B N 1
ATOM 10146 C CA . VAL B 1 625 ? 35.094 -40.312 34.594 1 28.61 625 VAL B CA 1
ATOM 10147 C C . VAL B 1 625 ? 33.844 -40.188 33.719 1 28.61 625 VAL B C 1
ATOM 10149 O O . VAL B 1 625 ? 33.656 -39.156 33.031 1 28.61 625 VAL B O 1
ATOM 10152 N N . PRO B 1 626 ? 33.312 -41.375 33.25 1 31.55 626 PRO B N 1
ATOM 10153 C CA . PRO B 1 626 ? 32.125 -41.562 32.438 1 31.55 626 PRO B CA 1
ATOM 10154 C C . PRO B 1 626 ? 30.984 -40.594 32.844 1 31.55 626 PRO B C 1
ATOM 10156 O O . PRO B 1 626 ? 30.828 -40.25 34 1 31.55 626 PRO B O 1
ATOM 10159 N N . SER B 1 627 ? 30.703 -39.688 32.031 1 36.06 627 SER B N 1
ATOM 10160 C CA . SER B 1 627 ? 29.609 -38.75 32.219 1 36.06 627 SER B CA 1
ATOM 10161 C C . SER B 1 627 ? 28.359 -39.438 32.75 1 36.06 627 SER B C 1
ATOM 10163 O O . SER B 1 627 ? 27.891 -40.438 32.125 1 36.06 627 SER B O 1
ATOM 10165 N N . ARG B 1 628 ? 28.203 -39.5 34.062 1 41.34 628 ARG B N 1
ATOM 10166 C CA . ARG B 1 628 ? 27.188 -40.125 34.875 1 41.34 628 ARG B CA 1
ATOM 10167 C C . ARG B 1 628 ? 25.781 -39.812 34.344 1 41.34 628 ARG B C 1
ATOM 10169 O O . ARG B 1 628 ? 25.438 -38.656 34.125 1 41.34 628 ARG B O 1
ATOM 10176 N N . LEU B 1 629 ? 25.219 -40.75 33.562 1 53.56 629 LEU B N 1
ATOM 10177 C CA . LEU B 1 629 ? 23.797 -40.688 33.281 1 53.56 629 LEU B CA 1
ATOM 10178 C C . LEU B 1 629 ? 23 -40.344 34.531 1 53.56 629 LEU B C 1
ATOM 10180 O O . LEU B 1 629 ? 23.312 -40.812 35.625 1 53.56 629 LEU B O 1
ATOM 10184 N N . ARG B 1 630 ? 22.422 -39.219 34.5 1 68.06 630 ARG B N 1
ATOM 10185 C CA . ARG B 1 630 ? 21.672 -38.781 35.656 1 68.06 630 ARG B CA 1
ATOM 10186 C C . ARG B 1 630 ? 20.719 -39.844 36.156 1 68.06 630 ARG B C 1
ATOM 10188 O O . ARG B 1 630 ? 20.078 -40.531 35.375 1 68.06 630 ARG B O 1
ATOM 10195 N N . ARG B 1 631 ? 20.812 -40.25 37.406 1 77.81 631 ARG B N 1
ATOM 10196 C CA . ARG B 1 631 ? 19.969 -41.219 38.062 1 77.81 631 ARG B CA 1
ATOM 10197 C C . ARG B 1 631 ? 18.797 -40.562 38.75 1 77.81 631 ARG B C 1
ATOM 10199 O O . ARG B 1 631 ? 18.891 -39.438 39.219 1 77.81 631 ARG B O 1
ATOM 10206 N N . ALA B 1 632 ? 17.672 -41.031 38.562 1 82 632 ALA B N 1
ATOM 10207 C CA . ALA B 1 632 ? 16.484 -40.562 39.25 1 82 632 ALA B CA 1
ATOM 10208 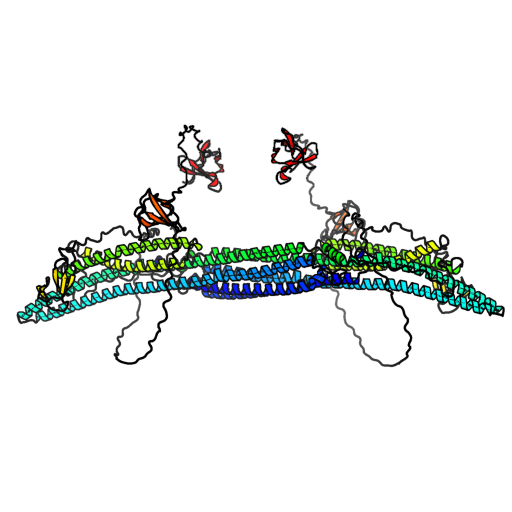C C . ALA B 1 632 ? 15.93 -41.625 40.219 1 82 632 ALA B C 1
ATOM 10210 O O . ALA B 1 632 ? 16.078 -42.812 39.938 1 82 632 ALA B O 1
ATOM 10211 N N . LYS B 1 633 ? 15.586 -41.25 41.375 1 85.62 633 LYS B N 1
ATOM 10212 C CA . LYS B 1 633 ? 14.992 -42.125 42.375 1 85.62 633 LYS B CA 1
ATOM 10213 C C . LYS B 1 633 ? 13.469 -42.062 42.344 1 85.62 633 LYS B C 1
ATOM 10215 O O . LYS B 1 633 ? 12.898 -40.969 42.281 1 85.62 633 LYS B O 1
ATOM 10220 N N . ALA B 1 634 ? 12.898 -43.188 42.281 1 84.31 634 ALA B N 1
ATOM 10221 C CA . ALA B 1 634 ? 11.438 -43.25 42.25 1 84.31 634 ALA B CA 1
ATOM 10222 C C . ALA B 1 634 ? 10.859 -42.875 43.625 1 84.31 634 ALA B C 1
ATOM 10224 O O . ALA B 1 634 ? 11.219 -43.438 44.656 1 84.31 634 ALA B O 1
ATOM 10225 N N . LEU B 1 635 ? 10.047 -41.906 43.719 1 84.81 635 LEU B N 1
ATOM 10226 C CA . LEU B 1 635 ? 9.398 -41.375 44.938 1 84.81 635 LEU B CA 1
ATOM 10227 C C . LEU B 1 635 ? 8.141 -42.188 45.25 1 84.81 635 LEU B C 1
ATOM 10229 O O . LEU B 1 635 ? 7.773 -42.344 46.406 1 84.81 635 LEU B O 1
ATOM 10233 N N . TYR B 1 636 ? 7.465 -42.656 44.219 1 85.25 636 TYR B N 1
ATOM 10234 C CA . TYR B 1 636 ? 6.211 -43.406 44.406 1 85.25 636 TYR B CA 1
ATOM 10235 C C . TYR B 1 636 ? 6.195 -44.656 43.531 1 85.25 636 TYR B C 1
ATOM 10237 O O . TYR B 1 636 ? 6.918 -44.719 42.531 1 85.25 636 TYR B O 1
ATOM 10245 N N . ASP B 1 637 ? 5.422 -45.688 43.906 1 83.69 637 ASP B N 1
ATOM 10246 C CA . ASP B 1 637 ? 5.188 -46.844 43.094 1 83.69 637 ASP B CA 1
ATOM 10247 C C . ASP B 1 637 ? 4.391 -46.5 41.844 1 83.69 637 ASP B C 1
ATOM 10249 O O . ASP B 1 637 ? 3.434 -45.719 41.906 1 83.69 637 ASP B O 1
ATOM 10253 N N . TRP B 1 638 ? 4.844 -46.844 40.656 1 83.69 638 TRP B N 1
ATOM 10254 C CA . TRP B 1 638 ? 4.141 -46.75 39.406 1 83.69 638 TRP B CA 1
ATOM 10255 C C . TRP B 1 638 ? 4.09 -48.094 38.688 1 83.69 638 TRP B C 1
ATOM 10257 O O . TRP B 1 638 ? 5.125 -48.719 38.469 1 83.69 638 TRP B O 1
ATOM 10267 N N . ALA B 1 639 ? 2.961 -48.562 38.375 1 83.56 639 ALA B N 1
ATOM 10268 C CA . ALA B 1 639 ? 2.742 -49.75 37.531 1 83.56 639 ALA B CA 1
ATOM 10269 C C . ALA B 1 639 ? 2.555 -49.344 36.062 1 83.56 639 ALA B C 1
ATOM 10271 O O . ALA B 1 639 ? 1.667 -48.562 35.75 1 83.56 639 ALA B O 1
ATOM 10272 N N . ALA B 1 640 ? 3.418 -49.75 35.125 1 79.88 640 ALA B N 1
ATOM 10273 C CA . ALA B 1 640 ? 3.332 -49.469 33.688 1 79.88 640 ALA B CA 1
ATOM 10274 C C . ALA B 1 640 ? 1.945 -49.781 33.125 1 79.88 640 ALA B C 1
ATOM 10276 O O . ALA B 1 640 ? 1.404 -50.875 33.406 1 79.88 640 ALA B O 1
ATOM 10277 N N . GLN B 1 641 ? 1.224 -48.875 32.5 1 81.56 641 GLN B N 1
ATOM 10278 C CA . GLN B 1 641 ? -0.108 -49.062 31.938 1 81.56 641 GLN B CA 1
ATOM 10279 C C . GLN B 1 641 ? -0.034 -49.312 30.438 1 81.56 641 GLN B C 1
ATOM 10281 O O . GLN B 1 641 ? -1.01 -49.75 29.828 1 81.56 641 GLN B O 1
ATOM 10286 N N . ALA B 1 642 ? 1.139 -49 29.812 1 80 642 ALA B N 1
ATOM 10287 C CA . ALA B 1 642 ? 1.378 -49.188 28.375 1 80 642 ALA B CA 1
ATOM 10288 C C . ALA B 1 642 ? 2.727 -49.875 28.141 1 80 642 ALA B C 1
ATOM 10290 O O . ALA B 1 642 ? 3.609 -49.844 29 1 80 642 ALA B O 1
ATOM 10291 N N . PRO B 1 643 ? 2.912 -50.531 26.938 1 81.81 643 PRO B N 1
ATOM 10292 C CA . PRO B 1 643 ? 4.145 -51.281 26.672 1 81.81 643 PRO B CA 1
ATOM 10293 C C . PRO B 1 643 ? 5.379 -50.375 26.625 1 81.81 643 PRO B C 1
ATOM 10295 O O . PRO B 1 643 ? 6.5 -50.844 26.859 1 81.81 643 PRO B O 1
ATOM 10298 N N . ASP B 1 644 ? 5.219 -49.094 26.438 1 82.12 644 ASP B N 1
ATOM 10299 C CA . ASP B 1 644 ? 6.344 -48.156 26.328 1 82.12 644 ASP B CA 1
ATOM 10300 C C . ASP B 1 644 ? 6.645 -47.5 27.672 1 82.12 644 ASP B C 1
ATOM 10302 O O . ASP B 1 644 ? 7.57 -46.688 27.797 1 82.12 644 ASP B O 1
ATOM 10306 N N . GLU B 1 645 ? 5.84 -47.906 28.688 1 87.12 645 GLU B N 1
ATOM 10307 C CA . GLU B 1 645 ? 6.055 -47.375 30.031 1 87.12 645 GLU B CA 1
ATOM 10308 C C . GLU B 1 645 ? 6.859 -48.344 30.891 1 87.12 645 GLU B C 1
ATOM 10310 O O . GLU B 1 645 ? 6.809 -49.562 30.688 1 87.12 645 GLU B O 1
ATOM 10315 N N . HIS B 1 646 ? 7.633 -47.906 31.844 1 87.31 646 HIS B N 1
ATOM 10316 C CA . HIS B 1 646 ? 8.312 -48.719 32.844 1 87.31 646 HIS B CA 1
ATOM 10317 C C . HIS B 1 646 ? 7.617 -48.656 34.188 1 87.31 646 HIS B C 1
ATOM 10319 O O . HIS B 1 646 ? 7.105 -47.594 34.562 1 87.31 646 HIS B O 1
ATOM 10325 N N . SER B 1 647 ? 7.531 -49.781 34.906 1 87.31 647 SER B N 1
ATOM 10326 C CA . SER B 1 647 ? 7.055 -49.781 36.281 1 87.31 647 SER B CA 1
ATOM 10327 C C . SER B 1 647 ? 8.148 -49.344 37.25 1 87.31 647 SER B C 1
ATOM 10329 O O . SER B 1 647 ? 9.328 -49.625 37.031 1 87.31 647 SER B O 1
ATOM 10331 N N . LEU B 1 648 ? 7.883 -48.5 38.25 1 84.75 648 LEU B N 1
ATOM 10332 C CA . LEU B 1 648 ? 8.805 -48 39.281 1 84.75 648 LEU B CA 1
ATOM 10333 C C . LEU B 1 648 ? 8.414 -48.5 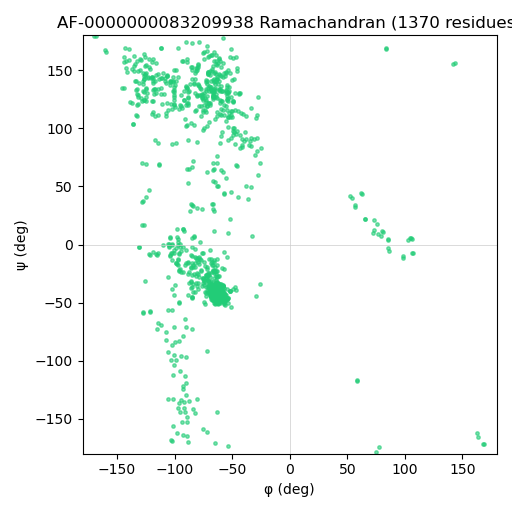40.656 1 84.75 648 LEU B C 1
ATOM 10335 O O . LEU B 1 648 ? 7.223 -48.625 40.969 1 84.75 648 LEU B O 1
ATOM 10339 N N . SER B 1 649 ? 9.266 -48.969 41.438 1 86.31 649 SER B N 1
ATOM 10340 C CA . SER B 1 649 ? 9.094 -49.219 42.875 1 86.31 649 SER B CA 1
ATOM 10341 C C . SER B 1 649 ? 9.734 -48.125 43.719 1 86.31 649 SER B C 1
ATOM 10343 O O . SER B 1 649 ? 10.805 -47.625 43.375 1 86.31 649 SER B O 1
ATOM 10345 N N . VAL B 1 650 ? 9.031 -47.75 44.781 1 84.62 650 VAL B N 1
ATOM 10346 C CA . VAL B 1 650 ? 9.508 -46.656 45.625 1 84.62 650 VAL B CA 1
ATOM 10347 C C . VAL B 1 650 ? 10.938 -46.938 46.094 1 84.62 650 VAL B C 1
ATOM 10349 O O . VAL B 1 650 ? 11.242 -48.031 46.562 1 84.62 650 VAL B O 1
ATOM 10352 N N . GLY B 1 651 ? 11.922 -46.031 45.875 1 83 651 GLY B N 1
ATOM 10353 C CA . GLY B 1 651 ? 13.312 -46.125 46.312 1 83 651 GLY B CA 1
ATOM 10354 C C . GLY B 1 651 ? 14.242 -46.625 45.25 1 83 651 GLY B C 1
ATOM 10355 O O . GLY B 1 651 ? 15.461 -46.625 45.406 1 83 651 GLY B O 1
ATOM 10356 N N . GLU B 1 652 ? 13.656 -47.125 44.094 1 82.31 652 GLU B N 1
ATOM 10357 C CA . GLU B 1 652 ? 14.5 -47.656 43.031 1 82.31 652 GLU B CA 1
ATOM 10358 C C . GLU B 1 652 ? 15.203 -46.562 42.25 1 82.31 652 GLU B C 1
ATOM 10360 O O . GLU B 1 652 ? 14.617 -45.5 42 1 82.31 652 GLU B O 1
ATOM 10365 N N . THR B 1 653 ? 16.484 -46.688 42.062 1 85.5 653 THR B N 1
ATOM 10366 C CA . THR B 1 653 ? 17.25 -45.719 41.281 1 85.5 653 THR B CA 1
ATOM 10367 C C . THR B 1 653 ? 17.266 -46.125 39.812 1 85.5 653 THR B C 1
ATOM 10369 O O . THR B 1 653 ? 17.547 -47.281 39.469 1 85.5 653 THR B O 1
ATOM 10372 N N . VAL B 1 654 ? 16.766 -45.219 38.875 1 81.56 654 VAL B N 1
ATOM 10373 C CA . VAL B 1 654 ? 16.734 -45.469 37.438 1 81.56 654 VAL B CA 1
ATOM 10374 C C . VAL B 1 654 ? 17.625 -44.469 36.719 1 81.56 654 VAL B C 1
ATOM 10376 O O . VAL B 1 654 ? 17.906 -43.406 37.25 1 81.56 654 VAL B O 1
ATOM 10379 N N . THR B 1 655 ? 18.078 -44.875 35.531 1 84.19 655 THR B N 1
ATOM 10380 C CA . THR B 1 655 ? 18.953 -44.031 34.719 1 84.19 655 THR B CA 1
ATOM 10381 C C . THR B 1 655 ? 18.156 -43.344 33.625 1 84.19 655 THR B C 1
ATOM 10383 O O . THR B 1 655 ? 17.359 -43.969 32.938 1 84.19 655 THR B O 1
ATOM 10386 N N . LEU B 1 656 ? 18.172 -42.031 33.625 1 80.56 656 LEU B N 1
ATOM 10387 C CA . LEU B 1 656 ? 17.562 -41.281 32.531 1 80.56 656 LEU B CA 1
ATOM 10388 C C . LEU B 1 656 ? 18.312 -41.5 31.234 1 80.56 656 LEU B C 1
ATOM 10390 O O . LEU B 1 656 ? 19.547 -41.562 31.219 1 80.56 656 LEU B O 1
ATOM 10394 N N . SER B 1 657 ? 17.594 -41.781 30.172 1 79.31 657 SER B N 1
ATOM 10395 C CA . SER B 1 657 ? 18.219 -41.844 28.859 1 79.31 657 SER B CA 1
ATOM 10396 C C . SER B 1 657 ? 18.781 -40.469 28.453 1 79.31 657 SER B C 1
ATOM 10398 O O . SER B 1 657 ? 18.422 -39.438 29.016 1 79.31 657 SER B O 1
ATOM 10400 N N . LYS B 1 658 ? 19.562 -40.406 27.578 1 77.19 658 LYS B N 1
ATOM 10401 C CA . LYS B 1 658 ? 20.109 -39.156 27.047 1 77.19 658 LYS B CA 1
ATOM 10402 C C . LYS B 1 658 ? 19 -38.25 26.5 1 77.19 658 LYS B C 1
ATOM 10404 O O . LYS B 1 658 ? 18.328 -38.625 25.531 1 77.19 658 LYS B O 1
ATOM 10409 N N . GLY B 1 659 ? 18.719 -37.125 27.141 1 80.31 659 GLY B N 1
ATOM 10410 C CA . GLY B 1 659 ? 17.641 -36.219 26.812 1 80.31 659 GLY B CA 1
ATOM 10411 C C . GLY B 1 659 ? 16.297 -36.656 27.359 1 80.31 659 GLY B C 1
ATOM 10412 O O . GLY B 1 659 ? 15.266 -36.094 27 1 80.31 659 GLY B O 1
ATOM 10413 N N . GLY B 1 660 ? 16.219 -37.594 28.188 1 77.88 660 GLY B N 1
ATOM 10414 C CA . GLY B 1 660 ? 15 -38.188 28.703 1 77.88 660 GLY B CA 1
ATOM 10415 C C . GLY B 1 660 ? 14.172 -37.25 29.547 1 77.88 660 GLY B C 1
ATOM 10416 O O . GLY B 1 660 ? 12.969 -37.469 29.719 1 77.88 660 GLY B O 1
ATOM 10417 N N . GLU B 1 661 ? 14.82 -36.219 30.094 1 78.81 661 GLU B N 1
ATOM 10418 C CA . GLU B 1 661 ? 14.102 -35.188 30.828 1 78.81 661 GLU B CA 1
ATOM 10419 C C . GLU B 1 661 ? 13.18 -34.406 29.906 1 78.81 661 GLU B C 1
ATOM 10421 O O . GLU B 1 661 ? 12.156 -33.875 30.344 1 78.81 661 GLU B O 1
ATOM 10426 N N . ALA B 1 662 ? 13.508 -34.406 28.719 1 73.62 662 ALA B N 1
ATOM 10427 C CA . ALA B 1 662 ? 12.789 -33.594 27.734 1 73.62 662 ALA B CA 1
ATOM 10428 C C . ALA B 1 662 ? 11.867 -34.469 26.891 1 73.62 662 ALA B C 1
ATOM 10430 O O . ALA B 1 662 ? 11.477 -34.062 25.781 1 73.62 662 ALA B O 1
ATOM 10431 N N . TYR B 1 663 ? 11.578 -35.75 27.016 1 75.25 663 TYR B N 1
ATOM 10432 C CA . TYR B 1 663 ? 10.766 -36.656 26.234 1 75.25 663 TYR B CA 1
ATOM 10433 C C . TYR B 1 663 ? 9.406 -36.062 25.906 1 75.25 663 TYR B C 1
ATOM 10435 O O . TYR B 1 663 ? 8.875 -36.25 24.812 1 75.25 663 TYR B O 1
ATOM 10443 N N . GLY B 1 664 ? 8.695 -35.219 26.875 1 73.62 664 GLY B N 1
ATOM 10444 C CA . GLY B 1 664 ? 7.445 -34.5 26.641 1 73.62 664 GLY B CA 1
ATOM 10445 C C . GLY B 1 664 ? 6.77 -34.062 27.922 1 73.62 664 GLY B C 1
ATOM 10446 O O . GLY B 1 664 ? 7.301 -34.25 29.016 1 73.62 664 GLY B O 1
ATOM 10447 N N . GLU B 1 665 ? 5.465 -33.656 27.875 1 75.69 665 GLU B N 1
ATOM 10448 C CA . GLU B 1 665 ? 4.562 -33.031 28.844 1 75.69 665 GLU B CA 1
ATOM 10449 C C . GLU B 1 665 ? 4.32 -33.938 30.031 1 75.69 665 GLU B C 1
ATOM 10451 O O . GLU B 1 665 ? 3.287 -34.594 30.109 1 75.69 665 GLU B O 1
ATOM 10456 N N . GLY B 1 666 ? 5.355 -34.062 31.031 1 80.62 666 GLY B N 1
ATOM 10457 C CA . GLY B 1 666 ? 5.156 -34.688 32.344 1 80.62 666 GLY B CA 1
ATOM 10458 C C . GLY B 1 666 ? 5.73 -36.094 32.438 1 80.62 666 GLY B C 1
ATOM 10459 O O . GLY B 1 666 ? 5.539 -36.781 33.438 1 80.62 666 GLY B O 1
ATOM 10460 N N . TRP B 1 667 ? 6.398 -36.562 31.375 1 83.81 667 TRP B N 1
ATOM 10461 C CA . TRP B 1 667 ? 6.973 -37.906 31.375 1 83.81 667 TRP B CA 1
ATOM 10462 C C . TRP B 1 667 ? 8.484 -37.844 31.203 1 83.81 667 TRP B C 1
ATOM 10464 O O . TRP B 1 667 ? 9.008 -36.969 30.531 1 83.81 667 TRP B O 1
ATOM 10474 N N . PHE B 1 668 ? 9.336 -38.688 31.828 1 85.69 668 PHE B N 1
ATOM 10475 C CA . PHE B 1 668 ? 10.758 -38.906 31.641 1 85.69 668 PHE B CA 1
ATOM 10476 C C . PHE B 1 668 ? 11.008 -40.25 30.953 1 85.69 668 PHE B C 1
ATOM 10478 O O . PHE B 1 668 ? 10.32 -41.219 31.219 1 85.69 668 PHE B O 1
ATOM 10485 N N . GLU B 1 669 ? 11.898 -40.281 30.062 1 86.88 669 GLU B N 1
ATOM 10486 C CA . GLU B 1 669 ? 12.383 -41.531 29.516 1 86.88 669 GLU B CA 1
ATOM 10487 C C . GLU B 1 669 ? 13.555 -42.094 30.328 1 86.88 669 GLU B C 1
ATOM 10489 O O . GLU B 1 669 ? 14.555 -41.406 30.531 1 86.88 669 GLU B O 1
ATOM 10494 N N . ILE B 1 670 ? 13.352 -43.219 30.781 1 85 670 ILE B N 1
ATOM 10495 C CA . ILE B 1 670 ? 14.352 -43.844 31.641 1 85 670 ILE B CA 1
ATOM 10496 C C . ILE B 1 670 ? 14.844 -45.125 31 1 85 670 ILE B C 1
ATOM 10498 O O . ILE B 1 670 ? 14.18 -45.688 30.109 1 85 670 ILE B O 1
ATOM 10502 N N . ILE B 1 671 ? 15.984 -45.625 31.359 1 84.19 671 ILE B N 1
ATOM 10503 C CA . ILE B 1 671 ? 16.531 -46.938 31.016 1 84.19 671 ILE B CA 1
ATOM 10504 C C . ILE B 1 671 ? 16.5 -47.844 32.25 1 84.19 671 ILE B C 1
ATOM 10506 O O . ILE B 1 671 ? 17.141 -47.562 33.25 1 84.19 671 ILE B O 1
ATOM 10510 N N . LYS B 1 672 ? 15.695 -48.844 32.281 1 81.12 672 LYS B N 1
ATOM 10511 C CA . LYS B 1 672 ? 15.562 -49.875 33.312 1 81.12 672 LYS B CA 1
ATOM 10512 C C . LYS B 1 672 ? 15.617 -51.281 32.688 1 81.12 672 LYS B C 1
ATOM 10514 O O . LYS B 1 672 ? 14.969 -51.531 31.672 1 81.12 672 LYS B O 1
ATOM 10519 N N . ASP B 1 673 ? 16.5 -52.094 33.188 1 80.69 673 ASP B N 1
ATOM 10520 C CA . ASP B 1 673 ? 16.734 -53.438 32.719 1 80.69 673 ASP B CA 1
ATOM 10521 C C . ASP B 1 673 ? 17.078 -53.5 31.25 1 80.69 673 ASP B C 1
ATOM 10523 O O . ASP B 1 673 ? 16.672 -54.406 30.531 1 80.69 673 ASP B O 1
ATOM 10527 N N . GLY B 1 674 ? 17.875 -52.375 30.656 1 78.5 674 GLY B N 1
ATOM 10528 C CA . GLY B 1 674 ? 18.406 -52.312 29.312 1 78.5 674 GLY B CA 1
ATOM 10529 C C . GLY B 1 674 ? 17.391 -51.781 28.312 1 78.5 674 GLY B C 1
ATOM 10530 O O . GLY B 1 674 ? 17.672 -51.688 27.109 1 78.5 674 GLY B O 1
ATOM 10531 N N . ARG B 1 675 ? 16.25 -51.531 28.766 1 80.94 675 ARG B N 1
ATOM 10532 C CA . ARG B 1 675 ? 15.188 -51.062 27.891 1 80.94 675 ARG B CA 1
ATOM 10533 C C . ARG B 1 675 ? 14.836 -49.625 28.203 1 80.94 675 ARG B C 1
ATOM 10535 O O . ARG B 1 675 ? 14.75 -49.219 29.375 1 80.94 675 ARG B O 1
ATOM 10542 N N . LYS B 1 676 ? 14.539 -48.938 27.094 1 84.38 676 LYS B N 1
ATOM 10543 C CA . LYS B 1 676 ? 14.047 -47.562 27.266 1 84.38 676 LYS B CA 1
ATOM 10544 C C . LYS B 1 676 ? 12.539 -47.562 27.516 1 84.38 676 LYS B C 1
ATOM 10546 O O . LYS B 1 676 ? 11.797 -48.344 26.922 1 84.38 676 LYS B O 1
ATOM 10551 N N . GLY B 1 677 ? 12.023 -46.719 28.359 1 88.19 677 GLY B N 1
ATOM 10552 C CA . GLY B 1 677 ? 10.617 -46.5 28.656 1 88.19 677 GLY B CA 1
ATOM 10553 C C . GLY B 1 677 ? 10.336 -45.156 29.297 1 88.19 677 GLY B C 1
ATOM 10554 O O . GLY B 1 677 ? 11.258 -44.5 29.781 1 88.19 677 GLY B O 1
ATOM 10555 N N . ILE B 1 678 ? 9.07 -44.812 29.312 1 87.88 678 ILE B N 1
ATOM 10556 C CA . ILE B 1 678 ? 8.719 -43.5 29.844 1 87.88 678 ILE B CA 1
ATOM 10557 C C . ILE B 1 678 ? 8.062 -43.656 31.203 1 87.88 678 ILE B C 1
ATOM 10559 O O . ILE B 1 678 ? 7.398 -44.688 31.469 1 87.88 678 ILE B O 1
ATOM 10563 N N . VAL B 1 679 ? 8.297 -42.719 32.125 1 89.31 679 VAL B N 1
ATOM 10564 C CA . VAL B 1 679 ? 7.68 -42.656 33.438 1 89.31 679 VAL B CA 1
ATOM 10565 C C . VAL B 1 679 ? 7.227 -41.219 33.75 1 89.31 679 VAL B C 1
ATOM 10567 O O . VAL B 1 679 ? 7.789 -40.25 33.188 1 89.31 679 VAL B O 1
ATOM 10570 N N . PRO B 1 680 ? 6.172 -41.156 34.531 1 86.5 680 PRO B N 1
ATOM 10571 C CA . PRO B 1 680 ? 5.77 -39.812 34.875 1 86.5 680 PRO B CA 1
ATOM 10572 C C . PRO B 1 680 ? 6.871 -39.031 35.594 1 86.5 680 PRO B C 1
ATOM 10574 O O . PRO B 1 680 ? 7.461 -39.531 36.562 1 86.5 680 PRO B O 1
ATOM 10577 N N . SER B 1 681 ? 7.113 -37.844 35.156 1 85.12 681 SER B N 1
ATOM 10578 C CA . SER B 1 681 ? 8.219 -37.031 35.656 1 85.12 681 SER B CA 1
ATOM 10579 C C . SER B 1 681 ? 8.031 -36.688 37.125 1 85.12 681 SER B C 1
ATOM 10581 O O . SER B 1 681 ? 9.008 -36.531 37.875 1 85.12 681 SER B O 1
ATOM 10583 N N . ASN B 1 682 ? 6.766 -36.656 37.688 1 85.06 682 ASN B N 1
ATOM 10584 C CA . ASN B 1 682 ? 6.465 -36.312 39.062 1 85.06 682 ASN B CA 1
ATOM 10585 C C . ASN B 1 682 ? 6.664 -37.5 40 1 85.06 682 ASN B C 1
ATOM 10587 O O . ASN B 1 682 ? 6.57 -37.344 41.219 1 85.06 682 ASN B O 1
ATOM 10591 N N . TYR B 1 683 ? 6.992 -38.656 39.531 1 85.19 683 TYR B N 1
ATOM 10592 C CA . TYR B 1 683 ? 7.172 -39.844 40.344 1 85.19 683 TYR B CA 1
ATOM 10593 C C . TYR B 1 683 ? 8.648 -40.156 40.562 1 85.19 683 TYR B C 1
ATOM 10595 O O . TYR B 1 683 ? 9.008 -41.094 41.25 1 85.19 683 TYR B O 1
ATOM 10603 N N . VAL B 1 684 ? 9.555 -39.375 39.844 1 81.88 684 VAL B N 1
ATOM 10604 C CA . VAL B 1 684 ? 10.984 -39.625 40 1 81.88 684 VAL B CA 1
ATOM 10605 C C . VAL B 1 684 ? 11.695 -38.312 40.375 1 81.88 684 VAL B C 1
ATOM 10607 O O . VAL B 1 684 ? 11.266 -37.219 40.031 1 81.88 684 VAL B O 1
ATOM 10610 N N . GLU B 1 685 ? 12.672 -38.469 41.25 1 86.19 685 GLU B N 1
ATOM 10611 C CA . GLU B 1 685 ? 13.539 -37.344 41.625 1 86.19 685 GLU B CA 1
ATOM 10612 C C . GLU B 1 685 ? 14.938 -37.531 41.062 1 86.19 685 GLU B C 1
ATOM 10614 O O . GLU B 1 685 ? 15.547 -38.594 41.188 1 86.19 685 GLU B O 1
ATOM 10619 N N . LEU B 1 686 ? 15.406 -36.5 40.406 1 79.69 686 LEU B N 1
ATOM 10620 C CA . LEU B 1 686 ? 16.75 -36.531 39.844 1 79.69 686 LEU B CA 1
ATOM 10621 C C . LEU B 1 686 ? 17.797 -36.531 40.938 1 79.69 686 LEU B C 1
ATOM 10623 O O . LEU B 1 686 ? 17.672 -35.812 41.938 1 79.69 686 LEU B O 1
ATOM 10627 N N . LEU B 1 687 ? 18.719 -37.438 40.75 1 77.44 687 LEU B N 1
ATOM 10628 C CA . LEU B 1 687 ? 19.844 -37.5 41.688 1 77.44 687 LEU B CA 1
ATOM 10629 C C . LEU B 1 687 ? 20.984 -36.594 41.25 1 77.44 687 LEU B C 1
ATOM 10631 O O . LEU B 1 687 ? 21.266 -36.469 40.062 1 77.44 687 LEU B O 1
#

InterPro domains:
  IPR001060 FCH domain [PF00611] (16-106)
  IPR001060 FCH domain [SM00055] (7-112)
  IPR001452 SH3 domain [PF00018] (552-597)
  IPR001452 SH3 domain [PF14604] (634-685)
  IPR001452 SH3 domain [PS50002] (544-605)
  IPR001452 SH3 domain [PS50002] (627-687)
  IPR001452 SH3 domain [SM00326] (547-604)
  IPR001452 SH3 domain [SM00326] (630-687)
  IPR002219 Protein kinase C-like, phorbol ester/diacylglycerol-binding domain [PF00130] (409-459)
  IPR002219 Protein kinase C-like, phorbol ester/diacylglycerol-binding domain [PS00479] (409-458)
  IPR002219 Protein kinase C-like, phorbol ester/diacylglycerol-binding domain [PS50081] (408-458)
  IPR002219 Protein kinase C-like, phorbol ester/diacylglycerol-binding domain [SM00109] (409-458)
  IPR020454 Diacylglycerol/phorbol-ester binding [PR00008] (406-420)
  IPR020454 Diacylglycerol/phorbol-ester binding [PR00008] (422-431)
  IPR020454 Diacylglycerol/phorbol-ester binding [PR00008] (435-446)
  IPR020454 Diacylglycerol/phorbol-ester binding [PR00008] (447-459)
  IPR027267 AH/BAR domain superfamily [G3DSA:1.20.1270.60] (5-302)
  IPR027267 AH/BAR domain superfamily [SSF103657] (7-300)
  IPR031160 F-BAR domain [PS51741] (7-277)
  IPR035459 Bzz1, SH3 domain 1 [cd11912] (548-602)

Secondary structure (DSSP, 8-state):
--------HHHHSTT-HHHHHHHHHHHHHHHHHHHHHHHHHHHHHHHHHHHHHHHHHHHHHHHHHHHHHHHT-SS-SS---S---HHHHHHHHHHHHHHHHHHHHHHHHHHHIIIIIHHHHHHHHHHHHHHHHHHHHHHHHHHHHHHHHHHHHHHHHHHHHHHHHHHHHHHHHHH--SHHHHHHHHHHHHHHHHHHHHHHHHHHHHHHHHHHHHHHIIIIIHHHHHHHHHHHHHHHHHHHHHHHHHHHHHHHHHHHHHHHHHHHHHHHHTT--HHHHHHHHHHHH-----PPPPP-----TTS---SS---SSHHHHHHHHHHHHHHHHHHHHHHHHHHHHHHHHHHHHHHHHHHHH-GGG--HHHHHHHHHHHHHHHHHHHHHHHHHHHHHHHHHHHHTT-----B---EEEEEEEEEEE-TTT-PEEEEEEEEEEEETTT--EEETTTGGGS-SB-TTS---------TT-------------------------------------------------------------------------PPEEEESS-B---STTB--B-TT-EEEEEE---SSSEEEEE-TTS-EEEEEGGGEEE--------------------------PPEEEE-S-B---STTB--B-TT-EEEEPTTGGGSBTTEEEEEETTEEEEEEGGGEEE-/----PPP-HHHHSTT-HHHHHHHHHHHHHHHHHHHHHHHHHHHHHHHHHHHHHHHHHHHHHHHHHHHHHHHT-SS-SS---S---HHHHHHHHHHHHHHHHHHHHHHHHHHHIIIIIHHHHHHHHHHHHHHHHHHHHHHHHHHHHHHHHHHHHHHHHHHHHHHHHHHHHHHHHHH--SHHHHHHHHHHHHHHHHHHHHHHHHHHHHHHHHHHHHHHIIIIIHHHHHHHHHHHHHHHHHHHHHHHHHHHHHHHHHHHHHHHHHHHHHHHHHT--HHHHHHHHHHHH-----PPPPP-----TTS---S----SSHHHHHHHHHHHHHHHHHHHHHHHHHHHHHHHHHHHHHHHHHHHH-GGG--HHHHHHHHHHHHHHHHHHHHHHHHHHHHHHHHHHHHTT-----B---EEEEEEEEEEE-TTT-PEEEEEEEEEEEETTT--EEETTTGGGS-SB-TTS---------TT-------------------------------------------------------------------------PPEEEESS-B---STTB--B-TT-EEEEEE---SSSEEEEE-TTS-EEEEEGGGEEE----------------------------EEEESS-B---STTBPPB-TT-EEEEPTTGGGSBTTEEEEEETTEEEEEEGGGEEE-

Sequence (1374 aa):
MALAQPPSFGRDLPDQLNRIQNVVHDQIAFYGDVRDYFKERVALERQYGASLQLLVRKAMEKRTKREEALSVGLETSKSWNGTSSTLDTAWSKILSEADEEASDHTNLAESLQNEVCEVLKNCEKKKEATRKRHVEFGVKLLAERDKIYHDRAKAKQRYDEACSLVESTRVKQGQAKDDRHVEKAAKNMDVHTNDMLSAKNAYLLSISVANEVKERFYHVDLPSLEDDFQSIWSLAASKLVSLLKTVSTLNLRCLDQLRTHNENFLAATNTIDAQSNQALYIEYNRRPFTDPPDFVFEPCPIWHDSAEYALSAPEPKVLLQNRLGQARSKAADLEPTIAAKRHEITGLENLREAYSQNDSLGDTDEVVENLLESVRQTITLELQYTVLTKEVEVLEQTLGDDQGSQRPHTFKSASFVTPTSCCLCNSNIWGITKQGVTCKACSISAHVKCGPKVPSNCAGTAPLHGLRRNASLAALSTSVTRQQATVDSVSREPQNQTGLSRAVSTSHRPSAAPNGGEGLARSTTTVNKMAAPLSSRNALNRTEPKPKARMIYSYEASTGFEVSALESEIVTVISPDDGSGWIKVETSSNQIGLVPATYVQIISTNAVIPPSSAPPEPATGPTPVPSRLRRAKALYDWAAQAPDEHSLSVGETVTLSKGGEAYGEGWFEIIKDGRKGIVPSNYVELLMALAQPPSFGRDLPDQLNRIQNVVHDQIAFYGDVRDYFKERVALERQYGASLQLLVRKAMEKRTKREEALSVGLETSKSWNGTSSTLDTAWSKILSEADEEASDHTNLAESLQNEVCEVLKNCEKKKEATRKRHVEFGVKLLAERDKIYHDRAKAKQRYDEACSLVESTRVKQGQAKDDRHVEKAAKNMDVHTNDMLSAKNAYLLSISVANEVKERFYHVDLPSLEDDFQSIWSLAASKLVSLLKTVSTLNLRCLDQLRTHNENFLAATNTIDAQSNQALYIEYNRRPFTDPPDFVFEPCPIWHDSAEYALSAPEPKVLLQNRLGQARSKAADLEPTIAAKRHEITGLENLREAYSQNDSLGDTDEVVENLLESVRQTITLELQYTVLTKEVEVLEQTLGDDQGSQRPHTFKSASFVTPTSCCLCNSNIWGITKQGVTCKACSISAHVKCGPKVPSNCAGTAPLHGLRRNASLAALSTSVTRQQATVDSVSREPQNQTGLSRAVSTSHRPSAAPNGGEGLARSTTTVNKMAAPLSSRNALNRTEPKPKARMIYSYEASTGFEVSALESEIVTVISPDDGSGWIKVETSSNQIGLVPATYVQIISTNAVIPPSSAPPEPATGPTPVPSRLRRAKALYDWAAQAPDEHSLSVGETVTLSKGGEAYGEGWFEIIKDGRKGIVPSNYVELL

Organism: NCBI:txid56615

Radius of gyration: 61.33 Å; Cα contacts (8 Å, |Δi|>4): 1762; chains: 2; bounding box: 122×200×140 Å